Protein 1M5S (pdb70)

Sequence (1188 aa):
MEINGVEIEDTYAEAFPIKIARVLITAATKRWALVAATEATGFATSVIMCPAEAGIERLASPSETPDGRPGVYVQICTFKYEALEEQLLERIGQCVLTAPTTAVFNGLPEAEKQDNVGFKLKFFADGMESETQIAGRKVYKVPIMEGDFLAEENIGAIAGIAGGNFFIFGDSQMTALTAAEAAVDTIAELEGTITPFPGGIVASGSKSGANKYKFLKATANERFCPSIKDKIENTEIPADVNAVYEIVINGLDEESIKAAMKAGIKAAVTVPGVKKISAGNYGGKLGKYQFKLHELFMEINGVEIEDTYAEAFPIKIARVLITAATKRWALVAATEATGFATSVIMCPAEAGIERLASPSETPDGRPGVYVQICTFKYEALEEQLLERIGQCVLTAPTTAVFNGLPEAEKQDNVGFKLKFFADGMESETQIAGRKVYKVPIMEGDFLAEENIGAIAGIAGGNFFIFGDSQMTALTAAEAAVDTIAELEGTITPFPGGIVASGSKSGANKYKFLKATANERFCPSIKDKIENTEIPADVNAVYEIVINGLDEESIKAAMKAGIKAAVTVPGVKKISAGNYGGKLGKYQFKLHELFMEINGVEIEDTYAEAFPIKIARVLITAATKRWALVAATEATGFATSVIMCPAEAGIERLASPSETPDGRPGVYVQICTFKYEALEEQLLERIGQCVLTAPTTAVFNGLPEAEKQDNVGFKLKFFADGMESETQIAGRKVYKVPIMEGDFLAEENIGAIAGIAGGNFFIFGDSQMTALTAAEAAVDTIAELEGTITPFPGGIVASGSKSGANKYKFLKATANERFCPSIKDKIENTEIPADVNAVYEIVINGLDEESIKAAMKAGIKAAVTVPGVKKISAGNYGGKLGKYQFKLHELFMEINGVEIEDTYAEAFPIKIARVLITAATKRWALVAATEATGFATSVIMCPAEAGIERLASPSETPDGRPGVYVQICTFKYEALEEQLLERIGQCVLTAPTTAVFNGLPEAEKQDNVGFKLKFFADGMESETQIAGRKVYKVPIMEGDFLAEENIGAIAGIAGGNFFIFGDSQMTALTAAEAAVDTIAELEGTITPFPGGIVASGSKSGANKYKFLKATANERFCPSIKDKIENTEIPADVNAVYEIVINGLDEESIKAAMKAGIKAAVTVPGVKKISAGNYGGKLGKYQFKLHELF

CATH classification: 3.30.70.520 (+1 more: 3.30.70.520)

Foldseek 3Di:
DDDLNAAEDFFWWFKAKWKKWKKKKFFQAPVLQCQLQDQLQPQAQDQVPGLWFKFWQAKDALVPDLNSGTITIMMTIGHDPVSRLVSCQCSCLVRPVPGHGIEMDAPPVVAPDKRQNQVVNLCQLVPPKDWDAGNNFIWIWRQDDNGTHIYTRIYHMDTWMWGLKKKWFFLDAVLQVVLQLQLQVQSRNAHFKGQRHDSQKAQFDWDQADPPPRVDRIDGDVLDQQVCVVVPVNHPHDPSTRGMMMGIMIGHYPVSSLVSLLRSNNSSSVRPGTHHMGYDDHPCPPHDDIGGRVVSD/DDDLNAAEDFFKWFWAKWKKWKKKKFFQAPVQQVQLQCQLQPQAQDQVPGLWQKFWQAKDALVPDLNSGTITMMMTIDRDPVSRLVSCQCSCLVRPLPGHGIEMDAPCPPAPDWRQNQVVNQCVLVPPKDWDDGNNFTWIWRQDPRGTHIYTRTHHMDIWIWTGKKKWWFLDAVLQVVLQLQLQVQSRHAHFKGQRHDSQKAQFDWDAADDPHRVDRIDGDPLQAQVCPVVPVNHPHDPSTRGMMMGIMIGHYDVSSLVSLLRSNSSSSVRPGTHHMGYDDDPCPHGPDIGGRVVSD/DDDLNAAEDFFWWFKAKKKKWKKKKFFQALVLQCQLQDQLLPQAQDVVPGLWQKFWQAKDQLVPDLQSGTITMMMTIGRDPVSSLVSCLCSCLPRPLPGHGIEMDAPCPVAPDKRQSQVVSQCVLVPPKDWDDRNNFIWIWRDDPRGTHIYTGIYHMDTWMWFGKKKWFFLEAVLQVVLQLQLQVQSNNAPFKGQRHDSQKAQFDWDAADDPPRVDRIHGPPQQQQVCQVVDPNHPHDPSTRGMMMGIMIGHYPVSSLVSLLRSNSSSSVRPGTHHMGYDYDPPPPGPDIGTNVVSD/DDDLRAAEDFFWWFKAKWKKWKKKKFFQAQVLQCQLQDQLLPQAQDVVPGLWFKFWQAKDALVPDLNSGTITMMMTIGHDPVSVLVSCLCSCLPRVVPGHGIEMDARCVPAPDKRQNQVVSQCVLVPPKDWDDGNRFIWIWRQDDNGTHIYTGIHHMDTWMWTGKKKWFFLDAVLQVVLQLQLQVQSNHAHFKGQRHDSQKAQFDWDQADPPPRVDRIHGDPLQQLVCVVVDPNHPHDPSTRGMMMGIMIGHYDVRSLVSLLRSVNSSSVRPGTHHMGYDDHVNPPHPDIGGRVVSD

Nearest PDB structures (foldseek):
  1m5s-assembly1_D  TM=1.002E+00  e=1.390E-63  Methanosarcina barkeri
  1m5h-assembly1_D  TM=9.907E-01  e=1.157E-52  Archaeoglobus fulgidus
  1ftr-assembly1_B  TM=9.696E-01  e=1.553E-48  Methanopyrus kandleri
  6s6y-assembly1_D  TM=9.388E-01  e=1.549E-37  Methylorubrum extorquens PA1
  8fmw-assembly1_F  TM=4.310E-01  e=6.573E-01  Borreliella burgdorferi B31

Structure (mmCIF, N/CA/C/O backbone):
data_1M5S
#
_entry.id   1M5S
#
_cell.length_a   127.100
_cell.length_b   83.800
_cell.length_c   126.400
_cell.angle_alpha   90.00
_cell.angle_beta   108.40
_cell.angle_gamma   90.00
#
_symmetry.space_group_name_H-M   'C 1 2 1'
#
loop_
_entity.id
_entity.type
_entity.pdbx_description
1 polymer 'Formylmethanofuran--tetrahydromethanopterin formyltransferase'
2 water water
#
loop_
_atom_site.group_PDB
_atom_site.id
_atom_site.type_symbol
_atom_site.label_atom_id
_atom_site.label_alt_id
_atom_site.label_comp_id
_atom_site.label_asym_id
_atom_site.label_entity_id
_atom_site.label_seq_id
_atom_site.pdbx_PDB_ins_code
_atom_site.Cartn_x
_atom_site.Cartn_y
_atom_site.Cartn_z
_atom_site.occupancy
_atom_site.B_iso_or_equiv
_atom_site.auth_seq_id
_atom_site.auth_comp_id
_atom_site.auth_asym_id
_atom_site.auth_atom_id
_atom_site.pdbx_PDB_model_num
ATOM 1 N N . MET A 1 1 ? 39.506 5.623 61.988 1.00 22.51 1 MET A N 1
ATOM 2 C CA . MET A 1 1 ? 39.041 4.435 61.220 1.00 21.39 1 MET A CA 1
ATOM 3 C C . MET A 1 1 ? 39.564 4.474 59.787 1.00 20.41 1 MET A C 1
ATOM 4 O O . MET A 1 1 ? 39.587 5.528 59.149 1.00 21.71 1 MET A O 1
ATOM 9 N N . GLU A 1 2 ? 40.061 3.333 59.325 1.00 25.22 2 GLU A N 1
ATOM 10 C CA . GLU A 1 2 ? 40.434 3.154 57.928 1.00 21.41 2 GLU A CA 1
ATOM 11 C C . GLU A 1 2 ? 39.751 1.913 57.391 1.00 29.53 2 GLU A C 1
ATOM 12 O O . GLU A 1 2 ? 39.604 0.913 58.105 1.00 23.53 2 GLU A O 1
ATOM 18 N N . ILE A 1 3 ? 39.248 2.010 56.167 1.00 26.64 3 ILE A N 1
ATOM 19 C CA . ILE A 1 3 ? 38.833 0.822 55.431 1.00 24.78 3 ILE A CA 1
ATOM 20 C C . ILE A 1 3 ? 39.717 0.667 54.200 1.00 26.08 3 ILE A C 1
ATOM 21 O O . ILE A 1 3 ? 39.897 1.611 53.418 1.00 19.01 3 ILE A O 1
ATOM 26 N N . ASN A 1 4 ? 40.377 -0.484 54.123 1.00 23.80 4 ASN A N 1
ATOM 27 C CA . ASN A 1 4 ? 41.329 -0.774 53.060 1.00 27.90 4 ASN A CA 1
ATOM 28 C C . ASN A 1 4 ? 42.424 0.285 53.023 1.00 32.37 4 ASN A C 1
ATOM 29 O O . ASN A 1 4 ? 42.841 0.727 51.954 1.00 30.10 4 ASN A O 1
ATOM 34 N N . GLY A 1 5 ? 42.791 0.779 54.203 1.00 29.63 5 GLY A N 1
ATOM 35 C CA . GLY A 1 5 ? 43.847 1.768 54.311 1.00 28.37 5 GLY A CA 1
ATOM 36 C C . GLY A 1 5 ? 43.382 3.193 54.074 1.00 22.74 5 GLY A C 1
ATOM 37 O O . GLY A 1 5 ? 44.159 4.139 54.230 1.00 27.90 5 GLY A O 1
ATOM 38 N N . VAL A 1 6 ? 42.124 3.348 53.672 1.00 22.82 6 VAL A N 1
ATOM 39 C CA . VAL A 1 6 ? 41.567 4.668 53.396 1.00 21.88 6 VAL A CA 1
ATOM 40 C C . VAL A 1 6 ? 40.954 5.252 54.668 1.00 20.61 6 VAL A C 1
ATOM 41 O O . VAL A 1 6 ? 40.065 4.654 55.265 1.00 19.88 6 VAL A O 1
ATOM 45 N N . GLU A 1 7 ? 41.431 6.428 55.064 1.00 18.95 7 GLU A N 1
ATOM 46 C CA . GLU A 1 7 ? 40.876 7.140 56.210 1.00 19.94 7 GLU A CA 1
ATOM 47 C C . GLU A 1 7 ? 39.398 7.482 56.035 1.00 25.51 7 GLU A C 1
ATOM 48 O O . GLU A 1 7 ? 39.020 8.202 55.114 1.00 26.39 7 GLU A O 1
ATOM 54 N N . ILE A 1 8 ? 38.576 6.998 56.960 1.00 24.23 8 ILE A N 1
ATOM 55 C CA . ILE A 1 8 ? 37.173 7.397 57.036 1.00 20.41 8 ILE A CA 1
ATOM 56 C C . ILE A 1 8 ? 37.031 8.483 58.101 1.00 30.23 8 ILE A C 1
ATOM 57 O O . ILE A 1 8 ? 37.244 8.222 59.283 1.00 26.95 8 ILE A O 1
ATOM 62 N N . GLU A 1 9 ? 36.720 9.702 57.669 1.00 25.88 9 GLU A N 1
ATOM 63 C CA . GLU A 1 9 ? 36.519 10.823 58.580 1.00 30.46 9 GLU A CA 1
ATOM 64 C C . GLU A 1 9 ? 35.392 10.558 59.571 1.00 33.90 9 GLU A C 1
ATOM 65 O O . GLU A 1 9 ? 34.364 9.967 59.216 1.00 30.40 9 GLU A O 1
ATOM 71 N N . ASP A 1 10 ? 35.604 10.973 60.820 1.00 36.99 10 ASP A N 1
ATOM 72 C CA . ASP A 1 10 ? 34.569 10.893 61.845 1.00 36.34 10 ASP A CA 1
ATOM 73 C C . ASP A 1 10 ? 33.695 12.135 61.728 1.00 38.33 10 ASP A C 1
ATOM 74 O O . ASP A 1 10 ? 33.867 13.115 62.460 1.00 33.82 10 ASP A O 1
ATOM 79 N N . THR A 1 11 ? 32.892 12.144 60.669 1.00 35.57 11 THR A N 1
ATOM 80 C CA . THR A 1 11 ? 31.927 13.205 60.433 1.00 30.67 11 THR A CA 1
ATOM 81 C C . THR A 1 11 ? 30.581 12.567 60.062 1.00 29.92 11 THR A C 1
ATOM 82 O O . THR A 1 11 ? 30.356 11.375 60.310 1.00 30.85 11 THR A O 1
ATOM 86 N N . TYR A 1 12 ? 29.638 13.396 59.646 1.00 31.57 12 TYR A N 1
ATOM 87 C CA . TYR A 1 12 ? 28.305 12.905 59.289 1.00 37.10 12 TYR A CA 1
ATOM 88 C C . TYR A 1 12 ? 27.741 13.663 58.095 1.00 32.61 12 TYR A C 1
ATOM 89 O O . TYR A 1 12 ? 28.162 14.788 57.794 1.00 35.65 12 TYR A O 1
ATOM 98 N N . ALA A 1 13 ? 26.895 12.974 57.336 1.00 31.61 13 ALA A N 1
ATOM 99 C CA . ALA A 1 13 ? 26.107 13.610 56.289 1.00 31.21 13 ALA A CA 1
ATOM 100 C C . ALA A 1 13 ? 24.841 14.210 56.899 1.00 28.80 13 ALA A C 1
ATOM 101 O O . ALA A 1 13 ? 24.190 13.592 57.751 1.00 32.52 13 ALA A O 1
ATOM 103 N N . GLU A 1 14 ? 24.485 15.398 56.419 1.00 26.24 14 GLU A N 1
ATOM 104 C CA . GLU A 1 14 ? 23.294 16.105 56.858 1.00 37.77 14 GLU A CA 1
ATOM 105 C C . GLU A 1 14 ? 22.223 16.025 55.775 1.00 32.47 14 GLU A C 1
ATOM 106 O O . GLU A 1 14 ? 22.352 16.643 54.710 1.00 39.80 14 GLU A O 1
ATOM 112 N N . ALA A 1 15 ? 21.135 15.327 56.093 1.00 37.01 15 ALA A N 1
ATOM 113 C CA . ALA A 1 15 ? 20.064 15.083 55.136 1.00 29.38 15 ALA A CA 1
ATOM 114 C C . ALA A 1 15 ? 18.747 15.794 55.488 1.00 40.18 15 ALA A C 1
ATOM 115 O O . ALA A 1 15 ? 18.411 15.965 56.668 1.00 38.72 15 ALA A O 1
ATOM 117 N N . PHE A 1 16 ? 17.976 16.119 54.446 1.00 36.12 16 PHE A N 1
ATOM 118 C CA . PHE A 1 16 ? 16.711 16.850 54.561 1.00 36.01 16 PHE A CA 1
ATOM 119 C C . PHE A 1 16 ? 15.515 15.939 54.265 1.00 40.84 16 PHE A C 1
ATOM 120 O O . PHE A 1 16 ? 15.644 14.940 53.550 1.00 34.84 16 PHE A O 1
ATOM 128 N N . PRO A 1 17 ? 14.334 16.259 54.826 1.00 38.97 17 PRO A N 1
ATOM 129 C CA . PRO A 1 17 ? 13.134 15.526 54.407 1.00 36.12 17 PRO A CA 1
ATOM 130 C C . PRO A 1 17 ? 12.695 15.922 52.992 1.00 25.72 17 PRO A C 1
ATOM 131 O O . PRO A 1 17 ? 12.940 17.053 52.537 1.00 31.41 17 PRO A O 1
ATOM 135 N N . ILE A 1 18 ? 12.147 14.953 52.265 1.00 34.16 18 ILE A N 1
ATOM 136 C CA . ILE A 1 18 ? 11.629 15.206 50.924 1.00 31.03 18 ILE A CA 1
ATOM 137 C C . ILE A 1 18 ? 10.485 14.239 50.607 1.00 23.81 18 ILE A C 1
ATOM 138 O O . ILE A 1 18 ? 10.276 13.256 51.324 1.00 27.63 18 ILE A O 1
ATOM 143 N N . LYS A 1 19 ? 9.663 14.595 49.626 1.00 29.88 19 LYS A N 1
ATOM 144 C CA . LYS A 1 19 ? 8.596 13.706 49.193 1.00 27.48 19 LYS A CA 1
ATOM 145 C C . LYS A 1 19 ? 9.107 12.840 48.042 1.00 14.28 19 LYS A C 1
ATOM 146 O O . LYS A 1 19 ? 9.686 13.354 47.077 1.00 28.19 19 LYS A O 1
ATOM 152 N N . ILE A 1 20 ? 8.869 11.534 48.145 1.00 29.43 20 ILE A N 1
ATOM 153 C CA . ILE A 1 20 ? 9.370 10.576 47.160 1.00 29.22 20 ILE A CA 1
ATOM 154 C C . ILE A 1 20 ? 8.243 9.703 46.608 1.00 29.00 20 ILE A C 1
ATOM 155 O O . ILE A 1 20 ? 7.555 9.020 47.366 1.00 31.99 20 ILE A O 1
ATOM 160 N N . ALA A 1 21 ? 8.067 9.741 45.285 1.00 30.89 21 ALA A N 1
ATOM 161 C CA . ALA A 1 21 ? 7.202 8.792 44.580 1.00 25.47 21 ALA A CA 1
ATOM 162 C C . ALA A 1 21 ? 8.042 7.705 43.899 1.00 29.96 21 ALA A C 1
ATOM 163 O O . ALA A 1 21 ? 9.066 8.005 43.309 1.00 25.01 21 ALA A O 1
ATOM 165 N N . ARG A 1 22 ? 7.694 6.449 44.146 1.00 28.42 22 ARG A N 1
ATOM 166 C CA . ARG A 1 22 ? 8.301 5.268 43.518 1.00 24.38 22 ARG A CA 1
ATOM 167 C C . ARG A 1 22 ? 7.402 4.773 42.381 1.00 27.33 22 ARG A C 1
ATOM 168 O O . ARG A 1 22 ? 6.181 4.629 42.549 1.00 25.00 22 ARG A O 1
ATOM 176 N N . VAL A 1 23 ? 8.010 4.599 41.206 1.00 26.89 23 VAL A N 1
ATOM 177 C CA . VAL A 1 23 ? 7.328 4.119 39.996 1.00 20.01 23 VAL A CA 1
ATOM 178 C C . VAL A 1 23 ? 8.100 2.940 39.385 1.00 28.70 23 VAL A C 1
ATOM 179 O O . VAL A 1 23 ? 9.317 3.006 39.235 1.00 21.39 23 VAL A O 1
ATOM 183 N N . LEU A 1 24 ? 7.380 1.890 38.991 1.00 24.17 24 LEU A N 1
ATOM 184 C CA . LEU A 1 24 ? 7.957 0.789 38.225 1.00 29.23 24 LEU A CA 1
ATOM 185 C C . LEU A 1 24 ? 7.625 0.942 36.743 1.00 28.06 24 LEU A C 1
ATOM 186 O O . LEU A 1 24 ? 6.454 1.017 36.369 1.00 25.57 24 LEU A O 1
ATOM 191 N N . ILE A 1 25 ? 8.657 1.115 35.922 1.00 26.45 25 ILE A N 1
ATOM 192 C CA . ILE A 1 25 ? 8.481 1.107 34.473 1.00 20.32 25 ILE A CA 1
ATOM 193 C C . ILE A 1 25 ? 8.921 -0.251 33.928 1.00 24.96 25 ILE A C 1
ATOM 194 O O . ILE A 1 25 ? 10.063 -0.659 34.133 1.00 20.61 25 ILE A O 1
ATOM 199 N N . THR A 1 26 ? 7.978 -1.007 33.364 1.00 22.28 26 THR A N 1
ATOM 200 C CA . THR A 1 26 ? 8.330 -2.224 32.634 1.00 19.74 26 THR A CA 1
ATOM 201 C C . THR A 1 26 ? 8.341 -1.959 31.138 1.00 18.27 26 THR A C 1
ATOM 202 O O . THR A 1 26 ? 7.863 -0.914 30.678 1.00 15.67 26 THR A O 1
ATOM 206 N N . ALA A 1 27 ? 8.991 -2.853 30.398 1.00 15.85 27 ALA A N 1
ATOM 207 C CA . ALA A 1 27 ? 9.128 -2.710 28.956 1.00 15.25 27 ALA A CA 1
ATOM 208 C C . ALA A 1 27 ? 9.446 -4.067 28.356 1.00 17.21 27 ALA A C 1
ATOM 209 O O . ALA A 1 27 ? 9.597 -5.052 29.087 1.00 17.85 27 ALA A O 1
ATOM 211 N N . ALA A 1 28 ? 9.505 -4.123 27.026 1.00 14.12 28 ALA A N 1
ATOM 212 C CA . ALA A 1 28 ? 9.696 -5.387 26.320 1.00 14.16 28 ALA A CA 1
ATOM 213 C C . ALA A 1 28 ? 11.035 -6.019 26.694 1.00 16.22 28 ALA A C 1
ATOM 214 O O . ALA A 1 28 ? 11.123 -7.243 26.862 1.00 20.69 28 ALA A O 1
ATOM 216 N N . THR A 1 29 ? 12.059 -5.171 26.849 1.00 18.45 29 THR A N 1
ATOM 217 C CA . THR A 1 29 ? 13.410 -5.602 27.226 1.00 16.41 29 THR A CA 1
ATOM 218 C C . THR A 1 29 ? 14.012 -4.638 28.244 1.00 16.62 29 THR A C 1
ATOM 219 O O . THR A 1 29 ? 13.568 -3.493 28.347 1.00 17.19 29 THR A O 1
ATOM 223 N N . LYS A 1 30 ? 15.057 -5.101 28.944 1.00 16.10 30 LYS A N 1
ATOM 224 C CA . LYS A 1 30 ? 15.855 -4.274 29.853 1.00 15.48 30 LYS A CA 1
ATOM 225 C C A LYS A 1 30 ? 16.240 -2.944 29.217 0.50 16.64 30 LYS A C 1
ATOM 226 C C B LYS A 1 30 ? 16.241 -2.939 29.223 0.50 17.22 30 LYS A C 1
ATOM 227 O O A LYS A 1 30 ? 16.116 -1.888 29.836 0.50 16.48 30 LYS A O 1
ATOM 228 O O B LYS A 1 30 ? 16.082 -1.876 29.840 0.50 18.27 30 LYS A O 1
ATOM 238 N N . ARG A 1 31 ? 16.729 -3.018 27.990 1.00 17.49 31 ARG A N 1
ATOM 239 C CA . ARG A 1 31 ? 17.222 -1.853 27.280 1.00 19.21 31 ARG A CA 1
ATOM 240 C C . ARG A 1 31 ? 16.117 -0.788 27.075 1.00 19.14 31 ARG A C 1
ATOM 241 O O . ARG A 1 31 ? 16.368 0.423 27.144 1.00 21.13 31 ARG A O 1
ATOM 249 N N . TRP A 1 32 ? 14.889 -1.222 26.826 1.00 13.72 32 TRP A N 1
ATOM 250 C CA . TRP A 1 32 ? 13.775 -0.275 26.578 1.00 14.80 32 TRP A CA 1
ATOM 251 C C . TRP A 1 32 ? 13.219 0.271 27.895 1.00 16.06 32 TRP A C 1
ATOM 252 O O . TRP A 1 32 ? 12.630 1.361 27.943 1.00 15.75 32 TRP A O 1
ATOM 263 N N . ALA A 1 33 ? 13.340 -0.515 28.957 1.00 17.23 33 ALA A N 1
ATOM 264 C CA . ALA A 1 33 ? 12.938 -0.054 30.278 1.00 16.54 33 ALA A CA 1
ATOM 265 C C . ALA A 1 33 ? 13.931 1.011 30.771 1.00 17.30 33 ALA A C 1
ATOM 266 O O . ALA A 1 33 ? 13.523 2.022 31.340 1.00 18.60 33 ALA A O 1
ATOM 268 N N . LEU A 1 34 ? 15.213 0.843 30.440 1.00 15.04 34 LEU A N 1
ATOM 269 C CA . LEU A 1 34 ? 16.238 1.804 30.841 1.00 16.42 34 LEU A CA 1
ATOM 270 C C . LEU A 1 34 ? 16.172 3.104 30.053 1.00 22.70 34 LEU A C 1
ATOM 271 O O . LEU A 1 34 ? 16.394 4.174 30.609 1.00 21.48 34 LEU A O 1
ATOM 276 N N . VAL A 1 35 ? 15.868 3.015 28.762 1.00 15.02 35 VAL A N 1
ATOM 277 C CA . VAL A 1 35 ? 15.637 4.206 27.949 1.00 16.41 35 VAL A CA 1
ATOM 278 C C . VAL A 1 35 ? 14.540 5.107 28.537 1.00 18.14 35 VAL A C 1
ATOM 279 O O . VAL A 1 35 ? 14.759 6.305 28.733 1.00 19.32 35 VAL A O 1
ATOM 283 N N . ALA A 1 36 ? 13.405 4.504 28.897 1.00 15.28 36 ALA A N 1
ATOM 284 C CA . ALA A 1 36 ? 12.258 5.224 29.465 1.00 19.35 36 ALA A CA 1
ATOM 285 C C . ALA A 1 36 ? 12.562 5.807 30.845 1.00 20.46 36 ALA A C 1
ATOM 286 O O . ALA A 1 36 ? 12.294 6.977 31.103 1.00 19.18 36 ALA A O 1
ATOM 288 N N . ALA A 1 37 ? 13.137 4.982 31.713 1.00 18.16 37 ALA A N 1
ATOM 289 C CA . ALA A 1 37 ? 13.486 5.388 33.068 1.00 21.41 37 ALA A CA 1
ATOM 290 C C . ALA A 1 37 ? 14.483 6.528 33.075 1.00 19.83 37 ALA A C 1
ATOM 291 O O . ALA A 1 37 ? 14.432 7.395 33.934 1.00 22.84 37 ALA A O 1
ATOM 293 N N . THR A 1 38 ? 15.399 6.512 32.116 1.00 16.91 38 THR A N 1
ATOM 294 C CA . THR A 1 38 ? 16.432 7.531 32.023 1.00 19.45 38 THR A CA 1
ATOM 295 C C . THR A 1 38 ? 15.858 8.863 31.548 1.00 22.65 38 THR A C 1
ATOM 296 O O . THR A 1 38 ? 16.119 9.909 32.144 1.00 20.97 38 THR A O 1
ATOM 300 N N . GLU A 1 39 ? 15.086 8.815 30.464 1.00 20.41 39 GLU A N 1
ATOM 301 C CA . GLU A 1 39 ? 14.413 9.992 29.933 1.00 24.65 39 GLU A CA 1
ATOM 302 C C . GLU A 1 39 ? 13.527 10.635 31.005 1.00 20.07 39 GLU A C 1
ATOM 303 O O . GLU A 1 39 ? 13.578 11.845 31.219 1.00 25.79 39 GLU A O 1
ATOM 309 N N . ALA A 1 40 ? 12.850 9.794 31.778 1.00 17.52 40 ALA A N 1
ATOM 310 C CA . ALA A 1 40 ? 11.869 10.247 32.761 1.00 23.35 40 ALA A CA 1
ATOM 311 C C . ALA A 1 40 ? 12.490 10.840 34.026 1.00 27.32 40 ALA A C 1
ATOM 312 O O . ALA A 1 40 ? 11.802 11.526 34.785 1.00 28.18 40 ALA A O 1
ATOM 314 N N . THR A 1 41 ? 13.767 10.543 34.270 1.00 22.84 41 THR A N 1
ATOM 315 C CA . THR A 1 41 ? 14.451 11.003 35.478 1.00 20.05 41 THR A CA 1
ATOM 316 C C . THR A 1 41 ? 15.621 11.929 35.168 1.00 21.09 41 THR A C 1
ATOM 317 O O . THR A 1 41 ? 16.402 12.266 36.054 1.00 22.25 41 THR A O 1
ATOM 321 N N . GLY A 1 42 ? 15.724 12.351 33.909 1.00 16.81 42 GLY A N 1
ATOM 322 C CA . GLY A 1 42 ? 16.716 13.342 33.527 1.00 23.98 42 GLY A CA 1
ATOM 323 C C . GLY A 1 42 ? 16.275 14.741 33.908 1.00 24.92 42 GLY A C 1
ATOM 324 O O . GLY A 1 42 ? 15.133 14.944 34.319 1.00 23.21 42 GLY A O 1
ATOM 325 N N . PHE A 1 43 ? 17.175 15.712 33.746 1.00 31.28 43 PHE A N 1
ATOM 326 C CA . PHE A 1 43 ? 16.936 17.091 34.180 1.00 28.73 43 PHE A CA 1
ATOM 327 C C . PHE A 1 43 ? 16.338 17.139 35.594 1.00 31.60 43 PHE A C 1
ATOM 328 O O . PHE A 1 43 ? 15.334 17.805 35.842 1.00 32.03 43 PHE A O 1
ATOM 336 N N . ALA A 1 44 ? 16.950 16.395 36.511 1.00 24.72 44 ALA A N 1
ATOM 337 C CA . ALA A 1 44 ? 16.443 16.284 37.889 1.00 23.83 44 ALA A CA 1
ATOM 338 C C . ALA A 1 44 ? 17.549 15.834 38.850 1.00 18.78 44 ALA A C 1
ATOM 339 O O . ALA A 1 44 ? 17.474 14.754 39.453 1.00 26.60 44 ALA A O 1
ATOM 341 N N . THR A 1 45 ? 18.576 16.673 38.979 1.00 23.28 45 THR A N 1
ATOM 342 C CA . THR A 1 45 ? 19.694 16.412 39.887 1.00 22.88 45 THR A CA 1
ATOM 343 C C . THR A 1 45 ? 19.475 17.017 41.279 1.00 28.28 45 THR A C 1
ATOM 344 O O . THR A 1 45 ? 19.902 16.436 42.281 1.00 25.47 45 THR A O 1
ATOM 348 N N . SER A 1 46 ? 18.680 18.087 41.342 1.00 35.42 46 SER A N 1
ATOM 349 C CA . SER A 1 46 ? 18.506 18.876 42.567 1.00 41.73 46 SER A CA 1
ATOM 350 C C . SER A 1 46 ? 17.269 19.778 42.472 1.00 39.19 46 SER A C 1
ATOM 351 O O . SER A 1 46 ? 17.198 20.627 41.582 1.00 44.62 46 SER A O 1
ATOM 354 N N . VAL A 1 47 ? 16.332 19.623 43.416 1.00 48.49 47 VAL A N 1
ATOM 355 C CA . VAL A 1 47 ? 15.065 20.385 43.421 1.00 57.03 47 VAL A CA 1
ATOM 356 C C . VAL A 1 47 ? 15.293 21.873 43.689 1.00 61.01 47 VAL A C 1
ATOM 357 O O . VAL A 1 47 ? 14.361 22.679 43.667 1.00 62.21 47 VAL A O 1
ATOM 361 N N . ILE A 1 48 ? 16.550 22.232 43.905 1.00 59.09 48 ILE A N 1
ATOM 362 C CA . ILE A 1 48 ? 16.909 23.585 44.262 1.00 61.87 48 ILE A CA 1
ATOM 363 C C . ILE A 1 48 ? 17.148 24.430 42.984 1.00 62.24 48 ILE A C 1
ATOM 364 O O . ILE A 1 48 ? 17.420 25.635 43.065 1.00 65.02 48 ILE A O 1
ATOM 369 N N . MET A 1 49 ? 16.898 23.814 41.823 1.00 55.25 49 MET A N 1
ATOM 370 C CA . MET A 1 49 ? 16.949 24.488 40.517 1.00 53.40 49 MET A CA 1
ATOM 371 C C . MET A 1 49 ? 16.512 23.614 39.322 1.00 49.92 49 MET A C 1
ATOM 372 O O . MET A 1 49 ? 16.513 24.067 38.168 1.00 47.99 49 MET A O 1
ATOM 377 N N . CYS A 1 50 ? 16.244 22.337 39.595 1.00 47.63 50 CYS A N 1
ATOM 378 C CA . CYS A 1 50 ? 15.658 21.420 38.620 1.00 44.86 50 CYS A CA 1
ATOM 379 C C . CYS A 1 50 ? 14.189 21.203 38.977 1.00 41.76 50 CYS A C 1
ATOM 380 O O . CYS A 1 50 ? 13.807 21.362 40.144 1.00 40.82 50 CYS A O 1
ATOM 383 N N . PRO A 1 51 ? 13.358 20.839 37.982 1.00 39.51 51 PRO A N 1
ATOM 384 C CA . PRO A 1 51 ? 11.939 20.527 38.241 1.00 38.92 51 PRO A CA 1
ATOM 385 C C . PRO A 1 51 ? 11.726 19.479 39.342 1.00 39.25 51 PRO A C 1
ATOM 386 O O . PRO A 1 51 ? 10.717 19.509 40.054 1.00 41.56 51 PRO A O 1
ATOM 390 N N . ALA A 1 52 ? 12.661 18.542 39.475 1.00 34.28 52 ALA A N 1
ATOM 391 C CA . ALA A 1 52 ? 12.580 17.522 40.517 1.00 30.33 52 ALA A CA 1
ATOM 392 C C . ALA A 1 52 ? 13.951 16.942 40.833 1.00 21.84 52 ALA A C 1
ATOM 393 O O . ALA A 1 52 ? 14.969 17.378 40.287 1.00 27.31 52 ALA A O 1
ATOM 395 N N . GLU A 1 53 ? 13.972 16.041 41.809 1.00 25.37 53 GLU A N 1
ATOM 396 C CA . GLU A 1 53 ? 15.128 15.190 42.053 1.00 29.42 53 GLU A CA 1
ATOM 397 C C . GLU A 1 53 ? 14.712 13.763 41.746 1.00 24.17 53 GLU A C 1
ATOM 398 O O . GLU A 1 53 ? 13.800 13.230 42.375 1.00 26.60 53 GLU A O 1
ATOM 404 N N . ALA A 1 54 ? 15.379 13.140 40.782 1.00 27.98 54 ALA A N 1
ATOM 405 C CA . ALA A 1 54 ? 14.934 11.845 40.296 1.00 24.01 54 ALA A CA 1
ATOM 406 C C . ALA A 1 54 ? 16.101 10.952 39.892 1.00 18.71 54 ALA A C 1
ATOM 407 O O . ALA A 1 54 ? 17.211 11.420 39.631 1.00 22.31 54 ALA A O 1
ATOM 409 N N . GLY A 1 55 ? 15.839 9.655 39.839 1.00 22.41 55 GLY A N 1
ATOM 410 C CA . GLY A 1 55 ? 16.863 8.732 39.400 1.00 21.47 55 GLY A CA 1
ATOM 411 C C . GLY A 1 55 ? 16.408 7.293 39.450 1.00 21.40 55 GLY A C 1
ATOM 412 O O . GLY A 1 55 ? 15.328 6.965 39.961 1.00 17.39 55 GLY A O 1
ATOM 413 N N . ILE A 1 56 ? 17.260 6.422 38.929 1.00 13.57 56 ILE A N 1
ATOM 414 C CA . ILE A 1 56 ? 16.975 5.003 38.918 1.00 17.55 56 ILE A CA 1
ATOM 415 C C . ILE A 1 56 ? 17.389 4.402 40.257 1.00 12.03 56 ILE A C 1
ATOM 416 O O . ILE A 1 56 ? 18.476 4.663 40.760 1.00 18.64 56 ILE A O 1
ATOM 421 N N . GLU A 1 57 ? 16.465 3.668 40.865 1.00 21.31 57 GLU A N 1
ATOM 422 C CA . GLU A 1 57 ? 16.682 3.048 42.167 1.00 21.23 57 GLU A CA 1
ATOM 423 C C . GLU A 1 57 ? 17.389 1.712 41.968 1.00 20.05 57 GLU A C 1
ATOM 424 O O . GLU A 1 57 ? 18.408 1.425 42.598 1.00 21.57 57 GLU A O 1
ATOM 430 N N . ARG A 1 58 ? 16.826 0.900 41.088 1.00 18.64 58 ARG A N 1
ATOM 431 C CA . ARG A 1 58 ? 17.369 -0.422 40.755 1.00 21.59 58 ARG A CA 1
ATOM 432 C C . ARG A 1 58 ? 16.522 -1.087 39.670 1.00 22.56 58 ARG A C 1
ATOM 433 O O . ARG A 1 58 ? 15.359 -0.716 39.450 1.00 14.24 58 ARG A O 1
ATOM 441 N N . LEU A 1 59 ? 17.149 -1.993 38.932 1.00 20.09 59 LEU A N 1
ATOM 442 C CA . LEU A 1 59 ? 16.470 -2.774 37.910 1.00 25.48 59 LEU A CA 1
ATOM 443 C C . LEU A 1 59 ? 15.484 -3.744 38.542 1.00 28.31 59 LEU A C 1
ATOM 444 O O . LEU A 1 59 ? 15.741 -4.279 39.616 1.00 24.44 59 LEU A O 1
ATOM 449 N N . ALA A 1 60 ? 14.360 -3.962 37.864 1.00 20.63 60 ALA A N 1
ATOM 450 C CA . ALA A 1 60 ? 13.372 -4.942 38.291 1.00 17.97 60 ALA A CA 1
ATOM 451 C C . ALA A 1 60 ? 13.464 -6.207 37.452 1.00 25.86 60 ALA A C 1
ATOM 452 O O . ALA A 1 60 ? 13.444 -6.148 36.222 1.00 19.08 60 ALA A O 1
ATOM 454 N N . SER A 1 61 ? 13.561 -7.346 38.130 1.00 19.30 61 SER A N 1
ATOM 455 C CA . SER A 1 61 ? 13.584 -8.651 37.485 1.00 20.92 61 SER A CA 1
ATOM 456 C C . SER A 1 61 ? 12.218 -8.969 36.892 1.00 23.53 61 SER A C 1
ATOM 457 O O . SER A 1 61 ? 11.194 -8.612 37.467 1.00 25.15 61 SER A O 1
ATOM 460 N N . PRO A 1 62 ? 12.187 -9.718 35.772 1.00 17.19 62 PRO A N 1
ATOM 461 C CA . PRO A 1 62 ? 10.925 -10.236 35.235 1.00 18.52 62 PRO A CA 1
ATOM 462 C C . PRO A 1 62 ? 10.174 -11.117 36.245 1.00 25.48 62 PRO A C 1
ATOM 463 O O . PRO A 1 62 ? 8.956 -11.281 36.158 1.00 28.33 62 PRO A O 1
ATOM 467 N N . SER A 1 63 ? 10.906 -11.657 37.215 1.00 27.25 63 SER A N 1
ATOM 468 C CA . SER A 1 63 ? 10.335 -12.580 38.185 1.00 30.42 63 SER A CA 1
ATOM 469 C C . SER A 1 63 ? 9.647 -11.857 39.342 1.00 29.36 63 SER A C 1
ATOM 470 O O . SER A 1 63 ? 9.055 -12.499 40.205 1.00 32.50 63 SER A O 1
ATOM 473 N N . GLU A 1 64 ? 9.648 -10.527 39.315 1.00 26.89 64 GLU A N 1
ATOM 474 C CA . GLU A 1 64 ? 9.078 -9.757 40.415 1.00 28.92 64 GLU A CA 1
ATOM 475 C C . GLU A 1 64 ? 8.064 -8.694 39.993 1.00 31.01 64 GLU A C 1
ATOM 476 O O . GLU A 1 64 ? 7.423 -8.083 40.840 1.00 32.76 64 GLU A O 1
ATOM 482 N N . THR A 1 65 ? 7.944 -8.446 38.692 1.00 23.68 65 THR A N 1
ATOM 483 C CA . THR A 1 65 ? 7.055 -7.394 38.194 1.00 23.31 65 THR A CA 1
ATOM 484 C C . THR A 1 65 ? 5.644 -7.923 37.959 1.00 19.52 65 THR A C 1
ATOM 485 O O . THR A 1 65 ? 5.451 -9.126 37.753 1.00 26.22 65 THR A O 1
ATOM 489 N N . PRO A 1 66 ? 4.638 -7.028 37.997 1.00 21.36 66 PRO A N 1
ATOM 490 C CA . PRO A 1 66 ? 3.224 -7.401 37.875 1.00 25.26 66 PRO A CA 1
ATOM 491 C C . PRO A 1 66 ? 2.931 -8.116 36.558 1.00 30.78 66 PRO A C 1
ATOM 492 O O . PRO A 1 66 ? 2.137 -9.058 36.520 1.00 29.55 66 PRO A O 1
ATOM 496 N N . ASP A 1 67 ? 3.640 -7.721 35.502 1.00 24.24 67 ASP A N 1
ATOM 497 C CA . ASP A 1 67 ? 3.424 -8.272 34.167 1.00 15.82 67 ASP A CA 1
ATOM 498 C C . ASP A 1 67 ? 4.513 -9.242 33.714 1.00 24.04 67 ASP A C 1
ATOM 499 O O . ASP A 1 67 ? 4.533 -9.665 32.557 1.00 25.25 67 ASP A O 1
ATOM 504 N N . GLY A 1 68 ? 5.422 -9.580 34.625 1.00 22.04 68 GLY A N 1
ATOM 505 C CA . GLY A 1 68 ? 6.429 -10.582 34.324 1.00 23.28 68 GLY A CA 1
ATOM 506 C C . GLY A 1 68 ? 7.470 -10.107 33.323 1.00 23.98 68 GLY A C 1
ATOM 507 O O . GLY A 1 68 ? 8.193 -10.902 32.731 1.00 20.00 68 GLY A O 1
ATOM 508 N N . ARG A 1 69 ? 7.599 -8.795 33.204 1.00 22.67 69 ARG A N 1
ATOM 509 C CA . ARG A 1 69 ? 8.477 -8.196 32.184 1.00 20.93 69 ARG A CA 1
ATOM 510 C C . ARG A 1 69 ? 9.644 -7.476 32.857 1.00 22.97 69 ARG A C 1
ATOM 511 O O . ARG A 1 69 ? 9.568 -7.105 34.038 1.00 27.84 69 ARG A O 1
ATOM 519 N N . PRO A 1 70 ? 10.765 -7.319 32.153 1.00 16.73 70 PRO A N 1
ATOM 520 C CA . PRO A 1 70 ? 11.846 -6.536 32.776 1.00 17.80 70 PRO A CA 1
ATOM 521 C C . PRO A 1 70 ? 11.399 -5.108 33.096 1.00 14.62 70 PRO A C 1
ATOM 522 O O . PRO A 1 70 ? 10.615 -4.521 32.348 1.00 17.46 70 PRO A O 1
ATOM 526 N N . GLY A 1 71 ? 11.869 -4.553 34.212 1.00 19.15 71 GLY A N 1
ATOM 527 C CA . GLY A 1 71 ? 11.519 -3.177 34.538 1.00 18.73 71 GLY A CA 1
ATOM 528 C C . GLY A 1 71 ? 12.589 -2.399 35.287 1.00 17.64 71 GLY A C 1
ATOM 529 O O . GLY A 1 71 ? 13.698 -2.887 35.496 1.00 18.60 71 GLY A O 1
ATOM 530 N N . VAL A 1 72 ? 12.287 -1.136 35.580 1.00 17.70 72 VAL A N 1
ATOM 531 C CA . VAL A 1 72 ? 13.182 -0.254 36.332 1.00 15.53 72 VAL A CA 1
ATOM 532 C C . VAL A 1 72 ? 12.338 0.531 37.340 1.00 16.09 72 VAL A C 1
ATOM 533 O O . VAL A 1 72 ? 11.330 1.138 36.970 1.00 17.54 72 VAL A O 1
ATOM 537 N N . TYR A 1 73 ? 12.722 0.461 38.613 1.00 22.74 73 TYR A N 1
ATOM 538 C CA . TYR A 1 73 ? 12.150 1.325 39.645 1.00 21.98 73 TYR A CA 1
ATOM 539 C C . TYR A 1 73 ? 12.826 2.684 39.616 1.00 21.14 73 TYR A C 1
ATOM 540 O O . TYR A 1 73 ? 14.056 2.774 39.574 1.00 20.11 73 TYR A O 1
ATOM 549 N N . VAL A 1 74 ? 12.018 3.735 39.537 1.00 15.46 74 VAL A N 1
ATOM 550 C CA . VAL A 1 74 ? 12.529 5.093 39.658 1.00 16.24 74 VAL A CA 1
ATOM 551 C C . VAL A 1 74 ? 11.892 5.787 40.864 1.00 18.73 74 VAL A C 1
ATOM 552 O O . VAL A 1 74 ? 10.911 5.295 41.429 1.00 22.21 74 VAL A O 1
ATOM 556 N N . GLN A 1 75 ? 12.599 6.784 41.381 1.00 21.11 75 GLN A N 1
ATOM 557 C CA . GLN A 1 75 ? 12.071 7.639 42.427 1.00 21.16 75 GLN A CA 1
ATOM 558 C C . GLN A 1 75 ? 12.078 9.054 41.894 1.00 22.33 75 GLN A C 1
ATOM 559 O O . GLN A 1 75 ? 13.019 9.457 41.214 1.00 22.71 75 GLN A O 1
ATOM 565 N N . ILE A 1 76 ? 10.932 9.713 42.003 1.00 24.06 76 ILE A N 1
ATOM 566 C CA . ILE A 1 76 ? 10.838 11.121 41.670 1.00 24.08 76 ILE A CA 1
ATOM 567 C C . ILE A 1 76 ? 10.508 11.854 42.964 1.00 29.10 76 ILE A C 1
ATOM 568 O O . ILE A 1 76 ? 9.683 11.390 43.750 1.00 26.39 76 ILE A O 1
ATOM 573 N N . CYS A 1 77 ? 11.319 12.863 43.266 1.00 32.83 77 CYS A N 1
ATOM 574 C CA . CYS A 1 77 ? 11.344 13.491 44.584 1.00 32.41 77 CYS A CA 1
ATOM 575 C C . CYS A 1 77 ? 11.076 14.981 44.451 1.00 32.52 77 CYS A C 1
ATOM 576 O O . CYS A 1 77 ? 11.552 15.633 43.511 1.00 31.45 77 CYS A O 1
ATOM 579 N N . THR A 1 78 ? 10.432 15.543 45.467 1.00 32.26 78 THR A N 1
ATOM 580 C CA . THR A 1 78 ? 10.147 16.968 45.470 1.00 26.45 78 THR A CA 1
ATOM 581 C C . THR A 1 78 ? 9.723 17.406 46.884 1.00 27.46 78 THR A C 1
ATOM 582 O O . THR A 1 78 ? 9.369 16.566 47.724 1.00 22.89 78 THR A O 1
ATOM 586 N N . PHE A 1 79 ? 9.900 18.688 47.194 1.00 29.32 79 PHE A N 1
ATOM 587 C CA . PHE A 1 79 ? 9.630 19.168 48.550 1.00 38.32 79 PHE A CA 1
ATOM 588 C C . PHE A 1 79 ? 8.161 19.089 48.948 1.00 38.57 79 PHE A C 1
ATOM 589 O O . PHE A 1 79 ? 7.833 18.492 49.970 1.00 37.54 79 PHE A O 1
ATOM 597 N N . LYS A 1 80 ? 7.278 19.589 48.088 1.00 44.66 80 LYS A N 1
ATOM 598 C CA . LYS A 1 80 ? 5.842 19.564 48.359 1.00 44.45 80 LYS A CA 1
ATOM 599 C C . LYS A 1 80 ? 5.099 18.488 47.558 1.00 46.39 80 LYS A C 1
ATOM 600 O O . LYS A 1 80 ? 5.373 18.298 46.377 1.00 49.91 80 LYS A O 1
ATOM 606 N N . TYR A 1 81 ? 4.120 17.837 48.191 1.00 42.86 81 TYR A N 1
ATOM 607 C CA . TYR A 1 81 ? 3.289 16.808 47.551 1.00 41.59 81 TYR A CA 1
ATOM 608 C C . TYR A 1 81 ? 2.554 17.279 46.289 1.00 45.86 81 TYR A C 1
ATOM 609 O O . TYR A 1 81 ? 2.219 16.467 45.426 1.00 44.70 81 TYR A O 1
ATOM 618 N N . GLU A 1 82 ? 2.195 18.561 46.251 1.00 45.16 82 GLU A N 1
ATOM 619 C CA . GLU A 1 82 ? 1.530 19.159 45.094 1.00 44.58 82 GLU A CA 1
ATOM 620 C C . GLU A 1 82 ? 2.441 19.136 43.870 1.00 44.25 82 GLU A C 1
ATOM 621 O O . GLU A 1 82 ? 2.011 18.790 42.765 1.00 36.99 82 GLU A O 1
ATOM 627 N N . ALA A 1 83 ? 3.693 19.531 44.075 1.00 36.77 83 ALA A N 1
ATOM 628 C CA . ALA A 1 83 ? 4.692 19.537 43.015 1.00 40.08 83 ALA A CA 1
ATOM 629 C C . ALA A 1 83 ? 4.992 18.129 42.492 1.00 34.24 83 ALA A C 1
ATOM 630 O O . ALA A 1 83 ? 5.214 17.944 41.297 1.00 42.26 83 ALA A O 1
ATOM 632 N N . LEU A 1 84 ? 4.937 17.140 43.380 1.00 33.50 84 LEU A N 1
ATOM 633 C CA . LEU A 1 84 ? 5.226 15.750 43.036 1.00 32.76 84 LEU A CA 1
ATOM 634 C C . LEU A 1 84 ? 4.224 15.158 42.045 1.00 39.63 84 LEU A C 1
ATOM 635 O O . LEU A 1 84 ? 4.622 14.587 41.030 1.00 34.76 84 LEU A O 1
ATOM 640 N N . GLU A 1 85 ? 2.934 15.262 42.363 1.00 39.72 85 GLU A N 1
ATOM 641 C CA . GLU A 1 85 ? 1.865 14.831 41.464 1.00 40.10 85 GLU A CA 1
ATOM 642 C C . GLU A 1 85 ? 2.042 15.469 40.095 1.00 38.59 85 GLU A C 1
ATOM 643 O O . GLU A 1 85 ? 1.912 14.804 39.072 1.00 38.40 85 GLU A O 1
ATOM 649 N N . GLU A 1 86 ? 2.420 16.742 40.093 1.00 34.39 86 GLU A N 1
ATOM 650 C CA . GLU A 1 86 ? 2.677 17.478 38.861 1.00 35.24 86 GLU A CA 1
ATOM 651 C C . GLU A 1 86 ? 3.846 16.864 38.091 1.00 34.45 86 GLU A C 1
ATOM 652 O O . GLU A 1 86 ? 3.748 16.644 36.883 1.00 31.64 86 GLU A O 1
ATOM 658 N N . GLN A 1 87 ? 4.932 16.563 38.805 1.00 34.43 87 GLN A N 1
ATOM 659 C CA . GLN A 1 87 ? 6.133 16.002 38.192 1.00 33.03 87 GLN A CA 1
ATOM 660 C C . GLN A 1 87 ? 5.873 14.600 37.671 1.00 31.25 87 GLN A C 1
ATOM 661 O O . GLN A 1 87 ? 6.365 14.222 36.612 1.00 34.07 87 GLN A O 1
ATOM 667 N N . LEU A 1 88 ? 5.075 13.842 38.414 1.00 25.52 88 LEU A N 1
ATOM 668 C CA . LEU A 1 88 ? 4.668 12.513 37.988 1.00 31.34 88 LEU A CA 1
ATOM 669 C C . LEU A 1 88 ? 3.872 12.571 36.690 1.00 37.11 88 LEU A C 1
ATOM 670 O O . LEU A 1 88 ? 4.155 11.827 35.752 1.00 27.00 88 LEU A O 1
ATOM 675 N N . LEU A 1 89 ? 2.930 13.506 36.616 1.00 35.88 89 LEU A N 1
ATOM 676 C CA . LEU A 1 89 ? 2.093 13.662 35.432 1.00 36.83 89 LEU A CA 1
ATOM 677 C C . LEU A 1 89 ? 2.924 13.993 34.208 1.00 30.14 89 LEU A C 1
ATOM 678 O O . LEU A 1 89 ? 2.830 13.314 33.195 1.00 31.70 89 LEU A O 1
ATOM 683 N N . GLU A 1 90 ? 3.789 14.994 34.338 1.00 26.18 90 GLU A N 1
ATOM 684 C CA . GLU A 1 90 ? 4.566 15.494 33.214 1.00 21.98 90 GLU A CA 1
ATOM 685 C C . GLU A 1 90 ? 5.663 14.509 32.777 1.00 28.68 90 GLU A C 1
ATOM 686 O O . GLU A 1 90 ? 5.894 14.320 31.586 1.00 26.40 90 GLU A O 1
ATOM 692 N N . ARG A 1 91 ? 6.284 13.837 33.741 1.00 27.02 91 ARG A N 1
ATOM 693 C CA . ARG A 1 91 ? 7.432 12.947 33.470 1.00 32.89 91 ARG A CA 1
ATOM 694 C C . ARG A 1 91 ? 6.987 11.566 32.953 1.00 26.04 91 ARG A C 1
ATOM 695 O O . ARG A 1 91 ? 7.653 10.954 32.106 1.00 33.59 91 ARG A O 1
ATOM 703 N N . ILE A 1 92 ? 5.903 11.041 33.516 1.00 22.69 92 ILE A N 1
ATOM 704 C CA . ILE A 1 92 ? 5.355 9.779 33.045 1.00 27.17 92 ILE A CA 1
ATOM 705 C C . ILE A 1 92 ? 4.564 9.972 31.751 1.00 31.87 92 ILE A C 1
ATOM 706 O O . ILE A 1 92 ? 4.751 9.236 30.782 1.00 23.23 92 ILE A O 1
ATOM 711 N N . GLY A 1 93 ? 3.770 11.035 31.695 1.00 28.85 93 GLY A N 1
ATOM 712 C CA . GLY A 1 93 ? 3.006 11.328 30.493 1.00 26.91 93 GLY A CA 1
ATOM 713 C C . GLY A 1 93 ? 3.860 11.642 29.279 1.00 26.44 93 GLY A C 1
ATOM 714 O O . GLY A 1 93 ? 3.632 11.097 28.206 1.00 30.75 93 GLY A O 1
ATOM 715 N N . GLN A 1 94 ? 4.916 12.425 29.477 1.00 23.91 94 GLN A N 1
ATOM 716 C CA . GLN A 1 94 ? 5.735 12.897 28.367 1.00 26.35 94 GLN A CA 1
ATOM 717 C C . GLN A 1 94 ? 6.929 12.002 28.058 1.00 20.81 94 GLN A C 1
ATOM 718 O O . GLN A 1 94 ? 7.526 12.130 26.987 1.00 23.48 94 GLN A O 1
ATOM 724 N N . CYS A 1 95 ? 7.334 11.173 29.020 1.00 25.30 95 CYS A N 1
ATOM 725 C CA . CYS A 1 95 ? 8.593 10.438 28.900 1.00 21.39 95 CYS A CA 1
ATOM 726 C C . CYS A 1 95 ? 8.454 8.918 28.996 1.00 25.16 95 CYS A C 1
ATOM 727 O O . CYS A 1 95 ? 9.400 8.186 28.705 1.00 20.18 95 CYS A O 1
ATOM 730 N N . VAL A 1 96 ? 7.285 8.443 29.410 1.00 20.55 96 VAL A N 1
ATOM 731 C CA . VAL A 1 96 ? 7.060 7.011 29.550 1.00 21.10 96 VAL A CA 1
ATOM 732 C C . VAL A 1 96 ? 5.879 6.530 28.697 1.00 27.36 96 VAL A C 1
ATOM 733 O O . VAL A 1 96 ? 6.008 5.587 27.913 1.00 22.91 96 VAL A O 1
ATOM 737 N N . LEU A 1 97 ? 4.771 7.258 28.761 1.00 22.89 97 LEU A N 1
ATOM 738 C CA . LEU A 1 97 ? 3.642 7.024 27.870 1.00 20.77 97 LEU A CA 1
ATOM 739 C C . LEU A 1 97 ? 4.087 7.093 26.411 1.00 21.07 97 LEU A C 1
ATOM 740 O O . LEU A 1 97 ? 3.637 6.311 25.579 1.00 28.34 97 LEU A O 1
ATOM 745 N N . THR A 1 98 ? 5.045 7.969 26.141 1.00 22.42 98 THR A N 1
ATOM 746 C CA . THR A 1 98 ? 5.554 8.204 24.792 1.00 18.57 98 THR A CA 1
ATOM 747 C C . THR A 1 98 ? 6.708 7.273 24.403 1.00 16.45 98 THR A C 1
ATOM 748 O O . THR A 1 98 ? 7.153 7.277 23.251 1.00 16.49 98 THR A O 1
ATOM 752 N N . ALA A 1 99 ? 7.226 6.528 25.377 1.00 16.84 99 ALA A N 1
ATOM 753 C CA . ALA A 1 99 ? 8.374 5.651 25.161 1.00 14.43 99 ALA A CA 1
ATOM 754 C C . ALA A 1 99 ? 7.933 4.250 24.735 1.00 16.30 99 ALA A C 1
ATOM 755 O O . ALA A 1 99 ? 6.913 3.742 25.200 1.00 19.20 99 ALA A O 1
ATOM 757 N N . PRO A 1 100 ? 8.706 3.605 23.841 1.00 19.08 100 PRO A N 1
ATOM 758 C CA . PRO A 1 100 ? 8.389 2.270 23.323 1.00 15.67 100 PRO A CA 1
ATOM 759 C C . PRO A 1 100 ? 8.194 1.189 24.391 1.00 14.56 100 PRO A C 1
ATOM 760 O O . PRO A 1 100 ? 9.055 0.978 25.241 1.00 17.46 100 PRO A O 1
ATOM 764 N N . THR A 1 101 ? 7.083 0.469 24.266 1.00 13.81 101 THR A N 1
ATOM 765 C CA . THR A 1 101 ? 6.774 -0.767 24.990 1.00 12.28 101 THR A CA 1
ATOM 766 C C . THR A 1 101 ? 6.568 -0.662 26.498 1.00 17.47 101 THR A C 1
ATOM 767 O O . THR A 1 101 ? 6.395 -1.682 27.169 1.00 19.39 101 THR A O 1
ATOM 771 N N . THR A 1 102 ? 6.518 0.557 27.023 1.00 19.73 102 THR A N 1
ATOM 772 C CA . THR A 1 102 ? 6.459 0.743 28.466 1.00 19.06 102 THR A CA 1
ATOM 773 C C . THR A 1 102 ? 5.093 0.455 29.078 1.00 23.53 102 THR A C 1
ATOM 774 O O . THR A 1 102 ? 4.060 0.586 28.421 1.00 21.91 102 THR A O 1
ATOM 778 N N . ALA A 1 103 ? 5.112 -0.029 30.316 1.00 25.81 103 ALA A N 1
ATOM 779 C CA . ALA A 1 103 ? 3.934 -0.028 31.185 1.00 21.35 103 ALA A CA 1
ATOM 780 C C . ALA A 1 103 ? 4.364 0.578 32.516 1.00 23.44 103 ALA A C 1
ATOM 781 O O . ALA A 1 103 ? 5.545 0.546 32.860 1.00 19.01 103 ALA A O 1
ATOM 783 N N . VAL A 1 104 ? 3.433 1.248 33.189 1.00 26.06 104 VAL A N 1
ATOM 784 C CA . VAL A 1 104 ? 3.711 1.915 34.458 1.00 24.68 104 VAL A CA 1
ATOM 785 C C . VAL A 1 104 ? 2.901 1.268 35.573 1.00 24.42 104 VAL A C 1
ATOM 786 O O . VAL A 1 104 ? 1.689 1.099 35.449 1.00 24.23 104 VAL A O 1
ATOM 790 N N . PHE A 1 105 ? 3.587 0.871 36.639 1.00 28.37 105 PHE A N 1
ATOM 791 C CA . PHE A 1 105 ? 2.941 0.321 37.824 1.00 24.42 105 PHE A CA 1
ATOM 792 C C . PHE A 1 105 ? 3.331 1.111 39.065 1.00 31.89 105 PHE A C 1
ATOM 793 O O . PHE A 1 105 ? 4.278 1.902 39.044 1.00 23.39 105 PHE A O 1
ATOM 801 N N . ASN A 1 106 ? 2.601 0.878 40.149 1.00 25.37 106 ASN A N 1
ATOM 802 C CA . ASN A 1 106 ? 2.789 1.620 41.391 1.00 26.33 106 ASN A CA 1
ATOM 803 C C . ASN A 1 106 ? 3.948 1.032 42.196 1.00 18.27 106 ASN A C 1
ATOM 804 O O . ASN A 1 106 ? 3.904 -0.134 42.596 1.00 27.65 106 ASN A O 1
ATOM 809 N N . GLY A 1 107 ? 4.962 1.855 42.463 1.00 29.07 107 GLY A N 1
ATOM 810 C CA . GLY A 1 107 ? 6.104 1.398 43.234 1.00 25.48 107 GLY A CA 1
ATOM 811 C C . GLY A 1 107 ? 5.854 1.354 44.730 1.00 34.81 107 GLY A C 1
ATOM 812 O O . GLY A 1 107 ? 6.489 0.570 45.439 1.00 31.00 107 GLY A O 1
ATOM 813 N N . LEU A 1 108 ? 4.931 2.188 45.212 1.00 29.64 108 LEU A N 1
ATOM 814 C CA . LEU A 1 108 ? 4.610 2.269 46.641 1.00 31.09 108 LEU A CA 1
ATOM 815 C C . LEU A 1 108 ? 3.124 1.999 46.903 1.00 32.94 108 LEU A C 1
ATOM 816 O O . LEU A 1 108 ? 2.385 2.897 47.302 1.00 36.43 108 LEU A O 1
ATOM 821 N N . PRO A 1 109 ? 2.669 0.754 46.677 1.00 30.63 109 PRO A N 1
ATOM 822 C CA . PRO A 1 109 ? 1.235 0.445 46.653 1.00 39.45 109 PRO A CA 1
ATOM 823 C C . PRO A 1 109 ? 0.559 0.496 48.027 1.00 43.09 109 PRO A C 1
ATOM 824 O O . PRO A 1 109 ? -0.594 0.914 48.142 1.00 43.72 109 PRO A O 1
ATOM 828 N N . GLU A 1 110 ? 1.284 0.076 49.063 1.00 45.85 110 GLU A N 1
ATOM 829 C CA . GLU A 1 110 ? 0.766 0.065 50.428 1.00 40.51 110 GLU A CA 1
ATOM 830 C C . GLU A 1 110 ? 0.887 1.432 51.121 1.00 43.61 110 GLU A C 1
ATOM 831 O O . GLU A 1 110 ? 0.452 1.590 52.262 1.00 46.23 110 GLU A O 1
ATOM 837 N N . ALA A 1 111 ? 1.418 2.428 50.408 1.00 37.14 111 ALA A N 1
ATOM 838 C CA . ALA A 1 111 ? 1.654 3.761 50.970 1.00 38.34 111 ALA A CA 1
ATOM 839 C C . ALA A 1 111 ? 0.353 4.500 51.238 1.00 43.52 111 ALA A C 1
ATOM 840 O O . ALA A 1 111 ? -0.625 4.322 50.518 1.00 36.67 111 ALA A O 1
ATOM 842 N N . GLU A 1 112 ? 0.372 5.400 52.217 1.00 38.94 112 GLU A N 1
ATOM 843 C CA . GLU A 1 112 ? -0.837 6.125 52.589 1.00 44.30 112 GLU A CA 1
ATOM 844 C C . GLU A 1 112 ? -1.229 7.176 51.555 1.00 38.10 112 GLU A C 1
ATOM 845 O O . GLU A 1 112 ? -2.409 7.328 51.235 1.00 44.07 112 GLU A O 1
ATOM 851 N N . LYS A 1 113 ? -0.244 7.916 51.054 1.00 37.42 113 LYS A N 1
ATOM 852 C CA . LYS A 1 113 ? -0.480 8.887 49.986 1.00 38.28 113 LYS A CA 1
ATOM 853 C C . LYS A 1 113 ? -0.478 8.192 48.614 1.00 40.60 113 LYS A C 1
ATOM 854 O O . LYS A 1 113 ? 0.278 7.248 48.401 1.00 34.94 113 LYS A O 1
ATOM 860 N N . GLN A 1 114 ? -1.419 8.575 47.750 1.00 38.67 114 GLN A N 1
ATOM 861 C CA . GLN A 1 114 ? -1.556 8.006 46.405 1.00 39.60 114 GLN A CA 1
ATOM 862 C C . GLN A 1 114 ? -2.001 9.074 45.409 1.00 43.24 114 GLN A C 1
ATOM 863 O O . GLN A 1 114 ? -3.031 9.725 45.600 1.00 43.04 114 GLN A O 1
ATOM 869 N N . ASP A 1 115 ? -1.222 9.256 44.349 1.00 37.65 115 ASP A N 1
ATOM 870 C CA . ASP A 1 115 ? -1.605 10.156 43.270 1.00 38.93 115 ASP A CA 1
ATOM 871 C C . ASP A 1 115 ? -2.213 9.316 42.144 1.00 45.16 115 ASP A C 1
ATOM 872 O O . ASP A 1 115 ? -1.699 8.244 41.822 1.00 41.52 115 ASP A O 1
ATOM 877 N N . ASN A 1 116 ? -3.360 9.742 41.620 1.00 38.87 116 ASN A N 1
ATOM 878 C CA . ASN A 1 116 ? -4.094 8.930 40.645 1.00 36.88 116 ASN A CA 1
ATOM 879 C C . ASN A 1 116 ? -3.628 9.170 39.207 1.00 37.01 116 ASN A C 1
ATOM 880 O O . ASN A 1 116 ? -4.438 9.300 38.287 1.00 34.38 116 ASN A O 1
ATOM 885 N N . VAL A 1 117 ? -2.314 9.074 39.015 1.00 32.86 117 VAL A N 1
ATOM 886 C CA . VAL A 1 117 ? -1.658 9.355 37.740 1.00 27.19 117 VAL A CA 1
ATOM 887 C C . VAL A 1 117 ? -2.246 8.557 36.565 1.00 24.68 117 VAL A C 1
ATOM 888 O O . VAL A 1 117 ? -2.528 9.121 35.511 1.00 28.22 117 VAL A O 1
ATOM 892 N N . GLY A 1 118 ? -2.483 7.266 36.777 1.00 24.73 118 GLY A N 1
ATOM 893 C CA . GLY A 1 118 ? -3.031 6.427 35.726 1.00 29.24 118 GLY A CA 1
ATOM 894 C C . GLY A 1 118 ? -4.423 6.851 35.286 1.00 36.89 118 GLY A C 1
ATOM 895 O O . GLY A 1 118 ? -4.759 6.784 34.102 1.00 31.05 118 GLY A O 1
ATOM 896 N N . PHE A 1 119 ? -5.253 7.244 36.248 1.00 36.56 119 PHE A N 1
ATOM 897 C CA . PHE A 1 119 ? -6.583 7.765 35.950 1.00 27.79 119 PHE A CA 1
ATOM 898 C C . PHE A 1 119 ? -6.448 9.029 35.111 1.00 27.29 119 PHE A C 1
ATOM 899 O O . PHE A 1 119 ? -7.154 9.204 34.123 1.00 31.29 119 PHE A O 1
ATOM 907 N N . LYS A 1 120 ? -5.487 9.874 35.467 1.00 28.23 120 LYS A N 1
ATOM 908 C CA . LYS A 1 120 ? -5.319 11.157 34.804 1.00 23.86 120 LYS A CA 1
ATOM 909 C C . LYS A 1 120 ? -4.745 11.002 33.403 1.00 33.21 120 LYS A C 1
ATOM 910 O O . LYS A 1 120 ? -5.045 11.795 32.515 1.00 28.28 120 LYS A O 1
ATOM 916 N N . LEU A 1 121 ? -3.943 9.962 33.201 1.00 29.66 121 LEU A N 1
ATOM 917 C CA . LEU A 1 121 ? -3.297 9.730 31.908 1.00 30.97 121 LEU A CA 1
ATOM 918 C C . LEU A 1 121 ? -4.237 9.092 30.886 1.00 30.65 121 LEU A C 1
ATOM 919 O O . LEU A 1 121 ? -4.106 9.343 29.686 1.00 31.19 121 LEU A O 1
ATOM 924 N N . LYS A 1 122 ? -5.226 8.339 31.377 1.00 30.20 122 LYS A N 1
ATOM 925 C CA . LYS A 1 122 ? -6.159 7.606 30.520 1.00 31.65 122 LYS A CA 1
ATOM 926 C C . LYS A 1 122 ? -6.930 8.532 29.583 1.00 37.72 122 LYS A C 1
ATOM 927 O O . LYS A 1 122 ? -7.236 8.152 28.455 1.00 35.49 122 LYS A O 1
ATOM 933 N N . PHE A 1 123 ? -7.040 9.798 29.975 1.00 30.93 123 PHE A N 1
ATOM 934 C CA . PHE A 1 123 ? -7.806 10.799 29.206 1.00 31.35 123 PHE A CA 1
ATOM 935 C C . PHE A 1 123 ? -7.177 11.053 27.833 1.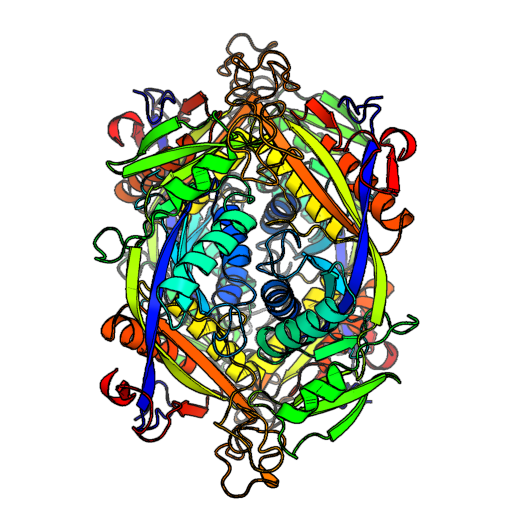00 28.60 123 PHE A C 1
ATOM 936 O O . PHE A 1 123 ? -7.817 11.607 26.928 1.00 24.08 123 PHE A O 1
ATOM 944 N N . PHE A 1 124 ? -5.909 10.665 27.697 1.00 28.18 124 PHE A N 1
ATOM 945 C CA . PHE A 1 124 ? -5.200 10.806 26.436 1.00 29.12 124 PHE A CA 1
ATOM 946 C C . PHE A 1 124 ? -5.858 9.981 25.319 1.00 20.66 124 PHE A C 1
ATOM 947 O O . PHE A 1 124 ? -5.802 10.359 24.155 1.00 28.27 124 PHE A O 1
ATOM 955 N N . ALA A 1 125 ? -6.537 8.901 25.695 1.00 21.41 125 ALA A N 1
ATOM 956 C CA . ALA A 1 125 ? -7.146 7.996 24.725 1.00 30.70 125 ALA A CA 1
ATOM 957 C C . ALA A 1 125 ? -8.443 8.550 24.135 1.00 32.89 125 ALA A C 1
ATOM 958 O O . ALA A 1 125 ? -8.984 7.983 23.178 1.00 27.55 125 ALA A O 1
ATOM 960 N N . ASP A 1 126 ? -8.994 9.581 24.777 1.00 29.04 126 ASP A N 1
ATOM 961 C CA . ASP A 1 126 ? -10.067 10.386 24.189 1.00 30.09 126 ASP A CA 1
ATOM 962 C C . ASP A 1 126 ? -11.362 9.591 23.952 1.00 30.23 126 ASP A C 1
ATOM 963 O O . ASP A 1 126 ? -12.026 9.745 22.928 1.00 36.11 126 ASP A O 1
ATOM 968 N N . GLY A 1 127 ? -11.731 8.766 24.926 1.00 27.11 127 GLY A N 1
ATOM 969 C CA . GLY A 1 127 ? -12.907 7.932 24.787 1.00 32.31 127 GLY A CA 1
ATOM 970 C C . GLY A 1 127 ? -12.583 6.464 24.578 1.00 30.55 127 GLY A C 1
ATOM 971 O O . GLY A 1 127 ? -13.432 5.604 24.823 1.00 32.02 127 GLY A O 1
ATOM 972 N N . MET A 1 128 ? -11.354 6.168 24.163 1.00 30.10 128 MET A N 1
ATOM 973 C CA . MET A 1 128 ? -10.983 4.800 23.802 1.00 27.41 128 MET A CA 1
ATOM 974 C C . MET A 1 128 ? -10.328 4.010 24.940 1.00 31.41 128 MET A C 1
ATOM 975 O O . MET A 1 128 ? -10.035 2.817 24.781 1.00 27.68 128 MET A O 1
ATOM 980 N N . GLU A 1 129 ? -10.166 4.651 26.102 1.00 25.68 129 GLU A N 1
ATOM 981 C CA . GLU A 1 129 ? -9.594 3.990 27.275 1.00 28.03 129 GLU A CA 1
ATOM 982 C C . GLU A 1 129 ? -10.423 2.805 27.731 1.00 36.35 129 GLU A C 1
ATOM 983 O O . GLU A 1 129 ? -11.649 2.808 27.630 1.00 38.60 129 GLU A O 1
ATOM 989 N N . SER A 1 130 ? -9.740 1.841 28.332 1.00 31.10 130 SER A N 1
ATOM 990 C CA . SER A 1 130 ? -10.381 0.683 28.934 1.00 37.27 130 SER A CA 1
ATOM 991 C C . SER A 1 130 ? -9.807 0.532 30.332 1.00 39.20 130 SER A C 1
ATOM 992 O O . SER A 1 130 ? -8.848 1.210 30.703 1.00 35.56 130 SER A O 1
ATOM 995 N N . GLU A 1 131 ? -10.372 -0.395 31.091 1.00 43.26 131 GLU A N 1
ATOM 996 C CA . GLU A 1 131 ? -9.880 -0.684 32.420 1.00 43.75 131 GLU A CA 1
ATOM 997 C C . GLU A 1 131 ? -9.705 -2.187 32.544 1.00 42.40 131 GLU A C 1
ATOM 998 O O . GLU A 1 131 ? -10.580 -2.958 32.153 1.00 44.94 131 GLU A O 1
ATOM 1004 N N . THR A 1 132 ? -8.521 -2.598 32.979 1.00 32.57 132 THR A N 1
ATOM 1005 C CA . THR A 1 132 ? -8.211 -4.011 33.120 1.00 34.12 132 THR A CA 1
ATOM 1006 C C . THR A 1 132 ? -7.566 -4.267 34.483 1.00 35.42 132 THR A C 1
ATOM 1007 O O . THR A 1 132 ? -7.459 -3.356 35.314 1.00 36.83 132 THR A O 1
ATOM 1011 N N . GLN A 1 133 ? -7.196 -5.521 34.721 1.00 32.23 133 GLN A N 1
ATOM 1012 C CA . GLN A 1 133 ? -6.591 -5.928 35.978 1.00 37.72 133 GLN A CA 1
ATOM 1013 C C . GLN A 1 133 ? -5.351 -6.783 35.731 1.00 40.26 133 GLN A C 1
ATOM 1014 O O . GLN A 1 133 ? -5.450 -7.900 35.213 1.00 40.55 133 GLN A O 1
ATOM 1020 N N . ILE A 1 134 ? -4.189 -6.258 36.118 1.00 38.92 134 ILE A N 1
ATOM 1021 C CA . ILE A 1 134 ? -2.938 -7.013 36.040 1.00 36.06 134 ILE A CA 1
ATOM 1022 C C . ILE A 1 134 ? -2.407 -7.381 37.436 1.00 36.57 134 ILE A C 1
ATOM 1023 O O . ILE A 1 134 ? -2.092 -6.508 38.256 1.00 33.42 134 ILE A O 1
ATOM 1028 N N . ALA A 1 135 ? -2.364 -8.684 37.709 1.00 30.35 135 ALA A N 1
ATOM 1029 C CA . ALA A 1 135 ? -1.898 -9.203 38.988 1.00 43.05 135 ALA A CA 1
ATOM 1030 C C . ALA A 1 135 ? -2.597 -8.488 40.146 1.00 43.27 135 ALA A C 1
ATOM 1031 O O . ALA A 1 135 ? -1.952 -7.868 40.987 1.00 39.58 135 ALA A O 1
ATOM 1033 N N . GLY A 1 136 ? -3.930 -8.471 40.103 1.00 46.60 136 GLY A N 1
ATOM 1034 C CA . GLY A 1 136 ? -4.709 -7.866 41.173 1.00 40.89 136 GLY A CA 1
ATOM 1035 C C . GLY A 1 136 ? -4.731 -6.345 41.151 1.00 40.29 136 GLY A C 1
ATOM 1036 O O . GLY A 1 136 ? -5.565 -5.722 41.806 1.00 49.93 136 GLY A O 1
ATOM 1037 N N . ARG A 1 137 ? -3.826 -5.758 40.375 1.00 34.89 137 ARG A N 1
ATOM 1038 C CA . ARG A 1 137 ? -3.681 -4.294 40.277 1.00 29.87 137 ARG A CA 1
ATOM 1039 C C . ARG A 1 137 ? -4.650 -3.718 39.238 1.00 35.35 137 ARG A C 1
ATOM 1040 O O . ARG A 1 137 ? -4.864 -4.307 38.168 1.00 36.72 137 ARG A O 1
ATOM 1048 N N . LYS A 1 138 ? -5.248 -2.584 39.590 1.00 37.65 138 LYS A N 1
ATOM 1049 C CA . LYS A 1 138 ? -6.165 -1.861 38.718 1.00 34.05 138 LYS A CA 1
ATOM 1050 C C . LYS A 1 138 ? -5.393 -1.008 37.714 1.00 30.68 138 LYS A C 1
ATOM 1051 O O . LYS A 1 138 ? -4.730 -0.030 38.085 1.00 30.56 138 LYS A O 1
ATOM 1057 N N . VAL A 1 139 ? -5.588 -1.318 36.432 1.00 31.97 139 VAL A N 1
ATOM 1058 C CA . VAL A 1 139 ? -4.798 -0.735 35.350 1.00 29.09 139 VAL A CA 1
ATOM 1059 C C . VAL A 1 139 ? -5.680 -0.141 34.247 1.00 26.69 139 VAL A C 1
ATOM 1060 O O . VAL A 1 139 ? -6.703 -0.711 33.867 1.00 35.43 139 VAL A O 1
ATOM 1064 N N . TYR A 1 140 ? -5.236 0.974 33.690 1.00 24.43 140 TYR A N 1
ATOM 1065 C CA . TYR A 1 140 ? -5.935 1.642 32.586 1.00 25.24 140 TYR A CA 1
ATOM 1066 C C . TYR A 1 140 ? -5.200 1.374 31.280 1.00 34.27 140 TYR A C 1
ATOM 1067 O O . TYR A 1 140 ? -3.963 1.438 31.221 1.00 29.59 140 TYR A O 1
ATOM 1076 N N . LYS A 1 141 ? -5.966 0.969 30.269 1.00 28.43 141 LYS A N 1
ATOM 1077 C CA . LYS A 1 141 ? -5.455 0.773 28.914 1.00 31.23 141 LYS A CA 1
ATOM 1078 C C . LYS A 1 141 ? -5.669 2.047 28.106 1.00 26.10 141 LYS A C 1
ATOM 1079 O O . LYS A 1 141 ? -6.800 2.505 27.950 1.00 28.55 141 LYS A O 1
ATOM 1085 N N . VAL A 1 142 ? -4.589 2.569 27.535 1.00 24.62 142 VAL A N 1
ATOM 1086 C CA . VAL A 1 142 ? -4.645 3.750 26.686 1.00 26.03 142 VAL A CA 1
ATOM 1087 C C . VAL A 1 142 ? -4.125 3.376 25.289 1.00 28.18 142 VAL A C 1
ATOM 1088 O O . VAL A 1 142 ? -2.915 3.248 25.079 1.00 24.43 142 VAL A O 1
ATOM 1092 N N . PRO A 1 143 ? -5.043 3.124 24.333 1.00 28.52 143 PRO A N 1
ATOM 1093 C CA . PRO A 1 143 ? -4.641 2.832 22.954 1.00 25.75 143 PRO A CA 1
ATOM 1094 C C . PRO A 1 143 ? -3.772 3.921 22.327 1.00 27.53 143 PRO A C 1
ATOM 1095 O O . PRO A 1 143 ? -4.130 5.098 22.320 1.00 27.27 143 PRO A O 1
ATOM 1099 N N . ILE A 1 144 ? -2.582 3.523 21.892 1.00 24.74 144 ILE A N 1
ATOM 1100 C CA . ILE A 1 144 ? -1.667 4.414 21.185 1.00 18.18 144 ILE A CA 1
ATOM 1101 C C . ILE A 1 144 ? -1.076 3.688 19.966 1.00 21.64 144 ILE A C 1
ATOM 1102 O O . ILE A 1 144 ? -1.408 2.528 19.713 1.00 21.28 144 ILE A O 1
ATOM 1107 N N . MET A 1 145 ? -0.261 4.390 19.179 1.00 19.80 145 MET A N 1
ATOM 1108 C CA . MET A 1 145 ? 0.229 3.868 17.901 1.00 22.92 145 MET A CA 1
ATOM 1109 C C . MET A 1 145 ? 0.906 2.507 17.983 1.00 20.86 145 MET A C 1
ATOM 1110 O O . MET A 1 145 ? 0.809 1.713 17.054 1.00 22.21 145 MET A O 1
ATOM 1115 N N . GLU A 1 146 ? 1.692 2.296 19.035 1.00 21.59 146 GLU A N 1
ATOM 1116 C CA . GLU A 1 146 ? 2.473 1.071 19.185 1.00 20.56 146 GLU A CA 1
ATOM 1117 C C . GLU A 1 146 ? 1.592 -0.093 19.609 1.00 20.96 146 GLU A C 1
ATOM 1118 O O . GLU A 1 146 ? 1.986 -1.250 19.484 1.00 23.26 146 GLU A O 1
ATOM 1124 N N . GLY A 1 147 ? 0.447 0.228 20.206 1.00 22.31 147 GLY A N 1
ATOM 1125 C CA . GLY A 1 147 ? -0.340 -0.769 20.912 1.00 21.64 147 GLY A CA 1
ATOM 1126 C C . GLY A 1 147 ? -1.116 -0.145 22.058 1.00 24.07 147 GLY A C 1
ATOM 1127 O O . GLY A 1 147 ? -1.637 0.957 21.918 1.00 22.06 147 GLY A O 1
ATOM 1128 N N . ASP A 1 148 ? -1.242 -0.872 23.165 1.00 24.76 148 ASP A N 1
ATOM 1129 C CA . ASP A 1 148 ? -1.913 -0.366 24.365 1.00 25.40 148 ASP A CA 1
ATOM 1130 C C . ASP A 1 148 ? -0.878 -0.005 25.436 1.00 27.96 148 ASP A C 1
ATOM 1131 O O . ASP A 1 148 ? -0.007 -0.817 25.768 1.00 25.94 148 ASP A O 1
ATOM 1136 N N . PHE A 1 149 ? -0.930 1.232 25.924 1.00 24.35 149 PHE A N 1
ATOM 1137 C CA . PHE A 1 149 ? -0.121 1.632 27.071 1.00 23.51 149 PHE A CA 1
ATOM 1138 C C . PHE A 1 149 ? -0.875 1.303 28.365 1.00 27.65 149 PHE A C 1
ATOM 1139 O O . PHE A 1 149 ? -2.044 1.647 28.515 1.00 28.13 149 PHE A O 1
ATOM 1147 N N . LEU A 1 150 ? -0.227 0.557 29.253 1.00 22.73 150 LEU A N 1
ATOM 1148 C CA . LEU A 1 150 ? -0.830 0.174 30.523 1.00 26.23 150 LEU A CA 1
ATOM 1149 C C . LEU A 1 150 ? -0.282 1.034 31.662 1.00 27.97 150 LEU A C 1
ATOM 1150 O O . LEU A 1 150 ? 0.924 1.249 31.760 1.00 19.61 150 LEU A O 1
ATOM 1155 N N . ALA A 1 151 ? -1.185 1.597 32.463 1.00 24.27 151 ALA A N 1
ATOM 1156 C CA . ALA A 1 151 ? -0.799 2.430 33.602 1.00 22.67 151 ALA A CA 1
ATOM 1157 C C . ALA A 1 151 ? -1.688 2.139 34.811 1.00 32.13 151 ALA A C 1
ATOM 1158 O O . ALA A 1 151 ? -2.897 2.366 34.770 1.00 30.53 151 ALA A O 1
ATOM 1160 N N . GLU A 1 152 ? -1.086 1.650 35.891 1.00 29.77 152 GLU A N 1
ATOM 1161 C CA . GLU A 1 152 ? -1.812 1.447 37.145 1.00 29.53 152 GLU A CA 1
ATOM 1162 C C . GLU A 1 152 ? -2.479 2.749 37.597 1.00 22.86 152 GLU A C 1
ATOM 1163 O O . GLU A 1 152 ? -1.997 3.846 37.290 1.00 26.30 152 GLU A O 1
ATOM 1169 N N . GLU A 1 153 ? -3.604 2.628 38.297 1.00 30.60 153 GLU A N 1
ATOM 1170 C CA . GLU A 1 153 ? -4.392 3.799 38.660 1.00 29.75 153 GLU A CA 1
ATOM 1171 C C . GLU A 1 153 ? -3.578 4.831 39.440 1.00 27.99 153 GLU A C 1
ATOM 1172 O O . GLU A 1 153 ? -3.571 6.020 39.105 1.00 25.96 153 GLU A O 1
ATOM 1178 N N . ASN A 1 154 ? -2.843 4.347 40.435 1.00 30.30 154 ASN A N 1
ATOM 1179 C CA . ASN A 1 154 ? -2.173 5.212 41.398 1.00 29.62 154 ASN A CA 1
ATOM 1180 C C . ASN A 1 154 ? -0.661 5.027 41.399 1.00 30.42 154 ASN A C 1
ATOM 1181 O O . ASN A 1 154 ? -0.153 3.945 41.107 1.00 35.10 154 ASN A O 1
ATOM 1186 N N . ILE A 1 155 ? 0.043 6.082 41.790 1.00 28.56 155 ILE A N 1
ATOM 1187 C CA . ILE A 1 155 ? 1.438 5.974 42.199 1.00 34.48 155 ILE A CA 1
ATOM 1188 C C . ILE A 1 155 ? 1.613 6.509 43.629 1.00 33.16 155 ILE A C 1
ATOM 1189 O O . ILE A 1 155 ? 1.299 7.669 43.917 1.00 36.09 155 ILE A O 1
ATOM 1194 N N . GLY A 1 156 ? 2.110 5.647 44.512 1.00 32.27 156 GLY A N 1
ATOM 1195 C CA . GLY A 1 156 ? 2.309 6.017 45.902 1.00 32.83 156 GLY A CA 1
ATOM 1196 C C . GLY A 1 156 ? 3.496 6.928 46.138 1.00 38.50 156 GLY A C 1
ATOM 1197 O O . GLY A 1 156 ? 4.463 6.948 45.362 1.00 27.72 156 GLY A O 1
ATOM 1198 N N . ALA A 1 157 ? 3.430 7.662 47.244 1.00 31.98 157 ALA A N 1
ATOM 1199 C CA . ALA A 1 157 ? 4.489 8.578 47.651 1.00 26.75 157 ALA A CA 1
ATOM 1200 C C . ALA A 1 157 ? 4.580 8.590 49.175 1.00 34.96 157 ALA A C 1
ATOM 1201 O O . ALA A 1 157 ? 3.630 8.207 49.862 1.00 33.36 157 ALA A O 1
ATOM 1203 N N . ILE A 1 158 ? 5.771 8.883 49.691 1.00 33.45 158 ILE A N 1
ATOM 1204 C CA . ILE A 1 158 ? 5.986 8.976 51.133 1.00 32.00 158 ILE A CA 1
ATOM 1205 C C . ILE A 1 158 ? 6.879 10.160 51.480 1.00 32.57 158 ILE A C 1
ATOM 1206 O O . ILE A 1 158 ? 7.286 10.930 50.602 1.00 33.67 158 ILE A O 1
ATOM 1211 N N . ALA A 1 159 ? 7.027 10.390 52.783 1.00 38.51 159 ALA A N 1
ATOM 1212 C CA . ALA A 1 159 ? 7.994 11.348 53.313 1.00 35.79 159 ALA A CA 1
ATOM 1213 C C . ALA A 1 159 ? 9.339 10.637 53.427 1.00 27.68 159 ALA A C 1
ATOM 1214 O O . ALA A 1 159 ? 9.490 9.682 54.204 1.00 36.39 159 ALA A O 1
ATOM 1216 N N . GLY A 1 160 ? 10.253 11.000 52.534 1.00 36.39 160 GLY A N 1
ATOM 1217 C CA . GLY A 1 160 ? 11.543 10.345 52.488 1.00 32.52 160 GLY A CA 1
ATOM 1218 C C . GLY A 1 160 ? 12.665 11.277 52.876 1.00 40.04 160 GLY A C 1
ATOM 1219 O O . GLY A 1 160 ? 12.448 12.296 53.533 1.00 37.40 160 GLY A O 1
ATOM 1220 N N . ILE A 1 161 ? 13.861 10.962 52.394 1.00 33.93 161 ILE A N 1
ATOM 1221 C CA . ILE A 1 161 ? 15.077 11.629 52.832 1.00 32.02 161 ILE A CA 1
ATOM 1222 C C . ILE A 1 161 ? 15.945 11.942 51.621 1.00 34.15 161 ILE A C 1
ATOM 1223 O O . ILE A 1 161 ? 16.235 11.066 50.822 1.00 25.12 161 ILE A O 1
ATOM 1228 N N . ALA A 1 162 ? 16.312 13.206 51.467 1.00 24.96 162 ALA A N 1
ATOM 1229 C CA . ALA A 1 162 ? 17.216 13.620 50.404 1.00 31.60 162 ALA A CA 1
ATOM 1230 C C . ALA A 1 162 ? 18.512 14.171 50.999 1.00 38.66 162 ALA A C 1
ATOM 1231 O O . ALA A 1 162 ? 18.494 14.781 52.066 1.00 35.59 162 ALA A O 1
ATOM 1233 N N . GLY A 1 163 ? 19.641 13.890 50.352 1.00 31.42 163 GLY A N 1
ATOM 1234 C CA . GLY A 1 163 ? 20.880 14.546 50.730 1.00 28.01 163 GLY A CA 1
ATOM 1235 C C . GLY A 1 163 ? 21.848 13.736 51.574 1.00 28.50 163 GLY A C 1
ATOM 1236 O O . GLY A 1 163 ? 22.854 14.282 52.027 1.00 34.37 163 GLY A O 1
ATOM 1237 N N . GLY A 1 164 ? 21.551 12.459 51.817 1.00 23.53 164 GLY A N 1
ATOM 1238 C CA . GLY A 1 164 ? 22.583 11.550 52.311 1.00 26.66 164 GLY A CA 1
ATOM 1239 C C . GLY A 1 164 ? 23.766 11.517 51.345 1.00 25.02 164 GLY A C 1
ATOM 1240 O O . GLY A 1 164 ? 23.581 11.697 50.140 1.00 23.40 164 GLY A O 1
ATOM 1241 N N . ASN A 1 165 ? 24.989 11.422 51.853 1.00 20.89 165 ASN A N 1
ATOM 1242 C CA . ASN A 1 165 ? 26.148 11.561 50.979 1.00 27.01 165 ASN A CA 1
ATOM 1243 C C . ASN A 1 165 ? 27.452 11.114 51.621 1.00 27.35 165 ASN A C 1
ATOM 1244 O O . ASN A 1 165 ? 27.512 10.880 52.829 1.00 24.07 165 ASN A O 1
ATOM 1249 N N . PHE A 1 166 ? 28.467 10.911 50.784 1.00 24.30 166 PHE A N 1
ATOM 1250 C CA . PHE A 1 166 ? 29.851 10.861 51.241 1.00 18.14 166 PHE A CA 1
ATOM 1251 C C . PHE A 1 166 ? 30.785 11.417 50.166 1.00 16.87 166 PHE A C 1
ATOM 1252 O O . PHE A 1 166 ? 30.393 11.558 49.003 1.00 19.79 166 PHE A O 1
ATOM 1260 N N . PHE A 1 167 ? 31.941 11.905 50.606 1.00 17.82 167 PHE A N 1
ATOM 1261 C CA . PHE A 1 167 ? 32.948 12.486 49.719 1.00 21.87 167 PHE A CA 1
ATOM 1262 C C . PHE A 1 167 ? 34.061 11.466 49.472 1.00 24.00 167 PHE A C 1
ATOM 1263 O O . PHE A 1 167 ? 34.377 10.659 50.347 1.00 24.26 167 PHE A O 1
ATOM 1271 N N . ILE A 1 168 ? 34.636 11.497 48.274 1.00 19.27 168 ILE A N 1
ATOM 1272 C CA . ILE A 1 168 ? 35.755 10.626 47.916 1.00 22.43 168 ILE A CA 1
ATOM 1273 C C . ILE A 1 168 ? 36.914 11.499 47.474 1.00 16.39 168 ILE A C 1
ATOM 1274 O O . ILE A 1 168 ? 36.819 12.207 46.464 1.00 20.31 168 ILE A O 1
ATOM 1279 N N . PHE A 1 169 ? 37.989 11.473 48.259 1.00 19.71 169 PHE A N 1
ATOM 1280 C CA . PHE A 1 169 ? 39.222 12.197 47.944 1.00 18.06 169 PHE A CA 1
ATOM 1281 C C . PHE A 1 169 ? 40.169 11.248 47.202 1.00 18.14 169 PHE A C 1
ATOM 1282 O O . PHE A 1 169 ? 40.450 10.150 47.682 1.00 17.02 169 PHE A O 1
ATOM 1290 N N . GLY A 1 170 ? 40.669 11.668 46.047 1.00 20.28 170 GLY A N 1
ATOM 1291 C CA . GLY A 1 170 ? 41.580 10.812 45.310 1.00 18.74 170 GLY A CA 1
ATOM 1292 C C . GLY A 1 170 ? 42.873 11.513 44.944 1.00 20.13 170 GLY A C 1
ATOM 1293 O O . GLY A 1 170 ? 42.908 12.743 44.842 1.00 17.72 170 GLY A O 1
ATOM 1294 N N . ASP A 1 171 ? 43.920 10.734 44.678 1.00 20.76 171 ASP A N 1
ATOM 1295 C CA . ASP A 1 171 ? 45.190 11.313 44.243 1.00 19.18 171 ASP A CA 1
ATOM 1296 C C . ASP A 1 171 ? 45.105 11.956 42.858 1.00 22.50 171 ASP A C 1
ATOM 1297 O O . ASP A 1 171 ? 45.826 12.907 42.558 1.00 26.25 171 ASP A O 1
ATOM 1302 N N . SER A 1 172 ? 44.150 11.486 42.062 1.00 21.24 172 SER A N 1
ATOM 1303 C CA . SER A 1 172 ? 43.934 11.989 40.712 1.00 20.03 172 SER A CA 1
ATOM 1304 C C . SER A 1 172 ? 42.432 12.066 40.456 1.00 16.70 172 SER A C 1
ATOM 1305 O O . SER A 1 172 ? 41.645 11.429 41.159 1.00 16.54 172 SER A O 1
ATOM 1308 N N . GLN A 1 173 ? 42.049 12.830 39.435 1.00 14.90 173 GLN A N 1
ATOM 1309 C CA . GLN A 1 173 ? 40.655 12.933 39.036 1.00 15.36 173 GLN A CA 1
ATOM 1310 C C . GLN A 1 173 ? 40.054 11.575 38.727 1.00 15.29 173 GLN A C 1
ATOM 1311 O O . GLN A 1 173 ? 38.955 11.262 39.186 1.00 14.67 173 GLN A O 1
ATOM 1317 N N . MET A 1 174 ? 40.765 10.771 37.942 1.00 15.50 174 MET A N 1
ATOM 1318 C CA . MET A 1 174 ? 40.210 9.494 37.491 1.00 17.59 174 MET A CA 1
ATOM 1319 C C . MET A 1 174 ? 40.171 8.434 38.585 1.00 14.68 174 MET A C 1
ATOM 1320 O O . MET A 1 174 ? 39.307 7.567 38.567 1.00 17.68 174 MET A O 1
ATOM 1325 N N . THR A 1 175 ? 41.039 8.566 39.586 1.00 16.72 175 THR A N 1
ATOM 1326 C CA . THR A 1 175 ? 40.970 7.716 40.774 1.00 16.82 175 THR A CA 1
ATOM 1327 C C . THR A 1 175 ? 39.683 7.964 41.551 1.00 16.68 175 THR A C 1
ATOM 1328 O O . THR A 1 175 ? 38.956 7.023 41.893 1.00 15.52 175 THR A O 1
ATOM 1332 N N . ALA A 1 176 ? 39.411 9.239 41.827 1.00 14.85 176 ALA A N 1
ATOM 1333 C CA . ALA A 1 176 ? 38.224 9.616 42.583 1.00 19.10 176 ALA A CA 1
ATOM 1334 C C . ALA A 1 176 ? 36.954 9.301 41.787 1.00 13.18 176 ALA A C 1
ATOM 1335 O O . ALA A 1 176 ? 35.982 8.789 42.344 1.00 16.14 176 ALA A O 1
ATOM 1337 N N . LEU A 1 177 ? 36.988 9.542 40.477 1.00 14.38 177 LEU A N 1
ATOM 1338 C CA . LEU A 1 177 ? 35.826 9.277 39.634 1.00 14.02 177 LEU A CA 1
ATOM 1339 C C . LEU A 1 177 ? 35.512 7.785 39.536 1.00 16.06 177 LEU A C 1
ATOM 1340 O O . LEU A 1 177 ? 34.350 7.390 39.565 1.00 14.24 177 LEU A O 1
ATOM 1345 N N . THR A 1 178 ? 36.549 6.963 39.389 1.00 19.14 178 THR A N 1
ATOM 1346 C CA . THR A 1 178 ? 36.367 5.516 39.272 1.00 14.61 178 THR A CA 1
ATOM 1347 C C . THR A 1 178 ? 35.792 4.957 40.569 1.00 13.41 178 THR A C 1
ATOM 1348 O O . THR A 1 178 ? 34.907 4.098 40.548 1.00 14.90 178 THR A O 1
ATOM 1352 N N . ALA A 1 179 ? 36.235 5.530 41.686 1.00 17.42 179 ALA A N 1
ATOM 1353 C CA . ALA A 1 179 ? 35.717 5.177 43.000 1.00 15.39 179 ALA A CA 1
ATOM 1354 C C . ALA A 1 179 ? 34.234 5.544 43.117 1.00 17.12 179 ALA A C 1
ATOM 1355 O O . ALA A 1 179 ? 33.422 4.722 43.543 1.00 16.87 179 ALA A O 1
ATOM 1357 N N . ALA A 1 180 ? 33.876 6.713 42.590 1.00 15.97 180 ALA A N 1
ATOM 1358 C CA . ALA A 1 180 ? 32.490 7.169 42.559 1.00 22.12 180 ALA A CA 1
ATOM 1359 C C . ALA A 1 180 ? 31.650 6.272 41.659 1.00 18.05 180 ALA A C 1
ATOM 1360 O O . ALA A 1 180 ? 30.553 5.848 42.029 1.00 16.48 180 ALA A O 1
ATOM 1362 N N . GLU A 1 181 ? 32.211 5.917 40.509 1.00 18.13 181 GLU A N 1
ATOM 1363 C CA . GLU A 1 181 ? 31.525 5.047 39.554 1.00 13.97 181 GLU A CA 1
ATOM 1364 C C . GLU A 1 181 ? 31.206 3.691 40.180 1.00 10.49 181 GLU A C 1
ATOM 1365 O O . GLU A 1 181 ? 30.075 3.209 40.072 1.00 14.06 181 GLU A O 1
ATOM 1371 N N . ALA A 1 182 ? 32.191 3.105 40.862 1.00 17.77 182 ALA A N 1
ATOM 1372 C CA . ALA A 1 182 ? 32.010 1.823 41.545 1.00 15.52 182 ALA A CA 1
ATOM 1373 C C . ALA A 1 182 ? 30.954 1.936 42.641 1.00 20.38 182 ALA A C 1
ATOM 1374 O O . ALA A 1 182 ? 30.095 1.062 42.768 1.00 17.39 182 ALA A O 1
ATOM 1376 N N . ALA A 1 183 ? 30.991 3.035 43.397 1.00 17.71 183 ALA A N 1
ATOM 1377 C CA . ALA A 1 183 ? 29.991 3.289 44.440 1.00 15.74 183 ALA A CA 1
ATOM 1378 C C . ALA A 1 183 ? 28.570 3.428 43.876 1.00 14.59 183 ALA A C 1
ATOM 1379 O O . ALA A 1 183 ? 27.626 2.825 44.395 1.00 16.81 183 ALA A O 1
ATOM 1381 N N . VAL A 1 184 ? 28.435 4.166 42.775 1.00 11.00 184 VAL A N 1
ATOM 1382 C CA . VAL A 1 184 ? 27.138 4.351 42.129 1.00 16.47 184 VAL A CA 1
ATOM 1383 C C . VAL A 1 184 ? 26.563 3.048 41.554 1.00 17.24 184 VAL A C 1
ATOM 1384 O O . VAL A 1 184 ? 25.363 2.787 41.683 1.00 14.10 184 VAL A O 1
ATOM 1388 N N . ASP A 1 185 ? 27.420 2.214 40.963 1.00 16.13 185 ASP A N 1
ATOM 1389 C CA . ASP A 1 185 ? 26.993 0.915 40.446 1.00 20.51 185 ASP A CA 1
ATOM 1390 C C . ASP A 1 185 ? 26.507 0.031 41.587 1.00 18.89 185 ASP A C 1
ATOM 1391 O O . ASP A 1 185 ? 25.581 -0.758 41.419 1.00 19.12 185 ASP A O 1
ATOM 1396 N N . THR A 1 186 ? 27.174 0.134 42.733 1.00 15.04 186 THR A N 1
ATOM 1397 C CA . THR A 1 186 ? 26.817 -0.654 43.911 1.00 18.60 186 THR A CA 1
ATOM 1398 C C . THR A 1 186 ? 25.475 -0.201 44.480 1.00 17.79 186 THR A C 1
ATOM 1399 O O . THR A 1 186 ? 24.607 -1.018 44.774 1.00 20.10 186 THR A O 1
ATOM 1403 N N . ILE A 1 187 ? 25.305 1.111 44.591 1.00 18.93 187 ILE A N 1
ATOM 1404 C CA . ILE A 1 187 ? 24.073 1.683 45.109 1.00 16.54 187 ILE A CA 1
ATOM 1405 C C . ILE A 1 187 ? 22.880 1.385 44.194 1.00 23.83 187 ILE A C 1
ATOM 1406 O O . ILE A 1 187 ? 21.780 1.141 44.682 1.00 21.25 187 ILE A O 1
ATOM 1411 N N . ALA A 1 188 ? 23.132 1.237 42.893 1.00 25.82 188 ALA A N 1
ATOM 1412 C CA . ALA A 1 188 ? 22.054 0.937 41.951 1.00 19.48 188 ALA A CA 1
ATOM 1413 C C . ALA A 1 188 ? 21.590 -0.525 42.034 1.00 13.87 188 ALA A C 1
ATOM 1414 O O . ALA A 1 188 ? 20.594 -0.900 41.414 1.00 21.22 188 ALA A O 1
ATOM 1416 N N . GLU A 1 189 ? 22.291 -1.336 42.824 1.00 14.08 189 GLU A N 1
ATOM 1417 C CA . GLU A 1 189 ? 21.825 -2.693 43.125 1.00 15.12 189 GLU A CA 1
ATOM 1418 C C . GLU A 1 189 ? 20.868 -2.689 44.316 1.00 22.66 189 GLU A C 1
ATOM 1419 O O . GLU A 1 189 ? 20.203 -3.687 44.585 1.00 21.27 189 GLU A O 1
ATOM 1425 N N . LEU A 1 190 ? 20.880 -1.599 45.079 1.00 19.69 190 LEU A N 1
ATOM 1426 C CA . LEU A 1 190 ? 20.188 -1.543 46.366 1.00 23.70 190 LEU A CA 1
ATOM 1427 C C . LEU A 1 190 ? 18.783 -0.936 46.293 1.00 21.91 190 LEU A C 1
ATOM 1428 O O . LEU A 1 190 ? 18.576 0.136 45.717 1.00 22.54 190 LEU A O 1
ATOM 1433 N N . GLU A 1 191 ? 17.834 -1.597 46.948 1.00 21.36 191 GLU A N 1
ATOM 1434 C CA . GLU A 1 191 ? 16.456 -1.117 46.994 1.00 25.53 191 GLU A CA 1
ATOM 1435 C C . GLU A 1 191 ? 16.343 0.107 47.894 1.00 27.27 191 GLU A C 1
ATOM 1436 O O . GLU A 1 191 ? 17.087 0.237 48.865 1.00 29.34 191 GLU A O 1
ATOM 1442 N N . GLY A 1 192 ? 15.495 1.052 47.499 1.00 29.44 192 GLY A N 1
ATOM 1443 C CA . GLY A 1 192 ? 15.106 2.116 48.403 1.00 26.03 192 GLY A CA 1
ATOM 1444 C C . GLY A 1 192 ? 15.869 3.411 48.240 1.00 32.64 192 GLY A C 1
ATOM 1445 O O . GLY A 1 192 ? 15.492 4.429 48.825 1.00 28.73 192 GLY A O 1
ATOM 1446 N N . THR A 1 193 ? 16.928 3.392 47.435 1.00 26.04 193 THR A N 1
ATOM 1447 C CA . THR A 1 193 ? 17.766 4.576 47.260 1.00 17.61 193 THR A CA 1
ATOM 1448 C C . THR A 1 193 ? 18.010 4.923 45.800 1.00 24.19 193 THR A C 1
ATOM 1449 O O . THR A 1 193 ? 17.975 4.055 44.928 1.00 20.50 193 THR A O 1
ATOM 1453 N N . ILE A 1 194 ? 18.254 6.205 45.554 1.00 20.54 194 ILE A N 1
ATOM 1454 C CA . ILE A 1 194 ? 18.698 6.698 44.260 1.00 21.31 194 ILE A CA 1
ATOM 1455 C C . ILE A 1 194 ? 19.871 7.666 44.425 1.00 26.71 194 ILE A C 1
ATOM 1456 O O . ILE A 1 194 ? 20.163 8.139 45.525 1.00 21.61 194 ILE A O 1
ATOM 1461 N N . THR A 1 195 ? 20.548 7.949 43.321 1.00 21.81 195 THR A N 1
ATOM 1462 C CA . THR A 1 195 ? 21.643 8.897 43.324 1.00 17.87 195 THR A CA 1
ATOM 1463 C C . THR A 1 195 ? 21.432 9.887 42.175 1.00 26.56 195 THR A C 1
ATOM 1464 O O . THR A 1 195 ? 21.735 9.584 41.022 1.00 25.78 195 THR A O 1
ATOM 1468 N N . PRO A 1 196 ? 20.798 11.040 42.461 1.00 25.94 196 PRO A N 1
ATOM 1469 C CA . PRO A 1 196 ? 20.139 11.826 41.411 1.00 25.64 196 PRO A CA 1
ATOM 1470 C C . PRO A 1 196 ? 21.061 12.633 40.491 1.00 22.07 196 PRO A C 1
ATOM 1471 O O . PRO A 1 196 ? 20.617 13.157 39.465 1.00 19.48 196 PRO A O 1
ATOM 1475 N N . PHE A 1 197 ? 22.326 12.790 40.866 1.00 17.61 197 PHE A N 1
ATOM 1476 C CA . PHE A 1 197 ? 23.226 13.629 40.078 1.00 17.27 197 PHE A CA 1
ATOM 1477 C C . PHE A 1 197 ? 23.681 12.929 38.794 1.00 24.12 197 PHE A C 1
ATOM 1478 O O . PHE A 1 197 ? 23.319 11.778 38.568 1.00 20.41 197 PHE A O 1
ATOM 1486 N N . PRO A 1 198 ? 24.326 13.663 37.864 1.00 21.33 198 PRO A N 1
ATOM 1487 C CA . PRO A 1 198 ? 24.670 13.060 36.566 1.00 24.75 198 PRO A CA 1
ATOM 1488 C C . PRO A 1 198 ? 25.579 11.842 36.697 1.00 24.20 198 PRO A C 1
ATOM 1489 O O . PRO A 1 198 ? 26.721 11.951 37.144 1.00 24.71 198 PRO A O 1
ATOM 1493 N N . GLY A 1 199 ? 25.058 10.683 36.300 1.00 28.25 199 GLY A N 1
ATOM 1494 C CA . GLY A 1 199 ? 25.766 9.430 36.511 1.00 19.49 199 GLY A CA 1
ATOM 1495 C C . GLY A 1 199 ? 25.799 9.034 37.975 1.00 21.44 199 GLY A C 1
ATOM 1496 O O . GLY A 1 199 ? 26.558 8.147 38.366 1.00 21.94 199 GLY A O 1
ATOM 1497 N N . GLY A 1 200 ? 24.969 9.694 38.780 1.00 18.03 200 GLY A N 1
ATOM 1498 C CA . GLY A 1 200 ? 24.945 9.458 40.211 1.00 18.71 200 GLY A CA 1
ATOM 1499 C C . GLY A 1 200 ? 25.985 10.260 40.972 1.00 21.93 200 GLY A C 1
ATOM 1500 O O . GLY A 1 200 ? 26.129 10.102 42.187 1.00 21.86 200 GLY A O 1
ATOM 1501 N N . ILE A 1 201 ? 26.700 11.133 40.267 1.00 18.53 201 ILE A N 1
ATOM 1502 C CA . ILE A 1 201 ? 27.940 11.708 40.790 1.00 22.08 201 ILE A CA 1
ATOM 1503 C C . ILE A 1 201 ? 27.973 13.242 40.764 1.00 21.09 201 ILE A C 1
ATOM 1504 O O . ILE A 1 201 ? 27.744 13.867 39.726 1.00 20.47 201 ILE A O 1
ATOM 1509 N N . VAL A 1 202 ? 28.283 13.832 41.916 1.00 23.72 202 VAL A N 1
ATOM 1510 C CA . VAL A 1 202 ? 28.415 15.281 42.049 1.00 24.28 202 VAL A CA 1
ATOM 1511 C C . VAL A 1 202 ? 29.851 15.695 41.758 1.00 21.97 202 VAL A C 1
ATOM 1512 O O . VAL A 1 202 ? 30.758 15.364 42.510 1.00 22.85 202 VAL A O 1
ATOM 1516 N N . ALA A 1 203 ? 30.059 16.424 40.670 1.00 22.55 203 ALA A N 1
ATOM 1517 C CA . ALA A 1 203 ? 31.383 16.936 40.349 1.00 23.19 203 ALA A CA 1
ATOM 1518 C C . ALA A 1 203 ? 31.629 18.305 40.989 1.00 29.16 203 ALA A C 1
ATOM 1519 O O . ALA A 1 203 ? 32.773 18.716 41.175 1.00 25.04 203 ALA A O 1
ATOM 1521 N N . SER A 1 204 ? 30.551 18.989 41.353 1.00 24.32 204 SER A N 1
ATOM 1522 C CA . SER A 1 204 ? 30.629 20.388 41.757 1.00 33.75 204 SER A CA 1
ATOM 1523 C C . SER A 1 204 ? 30.762 20.591 43.267 1.00 29.27 204 SER A C 1
ATOM 1524 O O . SER A 1 204 ? 31.759 21.146 43.736 1.00 31.93 204 SER A O 1
ATOM 1527 N N . GLY A 1 205 ? 29.770 20.121 44.023 1.00 27.84 205 GLY A N 1
ATOM 1528 C CA . GLY A 1 205 ? 29.677 20.456 45.440 1.00 28.46 205 GLY A CA 1
ATOM 1529 C C . GLY A 1 205 ? 29.268 21.905 45.667 1.00 33.87 205 GLY A C 1
ATOM 1530 O O . GLY A 1 205 ? 29.306 22.718 44.744 1.00 29.66 205 GLY A O 1
ATOM 1531 N N . SER A 1 206 ? 28.901 22.251 46.893 1.00 34.78 206 SER A N 1
ATOM 1532 C CA . SER A 1 206 ? 28.522 23.630 47.181 1.00 37.93 206 SER A CA 1
ATOM 1533 C C . SER A 1 206 ? 28.495 23.953 48.671 1.00 37.91 206 SER A C 1
ATOM 1534 O O . SER A 1 206 ? 28.271 23.074 49.509 1.00 36.22 206 SER A O 1
ATOM 1537 N N . LYS A 1 207 ? 28.727 25.224 48.990 1.00 42.55 207 LYS A N 1
ATOM 1538 C CA . LYS A 1 207 ? 28.466 25.741 50.332 1.00 42.30 207 LYS A CA 1
ATOM 1539 C C . LYS A 1 207 ? 27.138 26.502 50.370 1.00 46.73 207 LYS A C 1
ATOM 1540 O O . LYS A 1 207 ? 26.622 26.924 49.329 1.00 38.95 207 LYS A O 1
ATOM 1546 N N . SER A 1 208 ? 26.655 26.758 51.585 1.00 48.21 208 SER A N 1
ATOM 1547 C CA . SER A 1 208 ? 25.332 27.336 51.823 1.00 53.82 208 SER A CA 1
ATOM 1548 C C . SER A 1 208 ? 25.153 28.792 51.387 1.00 55.23 208 SER A C 1
ATOM 154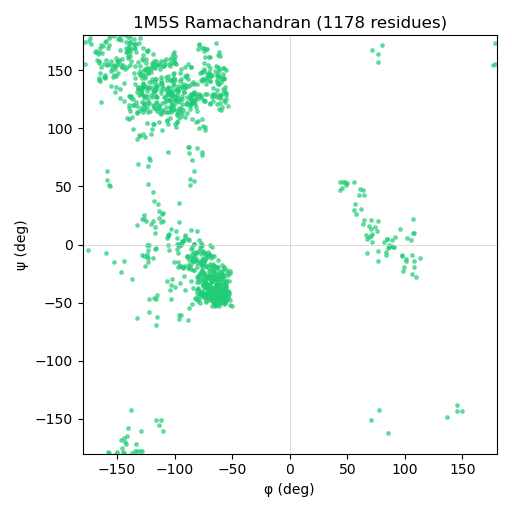9 O O . SER A 1 208 ? 24.023 29.255 51.241 1.00 62.06 208 SER A O 1
ATOM 1552 N N . GLY A 1 209 ? 26.249 29.519 51.197 1.00 55.59 209 GLY A N 1
ATOM 1553 C CA . GLY A 1 209 ? 26.122 30.930 50.879 1.00 55.42 209 GLY A CA 1
ATOM 1554 C C . GLY A 1 209 ? 27.057 31.423 49.798 1.00 55.74 209 GLY A C 1
ATOM 1555 O O . GLY A 1 209 ? 27.280 30.735 48.805 1.00 56.48 209 GLY A O 1
ATOM 1556 N N . ALA A 1 210 ? 27.557 32.644 49.972 1.00 49.30 210 ALA A N 1
ATOM 1557 C CA . ALA A 1 210 ? 28.519 33.237 49.051 1.00 48.46 210 ALA A CA 1
ATOM 1558 C C . ALA A 1 210 ? 29.429 34.229 49.775 1.00 53.99 210 ALA A C 1
ATOM 1559 O O . ALA A 1 210 ? 28.969 35.032 50.583 1.00 56.12 210 ALA A O 1
ATOM 1561 N N . ASN A 1 211 ? 30.725 34.161 49.488 1.00 56.25 211 ASN A N 1
ATOM 1562 C CA . ASN A 1 211 ? 31.686 35.096 50.055 1.00 57.51 211 ASN A CA 1
ATOM 1563 C C . ASN A 1 211 ? 31.681 36.417 49.294 1.00 58.52 211 ASN A C 1
ATOM 1564 O O . ASN A 1 211 ? 32.102 37.447 49.823 1.00 58.72 211 ASN A O 1
ATOM 1569 N N . LYS A 1 212 ? 31.161 36.393 48.071 1.00 55.67 212 LYS A N 1
ATOM 1570 C CA . LYS A 1 212 ? 31.263 37.540 47.176 1.00 54.86 212 LYS A CA 1
ATOM 1571 C C . LYS A 1 212 ? 29.919 37.862 46.532 1.00 60.03 212 LYS A C 1
ATOM 1572 O O . LYS A 1 212 ? 29.349 38.933 46.753 1.00 59.09 212 LYS A O 1
ATOM 1578 N N . TYR A 1 213 ? 29.418 36.923 45.736 1.00 59.36 213 TYR A N 1
ATOM 1579 C CA . TYR A 1 213 ? 28.202 37.134 44.964 1.00 54.27 213 TYR A CA 1
ATOM 1580 C C . TYR A 1 213 ? 26.997 36.755 45.803 1.00 56.70 213 TYR A C 1
ATOM 1581 O O . TYR A 1 213 ? 26.485 35.638 45.709 1.00 52.61 213 TYR A O 1
ATOM 1590 N N . LYS A 1 214 ? 26.555 37.700 46.627 1.00 57.07 214 LYS A N 1
ATOM 1591 C CA . LYS A 1 214 ? 25.563 37.428 47.663 1.00 57.71 214 LYS A CA 1
ATOM 1592 C C . LYS A 1 214 ? 24.158 37.233 47.094 1.00 58.73 214 LYS A C 1
ATOM 1593 O O . LYS A 1 214 ? 23.243 36.818 47.813 1.00 56.80 214 LYS A O 1
ATOM 1599 N N . PHE A 1 215 ? 24.004 37.496 45.796 1.00 56.00 215 PHE A N 1
ATOM 1600 C CA . PHE A 1 215 ? 22.753 37.233 45.083 1.00 61.65 215 PHE A CA 1
ATOM 1601 C C . PHE A 1 215 ? 22.617 35.760 44.688 1.00 61.29 215 PHE A C 1
ATOM 1602 O O . PHE A 1 215 ? 21.771 35.406 43.862 1.00 64.38 215 PHE A O 1
ATOM 1610 N N . LEU A 1 216 ? 23.494 34.923 45.241 1.00 60.21 216 LEU A N 1
ATOM 1611 C CA . LEU A 1 216 ? 23.497 33.484 44.989 1.00 55.74 216 LEU A CA 1
ATOM 1612 C C . LEU A 1 216 ? 23.201 32.747 46.288 1.00 51.84 216 LEU A C 1
ATOM 1613 O O . LEU A 1 216 ? 23.885 32.956 47.288 1.00 51.09 216 LEU A O 1
ATOM 1618 N N . LYS A 1 217 ? 22.219 31.852 46.262 1.00 52.25 217 LYS A N 1
ATOM 1619 C CA . LYS A 1 217 ? 21.865 31.092 47.458 1.00 53.10 217 LYS A CA 1
ATOM 1620 C C . LYS A 1 217 ? 22.836 29.938 47.738 1.00 54.99 217 LYS A C 1
ATOM 1621 O O . LYS A 1 217 ? 22.877 29.414 48.851 1.00 56.38 217 LYS A O 1
ATOM 1627 N N . ALA A 1 218 ? 23.632 29.571 46.737 1.00 50.71 218 ALA A N 1
ATOM 1628 C CA . ALA A 1 218 ? 24.622 28.506 46.882 1.00 50.63 218 ALA A CA 1
ATOM 1629 C C . ALA A 1 218 ? 25.760 28.693 45.882 1.00 43.74 218 ALA A C 1
ATOM 1630 O O . ALA A 1 218 ? 25.534 29.082 44.736 1.00 43.29 218 ALA A O 1
ATOM 1632 N N . THR A 1 219 ? 26.991 28.502 46.348 1.00 39.38 219 THR A N 1
ATOM 1633 C CA . THR A 1 219 ? 28.159 28.577 45.475 1.00 34.44 219 THR A CA 1
ATOM 1634 C C . THR A 1 219 ? 29.101 27.400 45.724 1.00 32.29 219 THR A C 1
ATOM 1635 O O . THR A 1 219 ? 28.929 26.639 46.680 1.00 30.39 219 THR A O 1
ATOM 1639 N N . ALA A 1 220 ? 30.120 27.278 44.881 1.00 35.09 220 ALA A N 1
ATOM 1640 C CA . ALA A 1 220 ? 31.158 26.275 45.090 1.00 36.91 220 ALA A CA 1
ATOM 1641 C C . ALA A 1 220 ? 31.845 26.527 46.429 1.00 40.70 220 ALA A C 1
ATOM 1642 O O . ALA A 1 220 ? 32.181 27.669 46.758 1.00 39.70 220 ALA A O 1
ATOM 1644 N N . ASN A 1 221 ? 31.933 25.481 47.243 1.00 34.40 221 ASN A N 1
ATOM 1645 C CA . ASN A 1 221 ? 32.720 25.514 48.470 1.00 32.84 221 ASN A CA 1
ATOM 1646 C C . ASN A 1 221 ? 34.222 25.452 48.151 1.00 36.96 221 ASN A C 1
ATOM 1647 O O . ASN A 1 221 ? 34.780 24.378 47.917 1.00 35.23 221 ASN A O 1
ATOM 1652 N N . GLU A 1 222 ? 34.880 26.608 48.198 1.00 35.37 222 GLU A N 1
ATOM 1653 C CA . GLU A 1 222 ? 36.285 26.726 47.806 1.00 38.19 222 GLU A CA 1
ATOM 1654 C C . GLU A 1 222 ? 37.229 25.889 48.676 1.00 33.49 222 GLU A C 1
ATOM 1655 O O . GLU A 1 222 ? 38.385 25.674 48.311 1.00 42.10 222 GLU A O 1
ATOM 1661 N N . ARG A 1 223 ? 36.723 25.399 49.807 1.00 31.68 223 ARG A N 1
ATOM 1662 C CA . ARG A 1 223 ? 37.523 24.602 50.735 1.00 36.78 223 ARG A CA 1
ATOM 1663 C C . ARG A 1 223 ? 37.731 23.178 50.242 1.00 36.13 223 ARG A C 1
ATOM 1664 O O . ARG A 1 223 ? 38.544 22.444 50.802 1.00 30.68 223 ARG A O 1
ATOM 1672 N N . PHE A 1 224 ? 36.927 22.761 49.264 1.00 37.35 224 PHE A N 1
ATOM 1673 C CA . PHE A 1 224 ? 37.049 21.426 48.677 1.00 32.14 224 PHE A CA 1
ATOM 1674 C C . PHE A 1 224 ? 37.375 21.482 47.191 1.00 31.85 224 PHE A C 1
ATOM 1675 O O . PHE A 1 224 ? 37.145 20.517 46.468 1.00 35.28 224 PHE A O 1
ATOM 1683 N N . CYS A 1 225 ? 37.906 22.617 46.747 1.00 30.59 225 CYS A N 1
ATOM 1684 C CA . CYS A 1 225 ? 38.342 22.786 45.364 1.00 33.34 225 CYS A CA 1
ATOM 1685 C C . CYS A 1 225 ? 39.858 22.611 45.235 1.00 33.95 225 CYS A C 1
ATOM 1686 O O . CYS A 1 225 ? 40.624 23.516 45.572 1.00 29.19 225 CYS A O 1
ATOM 1689 N N . PRO A 1 226 ? 40.307 21.453 44.712 1.00 25.46 226 PRO A N 1
ATOM 1690 C CA . PRO A 1 226 ? 41.731 21.103 44.678 1.00 26.46 226 PRO A CA 1
ATOM 1691 C C . PRO A 1 226 ? 42.584 22.025 43.807 1.00 28.59 226 PRO A C 1
ATOM 1692 O O . PRO A 1 226 ? 43.727 22.322 44.152 1.00 29.37 226 PRO A O 1
ATOM 1696 N N . SER A 1 227 ? 42.014 22.505 42.705 1.00 27.21 227 SER A N 1
ATOM 1697 C CA . SER A 1 227 ? 42.752 23.343 41.763 1.00 28.43 227 SER A CA 1
ATOM 1698 C C . SER A 1 227 ? 43.133 24.719 42.336 1.00 34.85 227 SER A C 1
ATOM 1699 O O . SER A 1 227 ? 43.909 25.452 41.724 1.00 37.52 227 SER A O 1
ATOM 1702 N N . ILE A 1 228 ? 42.590 25.061 43.505 1.00 36.18 228 ILE A N 1
ATOM 1703 C CA . ILE A 1 228 ? 42.886 26.339 44.162 1.00 33.94 228 ILE A CA 1
ATOM 1704 C C . ILE A 1 228 ? 43.223 26.168 45.648 1.00 39.52 228 ILE A C 1
ATOM 1705 O O . ILE A 1 228 ? 43.184 27.136 46.406 1.00 41.15 228 ILE A O 1
ATOM 1710 N N . LYS A 1 229 ? 43.549 24.944 46.062 1.00 28.55 229 LYS A N 1
ATOM 1711 C CA . LYS A 1 229 ? 43.814 24.650 47.471 1.00 34.32 229 LYS A CA 1
ATOM 1712 C C . LYS A 1 229 ? 45.004 25.442 48.018 1.00 38.56 229 LYS A C 1
ATOM 1713 O O . LYS A 1 229 ? 45.088 25.683 49.224 1.00 41.44 229 LYS A O 1
ATOM 1719 N N . ASP A 1 230 ? 45.891 25.884 47.126 1.00 38.61 230 ASP A N 1
ATOM 1720 C CA . ASP A 1 230 ? 47.069 26.656 47.522 1.00 46.49 230 ASP A CA 1
ATOM 1721 C C . ASP A 1 230 ? 46.768 28.124 47.837 1.00 46.71 230 ASP A C 1
ATOM 1722 O O . ASP A 1 230 ? 47.471 28.742 48.633 1.00 46.63 230 ASP A O 1
ATOM 1727 N N . LYS A 1 231 ? 45.733 28.676 47.210 1.00 43.20 231 LYS A N 1
ATOM 1728 C CA . LYS A 1 231 ? 45.286 30.027 47.518 1.00 48.74 231 LYS A CA 1
ATOM 1729 C C . LYS A 1 231 ? 44.089 30.079 48.466 1.00 50.37 231 LYS A C 1
ATOM 1730 O O . LYS A 1 231 ? 43.488 31.133 48.650 1.00 55.14 231 LYS A O 1
ATOM 1736 N N . ILE A 1 232 ? 43.755 28.948 49.079 1.00 48.12 232 ILE A N 1
ATOM 1737 C CA . ILE A 1 232 ? 42.692 28.899 50.079 1.00 53.81 232 ILE A CA 1
ATOM 1738 C C . ILE A 1 232 ? 43.257 28.321 51.385 1.00 58.50 232 ILE A C 1
ATOM 1739 O O . ILE A 1 232 ? 43.563 27.132 51.459 1.00 58.84 232 ILE A O 1
ATOM 1744 N N . GLU A 1 233 ? 43.485 29.182 52.376 1.00 57.34 233 GLU A N 1
ATOM 1745 C CA . GLU A 1 233 ? 44.241 28.768 53.549 1.00 62.32 233 GLU A CA 1
ATOM 1746 C C . GLU A 1 233 ? 43.437 27.951 54.548 1.00 60.53 233 GLU A C 1
ATOM 1747 O O . GLU A 1 233 ? 44.020 27.337 55.448 1.00 64.04 233 GLU A O 1
ATOM 1753 N N . ASN A 1 234 ? 42.136 27.813 54.306 1.00 52.80 234 ASN A N 1
ATOM 1754 C CA . ASN A 1 234 ? 41.322 26.954 55.176 1.00 51.21 234 ASN A CA 1
ATOM 1755 C C . ASN A 1 234 ? 40.819 25.773 54.351 1.00 44.14 234 ASN A C 1
ATOM 1756 O O . ASN A 1 234 ? 39.718 25.255 54.583 1.00 45.17 234 ASN A O 1
ATOM 1761 N N . THR A 1 235 ? 41.674 25.341 53.427 1.00 40.23 235 THR A N 1
ATOM 1762 C CA . THR A 1 235 ? 41.373 24.261 52.502 1.00 35.91 235 THR A CA 1
ATOM 1763 C C . THR A 1 235 ? 41.286 22.924 53.228 1.00 38.27 235 THR A C 1
ATOM 1764 O O . THR A 1 235 ? 41.985 22.689 54.214 1.00 40.47 235 THR A O 1
ATOM 1768 N N . GLU A 1 236 ? 40.323 22.111 52.807 1.00 32.82 236 GLU A N 1
ATOM 1769 C CA . GLU A 1 236 ? 40.145 20.764 53.330 1.00 34.84 236 GLU A CA 1
ATOM 1770 C C . GLU A 1 236 ? 40.870 19.728 52.477 1.00 32.87 236 GLU A C 1
ATOM 1771 O O . GLU A 1 236 ? 40.773 18.530 52.742 1.00 34.82 236 GLU A O 1
ATOM 1777 N N . ILE A 1 237 ? 41.569 20.201 51.446 1.00 29.38 237 ILE A N 1
ATOM 1778 C CA . ILE A 1 237 ? 42.218 19.348 50.446 1.00 33.30 237 ILE A CA 1
ATOM 1779 C C . ILE A 1 237 ? 43.699 19.186 50.788 1.00 30.72 237 ILE A C 1
ATOM 1780 O O . ILE A 1 237 ? 44.453 20.160 50.748 1.00 31.38 237 ILE A O 1
ATOM 1785 N N . PRO A 1 238 ? 44.132 17.952 51.121 1.00 35.01 238 PRO A N 1
ATOM 1786 C CA . PRO A 1 238 ? 45.547 17.625 51.346 1.00 34.05 238 PRO A CA 1
ATOM 1787 C C . PRO A 1 238 ? 46.380 17.846 50.099 1.00 34.66 238 PRO A C 1
ATOM 1788 O O . PRO A 1 238 ? 45.844 17.915 48.989 1.00 31.74 238 PRO A O 1
ATOM 1792 N N . ALA A 1 239 ? 47.695 17.922 50.273 1.00 33.43 239 ALA A N 1
ATOM 1793 C CA . ALA A 1 239 ? 48.592 18.161 49.148 1.00 32.49 239 ALA A CA 1
ATOM 1794 C C . ALA A 1 239 ? 48.579 16.992 48.160 1.00 37.11 239 ALA A C 1
ATOM 1795 O O . ALA A 1 239 ? 48.749 17.188 46.952 1.00 33.19 239 ALA A O 1
ATOM 1797 N N . ASP A 1 240 ? 48.332 15.786 48.667 1.00 32.08 240 ASP A N 1
ATOM 1798 C CA . ASP A 1 240 ? 48.358 14.592 47.825 1.00 37.48 240 ASP A CA 1
ATOM 1799 C C . ASP A 1 240 ? 47.002 14.226 47.217 1.00 29.36 240 ASP A C 1
ATOM 1800 O O . ASP A 1 240 ? 46.886 13.206 46.536 1.00 30.55 240 ASP A O 1
ATOM 1805 N N . VAL A 1 241 ? 46.006 15.089 47.417 1.00 26.87 241 VAL A N 1
ATOM 1806 C CA . VAL A 1 241 ? 44.699 14.945 46.773 1.00 22.12 241 VAL A CA 1
ATOM 1807 C C . VAL A 1 241 ? 44.531 15.958 45.640 1.00 26.26 241 VAL A C 1
ATOM 1808 O O . VAL A 1 241 ? 44.750 17.155 45.837 1.00 28.22 241 VAL A O 1
ATOM 1812 N N . ASN A 1 242 ? 44.103 15.483 44.469 1.00 20.76 242 ASN A N 1
ATOM 1813 C CA . ASN A 1 242 ? 43.876 16.371 43.330 1.00 24.44 242 ASN A CA 1
ATOM 1814 C C . ASN A 1 242 ? 42.434 16.447 42.855 1.00 19.21 242 ASN A C 1
ATOM 1815 O O . ASN A 1 242 ? 42.120 17.243 41.972 1.00 25.74 242 ASN A O 1
ATOM 1820 N N . ALA A 1 243 ? 41.550 15.665 43.469 1.00 24.64 243 ALA A N 1
ATOM 1821 C CA . ALA A 1 243 ? 40.150 15.656 43.064 1.00 19.67 243 ALA A CA 1
ATOM 1822 C C . ALA A 1 243 ? 39.243 15.080 44.139 1.00 21.24 243 ALA A C 1
ATOM 1823 O O . ALA A 1 243 ? 39.625 14.162 44.871 1.00 19.17 243 ALA A O 1
ATOM 1825 N N . VAL A 1 244 ? 38.046 15.649 44.246 1.00 17.86 244 VAL A N 1
ATOM 1826 C CA . VAL A 1 244 ? 37.024 15.136 45.141 1.00 19.19 244 VAL A CA 1
ATOM 1827 C C . VAL A 1 244 ? 35.731 14.970 44.355 1.00 14.59 244 VAL A C 1
ATOM 1828 O O . VAL A 1 244 ? 35.381 15.817 43.529 1.00 24.27 244 VAL A O 1
ATOM 1832 N N . TYR A 1 245 ? 35.065 13.839 44.563 1.00 19.75 245 TYR A N 1
ATOM 1833 C CA . TYR A 1 245 ? 33.709 13.645 44.060 1.00 18.64 245 TYR A CA 1
ATOM 1834 C C . TYR A 1 245 ? 32.797 13.318 45.230 1.00 16.22 245 TYR A C 1
ATOM 1835 O O . TYR A 1 245 ? 33.228 12.716 46.219 1.00 21.17 245 TYR A O 1
ATOM 1844 N N . GLU A 1 246 ? 31.543 13.745 45.122 1.00 18.06 246 GLU A N 1
ATOM 1845 C CA . GLU A 1 246 ? 30.537 13.451 46.127 1.00 21.22 246 GLU A CA 1
ATOM 1846 C C . GLU A 1 246 ? 29.427 12.605 45.510 1.00 20.90 246 GLU A C 1
ATOM 1847 O O . GLU A 1 246 ? 29.123 12.734 44.324 1.00 24.42 246 GLU A O 1
ATOM 1853 N N . ILE A 1 247 ? 28.907 11.663 46.290 1.00 17.57 247 ILE A N 1
ATOM 1854 C CA . ILE A 1 247 ? 27.729 10.910 45.893 1.00 21.95 247 ILE A CA 1
ATOM 1855 C C . ILE A 1 247 ? 26.574 11.287 46.817 1.00 30.56 247 ILE A C 1
ATOM 1856 O O . ILE A 1 247 ? 26.695 11.173 48.035 1.00 27.93 247 ILE A O 1
ATOM 1861 N N . VAL A 1 248 ? 25.562 11.941 46.243 1.00 23.96 248 VAL A N 1
ATOM 1862 C CA . VAL A 1 248 ? 24.327 12.264 46.957 1.00 26.04 248 VAL A CA 1
ATOM 1863 C C . VAL A 1 248 ? 23.309 11.141 46.807 1.00 28.72 248 VAL A C 1
ATOM 1864 O O . VAL A 1 248 ? 23.112 10.614 45.717 1.00 22.19 248 VAL A O 1
ATOM 1868 N N . ILE A 1 249 ? 22.650 10.809 47.911 1.00 20.41 249 ILE A N 1
ATOM 1869 C CA . ILE A 1 249 ? 21.758 9.654 48.009 1.00 15.87 249 ILE A CA 1
ATOM 1870 C C . ILE A 1 249 ? 20.407 10.106 48.593 1.00 31.38 249 ILE A C 1
ATOM 1871 O O . ILE A 1 249 ? 20.364 10.715 49.662 1.00 25.61 249 ILE A O 1
ATOM 1876 N N . ASN A 1 250 ? 19.339 9.953 47.813 1.00 27.31 250 ASN A N 1
ATOM 1877 C CA . ASN A 1 250 ? 17.977 10.081 48.327 1.00 24.97 250 ASN A CA 1
ATOM 1878 C C . ASN A 1 250 ? 17.440 8.688 48.572 1.00 27.09 250 ASN A C 1
ATOM 1879 O O . ASN A 1 250 ? 17.907 7.728 47.968 1.00 25.63 250 ASN A O 1
ATOM 1884 N N . GLY A 1 251 ? 16.459 8.571 49.457 1.00 23.95 251 GLY A N 1
ATOM 1885 C CA . GLY A 1 251 ? 15.963 7.252 49.810 1.00 18.90 251 GLY A CA 1
ATOM 1886 C C . GLY A 1 251 ? 14.688 7.269 50.627 1.00 28.54 251 GLY A C 1
ATOM 1887 O O . GLY A 1 251 ? 14.327 8.291 51.217 1.00 26.12 251 GLY A O 1
ATOM 1888 N N . LEU A 1 252 ? 14.053 6.107 50.720 1.00 22.97 252 LEU A N 1
ATOM 1889 C CA . LEU A 1 252 ? 12.745 5.971 51.349 1.00 29.92 252 LEU A CA 1
ATOM 1890 C C . LEU A 1 252 ? 12.804 6.082 52.873 1.00 41.38 252 LEU A C 1
ATOM 1891 O O . LEU A 1 252 ? 11.956 6.733 53.489 1.00 39.76 252 LEU A O 1
ATOM 1896 N N . ASP A 1 253 ? 13.799 5.439 53.477 1.00 41.73 253 ASP A N 1
ATOM 1897 C CA . ASP A 1 253 ? 13.990 5.505 54.922 1.00 41.58 253 ASP A CA 1
ATOM 1898 C C . ASP A 1 253 ? 15.457 5.754 55.286 1.00 43.37 253 ASP A C 1
ATOM 1899 O O . ASP A 1 253 ? 16.299 5.938 54.407 1.00 37.91 253 ASP A O 1
ATOM 1904 N N . GLU A 1 254 ? 15.754 5.777 56.583 1.00 31.28 254 GLU A N 1
ATOM 1905 C CA . GLU A 1 254 ? 17.117 5.994 57.059 1.00 32.42 254 GLU A CA 1
ATOM 1906 C C . GLU A 1 254 ? 17.990 4.768 56.856 1.00 32.31 254 GLU A C 1
ATOM 1907 O O . GLU A 1 254 ? 19.168 4.890 56.522 1.00 36.14 254 GLU A O 1
ATOM 1913 N N . GLU A 1 255 ? 17.394 3.591 57.028 1.00 21.14 255 GLU A N 1
ATOM 1914 C CA . GLU A 1 255 ? 18.110 2.321 56.905 1.00 31.52 255 GLU A CA 1
ATOM 1915 C C . GLU A 1 255 ? 18.657 2.109 55.493 1.00 31.96 255 GLU A C 1
ATOM 1916 O O . GLU A 1 255 ? 19.748 1.562 55.317 1.00 27.34 255 GLU A O 1
ATOM 1922 N N . SER A 1 256 ? 17.903 2.575 54.499 1.00 31.03 256 SER A N 1
ATOM 1923 C CA . SER A 1 256 ? 18.256 2.396 53.098 1.00 35.13 256 SER A CA 1
ATOM 1924 C C . SER A 1 256 ? 19.367 3.353 52.708 1.00 32.35 256 SER A C 1
ATOM 1925 O O . SER A 1 256 ? 20.283 2.976 51.978 1.00 32.24 256 SER A O 1
ATOM 1928 N N . ILE A 1 257 ? 19.288 4.585 53.204 1.00 28.53 257 ILE A N 1
ATOM 1929 C CA . ILE A 1 257 ? 20.351 5.553 52.997 1.00 33.88 257 ILE A CA 1
ATOM 1930 C C . ILE A 1 257 ? 21.654 5.035 53.595 1.00 32.97 257 ILE A C 1
ATOM 1931 O O . ILE A 1 257 ? 22.705 5.109 52.962 1.00 21.19 257 ILE A O 1
ATOM 1936 N N . LYS A 1 258 ? 21.569 4.445 54.784 1.00 32.21 258 LYS A N 1
ATOM 1937 C CA . LYS A 1 258 ? 22.753 3.919 55.456 1.00 32.07 258 LYS A CA 1
ATOM 1938 C C . LYS A 1 258 ? 23.343 2.739 54.705 1.00 29.13 258 LYS A C 1
ATOM 1939 O O . LYS A 1 258 ? 24.557 2.653 54.530 1.00 28.35 258 LYS A O 1
ATOM 1945 N N . ALA A 1 259 ? 22.479 1.838 54.252 1.00 25.28 259 ALA A N 1
ATOM 1946 C CA . ALA A 1 259 ? 22.913 0.698 53.456 1.00 30.92 259 ALA A CA 1
ATOM 1947 C C . ALA A 1 259 ? 23.663 1.170 52.210 1.00 22.26 259 ALA A C 1
ATOM 1948 O O . ALA A 1 259 ? 24.681 0.583 51.836 1.00 27.61 259 ALA A O 1
ATOM 1950 N N . ALA A 1 260 ? 23.193 2.271 51.626 1.00 23.32 260 ALA A N 1
ATOM 1951 C CA . ALA A 1 260 ? 23.771 2.818 50.401 1.00 27.04 260 ALA A CA 1
ATOM 1952 C C . ALA A 1 260 ? 25.102 3.516 50.668 1.00 28.92 260 ALA A C 1
ATOM 1953 O O . ALA A 1 260 ? 26.057 3.337 49.920 1.00 23.79 260 ALA A O 1
ATOM 1955 N N . MET A 1 261 ? 25.158 4.319 51.727 1.00 25.01 261 MET A N 1
ATOM 1956 C CA . MET A 1 261 ? 26.395 4.990 52.125 1.00 20.12 261 MET A CA 1
ATOM 1957 C C . MET A 1 261 ? 27.485 3.980 52.472 1.00 24.20 261 MET A C 1
ATOM 1958 O O . MET A 1 261 ? 28.620 4.095 52.009 1.00 23.35 261 MET A O 1
ATOM 1963 N N . LYS A 1 262 ? 27.107 2.940 53.208 1.00 19.04 262 LYS A N 1
ATOM 1964 C CA . LYS A 1 262 ? 28.051 1.913 53.615 1.00 24.74 262 LYS A CA 1
ATOM 1965 C C . LYS A 1 262 ? 28.584 1.124 52.407 1.00 18.88 262 LYS A C 1
ATOM 1966 O O . LYS A 1 262 ? 29.798 0.985 52.242 1.00 21.89 262 LYS A O 1
ATOM 1972 N N . ALA A 1 263 ? 27.676 0.628 51.565 1.00 21.96 263 ALA A N 1
ATOM 1973 C CA . ALA A 1 263 ? 28.054 -0.148 50.381 1.00 24.37 263 ALA A CA 1
ATOM 1974 C C . ALA A 1 263 ? 28.864 0.701 49.408 1.00 22.80 263 ALA A C 1
ATOM 1975 O O . ALA A 1 263 ? 29.882 0.251 48.862 1.00 20.19 263 ALA A O 1
ATOM 1977 N N . GLY A 1 264 ? 28.455 1.959 49.268 1.00 18.75 264 GLY A N 1
ATOM 1978 C CA . GLY A 1 264 ? 29.140 2.875 48.372 1.00 24.87 264 GLY A CA 1
ATOM 1979 C C . GLY A 1 264 ? 30.551 3.188 48.828 1.00 27.83 264 GLY A C 1
ATOM 1980 O O . GLY A 1 264 ? 31.470 3.246 48.007 1.00 18.32 264 GLY A O 1
ATOM 1981 N N . ILE A 1 265 ? 30.726 3.383 50.137 1.00 20.83 265 ILE A N 1
ATOM 1982 C CA . ILE A 1 265 ? 32.037 3.669 50.705 1.00 21.07 265 ILE A CA 1
ATOM 1983 C C . ILE A 1 265 ? 32.939 2.446 50.584 1.00 19.50 265 ILE A C 1
ATOM 1984 O O . ILE A 1 265 ? 34.091 2.563 50.178 1.00 18.72 265 ILE A O 1
ATOM 1989 N N . LYS A 1 266 ? 32.380 1.264 50.840 1.00 19.51 266 LYS A N 1
ATOM 1990 C CA . LYS A 1 266 ? 33.161 0.027 50.803 1.00 21.66 266 LYS A CA 1
ATOM 1991 C C . LYS A 1 266 ? 33.617 -0.328 49.386 1.00 25.19 26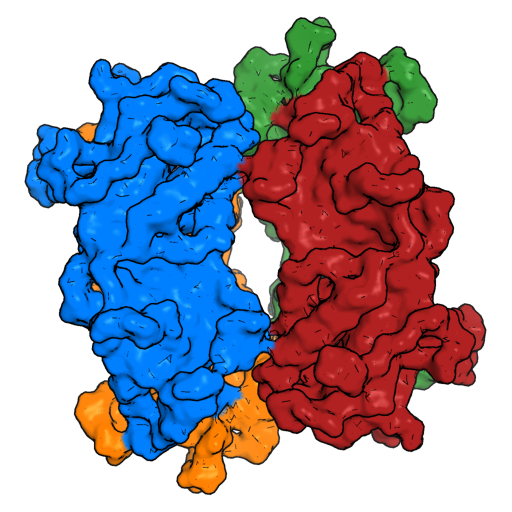6 LYS A C 1
ATOM 1992 O O . LYS A 1 266 ? 34.657 -0.962 49.203 1.00 21.78 266 LYS A O 1
ATOM 1998 N N . ALA A 1 267 ? 32.841 0.097 48.391 1.00 22.12 267 ALA A N 1
ATOM 1999 C CA . ALA A 1 267 ? 33.222 -0.087 46.991 1.00 18.40 267 ALA A CA 1
ATOM 2000 C C . ALA A 1 267 ? 34.230 0.972 46.549 1.00 17.29 267 ALA A C 1
ATOM 2001 O O . ALA A 1 267 ? 35.194 0.662 45.853 1.00 20.08 267 ALA A O 1
ATOM 2003 N N . ALA A 1 268 ? 34.047 2.204 47.022 1.00 15.12 268 ALA A N 1
ATOM 2004 C CA . ALA A 1 268 ? 34.966 3.298 46.712 1.00 20.99 268 ALA A CA 1
ATOM 2005 C C . ALA A 1 268 ? 36.397 3.057 47.186 1.00 23.06 268 ALA A C 1
ATOM 2006 O O . ALA A 1 268 ? 37.348 3.407 46.485 1.00 17.16 268 ALA A O 1
ATOM 2008 N N . VAL A 1 269 ? 36.566 2.508 48.386 1.00 18.38 269 VAL A N 1
ATOM 2009 C CA . VAL A 1 269 ? 37.919 2.324 48.921 1.00 18.56 269 VAL A CA 1
ATOM 2010 C C . VAL A 1 269 ? 38.676 1.138 48.318 1.00 20.14 269 VAL A C 1
ATOM 2011 O O . VAL A 1 269 ? 39.813 0.872 48.704 1.00 20.29 269 VAL A O 1
ATOM 2015 N N . THR A 1 270 ? 38.055 0.426 47.381 1.00 19.49 270 THR A N 1
ATOM 2016 C CA . THR A 1 270 ? 38.752 -0.652 46.680 1.00 19.35 270 THR A CA 1
ATOM 2017 C C . THR A 1 270 ? 39.601 -0.131 45.523 1.00 22.50 270 THR A C 1
ATOM 2018 O O . THR A 1 270 ? 40.436 -0.859 44.993 1.00 18.70 270 THR A O 1
ATOM 2022 N N . VAL A 1 271 ? 39.397 1.137 45.160 1.00 16.32 271 VAL A N 1
ATOM 2023 C CA . VAL A 1 271 ? 40.135 1.781 44.070 1.00 20.55 271 VAL A CA 1
ATOM 2024 C C . VAL A 1 271 ? 41.449 2.372 44.586 1.00 20.38 271 VAL A C 1
ATOM 2025 O O . VAL A 1 271 ? 41.445 3.250 45.446 1.00 19.30 271 VAL A O 1
ATOM 2029 N N . PRO A 1 272 ? 42.593 1.906 44.050 1.00 19.90 272 PRO A N 1
ATOM 2030 C CA . PRO A 1 272 ? 43.896 2.381 44.535 1.00 23.25 272 PRO A CA 1
ATOM 2031 C C . PRO A 1 272 ? 44.093 3.876 44.302 1.00 21.53 272 PRO A C 1
ATOM 2032 O O . PRO A 1 272 ? 43.746 4.399 43.240 1.00 20.66 272 PRO A O 1
ATOM 2036 N N . GLY A 1 273 ? 44.559 4.569 45.335 1.00 19.21 273 GLY A N 1
ATOM 2037 C CA . GLY A 1 273 ? 44.840 5.988 45.215 1.00 20.18 273 GLY A CA 1
ATOM 2038 C C . GLY A 1 273 ? 43.834 6.839 45.963 1.00 18.55 273 GLY A C 1
ATOM 2039 O O . GLY A 1 273 ? 44.025 8.047 46.107 1.00 22.39 273 GLY A O 1
ATOM 2040 N N . VAL A 1 274 ? 42.714 6.231 46.347 1.00 21.86 274 VAL A N 1
ATOM 2041 C CA . VAL A 1 274 ? 41.726 6.916 47.172 1.00 21.32 274 VAL A CA 1
ATOM 2042 C C . VAL A 1 274 ? 42.375 7.211 48.519 1.00 21.88 274 VAL A C 1
ATOM 2043 O O . VAL A 1 274 ? 43.066 6.360 49.073 1.00 21.19 274 VAL A O 1
ATOM 2047 N N . LYS A 1 275 ? 42.272 8.463 48.958 1.00 23.95 275 LYS A N 1
ATOM 2048 C CA . LYS A 1 275 ? 43.002 8.948 50.131 1.00 23.18 275 LYS A CA 1
ATOM 2049 C C . LYS A 1 275 ? 42.131 9.067 51.377 1.00 26.87 275 LYS A C 1
ATOM 2050 O O . LYS A 1 275 ? 42.592 8.815 52.488 1.00 25.06 275 LYS A O 1
ATOM 2056 N N . LYS A 1 276 ? 40.871 9.439 51.187 1.00 20.64 276 LYS A N 1
ATOM 2057 C CA . LYS A 1 276 ? 39.977 9.699 52.307 1.00 25.37 276 LYS A CA 1
ATOM 2058 C C . LYS A 1 276 ? 38.515 9.642 51.882 1.00 23.05 276 LYS A C 1
ATOM 2059 O O . LYS A 1 276 ? 38.171 9.993 50.750 1.00 21.47 276 LYS A O 1
ATOM 2065 N N . ILE A 1 277 ? 37.673 9.142 52.781 1.00 19.53 277 ILE A N 1
ATOM 2066 C CA . ILE A 1 277 ? 36.226 9.277 52.661 1.00 18.41 277 ILE A CA 1
ATOM 2067 C C . ILE A 1 277 ? 35.758 10.314 53.675 1.00 25.06 277 ILE A C 1
ATOM 2068 O O . ILE A 1 277 ? 36.084 10.227 54.861 1.00 20.99 277 ILE A O 1
ATOM 2073 N N . SER A 1 278 ? 34.976 11.278 53.210 1.00 26.01 278 SER A N 1
ATOM 2074 C CA . SER A 1 278 ? 34.315 12.213 54.106 1.00 29.53 278 SER A CA 1
ATOM 2075 C C . SER A 1 278 ? 32.820 12.286 53.791 1.00 33.09 278 SER A C 1
ATOM 2076 O O . SER A 1 278 ? 32.258 11.340 53.237 1.00 28.14 278 SER A O 1
ATOM 2079 N N . ALA A 1 279 ? 32.174 13.362 54.242 1.00 31.50 279 ALA A N 1
ATOM 2080 C CA . ALA A 1 279 ? 30.741 13.589 54.038 1.00 31.87 279 ALA A CA 1
ATOM 2081 C C . ALA A 1 279 ? 30.419 15.058 54.242 1.00 38.34 279 ALA A C 1
ATOM 2082 O O . ALA A 1 279 ? 31.136 15.766 54.945 1.00 36.71 279 ALA A O 1
ATOM 2084 N N . GLY A 1 280 ? 29.335 15.511 53.623 1.00 40.04 280 GLY A N 1
ATOM 2085 C CA . GLY A 1 280 ? 28.972 16.913 53.696 1.00 41.60 280 GLY A CA 1
ATOM 2086 C C . GLY A 1 280 ? 27.839 17.166 54.666 1.00 41.44 280 GLY A C 1
ATOM 2087 O O . GLY A 1 280 ? 26.831 16.469 54.655 1.00 36.30 280 GLY A O 1
ATOM 2088 N N . ASN A 1 281 ? 28.043 18.111 55.577 1.00 43.81 281 ASN A N 1
ATOM 2089 C CA . ASN A 1 281 ? 26.961 18.540 56.450 1.00 48.14 281 ASN A CA 1
ATOM 2090 C C . ASN A 1 281 ? 26.896 20.052 56.570 1.00 48.90 281 ASN A C 1
ATOM 2091 O O . ASN A 1 281 ? 27.688 20.781 55.959 1.00 45.15 281 ASN A O 1
ATOM 2096 N N . TYR A 1 282 ? 25.844 20.515 57.224 1.00 53.94 282 TYR A N 1
ATOM 2097 C CA . TYR A 1 282 ? 25.607 21.958 57.346 1.00 55.19 282 TYR A CA 1
ATOM 2098 C C . TYR A 1 282 ? 25.613 22.405 58.816 1.00 59.61 282 TYR A C 1
ATOM 2099 O O . TYR A 1 282 ? 24.745 23.178 59.250 1.00 58.85 282 TYR A O 1
ATOM 2108 N N . GLY A 1 283 ? 26.601 21.917 59.567 1.00 60.80 283 GLY A N 1
ATOM 2109 C CA . GLY A 1 283 ? 26.762 22.292 60.961 1.00 61.08 283 GLY A CA 1
ATOM 2110 C C . GLY A 1 283 ? 25.797 21.614 61.911 1.00 61.83 283 GLY A C 1
ATOM 2111 O O . GLY A 1 283 ? 25.950 21.700 63.133 1.00 65.57 283 GLY A O 1
ATOM 2112 N N . GLY A 1 284 ? 24.855 20.862 61.349 1.00 62.34 284 GLY A N 1
ATOM 2113 C CA . GLY A 1 284 ? 23.764 20.321 62.136 1.00 60.74 284 GLY A CA 1
ATOM 2114 C C . GLY A 1 284 ? 22.583 21.276 62.200 1.00 64.01 284 GLY A C 1
ATOM 2115 O O . GLY A 1 284 ? 21.574 20.978 62.845 1.00 63.90 284 GLY A O 1
ATOM 2116 N N . LYS A 1 285 ? 22.681 22.401 61.491 1.00 61.58 285 LYS A N 1
ATOM 2117 C CA . LYS A 1 285 ? 21.717 23.491 61.633 1.00 69.39 285 LYS A CA 1
ATOM 2118 C C . LYS A 1 285 ? 20.799 23.678 60.423 1.00 68.87 285 LYS A C 1
ATOM 2119 O O . LYS A 1 285 ? 20.173 24.728 60.279 1.00 70.49 285 LYS A O 1
ATOM 2125 N N . LEU A 1 286 ? 20.670 22.649 59.589 1.00 64.87 286 LEU A N 1
ATOM 2126 C CA . LEU A 1 286 ? 19.873 22.766 58.368 1.00 64.01 286 LEU A CA 1
ATOM 2127 C C . LEU A 1 286 ? 18.965 21.569 58.076 1.00 64.12 286 LEU A C 1
ATOM 2128 O O . LEU A 1 286 ? 17.921 21.722 57.443 1.00 62.11 286 LEU A O 1
ATOM 2133 N N . GLY A 1 287 ? 19.368 20.381 58.516 1.00 59.51 287 GLY A N 1
ATOM 2134 C CA . GLY A 1 287 ? 18.607 19.186 58.199 1.00 52.16 287 GLY A CA 1
ATOM 2135 C C . GLY A 1 287 ? 18.415 18.269 59.387 1.00 51.54 287 GLY A C 1
ATOM 2136 O O . GLY A 1 287 ? 19.317 18.114 60.209 1.00 56.57 287 GLY A O 1
ATOM 2137 N N . LYS A 1 288 ? 17.275 17.585 59.418 1.00 49.97 288 LYS A N 1
ATOM 2138 C CA . LYS A 1 288 ? 16.886 16.751 60.555 1.00 53.22 288 LYS A CA 1
ATOM 2139 C C . LYS A 1 288 ? 17.739 15.487 60.724 1.00 51.41 288 LYS A C 1
ATOM 2140 O O . LYS A 1 288 ? 17.984 15.037 61.847 1.00 50.19 288 LYS A O 1
ATOM 2146 N N . TYR A 1 289 ? 18.192 14.927 59.604 1.00 46.83 289 TYR A N 1
ATOM 2147 C CA . TYR A 1 289 ? 18.791 13.594 59.594 1.00 49.41 289 TYR A CA 1
ATOM 2148 C C . TYR A 1 289 ? 20.323 13.636 59.635 1.00 46.30 289 TYR A C 1
ATOM 2149 O O . TYR A 1 289 ? 20.958 14.394 58.897 1.00 44.55 289 TYR A O 1
ATOM 2158 N N . GLN A 1 290 ? 20.899 12.890 60.575 1.00 48.64 290 GLN A N 1
ATOM 2159 C CA . GLN A 1 290 ? 22.348 12.797 60.699 1.00 47.40 290 GLN A CA 1
ATOM 2160 C C . GLN A 1 290 ? 22.811 11.361 60.489 1.00 45.25 290 GLN A C 1
ATOM 2161 O O . GLN A 1 290 ? 22.367 10.435 61.185 1.00 44.72 290 GLN A O 1
ATOM 2167 N N . PHE A 1 291 ? 23.612 11.175 59.442 1.00 40.37 291 PHE A N 1
ATOM 2168 C CA . PHE A 1 291 ? 24.165 9.870 59.111 1.00 33.25 291 PHE A CA 1
ATOM 2169 C C . PHE A 1 291 ? 25.660 9.894 59.377 1.00 35.45 291 PHE A C 1
ATOM 2170 O O . PHE A 1 291 ? 26.421 10.535 58.648 1.00 35.27 291 PHE A O 1
ATOM 2178 N N . LYS A 1 292 ? 26.034 9.370 60.541 1.00 37.27 292 LYS A N 1
ATOM 2179 C CA . LYS A 1 292 ? 27.422 9.370 60.969 1.00 32.61 292 LYS A CA 1
ATOM 2180 C C . LYS A 1 292 ? 28.174 8.231 60.298 1.00 24.50 292 LYS A C 1
ATOM 2181 O O . LYS A 1 292 ? 27.797 7.058 60.417 1.00 28.20 292 LYS A O 1
ATOM 2187 N N . LEU A 1 293 ? 29.267 8.592 59.632 1.00 30.35 293 LEU A N 1
ATOM 2188 C CA . LEU A 1 293 ? 30.048 7.659 58.830 1.00 28.99 293 LEU A CA 1
ATOM 2189 C C . LEU A 1 293 ? 30.557 6.472 59.644 1.00 32.20 293 LEU A C 1
ATOM 2190 O O . LEU A 1 293 ? 30.396 5.322 59.235 1.00 27.93 293 LEU A O 1
ATOM 2195 N N . HIS A 1 294 ? 31.060 6.739 60.846 1.00 32.54 294 HIS A N 1
ATOM 2196 C CA . HIS A 1 294 ? 31.650 5.684 61.668 1.00 32.05 294 HIS A CA 1
ATOM 2197 C C . HIS A 1 294 ? 30.619 4.689 62.190 1.00 32.94 294 HIS A C 1
ATOM 2198 O O . HIS A 1 294 ? 30.949 3.542 62.507 1.00 37.42 294 HIS A O 1
ATOM 2205 N N . GLU A 1 295 ? 29.364 5.121 62.245 1.00 37.32 295 GLU A N 1
ATOM 2206 C CA . GLU A 1 295 ? 28.286 4.266 62.720 1.00 37.57 295 GLU A CA 1
ATOM 2207 C C . GLU A 1 295 ? 27.753 3.335 61.634 1.00 42.71 295 GLU A C 1
ATOM 2208 O O . GLU A 1 295 ? 26.948 2.443 61.911 1.00 37.32 295 GLU A O 1
ATOM 2214 N N . LEU A 1 296 ? 28.240 3.513 60.407 1.00 35.26 296 LEU A N 1
ATOM 2215 C CA . LEU A 1 296 ? 27.852 2.648 59.301 1.00 33.70 296 LEU A CA 1
ATOM 2216 C C . LEU A 1 296 ? 28.474 1.266 59.445 1.00 33.28 296 LEU A C 1
ATOM 2217 O O . LEU A 1 296 ? 27.867 0.266 59.069 1.00 41.78 296 LEU A O 1
ATOM 2222 N N . PHE A 1 297 ? 29.635 1.200 60.085 1.00 37.85 297 PHE A N 1
ATOM 2223 C CA . PHE A 1 297 ? 30.448 -0.010 60.050 1.00 44.50 297 PHE A CA 1
ATOM 2224 C C . PHE A 1 297 ? 30.481 -0.760 61.372 1.00 52.44 297 PHE A C 1
ATOM 2225 O O . PHE A 1 297 ? 30.506 -0.103 62.434 1.00 59.62 297 PHE A O 1
ATOM 2234 N N . MET B 1 1 ? 5.586 4.567 -4.725 1.00 27.34 1001 MET B N 1
ATOM 2235 C CA . MET B 1 1 ? 7.069 4.400 -4.623 1.00 26.34 1001 MET B CA 1
ATOM 2236 C C . MET B 1 1 ? 7.431 3.349 -3.571 1.00 27.59 1001 MET B C 1
ATOM 2237 O O . MET B 1 1 ? 6.819 3.293 -2.509 1.00 27.09 1001 MET B O 1
ATOM 2242 N N . GLU B 1 2 ? 8.417 2.511 -3.879 1.00 28.90 1002 GLU B N 1
ATOM 2243 C CA . GLU B 1 2 ? 8.849 1.467 -2.955 1.00 29.07 1002 GLU B CA 1
ATOM 2244 C C . GLU B 1 2 ? 10.363 1.444 -2.795 1.00 30.09 1002 GLU B C 1
ATOM 2245 O O . GLU B 1 2 ? 11.100 1.559 -3.774 1.00 28.33 1002 GLU B O 1
ATOM 2251 N N . ILE B 1 3 ? 10.817 1.364 -1.546 1.00 30.49 1003 ILE B N 1
ATOM 2252 C CA . ILE B 1 3 ? 12.223 1.106 -1.246 1.00 26.67 1003 ILE B CA 1
ATOM 2253 C C . ILE B 1 3 ? 12.328 -0.206 -0.479 1.00 31.78 1003 ILE B C 1
ATOM 2254 O O . ILE B 1 3 ? 11.683 -0.381 0.557 1.00 24.60 1003 ILE B O 1
ATOM 2259 N N . ASN B 1 4 ? 13.039 -1.165 -1.066 1.00 24.56 1004 ASN B N 1
ATOM 2260 C CA . ASN B 1 4 ? 13.188 -2.496 -0.489 1.00 28.85 1004 ASN B CA 1
ATOM 2261 C C . ASN B 1 4 ? 11.837 -3.194 -0.360 1.00 29.06 1004 ASN B C 1
ATOM 2262 O O . ASN B 1 4 ? 11.620 -3.993 0.547 1.00 28.84 1004 ASN B O 1
ATOM 2267 N N . GLY B 1 5 ? 10.926 -2.871 -1.274 1.00 27.97 1005 GLY B N 1
ATOM 2268 C CA . GLY B 1 5 ? 9.629 -3.522 -1.303 1.00 27.84 1005 GLY B CA 1
ATOM 2269 C C . GLY B 1 5 ? 8.628 -2.847 -0.395 1.00 28.97 1005 GLY B C 1
ATOM 2270 O O . GLY B 1 5 ? 7.467 -3.251 -0.325 1.00 29.39 1005 GLY B O 1
ATOM 2271 N N . VAL B 1 6 ? 9.077 -1.795 0.285 1.00 23.58 1006 VAL B N 1
ATOM 2272 C CA . VAL B 1 6 ? 8.242 -1.088 1.249 1.00 18.44 1006 VAL B CA 1
ATOM 2273 C C . VAL B 1 6 ? 7.673 0.174 0.619 1.00 19.47 1006 VAL B C 1
ATOM 2274 O O . VAL B 1 6 ? 8.418 1.046 0.168 1.00 22.79 1006 VAL B O 1
ATOM 2278 N N . GLU B 1 7 ? 6.350 0.289 0.655 1.00 16.48 1007 GLU B N 1
ATOM 2279 C CA . GLU B 1 7 ? 5.666 1.463 0.139 1.00 23.18 1007 GLU B CA 1
ATOM 2280 C C . GLU B 1 7 ? 6.088 2.726 0.883 1.00 25.66 1007 GLU B C 1
ATOM 2281 O O . GLU B 1 7 ? 6.039 2.781 2.113 1.00 26.10 1007 GLU B O 1
ATOM 2287 N N . ILE B 1 8 ? 6.532 3.729 0.135 1.00 23.16 1008 ILE B N 1
ATOM 2288 C CA . ILE B 1 8 ? 6.682 5.071 0.684 1.00 27.38 1008 ILE B CA 1
ATOM 2289 C C . ILE B 1 8 ? 5.527 5.912 0.173 1.00 32.33 1008 ILE B C 1
ATOM 2290 O O . ILE B 1 8 ? 5.415 6.158 -1.028 1.00 29.87 1008 ILE B O 1
ATOM 2295 N N . GLU B 1 9 ? 4.602 6.231 1.071 1.00 29.76 1009 GLU B N 1
ATOM 2296 C CA . GLU B 1 9 ? 3.395 6.968 0.715 1.00 35.59 1009 GLU B CA 1
ATOM 2297 C C . GLU B 1 9 ? 3.733 8.371 0.203 1.00 37.78 1009 GLU B C 1
ATOM 2298 O O . GLU B 1 9 ? 4.673 9.002 0.699 1.00 34.72 1009 GLU B O 1
ATOM 2304 N N . ASP B 1 10 ? 3.026 8.811 -0.841 1.00 32.23 1010 ASP B N 1
ATOM 2305 C CA . ASP B 1 10 ? 3.209 10.153 -1.392 1.00 38.25 1010 ASP B CA 1
ATOM 2306 C C . ASP B 1 10 ? 2.554 11.188 -0.494 1.00 39.07 1010 ASP B C 1
ATOM 2307 O O . ASP B 1 10 ? 1.428 11.634 -0.739 1.00 44.48 1010 ASP B O 1
ATOM 2312 N N . THR B 1 11 ? 3.259 11.531 0.575 1.00 31.80 1011 THR B N 1
ATOM 2313 C CA . THR B 1 11 ? 2.785 12.529 1.510 1.00 34.47 1011 THR B CA 1
ATOM 2314 C C . THR B 1 11 ? 3.973 13.308 2.059 1.00 29.07 1011 THR B C 1
ATOM 2315 O O . THR B 1 11 ? 5.086 13.206 1.540 1.00 37.16 1011 THR B O 1
ATOM 2319 N N . TYR B 1 12 ? 3.695 14.196 3.003 1.00 34.35 1012 TYR B N 1
ATOM 2320 C CA . TYR B 1 12 ? 4.732 15.070 3.564 1.00 36.34 1012 TYR B CA 1
ATOM 2321 C C . TYR B 1 12 ? 4.590 15.223 5.076 1.00 29.77 1012 TYR B C 1
ATOM 2322 O O . TYR B 1 12 ? 3.516 14.985 5.647 1.00 30.77 1012 TYR B O 1
ATOM 2331 N N . ALA B 1 13 ? 5.722 15.523 5.711 1.00 33.22 1013 ALA B N 1
ATOM 2332 C CA . ALA B 1 13 ? 5.777 15.915 7.114 1.00 32.82 1013 ALA B CA 1
ATOM 2333 C C . ALA B 1 13 ? 5.664 17.431 7.224 1.00 29.50 1013 ALA B C 1
ATOM 2334 O O . ALA B 1 13 ? 6.294 18.167 6.468 1.00 40.05 1013 ALA B O 1
ATOM 2336 N N . GLU B 1 14 ? 4.843 17.887 8.160 1.00 35.36 1014 GLU B N 1
ATOM 2337 C CA . GLU B 1 14 ? 4.648 19.310 8.393 1.00 38.34 1014 GLU B CA 1
ATOM 2338 C C . GLU B 1 14 ? 5.410 19.719 9.646 1.00 30.97 1014 GLU B C 1
ATOM 2339 O O . GLU B 1 14 ? 5.109 19.248 10.747 1.00 38.43 1014 GLU B O 1
ATOM 2345 N N . ALA B 1 15 ? 6.374 20.618 9.472 1.00 35.46 1015 ALA B N 1
ATOM 2346 C CA . ALA B 1 15 ? 7.248 21.020 10.564 1.00 39.18 1015 ALA B CA 1
ATOM 2347 C C . ALA B 1 15 ? 7.171 22.517 10.857 1.00 45.54 1015 ALA B C 1
ATOM 2348 O O . ALA B 1 15 ? 6.973 23.330 9.953 1.00 43.78 1015 ALA B O 1
ATOM 2350 N N . PHE B 1 16 ? 7.372 22.862 12.128 1.00 49.61 1016 PHE B N 1
ATOM 2351 C CA . PHE B 1 16 ? 7.227 24.229 12.626 1.00 50.54 1016 PHE B CA 1
ATOM 2352 C C . PHE B 1 16 ? 8.588 24.857 12.930 1.00 53.07 1016 PHE B C 1
ATOM 2353 O O . PHE B 1 16 ? 9.572 24.152 13.164 1.00 51.25 1016 PHE B O 1
ATOM 2361 N N . PRO B 1 17 ? 8.649 26.199 12.984 1.00 51.91 1017 PRO B N 1
ATOM 2362 C CA . PRO B 1 17 ? 9.854 26.873 13.478 1.00 45.13 1017 PRO B CA 1
ATOM 2363 C C . PRO B 1 17 ? 10.053 26.679 14.982 1.00 40.85 1017 PRO B C 1
ATOM 2364 O O . PRO B 1 17 ? 9.087 26.521 15.739 1.00 38.87 1017 PRO B O 1
ATOM 2368 N N . ILE B 1 18 ? 11.312 26.606 15.398 1.00 38.92 1018 ILE B N 1
ATOM 2369 C CA . ILE B 1 18 ? 11.631 26.564 16.819 1.00 33.22 1018 ILE B CA 1
ATOM 2370 C C . ILE B 1 18 ? 13.019 27.168 17.084 1.00 31.90 1018 ILE B C 1
ATOM 2371 O O . ILE B 1 18 ? 13.849 27.278 16.165 1.00 32.25 1018 ILE B O 1
ATOM 2376 N N . LYS B 1 19 ? 13.210 27.691 18.296 1.00 31.70 1019 LYS B N 1
ATOM 2377 C CA . LYS B 1 19 ? 14.517 28.210 18.696 1.00 30.00 1019 LYS B CA 1
ATOM 2378 C C . LYS B 1 19 ? 15.382 27.052 19.180 1.00 26.91 1019 LYS B C 1
ATOM 2379 O O . LYS B 1 19 ? 14.981 26.316 20.087 1.00 29.47 1019 LYS B O 1
ATOM 2385 N N . ILE B 1 20 ? 16.554 26.897 18.562 1.00 29.55 1020 ILE B N 1
ATOM 2386 C CA . ILE B 1 20 ? 17.472 25.795 18.858 1.00 32.07 1020 ILE B CA 1
ATOM 2387 C C . ILE B 1 20 ? 18.852 26.325 19.277 1.00 30.30 1020 ILE B C 1
ATOM 2388 O O . ILE B 1 20 ? 19.526 27.019 18.516 1.00 28.91 1020 ILE B O 1
ATOM 2393 N N . ALA B 1 21 ? 19.281 25.956 20.478 1.00 33.49 1021 ALA B N 1
ATOM 2394 C CA . ALA B 1 21 ? 20.677 26.146 20.869 1.00 35.08 1021 ALA B CA 1
ATOM 2395 C C . ALA B 1 21 ? 21.481 24.845 20.743 1.00 32.86 1021 ALA B C 1
ATOM 2396 O O . ALA B 1 21 ? 20.975 23.750 20.988 1.00 28.39 1021 ALA B O 1
ATOM 2398 N N . ARG B 1 22 ? 22.685 24.982 20.217 1.00 32.68 1022 ARG B N 1
ATOM 2399 C CA . ARG B 1 22 ? 23.657 23.892 20.070 1.00 32.55 1022 ARG B CA 1
ATOM 2400 C C . ARG B 1 22 ? 24.772 24.046 21.102 1.00 36.88 1022 ARG B C 1
ATOM 2401 O O . ARG B 1 22 ? 25.344 25.132 21.267 1.00 29.36 1022 ARG B O 1
ATOM 2409 N N . VAL B 1 23 ? 25.039 22.960 21.826 1.00 31.89 1023 VAL B N 1
ATOM 2410 C CA . VAL B 1 23 ? 26.072 22.936 22.865 1.00 28.70 1023 VAL B CA 1
ATOM 2411 C C . VAL B 1 23 ? 26.986 21.724 22.631 1.00 29.98 1023 VAL B C 1
ATOM 2412 O O . VAL B 1 23 ? 26.498 20.622 22.402 1.00 27.32 1023 VAL B O 1
ATOM 2416 N N . LEU B 1 24 ? 28.300 21.939 22.622 1.00 26.72 1024 LEU B N 1
ATOM 2417 C CA . LEU B 1 24 ? 29.250 20.831 22.623 1.00 27.38 1024 LEU B CA 1
ATOM 2418 C C . LEU B 1 24 ? 29.665 20.517 24.049 1.00 28.88 1024 LEU B C 1
ATOM 2419 O O . LEU B 1 24 ? 30.068 21.411 24.790 1.00 28.92 1024 LEU B O 1
ATOM 2424 N N . ILE B 1 25 ? 29.422 19.283 24.474 1.00 27.13 1025 ILE B N 1
ATOM 2425 C CA . ILE B 1 25 ? 29.877 18.821 25.786 1.00 19.44 1025 ILE B CA 1
ATOM 2426 C C . ILE B 1 25 ? 31.042 17.857 25.601 1.00 25.50 1025 ILE B C 1
ATOM 2427 O O . ILE B 1 25 ? 30.903 16.823 24.958 1.00 25.99 1025 ILE B O 1
ATOM 2432 N N . THR B 1 26 ? 32.203 18.210 26.132 1.00 22.52 1026 THR B N 1
ATOM 2433 C CA . THR B 1 26 ? 33.321 17.275 26.155 1.00 24.76 1026 THR B CA 1
ATOM 2434 C C . THR B 1 26 ? 33.515 16.696 27.559 1.00 22.91 1026 THR B C 1
ATOM 2435 O O . THR B 1 26 ? 32.962 17.207 28.534 1.00 21.01 1026 THR B O 1
ATOM 2439 N N . ALA B 1 27 ? 34.191 15.557 27.636 1.00 22.75 1027 ALA B N 1
ATOM 2440 C CA . ALA B 1 27 ? 34.465 14.910 28.915 1.00 23.59 1027 ALA B CA 1
ATOM 2441 C C . ALA B 1 27 ? 35.688 14.015 28.782 1.00 21.51 1027 ALA B C 1
ATOM 2442 O O . ALA B 1 27 ? 36.314 13.970 27.719 1.00 18.53 1027 ALA B O 1
ATOM 2444 N N . ALA B 1 28 ? 36.075 13.365 29.879 1.00 18.27 1028 ALA B N 1
ATOM 2445 C CA . ALA B 1 28 ? 37.292 12.549 29.900 1.00 16.62 1028 ALA B CA 1
ATOM 2446 C C . ALA B 1 28 ? 37.205 11.375 28.926 1.00 14.83 1028 ALA B C 1
ATOM 2447 O O . ALA B 1 28 ? 38.201 10.998 28.313 1.00 21.32 1028 ALA B O 1
ATOM 2449 N N . THR B 1 29 ? 36.016 10.785 28.812 1.00 18.18 1029 THR B N 1
ATOM 2450 C CA . THR B 1 29 ? 35.774 9.691 27.869 1.00 19.95 1029 THR B CA 1
ATOM 2451 C C . THR B 1 29 ? 34.407 9.869 27.225 1.00 22.26 1029 THR B C 1
ATOM 2452 O O . THR B 1 29 ? 33.604 10.687 27.682 1.00 19.04 1029 THR B O 1
ATOM 2456 N N . LYS B 1 30 ? 34.125 9.038 26.223 1.00 22.76 1030 LYS B N 1
ATOM 2457 C CA . LYS B 1 30 ? 32.808 8.972 25.588 1.00 15.62 1030 LYS B CA 1
ATOM 2458 C C . LYS B 1 30 ? 31.670 8.747 26.590 1.00 12.57 1030 LYS B C 1
ATOM 2459 O O . LYS B 1 30 ? 30.624 9.391 26.506 1.00 14.81 1030 LYS B O 1
ATOM 2465 N N . ARG B 1 31 ? 31.858 7.801 27.502 1.00 16.65 1031 ARG B N 1
ATOM 2466 C CA . ARG B 1 31 ? 30.813 7.409 28.467 1.00 14.41 1031 ARG B CA 1
ATOM 2467 C C . ARG B 1 31 ? 30.354 8.598 29.317 1.00 10.87 1031 ARG B C 1
ATOM 2468 O O . ARG B 1 31 ? 29.150 8.812 29.520 1.00 20.28 1031 ARG B O 1
ATOM 2476 N N . TRP B 1 32 ? 31.329 9.380 29.774 1.00 16.98 1032 TRP B N 1
ATOM 2477 C CA . TRP B 1 32 ? 31.055 10.523 30.633 1.00 18.17 1032 TRP B CA 1
ATOM 2478 C C . TRP B 1 32 ? 30.472 11.703 29.868 1.00 17.24 1032 TRP B C 1
ATOM 2479 O O . TRP B 1 32 ? 29.625 12.424 30.391 1.00 17.00 1032 TRP B O 1
ATOM 2490 N N . ALA B 1 33 ? 30.906 11.886 28.624 1.00 16.31 1033 ALA B N 1
ATOM 2491 C CA . ALA B 1 33 ? 30.282 12.872 27.755 1.00 20.52 1033 ALA B CA 1
ATOM 2492 C C . ALA B 1 33 ? 28.826 12.500 27.540 1.00 19.32 1033 ALA B C 1
ATOM 2493 O O . ALA B 1 33 ? 27.946 13.351 27.652 1.00 16.01 1033 ALA B O 1
ATOM 2495 N N . LEU B 1 34 ? 28.565 11.210 27.344 1.00 18.02 1034 LEU B N 1
ATOM 2496 C CA . LEU B 1 34 ? 27.213 10.747 27.043 1.00 15.45 1034 LEU B CA 1
ATOM 2497 C C . LEU B 1 34 ? 26.314 10.805 28.279 1.00 18.78 1034 LEU B C 1
ATOM 2498 O O . LEU B 1 34 ? 25.112 11.046 28.166 1.00 17.32 1034 LEU B O 1
ATOM 2503 N N . VAL B 1 35 ? 26.897 10.553 29.451 1.00 20.58 1035 VAL B N 1
ATOM 2504 C CA . VAL B 1 35 ? 26.177 10.614 30.718 1.00 21.74 1035 VAL B CA 1
ATOM 2505 C C . VAL B 1 35 ? 25.649 12.034 30.954 1.00 21.13 1035 VAL B C 1
ATOM 2506 O O . VAL B 1 35 ? 24.457 12.231 31.203 1.00 17.55 1035 VAL B O 1
ATOM 2510 N N . ALA B 1 36 ? 26.521 13.022 30.761 1.00 21.39 1036 ALA B N 1
ATOM 2511 C CA . ALA B 1 36 ? 26.155 14.423 30.951 1.00 21.55 1036 ALA B CA 1
ATOM 2512 C C . ALA B 1 36 ? 25.143 14.879 29.904 1.00 23.76 1036 ALA B C 1
ATOM 2513 O O . ALA B 1 36 ? 24.125 15.470 30.247 1.00 20.87 1036 ALA B O 1
ATOM 2515 N N . ALA B 1 37 ? 25.395 14.534 28.641 1.00 24.35 1037 ALA B N 1
ATOM 2516 C CA . ALA B 1 37 ? 24.512 14.903 27.526 1.00 24.61 1037 ALA B CA 1
ATOM 2517 C C . ALA B 1 37 ? 23.106 14.318 27.655 1.00 25.61 1037 ALA B C 1
ATOM 2518 O O . ALA B 1 37 ? 22.117 14.975 27.316 1.00 26.30 1037 ALA B O 1
ATOM 2520 N N . THR B 1 38 ? 23.028 13.081 28.142 1.00 19.09 1038 THR B N 1
ATOM 2521 C CA . THR B 1 38 ? 21.754 12.411 28.373 1.00 23.28 1038 THR B CA 1
ATOM 2522 C C . THR B 1 38 ? 20.970 13.102 29.478 1.00 24.97 1038 THR B C 1
ATOM 2523 O O . THR B 1 38 ? 19.788 13.412 29.304 1.00 26.36 1038 THR B O 1
ATOM 2527 N N . GLU B 1 39 ? 21.638 13.340 30.608 1.00 20.46 1039 GLU B N 1
ATOM 2528 C CA . GLU B 1 39 ? 21.032 14.019 31.750 1.00 17.89 1039 GLU B CA 1
ATOM 2529 C C . GLU B 1 39 ? 20.542 15.432 31.387 1.00 16.21 1039 GLU B C 1
ATOM 2530 O O . GLU B 1 39 ? 19.414 15.822 31.722 1.00 23.39 1039 GLU B O 1
ATOM 2536 N N . ALA B 1 40 ? 21.383 16.169 30.667 1.00 26.26 1040 ALA B N 1
ATOM 2537 C CA . ALA B 1 40 ? 21.079 17.529 30.237 1.00 28.76 1040 ALA B CA 1
ATOM 2538 C C . ALA B 1 40 ? 19.870 17.594 29.312 1.00 32.18 1040 ALA B C 1
ATOM 2539 O O . ALA B 1 40 ? 19.151 18.592 29.306 1.00 29.87 1040 ALA B O 1
ATOM 2541 N N . THR B 1 41 ? 19.672 16.545 28.514 1.00 22.98 1041 THR B N 1
ATOM 2542 C CA . THR B 1 41 ? 18.612 16.532 27.507 1.00 24.63 1041 THR B CA 1
ATOM 2543 C C . THR B 1 41 ? 17.416 15.652 27.889 1.00 25.87 1041 THR B C 1
ATOM 2544 O O . THR B 1 41 ? 16.522 15.435 27.074 1.00 27.37 1041 THR B O 1
ATOM 2548 N N . GLY B 1 42 ? 17.404 15.149 29.121 1.00 23.83 1042 GLY B N 1
ATOM 2549 C CA . GLY B 1 42 ? 16.270 14.373 29.603 1.00 27.30 1042 GLY B CA 1
ATOM 2550 C C . GLY B 1 42 ? 15.071 15.255 29.911 1.00 33.19 1042 GLY B C 1
ATOM 2551 O O . GLY B 1 42 ? 15.189 16.486 29.901 1.00 28.34 1042 GLY B O 1
ATOM 2552 N N . PHE B 1 43 ? 13.914 14.634 30.145 1.00 30.03 1043 PHE B N 1
ATOM 2553 C CA . PHE B 1 43 ? 12.659 15.355 30.379 1.00 33.17 1043 PHE B CA 1
ATOM 2554 C C . PHE B 1 43 ? 12.481 16.469 29.339 1.00 36.09 1043 PHE B C 1
ATOM 2555 O O . PHE B 1 43 ? 12.360 17.651 29.684 1.00 32.32 1043 PHE B O 1
ATOM 2563 N N . ALA B 1 44 ? 12.575 16.090 28.066 1.00 28.72 1044 ALA B N 1
ATOM 2564 C CA . ALA B 1 44 ? 12.554 17.050 26.973 1.00 24.77 1044 ALA B CA 1
ATOM 2565 C C . ALA B 1 44 ? 12.126 16.404 25.664 1.00 20.49 1044 ALA B C 1
ATOM 2566 O O . ALA B 1 44 ? 12.786 16.582 24.636 1.00 22.59 1044 ALA B O 1
ATOM 2568 N N . THR B 1 45 ? 10.997 15.699 25.693 1.00 25.20 1045 THR B N 1
ATOM 2569 C CA . THR B 1 45 ? 10.460 15.055 24.496 1.00 29.62 1045 THR B CA 1
ATOM 2570 C C . THR B 1 45 ? 9.713 16.043 23.605 1.00 26.33 1045 THR B C 1
ATOM 2571 O O . THR B 1 45 ? 9.922 16.069 22.397 1.00 26.87 1045 THR B O 1
ATOM 2575 N N . SER B 1 46 ? 8.887 16.896 24.218 1.00 31.18 1046 SER B N 1
ATOM 2576 C CA . SER B 1 46 ? 8.101 17.903 23.488 1.00 31.54 1046 SER B CA 1
ATOM 2577 C C . SER B 1 46 ? 7.924 19.159 24.336 1.00 33.46 1046 SER B C 1
ATOM 2578 O O . SER B 1 46 ? 7.482 19.078 25.478 1.00 33.55 1046 SER B O 1
ATOM 2581 N N . VAL B 1 47 ? 8.152 20.321 23.728 1.00 36.92 1047 VAL B N 1
ATOM 2582 C CA . VAL B 1 47 ? 8.055 21.595 24.437 1.00 46.17 1047 VAL B CA 1
ATOM 2583 C C . VAL B 1 47 ? 6.606 22.014 24.746 1.00 50.33 1047 VAL B C 1
ATOM 2584 O O . VAL B 1 47 ? 6.366 22.876 25.603 1.00 49.66 1047 VAL B O 1
ATOM 2588 N N . ILE B 1 48 ? 5.641 21.346 24.110 1.00 49.89 1048 ILE B N 1
ATOM 2589 C CA . ILE B 1 48 ? 4.225 21.582 24.385 1.00 52.67 1048 ILE B CA 1
ATOM 2590 C C . ILE B 1 48 ? 3.820 21.169 25.801 1.00 48.58 1048 ILE B C 1
ATOM 2591 O O . ILE B 1 48 ? 2.766 21.582 26.292 1.00 53.95 1048 ILE B O 1
ATOM 2596 N N . MET B 1 49 ? 4.637 20.330 26.438 1.00 38.49 1049 MET B N 1
ATOM 2597 C CA . MET B 1 49 ? 4.347 19.853 27.794 1.00 40.99 1049 MET B CA 1
ATOM 2598 C C . MET B 1 49 ? 5.596 19.679 28.658 1.00 39.19 1049 MET B C 1
ATOM 2599 O O . MET B 1 49 ? 5.489 19.398 29.850 1.00 35.30 1049 MET B O 1
ATOM 2604 N N . CYS B 1 50 ? 6.764 19.684 28.023 1.00 38.25 1050 CYS B N 1
ATOM 2605 C CA . CYS B 1 50 ? 8.037 19.600 28.739 1.00 39.66 1050 CYS B CA 1
ATOM 2606 C C . CYS B 1 50 ? 8.647 20.998 28.831 1.00 37.40 1050 CYS B C 1
ATOM 2607 O O . CYS B 1 50 ? 8.316 21.881 28.034 1.00 39.66 1050 CYS B O 1
ATOM 2610 N N . PRO B 1 51 ? 9.628 21.183 29.730 1.00 39.13 1051 PRO B N 1
ATOM 2611 C CA . PRO B 1 51 ? 10.378 22.444 29.790 1.00 36.20 1051 PRO B CA 1
ATOM 2612 C C . PRO B 1 51 ? 11.075 22.772 28.472 1.00 36.78 1051 PRO B C 1
ATOM 2613 O O . PRO B 1 51 ? 11.303 23.937 28.160 1.00 32.29 1051 PRO B O 1
ATOM 2617 N N . ALA B 1 52 ? 11.422 21.738 27.709 1.00 31.61 1052 ALA B N 1
ATOM 2618 C CA . ALA B 1 52 ? 12.081 21.923 26.423 1.00 24.96 1052 ALA B CA 1
ATOM 2619 C C . ALA B 1 52 ? 11.955 20.697 25.517 1.00 17.21 1052 ALA B C 1
ATOM 2620 O O . ALA B 1 52 ? 11.347 19.691 25.887 1.00 30.06 1052 ALA B O 1
ATOM 2622 N N . GLU B 1 53 ? 12.441 20.859 24.289 1.00 26.70 1053 GLU B N 1
ATOM 2623 C CA . GLU B 1 53 ? 12.658 19.770 23.344 1.00 33.22 1053 GLU B CA 1
ATOM 2624 C C . GLU B 1 53 ? 14.172 19.622 23.170 1.00 26.39 1053 GLU B C 1
ATOM 2625 O O . GLU B 1 53 ? 14.820 20.500 22.603 1.00 30.24 1053 GLU B O 1
ATOM 2631 N N . ALA B 1 54 ? 14.742 18.515 23.636 1.00 31.55 1054 ALA B N 1
ATOM 2632 C CA . ALA B 1 54 ? 16.197 18.356 23.590 1.00 26.25 1054 ALA B CA 1
ATOM 2633 C C . ALA B 1 54 ? 16.625 16.937 23.229 1.00 21.33 1054 ALA B C 1
ATOM 2634 O O . ALA B 1 54 ? 15.854 15.983 23.378 1.00 22.26 1054 ALA B O 1
ATOM 2636 N N . GLY B 1 55 ? 17.865 16.800 22.777 1.00 25.48 1055 GLY B N 1
ATOM 2637 C CA . GLY B 1 55 ? 18.398 15.479 22.501 1.00 28.86 1055 GLY B CA 1
ATOM 2638 C C . GLY B 1 55 ? 19.836 15.502 22.036 1.00 28.57 1055 GLY B C 1
ATOM 2639 O O . GLY B 1 55 ? 20.417 16.570 21.824 1.00 23.81 1055 GLY B O 1
ATOM 2640 N N . ILE B 1 56 ? 20.410 14.314 21.874 1.00 20.41 1056 ILE B N 1
ATOM 2641 C CA . ILE B 1 56 ? 21.762 14.177 21.353 1.00 19.43 1056 ILE B CA 1
ATOM 2642 C C . ILE B 1 56 ? 21.740 14.258 19.833 1.00 22.33 1056 ILE B C 1
ATOM 2643 O O . ILE B 1 56 ? 20.900 13.644 19.180 1.00 25.33 1056 ILE B O 1
ATOM 2648 N N . GLU B 1 57 ? 22.608 15.097 19.284 1.00 22.47 1057 GLU B N 1
ATOM 2649 C CA . GLU B 1 57 ? 22.686 15.298 17.846 1.00 24.58 1057 GLU B CA 1
ATOM 2650 C C . GLU B 1 57 ? 23.630 14.289 17.213 1.00 23.12 1057 GLU B C 1
ATOM 2651 O O . GLU B 1 57 ? 23.268 13.581 16.274 1.00 22.55 1057 GLU B O 1
ATOM 2657 N N . ARG B 1 58 ? 24.851 14.248 17.728 1.00 20.16 1058 ARG B N 1
ATOM 2658 C CA . ARG B 1 58 ? 25.868 13.325 17.247 1.00 24.04 1058 ARG B CA 1
ATOM 2659 C C . ARG B 1 58 ? 27.006 13.265 18.251 1.00 25.44 1058 ARG B C 1
ATOM 2660 O O . ARG B 1 58 ? 27.168 14.160 19.081 1.00 23.24 1058 ARG B O 1
ATOM 2668 N N . LEU B 1 59 ? 27.759 12.176 18.204 1.00 22.22 1059 LEU B N 1
ATOM 2669 C CA . LEU B 1 59 ? 29.011 12.093 18.934 1.00 26.58 1059 LEU B CA 1
ATOM 2670 C C . LEU B 1 59 ? 30.057 12.972 18.251 1.00 30.32 1059 LEU B C 1
ATOM 2671 O O . LEU B 1 59 ? 30.088 13.081 17.022 1.00 30.04 1059 LEU B O 1
ATOM 2676 N N . ALA B 1 60 ? 30.827 13.687 19.066 1.00 26.80 1060 ALA B N 1
ATOM 2677 C CA . ALA B 1 60 ? 31.949 14.483 18.583 1.00 25.32 1060 ALA B CA 1
ATOM 2678 C C . ALA B 1 60 ? 33.256 13.711 18.745 1.00 25.46 1060 ALA B C 1
ATOM 2679 O O . ALA B 1 60 ? 33.505 13.096 19.782 1.00 26.50 1060 ALA B O 1
ATOM 2681 N N . SER B 1 61 ? 34.062 13.698 17.692 1.00 22.67 1061 SER B N 1
ATOM 2682 C CA . SER B 1 61 ? 35.366 13.052 17.726 1.00 21.79 1061 SER B CA 1
ATOM 2683 C C . SER B 1 61 ? 36.395 13.901 18.501 1.00 26.98 1061 SER B C 1
ATOM 2684 O O . SER B 1 61 ? 36.317 15.136 18.520 1.00 30.08 1061 SER B O 1
ATOM 2687 N N . PRO B 1 62 ? 37.359 13.242 19.171 1.00 26.21 1062 PRO B N 1
ATOM 2688 C CA . PRO B 1 62 ? 38.505 13.945 19.757 1.00 27.31 1062 PRO B CA 1
ATOM 2689 C C . PRO B 1 62 ? 39.237 14.860 18.771 1.00 29.31 1062 PRO B C 1
ATOM 2690 O O . PRO B 1 62 ? 39.847 15.845 19.175 1.00 28.10 1062 PRO B O 1
ATOM 2694 N N . SER B 1 63 ? 39.098 14.577 17.478 1.00 28.95 1063 SER B N 1
ATOM 2695 C CA . SER B 1 63 ? 39.817 15.315 16.442 1.00 33.47 1063 SER B CA 1
ATOM 2696 C C . SER B 1 63 ? 39.164 16.643 16.037 1.00 34.64 1063 SER B C 1
ATOM 2697 O O . SER B 1 63 ? 39.768 17.435 15.312 1.00 35.37 1063 SER B O 1
ATOM 2700 N N . GLU B 1 64 ? 37.954 16.903 16.523 1.00 22.63 1064 GLU B N 1
ATOM 2701 C CA . GLU B 1 64 ? 37.202 18.078 16.094 1.00 28.80 1064 GLU B CA 1
ATOM 2702 C C . GLU B 1 64 ? 36.782 18.991 17.248 1.00 30.85 1064 GLU B C 1
ATOM 2703 O O . GLU B 1 64 ? 36.128 20.014 17.038 1.00 30.63 1064 GLU B O 1
ATOM 2709 N N . THR B 1 65 ? 37.143 18.608 18.467 1.00 29.43 1065 THR B N 1
ATOM 2710 C CA . THR B 1 65 ? 36.734 19.343 19.661 1.00 27.58 1065 THR B CA 1
ATOM 2711 C C . THR B 1 65 ? 37.833 20.331 20.075 1.00 18.84 1065 THR B C 1
ATOM 2712 O O . THR B 1 65 ? 39.018 20.069 19.868 1.00 27.97 1065 THR B O 1
ATOM 2716 N N . PRO B 1 66 ? 37.451 21.486 20.644 1.00 29.51 1066 PRO B N 1
ATOM 2717 C CA . PRO B 1 66 ? 38.416 22.534 21.001 1.00 27.44 1066 PRO B CA 1
ATOM 2718 C C . PRO B 1 66 ? 39.530 22.032 21.918 1.00 29.64 1066 PRO B C 1
ATOM 2719 O O . PRO B 1 66 ? 40.655 22.520 21.850 1.00 31.45 1066 PRO B O 1
ATOM 2723 N N . ASP B 1 67 ? 39.213 21.040 22.755 1.00 30.61 1067 ASP B N 1
ATOM 2724 C CA . ASP B 1 67 ? 40.155 20.511 23.744 1.00 24.84 1067 ASP B CA 1
ATOM 2725 C C . ASP B 1 67 ? 40.721 19.135 23.379 1.00 28.97 1067 ASP B C 1
ATOM 2726 O O . ASP B 1 67 ? 41.524 18.565 24.123 1.00 30.99 1067 ASP B O 1
ATOM 2731 N N . GLY B 1 68 ? 40.291 18.605 22.238 1.00 24.94 1068 GLY B N 1
ATOM 2732 C CA . GLY B 1 68 ? 40.830 17.344 21.761 1.00 24.79 1068 GLY B CA 1
ATOM 2733 C C . GLY B 1 68 ? 40.316 16.152 22.544 1.00 26.23 1068 GLY B C 1
ATOM 2734 O O . GLY B 1 68 ? 40.901 15.065 22.501 1.00 24.57 1068 GLY B O 1
ATOM 2735 N N . ARG B 1 69 ? 39.246 16.378 23.303 1.00 22.87 1069 ARG B N 1
ATOM 2736 C CA . ARG B 1 69 ? 38.611 15.323 24.087 1.00 29.31 1069 ARG B CA 1
ATOM 2737 C C . ARG B 1 69 ? 37.338 14.859 23.381 1.00 26.05 1069 ARG B C 1
ATOM 2738 O O . ARG B 1 69 ? 36.757 15.608 22.583 1.00 21.61 1069 ARG B O 1
ATOM 2746 N N . PRO B 1 70 ? 36.889 13.616 23.664 1.00 24.16 1070 PRO B N 1
ATOM 2747 C CA . PRO B 1 70 ? 35.609 13.118 23.143 1.00 21.33 1070 PRO B CA 1
ATOM 2748 C C . PRO B 1 70 ? 34.442 13.938 23.670 1.00 23.37 1070 PRO B C 1
ATOM 2749 O O . PRO B 1 70 ? 34.478 14.420 24.800 1.00 20.84 1070 PRO B O 1
ATOM 2753 N N . GLY B 1 71 ? 33.425 14.119 22.833 1.00 16.49 1071 GLY B N 1
ATOM 2754 C CA . GLY B 1 71 ? 32.301 14.946 23.218 1.00 27.10 1071 GLY B CA 1
ATOM 2755 C C . GLY B 1 71 ? 31.006 14.557 22.541 1.00 19.18 1071 GLY B C 1
ATOM 2756 O O . GLY B 1 71 ? 30.957 13.619 21.749 1.00 25.80 1071 GLY B O 1
ATOM 2757 N N . VAL B 1 72 ? 29.949 15.285 22.883 1.00 23.63 1072 VAL B N 1
ATOM 2758 C CA . VAL B 1 72 ? 28.600 15.023 22.399 1.00 17.87 1072 VAL B CA 1
ATOM 2759 C C . VAL B 1 72 ? 27.928 16.367 22.094 1.00 23.26 1072 VAL B C 1
ATOM 2760 O O . VAL B 1 72 ? 27.821 17.222 22.976 1.00 23.98 1072 VAL B O 1
ATOM 2764 N N . TYR B 1 73 ? 27.519 16.567 20.843 1.00 21.13 1073 TYR B N 1
ATOM 2765 C CA . TYR B 1 73 ? 26.686 17.719 20.482 1.00 21.85 1073 TYR B CA 1
ATOM 2766 C C . TYR B 1 73 ? 25.241 17.463 20.867 1.00 25.61 1073 TYR B C 1
ATOM 2767 O O . TYR B 1 73 ? 24.700 16.399 20.589 1.00 22.74 1073 TYR B O 1
ATOM 2776 N N . VAL B 1 74 ? 24.644 18.418 21.569 1.00 20.26 1074 VAL B N 1
ATOM 2777 C CA . VAL B 1 74 ? 23.224 18.357 21.897 1.00 18.19 1074 VAL B CA 1
ATOM 2778 C C . VAL B 1 74 ? 22.521 19.616 21.406 1.00 27.23 1074 VAL B C 1
ATOM 2779 O O . VAL B 1 74 ? 23.147 20.662 21.244 1.00 28.85 1074 VAL B O 1
ATOM 2783 N N . GLN B 1 75 ? 21.236 19.483 21.096 1.00 27.95 1075 GLN B N 1
ATOM 2784 C CA . GLN B 1 75 ? 20.393 20.632 20.795 1.00 28.00 1075 GLN B CA 1
ATOM 2785 C C . GLN B 1 75 ? 19.315 20.730 21.865 1.00 25.36 1075 GLN B C 1
ATOM 2786 O O . GLN B 1 75 ? 18.803 19.711 22.328 1.00 25.45 1075 GLN B O 1
ATOM 2792 N N . ILE B 1 76 ? 19.085 21.947 22.352 1.00 26.86 1076 ILE B N 1
ATOM 2793 C CA . ILE B 1 76 ? 17.966 22.239 23.242 1.00 29.18 1076 ILE B CA 1
ATOM 2794 C C . ILE B 1 76 ? 17.049 23.257 22.557 1.00 28.43 1076 ILE B C 1
ATOM 2795 O O . ILE B 1 76 ? 17.529 24.209 21.940 1.00 36.70 1076 ILE B O 1
ATOM 2800 N N . CYS B 1 77 ? 15.737 23.023 22.630 1.00 31.42 1077 CYS B N 1
ATOM 2801 C CA . CYS B 1 77 ? 14.759 23.759 21.820 1.00 32.41 1077 CYS B CA 1
ATOM 2802 C C . CYS B 1 77 ? 13.571 24.288 22.636 1.00 30.63 1077 CYS B C 1
ATOM 2803 O O . CYS B 1 77 ? 13.038 23.590 23.507 1.00 31.43 1077 CYS B O 1
ATOM 2806 N N . THR B 1 78 ? 13.216 25.552 22.398 1.00 33.97 1078 THR B N 1
ATOM 2807 C CA . THR B 1 78 ? 11.979 26.144 22.925 1.00 32.05 1078 THR B CA 1
ATOM 2808 C C . THR B 1 78 ? 11.376 27.086 21.875 1.00 21.14 1078 THR B C 1
ATOM 2809 O O . THR B 1 78 ? 12.031 27.437 20.882 1.00 31.37 1078 THR B O 1
ATOM 2813 N N . PHE B 1 79 ? 10.141 27.519 22.112 1.00 28.70 1079 PHE B N 1
ATOM 2814 C CA . PHE B 1 79 ? 9.492 28.458 21.200 1.00 40.47 1079 PHE B CA 1
ATOM 2815 C C . PHE B 1 79 ? 10.094 29.863 21.288 1.00 43.17 1079 PHE B C 1
ATOM 2816 O O . PHE B 1 79 ? 10.322 30.503 20.260 1.00 46.50 1079 PHE B O 1
ATOM 2824 N N . LYS B 1 80 ? 10.489 30.266 22.499 1.00 47.03 1080 LYS B N 1
ATOM 2825 C CA . LYS B 1 80 ? 11.044 31.599 22.751 1.00 49.13 1080 LYS B CA 1
ATOM 2826 C C . LYS B 1 80 ? 12.541 31.589 23.102 1.00 47.11 1080 LYS B C 1
ATOM 2827 O O . LYS B 1 80 ? 12.980 30.800 23.939 1.00 42.80 1080 LYS B O 1
ATOM 2833 N N . TYR B 1 81 ? 13.290 32.525 22.514 1.00 46.08 1081 TYR B N 1
ATOM 2834 C CA . TYR B 1 81 ? 14.712 32.749 22.815 1.00 46.49 1081 TYR B CA 1
ATOM 2835 C C . TYR B 1 81 ? 15.001 32.958 24.301 1.00 50.74 1081 TYR B C 1
ATOM 2836 O O . TYR B 1 81 ? 16.141 32.804 24.745 1.00 52.28 1081 TYR B O 1
ATOM 2845 N N . GLU B 1 82 ? 14.000 33.449 25.025 1.00 54.53 1082 GLU B N 1
ATOM 2846 C CA . GLU B 1 82 ? 14.129 33.752 26.444 1.00 56.99 1082 GLU B CA 1
ATOM 2847 C C . GLU B 1 82 ? 14.060 32.483 27.284 1.00 55.06 1082 GLU B C 1
ATOM 2848 O O . GLU B 1 82 ? 14.881 32.276 28.184 1.00 49.30 1082 GLU B O 1
ATOM 2854 N N . ALA B 1 83 ? 13.034 31.672 27.034 1.00 50.89 1083 ALA B N 1
ATOM 2855 C CA . ALA B 1 83 ? 12.886 30.388 27.713 1.00 48.38 1083 ALA B CA 1
ATOM 2856 C C . ALA B 1 83 ? 14.019 29.442 27.320 1.00 38.48 1083 ALA B C 1
ATOM 2857 O O . ALA B 1 83 ? 14.364 28.542 28.077 1.00 46.63 1083 ALA B O 1
ATOM 2859 N N . LEU B 1 84 ? 14.646 29.705 26.174 1.00 40.27 1084 LEU B N 1
ATOM 2860 C CA . LEU B 1 84 ? 15.806 28.934 25.731 1.00 39.50 1084 LEU B CA 1
ATOM 2861 C C . LEU B 1 84 ? 17.030 29.197 26.605 1.00 47.12 1084 LEU B C 1
ATOM 2862 O O . LEU B 1 84 ? 17.724 28.262 27.005 1.00 47.31 1084 LEU B O 1
ATOM 2867 N N . GLU B 1 85 ? 17.299 30.473 26.876 1.00 48.67 1085 GLU B N 1
ATOM 2868 C CA . GLU B 1 85 ? 18.372 30.862 27.786 1.00 44.75 1085 GLU B CA 1
ATOM 2869 C C . GLU B 1 85 ? 18.121 30.291 29.184 1.00 39.59 1085 GLU B C 1
ATOM 2870 O O . GLU B 1 85 ? 19.010 29.689 29.782 1.00 42.69 1085 GLU B O 1
ATOM 2876 N N . GLU B 1 86 ? 16.882 30.392 29.655 1.00 34.55 1086 GLU B N 1
ATOM 2877 C CA . GLU B 1 86 ? 16.497 29.787 30.923 1.00 28.91 1086 GLU B CA 1
ATOM 2878 C C . GLU B 1 86 ? 16.759 28.275 30.950 1.00 37.26 1086 GLU B C 1
ATOM 2879 O O . GLU B 1 86 ? 17.214 27.737 31.959 1.00 27.91 1086 GLU B O 1
ATOM 2885 N N . GLN B 1 87 ? 16.488 27.597 29.837 1.00 33.68 1087 GLN B N 1
ATOM 2886 C CA . GLN B 1 87 ? 16.738 26.161 29.745 1.00 39.85 1087 GLN B CA 1
ATOM 2887 C C . GLN B 1 87 ? 18.232 25.838 29.678 1.00 30.97 1087 GLN B C 1
ATOM 2888 O O . GLN B 1 87 ? 18.713 24.956 30.398 1.00 37.04 1087 GLN B O 1
ATOM 2894 N N . LEU B 1 88 ? 18.967 26.599 28.868 1.00 31.91 1088 LEU B N 1
ATOM 2895 C CA . LEU B 1 88 ? 20.418 26.469 28.789 1.00 35.48 1088 LEU B CA 1
ATOM 2896 C C . LEU B 1 88 ? 21.067 26.636 30.159 1.00 36.93 1088 LEU B C 1
ATOM 2897 O O . LEU B 1 88 ? 21.966 25.882 30.513 1.00 32.73 1088 LEU B O 1
ATOM 2902 N N . LEU B 1 89 ? 20.532 27.554 30.959 1.00 35.50 1089 LEU B N 1
ATOM 2903 C CA . LEU B 1 89 ? 21.062 27.839 32.290 1.00 37.12 1089 LEU B CA 1
ATOM 2904 C C . LEU B 1 89 ? 20.733 26.743 33.304 1.00 33.27 1089 LEU B C 1
ATOM 2905 O O . LEU B 1 89 ? 21.591 26.332 34.077 1.00 38.28 1089 LEU B O 1
ATOM 2910 N N . GLU B 1 90 ? 19.480 26.294 33.315 1.00 27.55 1090 GLU B N 1
ATOM 2911 C CA . GLU B 1 90 ? 19.032 25.267 34.259 1.00 32.68 1090 GLU B CA 1
ATOM 2912 C C . GLU B 1 90 ? 19.625 23.892 33.903 1.00 34.25 1090 GLU B C 1
ATOM 2913 O O . GLU B 1 90 ? 19.993 23.107 34.774 1.00 29.05 1090 GLU B O 1
ATOM 2919 N N . ARG B 1 91 ? 19.725 23.615 32.615 1.00 32.28 1091 ARG B N 1
ATOM 2920 C CA . ARG B 1 91 ? 20.180 22.298 32.133 1.00 29.90 1091 ARG B CA 1
ATOM 2921 C C . ARG B 1 91 ? 21.712 22.157 32.191 1.00 29.42 1091 ARG B C 1
ATOM 2922 O O . ARG B 1 91 ? 22.244 21.148 32.676 1.00 26.82 1091 ARG B O 1
ATOM 2930 N N . ILE B 1 92 ? 22.416 23.158 31.674 1.00 25.36 1092 ILE B N 1
ATOM 2931 C CA . ILE B 1 92 ? 23.878 23.162 31.686 1.00 31.68 1092 ILE B CA 1
ATOM 2932 C C . ILE B 1 92 ? 24.445 23.373 33.084 1.00 31.48 1092 ILE B C 1
ATOM 2933 O O . ILE B 1 92 ? 25.429 22.742 33.476 1.00 27.23 1092 ILE B O 1
ATOM 2938 N N . GLY B 1 93 ? 23.800 24.244 33.849 1.00 31.40 1093 GLY B N 1
ATOM 2939 C CA . GLY B 1 93 ? 24.246 24.505 35.201 1.00 28.00 1093 GLY B CA 1
ATOM 2940 C C . GLY B 1 93 ? 24.021 23.331 36.126 1.00 27.95 1093 GLY B C 1
ATOM 2941 O O . GLY B 1 93 ? 24.901 22.999 36.908 1.00 32.32 1093 GLY B O 1
ATOM 2942 N N . GLN B 1 94 ? 22.878 22.659 35.988 1.00 26.66 1094 GLN B N 1
ATOM 2943 C CA . GLN B 1 94 ? 22.462 21.639 36.953 1.00 26.85 1094 GLN B CA 1
ATOM 2944 C C . GLN B 1 94 ? 22.798 20.211 36.518 1.00 23.62 1094 GLN B C 1
ATOM 2945 O O . GLN B 1 94 ? 22.755 19.285 37.327 1.00 26.95 1094 GLN B O 1
ATOM 2951 N N . CYS B 1 95 ? 23.129 20.034 35.245 1.00 29.65 1095 CYS B N 1
ATOM 2952 C CA . CYS B 1 95 ? 23.273 18.696 34.692 1.00 28.96 1095 CYS B CA 1
ATOM 2953 C C . CYS B 1 95 ? 24.623 18.479 34.036 1.00 29.15 1095 CYS B C 1
ATOM 2954 O O . CYS B 1 95 ? 25.020 17.336 33.792 1.00 27.69 1095 CYS B O 1
ATOM 2957 N N . VAL B 1 96 ? 25.311 19.570 33.708 1.00 22.46 1096 VAL B N 1
ATOM 2958 C CA . VAL B 1 96 ? 26.606 19.472 33.043 1.00 19.08 1096 VAL B CA 1
ATOM 2959 C C . VAL B 1 96 ? 27.761 20.030 33.880 1.00 27.75 1096 VAL B C 1
ATOM 2960 O O . VAL B 1 96 ? 28.795 19.377 34.015 1.00 24.15 1096 VAL B O 1
ATOM 2964 N N . LEU B 1 97 ? 27.582 21.217 34.458 1.00 25.57 1097 LEU B N 1
ATOM 2965 C CA . LEU B 1 97 ? 28.539 21.744 35.438 1.00 25.74 1097 LEU B CA 1
ATOM 2966 C C . LEU B 1 97 ? 28.715 20.740 36.583 1.00 14.93 1097 LEU B C 1
ATOM 2967 O O . LEU B 1 97 ? 29.827 20.497 37.055 1.00 25.38 1097 LEU B O 1
ATOM 2972 N N . THR B 1 98 ? 27.620 20.078 36.937 1.00 19.03 1098 THR B N 1
ATOM 2973 C CA . THR B 1 98 ? 27.604 19.128 38.038 1.00 21.21 1098 THR B CA 1
ATOM 2974 C C . THR B 1 98 ? 28.054 17.715 37.639 1.00 22.76 1098 THR B C 1
ATOM 2975 O O . THR B 1 98 ? 28.224 16.858 38.504 1.00 20.17 1098 THR B O 1
ATOM 2979 N N . ALA B 1 99 ? 28.229 17.479 36.340 1.00 20.51 1099 ALA B N 1
ATOM 2980 C CA . ALA B 1 99 ? 28.587 16.155 35.836 1.00 21.04 1099 ALA B CA 1
ATOM 2981 C C . ALA B 1 99 ? 30.102 15.957 35.783 1.00 21.59 1099 ALA B C 1
ATOM 2982 O O . ALA B 1 99 ? 30.847 16.883 35.467 1.00 20.06 1099 ALA B O 1
ATOM 2984 N N . PRO B 1 100 ? 30.574 14.722 36.036 1.00 16.14 1100 PRO B N 1
ATOM 2985 C CA . PRO B 1 100 ? 32.006 14.398 36.024 1.00 16.76 1100 PRO B CA 1
ATOM 2986 C C . PRO B 1 100 ? 32.745 14.700 34.711 1.00 23.09 1100 PRO B C 1
ATOM 2987 O O . PRO B 1 100 ? 32.341 14.244 33.631 1.00 21.21 1100 PRO B O 1
ATOM 2991 N N . THR B 1 101 ? 33.809 15.502 34.836 1.00 18.96 1101 THR B N 1
ATOM 2992 C CA . THR B 1 101 ? 34.825 15.766 33.804 1.00 14.44 1101 THR B CA 1
ATOM 2993 C C . THR B 1 101 ? 34.409 16.620 32.597 1.00 19.86 1101 THR B C 1
ATOM 2994 O O . THR B 1 101 ? 35.197 16.798 31.664 1.00 20.95 1101 THR B O 1
ATOM 2998 N N . THR B 1 102 ? 33.221 17.214 32.648 1.00 23.43 1102 THR B N 1
ATOM 2999 C CA . THR B 1 102 ? 32.681 17.914 31.489 1.00 20.44 1102 THR B CA 1
ATOM 3000 C C . THR B 1 102 ? 33.283 19.296 31.259 1.00 25.64 1102 THR B C 1
ATOM 3001 O O . THR B 1 102 ? 33.729 19.959 32.196 1.00 23.73 1102 THR B O 1
ATOM 3005 N N . ALA B 1 103 ? 33.366 19.676 29.986 1.00 20.90 1103 ALA B N 1
ATOM 3006 C CA . ALA B 1 103 ? 33.522 21.069 29.579 1.00 23.04 1103 ALA B CA 1
ATOM 3007 C C . ALA B 1 103 ? 32.406 21.374 28.599 1.00 31.12 1103 ALA B C 1
ATOM 3008 O O . ALA B 1 103 ? 31.905 20.470 27.937 1.00 25.29 1103 ALA B O 1
ATOM 3010 N N . VAL B 1 104 ? 31.971 22.629 28.551 1.00 28.39 1104 VAL B N 1
ATOM 3011 C CA . VAL B 1 104 ? 30.975 23.033 27.562 1.00 29.42 1104 VAL B CA 1
ATOM 3012 C C . VAL B 1 104 ? 31.530 24.062 26.594 1.00 31.77 1104 VAL B C 1
ATOM 3013 O O . VAL B 1 104 ? 32.255 24.972 26.991 1.00 30.34 1104 VAL B O 1
ATOM 3017 N N . PHE B 1 105 ? 31.284 23.825 25.309 1.00 25.25 1105 PHE B N 1
ATOM 3018 C CA . PHE B 1 105 ? 31.687 24.733 24.240 1.00 26.91 1105 PHE B CA 1
ATOM 3019 C C . PHE B 1 105 ? 30.487 25.142 23.374 1.00 30.84 1105 PHE B C 1
ATOM 3020 O O . PHE B 1 105 ? 29.463 24.457 23.335 1.00 31.70 1105 PHE B O 1
ATOM 3028 N N . ASN B 1 106 ? 30.611 26.293 22.724 1.00 29.22 1106 ASN B N 1
ATOM 3029 C CA . ASN B 1 106 ? 29.567 26.841 21.870 1.00 33.04 1106 ASN B CA 1
ATOM 3030 C C . ASN B 1 106 ? 29.426 25.987 20.611 1.00 29.02 1106 ASN B C 1
ATOM 3031 O O . ASN B 1 106 ? 30.377 25.843 19.841 1.00 33.73 1106 ASN B O 1
ATOM 3036 N N . GLY B 1 107 ? 28.234 25.435 20.401 1.00 32.01 1107 GLY B N 1
ATOM 3037 C CA . GLY B 1 107 ? 27.992 24.623 19.221 1.00 31.02 1107 GLY B CA 1
ATOM 3038 C C . GLY B 1 107 ? 27.639 25.430 17.984 1.00 33.24 1107 GLY B C 1
ATOM 3039 O O . GLY B 1 107 ? 27.769 24.945 16.859 1.00 35.18 1107 GLY B O 1
ATOM 3040 N N . LEU B 1 108 ? 27.150 26.650 18.193 1.00 34.92 1108 LEU B N 1
ATOM 3041 C CA . LEU B 1 108 ? 26.833 27.559 17.093 1.00 38.45 1108 LEU B CA 1
ATOM 3042 C C . LEU B 1 108 ? 27.620 28.873 17.219 1.00 38.02 1108 LEU B C 1
ATOM 3043 O O . LEU B 1 108 ? 27.071 29.900 17.630 1.00 32.27 1108 LEU B O 1
ATOM 3048 N N . PRO B 1 109 ? 28.935 28.838 16.924 1.00 36.33 1109 PRO B N 1
ATOM 3049 C CA . PRO B 1 109 ? 29.800 29.999 17.156 1.00 46.15 1109 PRO B CA 1
ATOM 3050 C C . PRO B 1 109 ? 29.463 31.235 16.310 1.00 43.32 1109 PRO B C 1
ATOM 3051 O O . PRO B 1 109 ? 29.684 32.363 16.748 1.00 48.81 1109 PRO B O 1
ATOM 3055 N N . GLU B 1 110 ? 28.823 31.022 15.161 1.00 52.17 1110 GLU B N 1
ATOM 3056 C CA . GLU B 1 110 ? 28.552 32.102 14.210 1.00 50.50 1110 GLU B CA 1
ATOM 3057 C C . GLU B 1 110 ? 27.134 32.678 14.319 1.00 50.39 1110 GLU B C 1
ATOM 3058 O O . GLU B 1 110 ? 26.800 33.644 13.631 1.00 50.50 1110 GLU B O 1
ATOM 3064 N N . ALA B 1 111 ? 26.313 32.094 15.191 1.00 44.43 1111 ALA B N 1
ATOM 3065 C CA . ALA B 1 111 ? 24.922 32.515 15.354 1.00 47.78 1111 ALA B CA 1
ATOM 3066 C C . ALA B 1 111 ? 24.822 33.965 15.824 1.00 49.13 1111 ALA B C 1
ATOM 3067 O O . ALA B 1 111 ? 25.699 34.461 16.534 1.00 47.43 1111 ALA B O 1
ATOM 3069 N N . GLU B 1 112 ? 23.751 34.641 15.422 1.00 49.25 1112 GLU B N 1
ATOM 3070 C CA . GLU B 1 112 ? 23.554 36.041 15.777 1.00 46.99 1112 GLU B CA 1
ATOM 3071 C C . GLU B 1 112 ? 23.163 36.205 17.238 1.00 46.72 1112 GLU B C 1
ATOM 3072 O O . GLU B 1 112 ? 23.667 37.101 17.927 1.00 40.80 1112 GLU B O 1
ATOM 3078 N N . LYS B 1 113 ? 22.252 35.353 17.704 1.00 41.76 1113 LYS B N 1
ATOM 3079 C CA . LYS B 1 113 ? 21.945 35.289 19.127 1.00 47.04 1113 LYS B CA 1
ATOM 3080 C C . LYS B 1 113 ? 23.042 34.501 19.820 1.00 44.35 1113 LYS B C 1
ATOM 3081 O O . LYS B 1 113 ? 23.508 33.481 19.298 1.00 41.47 1113 LYS B O 1
ATOM 3087 N N . GLN B 1 114 ? 23.580 35.099 20.881 1.00 45.69 1114 GLN B N 1
ATOM 3088 C CA . GLN B 1 114 ? 24.615 34.479 21.697 1.00 46.29 1114 GLN B CA 1
ATOM 3089 C C . GLN B 1 114 ? 24.308 34.699 23.173 1.00 49.86 1114 GLN B C 1
ATOM 3090 O O . GLN B 1 114 ? 24.534 35.786 23.704 1.00 56.45 1114 GLN B O 1
ATOM 3096 N N . ASP B 1 115 ? 23.739 33.682 23.815 1.00 48.14 1115 ASP B N 1
ATOM 3097 C CA . ASP B 1 115 ? 23.470 33.727 25.248 1.00 47.73 1115 ASP B CA 1
ATOM 3098 C C . ASP B 1 115 ? 24.776 33.483 26.020 1.00 47.82 1115 ASP B C 1
ATOM 3099 O O . ASP B 1 115 ? 25.523 32.552 25.713 1.00 41.17 1115 ASP B O 1
ATOM 3104 N N . ASN B 1 116 ? 25.091 34.379 26.954 1.00 43.15 1116 ASN B N 1
ATOM 3105 C CA . ASN B 1 116 ? 26.387 34.373 27.641 1.00 44.06 1116 ASN B CA 1
ATOM 3106 C C . ASN B 1 116 ? 26.403 33.387 28.813 1.00 42.05 1116 ASN B C 1
ATOM 3107 O O . ASN B 1 116 ? 26.759 33.743 29.940 1.00 39.13 1116 ASN B O 1
ATOM 3112 N N . VAL B 1 117 ? 26.072 32.130 28.523 1.00 40.50 1117 VAL B N 1
ATOM 3113 C CA . VAL B 1 117 ? 25.866 31.126 29.563 1.00 33.34 1117 VAL B CA 1
ATOM 3114 C C . VAL B 1 117 ? 27.146 30.828 30.347 1.00 28.39 1117 VAL B C 1
ATOM 3115 O O . VAL B 1 117 ? 27.104 30.662 31.569 1.00 33.07 1117 VAL B O 1
ATOM 3119 N N . GLY B 1 118 ? 28.283 30.830 29.652 1.00 27.58 1118 GLY B N 1
ATOM 3120 C CA . GLY B 1 118 ? 29.563 30.627 30.316 1.00 34.38 1118 GLY B CA 1
ATOM 3121 C C . GLY B 1 118 ? 29.855 31.711 31.339 1.00 39.30 1118 GLY B C 1
ATOM 3122 O O . GLY B 1 118 ? 30.266 31.420 32.470 1.00 34.38 1118 GLY B O 1
ATOM 3123 N N . PHE B 1 119 ? 29.599 32.957 30.940 1.00 38.73 1119 PHE B N 1
ATOM 3124 C CA . PHE B 1 119 ? 29.726 34.121 31.816 1.00 40.12 1119 PHE B CA 1
ATOM 3125 C C . PHE B 1 119 ? 28.864 33.960 33.064 1.00 34.67 1119 PHE B C 1
ATOM 3126 O O . PHE B 1 119 ? 29.356 34.095 34.179 1.00 45.01 1119 PHE B O 1
ATOM 3134 N N . LYS B 1 120 ? 27.592 33.620 32.874 1.00 31.19 1120 LYS B N 1
ATOM 3135 C CA . LYS B 1 120 ? 26.656 33.526 33.990 1.00 33.23 1120 LYS B CA 1
ATOM 3136 C C . LYS B 1 120 ? 26.979 32.361 34.934 1.00 37.17 1120 LYS B C 1
ATOM 3137 O O . LYS B 1 120 ? 26.662 32.410 36.127 1.00 36.39 1120 LYS B O 1
ATOM 3143 N N . LEU B 1 121 ? 27.609 31.318 34.393 1.00 34.26 1121 LEU B N 1
ATOM 3144 C CA . LEU B 1 121 ? 27.942 30.122 35.170 1.00 38.50 1121 LEU B CA 1
ATOM 3145 C C . LEU B 1 121 ? 29.158 30.328 36.068 1.00 33.49 1121 LEU B C 1
ATOM 3146 O O . LEU B 1 121 ? 29.260 29.715 37.132 1.00 32.97 1121 LEU B O 1
ATOM 3151 N N . LYS B 1 122 ? 30.078 31.181 35.619 1.00 31.67 1122 LYS B N 1
ATOM 3152 C CA . LYS B 1 122 ? 31.339 31.424 36.318 1.00 35.32 1122 LYS B CA 1
ATOM 3153 C C . LYS B 1 122 ? 31.136 31.881 37.758 1.00 34.88 1122 LYS B C 1
ATOM 3154 O O . LYS B 1 122 ? 31.882 31.481 38.651 1.00 39.21 1122 LYS B O 1
ATOM 3160 N N . PHE B 1 123 ? 30.048 32.601 38.000 1.00 31.94 1123 PHE B N 1
ATOM 3161 C CA . PHE B 1 123 ? 29.806 33.192 39.308 1.00 36.06 1123 PHE B CA 1
ATOM 3162 C C . PHE B 1 123 ? 29.642 32.148 40.406 1.00 39.15 1123 PHE B C 1
ATOM 3163 O O . PHE B 1 123 ? 29.886 32.447 41.575 1.00 38.20 1123 PHE B O 1
ATOM 3171 N N . PHE B 1 124 ? 29.340 30.905 40.021 1.00 32.01 1124 PHE B N 1
ATOM 3172 C CA . PHE B 1 124 ? 29.254 29.796 40.977 1.00 32.00 1124 PHE B CA 1
ATOM 3173 C C . PHE B 1 124 ? 30.588 29.620 41.718 1.00 27.60 1124 PHE B C 1
ATOM 3174 O O . PHE B 1 124 ? 30.621 29.148 42.862 1.00 35.77 1124 PHE B O 1
ATOM 3182 N N . ALA B 1 125 ? 31.672 30.050 41.070 1.00 30.57 1125 ALA B N 1
ATOM 3183 C CA . ALA B 1 125 ? 33.021 29.973 41.635 1.00 36.62 1125 ALA B CA 1
ATOM 3184 C C . ALA B 1 125 ? 33.283 31.041 42.703 1.00 40.84 1125 ALA B C 1
ATOM 3185 O O . ALA B 1 125 ? 34.328 31.020 43.356 1.00 38.59 1125 ALA B O 1
ATOM 3187 N N . ASP B 1 126 ? 32.388 32.026 42.793 1.00 38.36 1126 ASP B N 1
ATOM 3188 C CA . ASP B 1 126 ? 32.311 32.926 43.948 1.00 38.93 1126 ASP B CA 1
ATOM 3189 C C . ASP B 1 126 ? 33.600 33.727 44.194 1.00 32.67 1126 ASP B C 1
ATOM 3190 O O . ASP B 1 126 ? 34.047 33.863 45.337 1.00 40.32 1126 ASP B O 1
ATOM 3195 N N . GLY B 1 127 ? 34.195 34.233 43.115 1.00 34.40 1127 GLY B N 1
ATOM 3196 C CA . GLY B 1 127 ? 35.442 34.973 43.213 1.00 40.08 1127 GLY B CA 1
ATOM 3197 C C . GLY B 1 127 ? 36.642 34.231 42.648 1.00 41.26 1127 GLY B C 1
ATOM 3198 O O . GLY B 1 127 ? 37.595 34.851 42.169 1.00 39.05 1127 GLY B O 1
ATOM 3199 N N . MET B 1 128 ? 36.592 32.901 42.680 1.00 40.67 1128 MET B N 1
ATOM 3200 C CA . MET B 1 128 ? 37.718 32.082 42.238 1.00 41.43 1128 MET B CA 1
ATOM 3201 C C . MET B 1 128 ? 37.721 31.817 40.732 1.00 41.15 1128 MET B C 1
ATOM 3202 O O . MET B 1 128 ? 38.496 30.987 40.256 1.00 42.55 1128 MET B O 1
ATOM 3207 N N . GLU B 1 129 ? 36.894 32.550 39.985 1.00 43.08 1129 GLU B N 1
ATOM 3208 C CA . GLU B 1 129 ? 36.848 32.425 38.525 1.00 44.51 1129 GLU B CA 1
ATOM 3209 C C . GLU B 1 129 ? 38.154 32.830 37.874 1.00 45.86 1129 GLU B C 1
ATOM 3210 O O . GLU B 1 129 ? 38.841 33.743 38.335 1.00 50.16 1129 GLU B O 1
ATOM 3216 N N . SER B 1 130 ? 38.386 32.261 36.700 1.00 38.58 1130 SER B N 1
ATOM 3217 C CA . SER B 1 130 ? 39.537 32.598 35.881 1.00 43.49 1130 SER B CA 1
ATOM 3218 C C . SER B 1 130 ? 39.054 32.700 34.447 1.00 46.21 1130 SER B C 1
ATOM 3219 O O . SER B 1 130 ? 38.005 32.162 34.098 1.00 46.16 1130 SER B O 1
ATOM 3222 N N . GLU B 1 131 ? 39.810 33.412 33.623 1.00 48.87 1131 GLU B N 1
ATOM 3223 C CA . GLU B 1 131 ? 39.541 33.465 32.195 1.00 50.78 1131 GLU B CA 1
ATOM 3224 C C . GLU B 1 131 ? 40.739 32.873 31.465 1.00 46.42 1131 GLU B C 1
ATOM 3225 O O . GLU B 1 131 ? 41.888 33.153 31.815 1.00 48.17 1131 GLU B O 1
ATOM 3231 N N . THR B 1 132 ? 40.470 31.970 30.529 1.00 40.07 1132 THR B N 1
ATOM 3232 C CA . THR B 1 132 ? 41.527 31.399 29.706 1.00 38.10 1132 THR B CA 1
ATOM 3233 C C . THR B 1 132 ? 41.057 31.236 28.263 1.00 38.01 1132 THR B C 1
ATOM 3234 O O . THR B 1 132 ? 39.916 31.559 27.932 1.00 39.02 1132 THR B O 1
ATOM 3238 N N . GLN B 1 133 ? 41.951 30.751 27.407 1.00 40.31 1133 GLN B N 1
ATOM 3239 C CA . GLN B 1 133 ? 41.667 30.639 25.986 1.00 45.79 1133 GLN B CA 1
ATOM 3240 C C . GLN B 1 133 ? 41.945 29.238 25.477 1.00 43.91 1133 GLN B C 1
ATOM 3241 O O . GLN B 1 133 ? 43.089 28.786 25.476 1.00 50.79 1133 GLN B O 1
ATOM 3247 N N . ILE B 1 134 ? 40.891 28.568 25.017 1.00 43.78 1134 ILE B N 1
ATOM 3248 C CA . ILE B 1 134 ? 41.019 27.253 24.392 1.00 38.59 1134 ILE B CA 1
ATOM 3249 C C . ILE B 1 134 ? 40.682 27.343 22.905 1.00 35.87 1134 ILE B C 1
ATOM 3250 O O . ILE B 1 134 ? 39.548 27.660 22.536 1.00 37.90 1134 ILE B O 1
ATOM 3255 N N . ALA B 1 135 ? 41.677 27.078 22.061 1.00 34.92 1135 ALA B N 1
ATOM 3256 C CA . ALA B 1 135 ? 41.510 27.122 20.611 1.00 42.10 1135 ALA B CA 1
ATOM 3257 C C . ALA B 1 135 ? 40.801 28.412 20.153 1.00 46.26 1135 ALA B C 1
ATOM 3258 O O . ALA B 1 135 ? 39.745 28.382 19.509 1.00 44.97 1135 ALA B O 1
ATOM 3260 N N . GLY B 1 136 ? 41.361 29.548 20.567 1.00 44.24 1136 GLY B N 1
ATOM 3261 C CA . GLY B 1 136 ? 40.814 30.841 20.186 1.00 39.82 1136 GLY B CA 1
ATOM 3262 C C . GLY B 1 136 ? 39.482 31.197 20.836 1.00 43.83 1136 GLY B C 1
ATOM 3263 O O . GLY B 1 136 ? 38.898 32.240 20.537 1.00 40.90 1136 GLY B O 1
ATOM 3264 N N . ARG B 1 137 ? 39.042 30.368 21.777 1.00 39.57 1137 ARG B N 1
ATOM 3265 C CA . ARG B 1 137 ? 37.723 30.537 22.412 1.00 38.80 1137 ARG B CA 1
ATOM 3266 C C . ARG B 1 137 ? 37.868 31.078 23.839 1.00 38.60 1137 ARG B C 1
ATOM 3267 O O . ARG B 1 137 ? 38.731 30.629 24.607 1.00 39.84 1137 ARG B O 1
ATOM 3275 N N . LYS B 1 138 ? 37.019 32.053 24.157 1.00 35.62 1138 LYS B N 1
ATOM 3276 C CA . LYS B 1 138 ? 36.969 32.674 25.474 1.00 40.86 1138 LYS B CA 1
ATOM 3277 C C . LYS B 1 138 ? 36.266 31.736 26.448 1.00 41.98 1138 LYS B C 1
ATOM 3278 O O . LYS B 1 138 ? 35.052 31.544 26.371 1.00 37.13 1138 LYS B O 1
ATOM 3284 N N . VAL B 1 139 ? 37.046 31.155 27.357 1.00 41.46 1139 VAL B N 1
ATOM 3285 C CA . VAL B 1 139 ? 36.541 30.143 28.280 1.00 39.68 1139 VAL B CA 1
ATOM 3286 C C . VAL B 1 139 ? 36.757 30.569 29.736 1.00 33.86 1139 VAL B C 1
ATOM 3287 O O . VAL B 1 139 ? 37.817 31.086 30.093 1.00 39.72 1139 VAL B O 1
ATOM 3291 N N . TYR B 1 140 ? 35.723 30.406 30.554 1.00 30.28 1140 TYR B N 1
ATOM 3292 C CA . TYR B 1 140 ? 35.836 30.640 31.983 1.00 36.21 1140 TYR B CA 1
ATOM 3293 C C . TYR B 1 140 ? 36.171 29.347 32.717 1.00 40.08 1140 TYR B C 1
ATOM 3294 O O . TYR B 1 140 ? 35.669 28.278 32.368 1.00 34.43 1140 TYR B O 1
ATOM 3303 N N . LYS B 1 141 ? 37.072 29.441 33.691 1.00 32.61 1141 LYS B N 1
ATOM 3304 C CA . LYS B 1 141 ? 37.376 28.323 34.579 1.00 32.00 1141 LYS B CA 1
ATOM 3305 C C . LYS B 1 141 ? 36.597 28.468 35.874 1.00 35.45 1141 LYS B C 1
ATOM 3306 O O . LYS B 1 141 ? 36.557 29.545 36.464 1.00 37.91 1141 LYS B O 1
ATOM 3312 N N . VAL B 1 142 ? 35.935 27.393 36.286 1.00 29.82 1142 VAL B N 1
ATOM 3313 C CA . VAL B 1 142 ? 35.130 27.401 37.500 1.00 23.20 1142 VAL B CA 1
ATOM 3314 C C . VAL B 1 142 ? 35.551 26.279 38.451 1.00 37.04 1142 VAL B C 1
ATOM 3315 O O . VAL B 1 142 ? 35.042 25.154 38.368 1.00 33.95 1142 VAL B O 1
ATOM 3319 N N . PRO B 1 143 ? 36.475 26.581 39.385 1.00 36.06 1143 PRO B N 1
ATOM 3320 C CA . PRO B 1 143 ? 36.971 25.601 40.356 1.00 37.86 1143 PRO B CA 1
ATOM 3321 C C . PRO B 1 143 ? 35.830 24.946 41.123 1.00 37.82 1143 PRO B C 1
ATOM 3322 O O . PRO B 1 143 ? 34.980 25.633 41.689 1.00 32.46 1143 PRO B O 1
ATOM 3326 N N . ILE B 1 144 ? 35.733 23.627 40.990 1.00 27.66 1144 ILE B N 1
ATOM 3327 C CA . ILE B 1 144 ? 34.777 22.823 41.745 1.00 27.01 1144 ILE B CA 1
ATOM 3328 C C . ILE B 1 144 ? 35.528 21.648 42.367 1.00 22.98 1144 ILE B C 1
ATOM 3329 O O . ILE B 1 144 ? 36.749 21.542 42.225 1.00 28.13 1144 ILE B O 1
ATOM 3334 N N . MET B 1 145 ? 34.808 20.768 43.053 1.00 18.48 1145 MET B N 1
ATOM 3335 C CA . MET B 1 145 ? 35.443 19.668 43.778 1.00 26.50 1145 MET B CA 1
ATOM 3336 C C . MET B 1 145 ? 36.330 18.786 42.898 1.00 27.33 1145 MET B C 1
ATOM 3337 O O . MET B 1 145 ? 37.373 18.306 43.345 1.00 21.61 1145 MET B O 1
ATOM 3342 N N . GLU B 1 146 ? 35.927 18.592 41.647 1.00 23.59 1146 GLU B N 1
ATOM 3343 C CA . GLU B 1 146 ? 36.632 17.684 40.747 1.00 21.21 1146 GLU B CA 1
ATOM 3344 C C . GLU B 1 146 ? 37.888 18.286 40.115 1.00 25.70 1146 GLU B C 1
ATOM 3345 O O . GLU B 1 146 ? 38.718 17.559 39.565 1.00 26.09 1146 GLU B O 1
ATOM 3351 N N . GLY B 1 147 ? 38.010 19.610 40.182 1.00 21.60 1147 GLY B N 1
ATOM 3352 C CA . GLY B 1 147 ? 38.978 20.323 39.362 1.00 23.95 1147 GLY B CA 1
ATOM 3353 C C . GLY B 1 147 ? 38.334 21.570 38.784 1.00 25.83 1147 GLY B C 1
ATOM 3354 O O . GLY B 1 147 ? 37.428 22.131 39.392 1.00 31.93 1147 GLY B O 1
ATOM 3355 N N . ASP B 1 148 ? 38.750 21.978 37.590 1.00 29.44 1148 ASP B N 1
ATOM 3356 C CA . ASP B 1 148 ? 38.160 23.148 36.946 1.00 31.15 1148 ASP B CA 1
ATOM 3357 C C . ASP B 1 148 ? 37.054 22.766 35.968 1.00 34.23 1148 ASP B C 1
ATOM 3358 O O . ASP B 1 148 ? 37.254 21.913 35.104 1.00 28.27 1148 ASP B O 1
ATOM 3363 N N . PHE B 1 149 ? 35.870 23.346 36.152 1.00 30.27 1149 PHE B N 1
ATOM 3364 C CA . PHE B 1 149 ? 34.843 23.299 35.121 1.00 31.75 1149 PHE B CA 1
ATOM 3365 C C . PHE B 1 149 ? 35.075 24.402 34.102 1.00 33.51 1149 PHE B C 1
ATOM 3366 O O . PHE B 1 149 ? 35.066 25.586 34.435 1.00 32.79 1149 PHE B O 1
ATOM 3374 N N . LEU B 1 150 ? 35.204 23.999 32.847 1.00 26.29 1150 LEU B N 1
ATOM 3375 C CA . LEU B 1 150 ? 35.476 24.922 31.755 1.00 28.61 1150 LEU B CA 1
ATOM 3376 C C . LEU B 1 150 ? 34.216 25.175 30.930 1.00 35.55 1150 LEU B C 1
ATOM 3377 O O . LEU B 1 150 ? 33.574 24.240 30.450 1.00 28.63 1150 LEU B O 1
ATOM 3382 N N . ALA B 1 151 ? 33.845 26.446 30.804 1.00 27.81 1151 ALA B N 1
ATOM 3383 C CA . ALA B 1 151 ? 32.663 26.828 30.042 1.00 30.56 1151 ALA B CA 1
ATOM 3384 C C . ALA B 1 151 ? 32.987 27.995 29.121 1.00 32.49 1151 ALA B C 1
ATOM 3385 O O . ALA B 1 151 ? 33.450 29.040 29.570 1.00 29.41 1151 ALA B O 1
ATOM 3387 N N . GLU B 1 152 ? 32.770 27.805 27.827 1.00 31.10 1152 GLU B N 1
ATOM 3388 C CA . GLU B 1 152 ? 32.951 28.886 26.873 1.00 35.35 1152 GLU B CA 1
ATOM 3389 C C . GLU B 1 152 ? 31.928 29.984 27.137 1.00 36.70 1152 GLU B C 1
ATOM 3390 O O . GLU B 1 152 ? 30.836 29.715 27.639 1.00 32.32 1152 GLU B O 1
ATOM 3396 N N . GLU B 1 153 ? 32.305 31.223 26.832 1.00 37.07 1153 GLU B N 1
ATOM 3397 C CA . GLU B 1 153 ? 31.521 32.393 27.216 1.00 35.50 1153 GLU B CA 1
ATOM 3398 C C . GLU B 1 153 ? 30.081 32.321 26.726 1.00 32.63 1153 GLU B C 1
ATOM 3399 O O . GLU B 1 153 ? 29.150 32.507 27.510 1.00 31.32 1153 GLU B O 1
ATOM 3405 N N . ASN B 1 154 ? 29.906 31.989 25.446 1.00 30.95 1154 ASN B N 1
ATOM 3406 C CA . ASN B 1 154 ? 28.587 32.018 24.806 1.00 33.04 1154 ASN B CA 1
ATOM 3407 C C . ASN B 1 154 ? 28.101 30.656 24.326 1.00 34.77 1154 ASN B C 1
ATOM 3408 O O . ASN B 1 154 ? 28.898 29.797 23.945 1.00 30.78 1154 ASN B O 1
ATOM 3413 N N . ILE B 1 155 ? 26.780 30.501 24.290 1.00 34.50 1155 ILE B N 1
ATOM 3414 C CA . ILE B 1 155 ? 26.140 29.423 23.544 1.00 34.74 1155 ILE B CA 1
ATOM 3415 C C . ILE B 1 155 ? 25.223 29.997 22.448 1.00 35.81 1155 ILE B C 1
ATOM 3416 O O . ILE B 1 155 ? 24.290 30.766 22.730 1.00 35.06 1155 ILE B O 1
ATOM 3421 N N . GLY B 1 156 ? 25.535 29.646 21.200 1.00 35.49 1156 GLY B N 1
ATOM 3422 C CA . GLY B 1 156 ? 24.793 30.136 20.053 1.00 39.02 1156 GLY B CA 1
ATOM 3423 C C . GLY B 1 156 ? 23.433 29.489 19.875 1.00 45.89 1156 GLY B C 1
ATOM 3424 O O . GLY B 1 156 ? 23.229 28.326 20.230 1.00 41.40 1156 GLY B O 1
ATOM 3425 N N . ALA B 1 157 ? 22.500 30.256 19.317 1.00 41.22 1157 ALA B N 1
ATOM 3426 C CA . ALA B 1 157 ? 21.136 29.795 19.088 1.00 38.60 1157 ALA B CA 1
ATOM 3427 C C . ALA B 1 157 ? 20.619 30.375 17.777 1.00 45.34 1157 ALA B C 1
ATOM 3428 O O . ALA B 1 157 ? 20.948 31.505 17.422 1.00 43.14 1157 ALA B O 1
ATOM 3430 N N . ILE B 1 158 ? 19.904 29.560 17.008 1.00 38.69 1158 ILE B N 1
ATOM 3431 C CA . ILE B 1 158 ? 19.300 30.020 15.765 1.00 36.20 1158 ILE B CA 1
ATOM 3432 C C . ILE B 1 158 ? 17.825 29.643 15.702 1.00 39.47 1158 ILE B C 1
ATOM 3433 O O . ILE B 1 158 ? 17.278 29.061 16.642 1.00 44.09 1158 ILE B O 1
ATOM 3438 N N . ALA B 1 159 ? 17.169 30.060 14.622 1.00 42.63 1159 ALA B N 1
ATOM 3439 C CA . ALA B 1 159 ? 15.836 29.567 14.294 1.00 34.93 1159 ALA B CA 1
ATOM 3440 C C . ALA B 1 159 ? 15.961 28.342 13.386 1.00 31.87 1159 ALA B C 1
ATOM 3441 O O . ALA B 1 159 ? 16.494 28.429 12.270 1.00 35.14 1159 ALA B O 1
ATOM 3443 N N . GLY B 1 160 ? 15.622 27.183 13.948 1.00 42.44 1160 GLY B N 1
ATOM 3444 C CA . GLY B 1 160 ? 15.638 25.946 13.190 1.00 42.26 1160 GLY B CA 1
ATOM 3445 C C . GLY B 1 160 ? 14.243 25.365 13.082 1.00 45.11 1160 GLY B C 1
ATOM 3446 O O . GLY B 1 160 ? 13.249 26.097 13.158 1.00 46.46 1160 GLY B O 1
ATOM 3447 N N . ILE B 1 161 ? 14.162 24.041 12.981 1.00 40.90 1161 ILE B N 1
ATOM 3448 C CA . ILE B 1 161 ? 12.904 23.366 12.673 1.00 37.12 1161 ILE B CA 1
ATOM 3449 C C . ILE B 1 161 ? 12.603 22.227 13.644 1.00 38.34 1161 ILE B C 1
ATOM 3450 O O . ILE B 1 161 ? 13.458 21.385 13.910 1.00 35.30 1161 ILE B O 1
ATOM 3455 N N . ALA B 1 162 ? 11.363 22.181 14.120 1.00 32.75 1162 ALA B N 1
ATOM 3456 C CA . ALA B 1 162 ? 10.882 21.077 14.935 1.00 34.47 1162 ALA B CA 1
ATOM 3457 C C . ALA B 1 162 ? 9.728 20.369 14.249 1.00 39.40 1162 ALA B C 1
ATOM 3458 O O . ALA B 1 162 ? 8.770 21.006 13.821 1.00 36.20 1162 ALA B O 1
ATOM 3460 N N . GLY B 1 163 ? 9.785 19.044 14.202 1.00 38.77 1163 GLY B N 1
ATOM 3461 C CA . GLY B 1 163 ? 8.610 18.288 13.804 1.00 32.25 1163 GLY B CA 1
ATOM 3462 C C . GLY B 1 163 ? 8.669 17.646 12.431 1.00 36.30 1163 GLY B C 1
ATOM 3463 O O . GLY B 1 163 ? 7.653 17.155 11.935 1.00 37.51 1163 GLY B O 1
ATOM 3464 N N . GLY B 1 164 ? 9.844 17.659 11.806 1.00 30.10 1164 GLY B N 1
ATOM 3465 C CA . GLY B 1 164 ? 10.094 16.727 10.720 1.00 26.58 1164 GLY B CA 1
ATOM 3466 C C . GLY B 1 164 ? 9.891 15.314 11.249 1.00 29.56 1164 GLY B C 1
ATOM 3467 O O . GLY B 1 164 ? 10.141 15.059 12.426 1.00 26.13 1164 GLY B O 1
ATOM 3468 N N . ASN B 1 165 ? 9.329 14.424 10.438 1.00 29.63 1165 ASN B N 1
ATOM 3469 C CA . ASN B 1 165 ? 8.965 13.110 10.951 1.00 25.16 1165 ASN B CA 1
ATOM 3470 C C . ASN B 1 165 ? 8.746 12.078 9.865 1.00 33.23 1165 ASN B C 1
ATOM 3471 O O . ASN B 1 165 ? 8.724 12.404 8.679 1.00 27.95 1165 ASN B O 1
ATOM 3476 N N . PHE B 1 166 ? 8.606 10.826 10.286 1.00 26.33 1166 PHE B N 1
ATOM 3477 C CA . PHE B 1 166 ? 8.005 9.798 9.455 1.00 25.32 1166 PHE B CA 1
ATOM 3478 C C . PHE B 1 166 ? 7.470 8.659 10.311 1.00 24.97 1166 PHE B C 1
ATOM 3479 O O . PHE B 1 166 ? 7.831 8.534 11.480 1.00 22.66 1166 PHE B O 1
ATOM 3487 N N . PHE B 1 167 ? 6.493 7.940 9.767 1.00 23.75 1167 PHE B N 1
ATOM 3488 C CA . PHE B 1 167 ? 5.812 6.872 10.484 1.00 22.56 1167 PHE B CA 1
ATOM 3489 C C . PHE B 1 167 ? 6.278 5.536 9.914 1.00 22.23 1167 PHE B C 1
ATOM 3490 O O . PHE B 1 167 ? 6.473 5.407 8.702 1.00 23.69 1167 PHE B O 1
ATOM 3498 N N . ILE B 1 168 ? 6.447 4.548 10.793 1.00 23.24 1168 ILE B N 1
ATOM 3499 C CA . ILE B 1 168 ? 6.866 3.205 10.400 1.00 19.46 1168 ILE B CA 1
ATOM 3500 C C . ILE B 1 168 ? 5.749 2.233 10.735 1.00 19.89 1168 ILE B C 1
ATOM 3501 O O . ILE B 1 168 ? 5.412 2.058 11.907 1.00 19.97 1168 ILE B O 1
ATOM 3506 N N . PHE B 1 169 ? 5.181 1.610 9.703 1.00 18.74 1169 PHE B N 1
ATOM 3507 C CA . PHE B 1 169 ? 4.124 0.608 9.870 1.00 21.87 1169 PHE B CA 1
ATOM 3508 C C . PHE B 1 169 ? 4.732 -0.784 9.763 1.00 16.02 1169 PHE B C 1
ATOM 3509 O O . PHE B 1 169 ? 5.391 -1.103 8.769 1.00 20.66 1169 PHE B O 1
ATOM 3517 N N . GLY B 1 170 ? 4.514 -1.607 10.786 1.00 20.30 1170 GLY B N 1
ATOM 3518 C CA . GLY B 1 170 ? 5.091 -2.939 10.795 1.00 19.48 1170 GLY B CA 1
ATOM 3519 C C . GLY B 1 170 ? 4.073 -4.023 11.074 1.00 22.75 1170 GLY B C 1
ATOM 3520 O O . GLY B 1 170 ? 3.029 -3.759 11.667 1.00 18.78 1170 GLY B O 1
ATOM 3521 N N . ASP B 1 171 ? 4.405 -5.259 10.704 1.00 19.50 1171 ASP B N 1
ATOM 3522 C CA . ASP B 1 171 ? 3.515 -6.394 10.940 1.00 16.88 1171 ASP B CA 1
ATOM 3523 C C . ASP B 1 171 ? 3.399 -6.772 12.414 1.00 16.75 1171 ASP B C 1
ATOM 3524 O O . ASP B 1 171 ? 2.415 -7.383 12.824 1.00 23.67 1171 ASP B O 1
ATOM 3529 N N . SER B 1 172 ? 4.400 -6.400 13.203 1.00 15.80 1172 SER B N 1
ATOM 3530 C CA . SER B 1 172 ? 4.378 -6.647 14.640 1.00 18.99 1172 SER B CA 1
ATOM 3531 C C . SER B 1 172 ? 4.993 -5.456 15.350 1.00 21.00 1172 SER B C 1
ATOM 3532 O O . SER B 1 172 ? 5.671 -4.647 14.725 1.00 14.57 1172 SER B O 1
ATOM 3535 N N . GLN B 1 173 ? 4.789 -5.365 16.659 1.00 16.18 1173 GLN B N 1
ATOM 3536 C CA . GLN B 1 173 ? 5.360 -4.266 17.433 1.00 15.27 1173 GLN B CA 1
ATOM 3537 C C . GLN B 1 173 ? 6.875 -4.244 17.337 1.00 15.08 1173 GLN B C 1
ATOM 3538 O O . GLN B 1 173 ? 7.479 -3.190 17.146 1.00 17.36 1173 GLN B O 1
ATOM 3544 N N . MET B 1 174 ? 7.487 -5.417 17.422 1.00 19.35 1174 MET B N 1
ATOM 3545 C CA . MET B 1 174 ? 8.940 -5.484 17.461 1.00 17.51 1174 MET B CA 1
ATOM 3546 C C . MET B 1 174 ? 9.574 -5.286 16.087 1.00 16.94 1174 MET B C 1
ATOM 3547 O O . MET B 1 174 ? 10.692 -4.788 15.982 1.00 15.44 1174 MET B O 1
ATOM 3552 N N . THR B 1 175 ? 8.818 -5.573 15.036 1.00 14.39 1175 THR B N 1
ATOM 3553 C CA . THR B 1 175 ? 9.264 -5.241 13.692 1.00 15.44 1175 THR B CA 1
ATOM 3554 C C . THR B 1 175 ? 9.368 -3.719 13.565 1.00 14.62 1175 THR B C 1
ATOM 3555 O O . THR B 1 175 ? 10.443 -3.187 13.271 1.00 14.00 1175 THR B O 1
ATOM 3559 N N . ALA B 1 176 ? 8.295 -3.018 13.930 1.00 14.11 1176 ALA B N 1
ATOM 3560 C CA . ALA B 1 176 ? 8.258 -1.565 13.776 1.00 17.62 1176 ALA B CA 1
ATOM 3561 C C . ALA B 1 176 ? 9.271 -0.872 14.689 1.00 19.04 1176 ALA B C 1
ATOM 3562 O O . ALA B 1 176 ? 9.927 0.080 14.286 1.00 16.95 1176 ALA B O 1
ATOM 3564 N N . LEU B 1 177 ? 9.413 -1.370 15.914 1.00 16.16 1177 LEU B N 1
ATOM 3565 C CA . LEU B 1 177 ? 10.337 -0.779 16.873 1.00 14.38 1177 LEU B CA 1
ATOM 3566 C C . LEU B 1 177 ? 11.787 -0.957 16.435 1.00 18.84 1177 LEU B C 1
ATOM 3567 O O . LEU B 1 177 ? 12.595 -0.045 16.566 1.00 13.82 1177 LEU B O 1
ATOM 3572 N N . THR B 1 178 ? 12.103 -2.125 15.881 1.00 15.77 1178 THR B N 1
ATOM 3573 C CA . THR B 1 178 ? 13.457 -2.403 15.409 1.00 16.15 1178 THR B CA 1
ATOM 3574 C C . THR B 1 178 ? 13.805 -1.506 14.226 1.00 13.80 1178 THR B C 1
ATOM 3575 O O . THR B 1 178 ? 14.935 -1.015 14.114 1.00 17.08 1178 THR B O 1
ATOM 3579 N N . ALA B 1 179 ? 12.817 -1.262 13.370 1.00 14.32 1179 ALA B N 1
ATOM 3580 C CA . ALA B 1 179 ? 12.981 -0.329 12.260 1.00 13.58 1179 ALA B CA 1
ATOM 3581 C C . ALA B 1 179 ? 13.258 1.068 12.813 1.00 12.92 1179 ALA B C 1
ATOM 3582 O O . ALA B 1 179 ? 14.173 1.756 12.363 1.00 17.01 1179 ALA B O 1
ATOM 3584 N N . ALA B 1 180 ? 12.466 1.467 13.807 1.00 16.87 1180 ALA B N 1
ATOM 3585 C CA . ALA B 1 180 ? 12.630 2.754 14.474 1.00 17.69 1180 ALA B CA 1
ATOM 3586 C C . ALA B 1 180 ? 13.993 2.862 15.160 1.00 18.80 1180 ALA B C 1
ATOM 3587 O O . ALA B 1 180 ? 14.687 3.870 15.023 1.00 19.20 1180 ALA B O 1
ATOM 3589 N N . GLU B 1 181 ? 14.387 1.797 15.859 1.00 10.93 1181 GLU B N 1
ATOM 3590 C CA . GLU B 1 181 ? 15.705 1.718 16.483 1.00 10.07 1181 GLU B CA 1
ATOM 3591 C C . GLU B 1 181 ? 16.833 1.918 15.469 1.00 16.94 1181 GLU B C 1
ATOM 3592 O O . GLU B 1 181 ? 17.728 2.730 15.691 1.00 13.42 1181 GLU B O 1
ATOM 3598 N N . ALA B 1 182 ? 16.764 1.206 14.346 1.00 16.20 1182 ALA B N 1
ATOM 3599 C CA . ALA B 1 182 ? 17.763 1.333 13.283 1.00 17.58 1182 ALA B CA 1
ATOM 3600 C C . ALA B 1 182 ? 17.770 2.733 12.652 1.00 12.73 1182 ALA B C 1
ATOM 3601 O O . ALA B 1 182 ? 18.838 3.283 12.355 1.00 21.08 1182 ALA B O 1
ATOM 3603 N N . ALA B 1 183 ? 16.592 3.343 12.557 1.00 17.90 1183 ALA B N 1
ATOM 3604 C CA . ALA B 1 183 ? 16.457 4.712 12.062 1.00 19.37 1183 ALA B CA 1
ATOM 3605 C C . ALA B 1 183 ? 17.086 5.755 12.998 1.00 21.36 1183 ALA B C 1
ATOM 3606 O O . ALA B 1 183 ? 17.821 6.635 12.552 1.00 19.87 1183 ALA B O 1
ATOM 3608 N N . VAL B 1 184 ? 16.798 5.656 14.293 1.00 17.47 1184 VAL B N 1
ATOM 3609 C CA . VAL B 1 184 ? 17.362 6.594 15.264 1.00 18.99 1184 VAL B CA 1
ATOM 3610 C C . VAL B 1 184 ? 18.887 6.497 15.333 1.00 19.29 1184 VAL B C 1
ATOM 3611 O O . VAL B 1 184 ? 19.563 7.525 15.369 1.00 16.86 1184 VAL B O 1
ATOM 3615 N N . ASP B 1 185 ? 19.429 5.278 15.271 1.00 15.80 1185 ASP B N 1
ATOM 3616 C CA . ASP B 1 185 ? 20.883 5.079 15.317 1.00 17.76 1185 ASP B CA 1
ATOM 3617 C C . ASP B 1 185 ? 21.560 5.773 14.141 1.00 19.15 1185 ASP B C 1
ATOM 3618 O O . ASP B 1 185 ? 22.669 6.298 14.272 1.00 19.65 1185 ASP B O 1
ATOM 3623 N N . THR B 1 186 ? 20.934 5.676 12.969 1.00 18.91 1186 THR B N 1
ATOM 3624 C CA . THR B 1 186 ? 21.466 6.286 11.753 1.00 21.95 1186 THR B CA 1
ATOM 3625 C C . THR B 1 186 ? 21.398 7.804 11.816 1.00 21.92 1186 THR B C 1
ATOM 3626 O O . THR B 1 186 ? 22.322 8.484 11.378 1.00 22.68 1186 THR B O 1
ATOM 3630 N N . ILE B 1 187 ? 20.297 8.325 12.350 1.00 16.59 1187 ILE B N 1
ATOM 3631 C CA . ILE B 1 187 ? 20.127 9.767 12.496 1.00 22.77 1187 ILE B CA 1
ATOM 3632 C C . ILE B 1 187 ? 21.100 10.328 13.540 1.00 21.19 1187 ILE B C 1
ATOM 3633 O O . ILE B 1 187 ? 21.631 11.421 13.363 1.00 21.30 1187 ILE B O 1
ATOM 3638 N N . ALA B 1 188 ? 21.456 9.511 14.531 1.00 19.22 1188 ALA B N 1
ATOM 3639 C CA . ALA B 1 188 ? 22.400 9.929 15.562 1.00 20.91 1188 ALA B CA 1
ATOM 3640 C C . ALA B 1 188 ? 23.834 9.999 15.050 1.00 21.03 1188 ALA B C 1
ATOM 3641 O O . ALA B 1 188 ? 24.717 10.481 15.760 1.00 23.63 1188 ALA B O 1
ATOM 3643 N N . GLU B 1 189 ? 24.053 9.544 13.817 1.00 17.72 1189 GLU B N 1
ATOM 3644 C CA . GLU B 1 189 ? 25.352 9.669 13.148 1.00 18.65 1189 GLU B CA 1
ATOM 3645 C C . GLU B 1 189 ? 25.463 10.993 12.397 1.00 27.92 1189 GLU B C 1
ATOM 3646 O O . GLU B 1 189 ? 26.546 11.353 11.934 1.00 28.88 1189 GLU B O 1
ATOM 3652 N N . LEU B 1 190 ? 24.321 11.628 12.147 1.00 23.87 1190 LEU B N 1
ATOM 3653 C CA . LEU B 1 190 ? 24.267 12.762 11.232 1.00 29.48 1190 LEU B CA 1
ATOM 3654 C C . LEU B 1 190 ? 24.258 14.099 11.955 1.00 29.54 1190 LEU B C 1
ATOM 3655 O O . LEU B 1 190 ? 23.523 14.286 12.929 1.00 29.31 1190 LEU B O 1
ATOM 3660 N N . GLU B 1 191 ? 24.967 15.063 11.376 1.00 31.88 1191 GLU B N 1
ATOM 3661 C CA . GLU B 1 191 ? 25.010 16.420 11.903 1.00 31.75 1191 GLU B CA 1
ATOM 3662 C C . GLU B 1 191 ? 23.740 17.223 11.628 1.00 34.27 1191 GLU B C 1
ATOM 3663 O O . GLU B 1 191 ? 23.129 17.104 10.567 1.00 30.48 1191 GLU B O 1
ATOM 3669 N N . GLY B 1 192 ? 23.356 18.041 12.603 1.00 34.14 1192 GLY B N 1
ATOM 3670 C CA . GLY B 1 192 ? 22.311 19.021 12.391 1.00 30.01 1192 GLY B CA 1
ATOM 3671 C C . GLY B 1 192 ? 20.960 18.631 12.943 1.00 30.77 1192 GLY B C 1
ATOM 3672 O O . GLY B 1 192 ? 20.078 19.478 13.033 1.00 28.06 1192 GLY B O 1
ATOM 3673 N N . THR B 1 193 ? 20.794 17.366 13.327 1.00 27.63 1193 THR B N 1
ATOM 3674 C CA . THR B 1 193 ? 19.485 16.851 13.738 1.00 23.87 1193 THR B CA 1
ATOM 3675 C C . THR B 1 193 ? 19.490 16.180 15.102 1.00 22.38 1193 THR B C 1
ATOM 3676 O O . THR B 1 193 ? 20.493 15.613 15.514 1.00 23.62 1193 THR B O 1
ATOM 3680 N N . ILE B 1 194 ? 18.354 16.247 15.791 1.00 26.00 1194 ILE B N 1
ATOM 3681 C CA . ILE B 1 194 ? 18.112 15.436 16.979 1.00 25.25 1194 ILE B CA 1
ATOM 3682 C C . ILE B 1 194 ? 16.791 14.676 16.841 1.00 22.91 1194 ILE B C 1
ATOM 3683 O O . ILE B 1 194 ? 15.996 14.947 15.936 1.00 24.37 1194 ILE B O 1
ATOM 3688 N N . THR B 1 195 ? 16.567 13.729 17.750 1.00 17.66 1195 THR B N 1
ATOM 3689 C CA . THR B 1 195 ? 15.311 12.991 17.810 1.00 15.16 1195 THR B CA 1
ATOM 3690 C C . THR B 1 195 ? 14.813 12.941 19.255 1.00 20.07 1195 THR B C 1
ATOM 3691 O O . THR B 1 195 ? 15.219 12.076 20.031 1.00 19.86 1195 THR B O 1
ATOM 3695 N N . PRO B 1 196 ? 13.988 13.930 19.658 1.00 24.46 1196 PRO B N 1
ATOM 3696 C CA . PRO B 1 196 ? 13.853 14.287 21.077 1.00 20.43 1196 PRO B CA 1
ATOM 3697 C C . PRO B 1 196 ? 13.043 13.314 21.932 1.00 20.55 1196 PRO B C 1
ATOM 3698 O O . PRO B 1 196 ? 13.093 13.377 23.161 1.00 24.85 1196 PRO B O 1
ATOM 3702 N N . PHE B 1 197 ? 12.282 12.429 21.297 1.00 20.05 1197 PHE B N 1
ATOM 3703 C CA . PHE B 1 197 ? 11.449 11.488 22.047 1.00 18.57 1197 PHE B CA 1
ATOM 3704 C C . PHE B 1 197 ? 12.281 10.390 22.727 1.00 16.81 1197 PHE B C 1
ATOM 3705 O O . PHE B 1 197 ? 13.502 10.381 22.585 1.00 19.82 1197 PHE B O 1
ATOM 3713 N N . PRO B 1 198 ? 11.670 9.611 23.646 1.00 21.44 1198 PRO B N 1
ATOM 3714 C CA . PRO B 1 198 ? 12.440 8.623 24.421 1.00 17.20 1198 PRO B CA 1
ATOM 3715 C C . PRO B 1 198 ? 13.137 7.590 23.540 1.00 19.69 1198 PRO B C 1
ATOM 3716 O O . PRO B 1 198 ? 12.487 6.880 22.779 1.00 21.45 1198 PRO B O 1
ATOM 3720 N N . GLY B 1 199 ? 14.464 7.559 23.601 1.00 21.90 1199 GLY B N 1
ATOM 3721 C CA . GLY B 1 199 ? 15.231 6.738 22.676 1.00 21.23 1199 GLY B CA 1
ATOM 3722 C C . GLY B 1 199 ? 15.069 7.166 21.225 1.00 24.16 1199 GLY B C 1
ATOM 3723 O O . GLY B 1 199 ? 15.361 6.393 20.313 1.00 24.01 1199 GLY B O 1
ATOM 3724 N N . GLY B 1 200 ? 14.589 8.395 21.022 1.00 17.35 1200 GLY B N 1
ATOM 3725 C CA . GLY B 1 200 ? 14.368 8.937 19.690 1.00 15.61 1200 GLY B CA 1
ATOM 3726 C C . GLY B 1 200 ? 13.035 8.572 19.053 1.00 22.99 1200 GLY B C 1
ATOM 3727 O O . GLY B 1 200 ? 12.774 8.948 17.914 1.00 19.47 1200 GLY B O 1
ATOM 3728 N N . ILE B 1 201 ? 12.173 7.880 19.794 1.00 19.81 1201 ILE B N 1
ATOM 3729 C CA . ILE B 1 201 ? 11.026 7.196 19.197 1.00 22.52 1201 ILE B CA 1
ATOM 3730 C C . ILE B 1 201 ? 9.698 7.552 19.875 1.00 19.85 1201 ILE B C 1
ATOM 3731 O O . ILE B 1 201 ? 9.555 7.430 21.091 1.00 20.22 1201 ILE B O 1
ATOM 3736 N N . VAL B 1 202 ? 8.717 7.932 19.056 1.00 22.51 1202 VAL B N 1
ATOM 3737 C CA . VAL B 1 202 ? 7.346 8.190 19.497 1.00 16.15 1202 VAL B CA 1
ATOM 3738 C C . VAL B 1 202 ? 6.553 6.889 19.503 1.00 19.05 1202 VAL B C 1
ATOM 3739 O O . VAL B 1 202 ? 6.287 6.318 18.443 1.00 19.04 1202 VAL B O 1
ATOM 3743 N N . ALA B 1 203 ? 6.109 6.467 20.684 1.00 21.77 1203 ALA B N 1
ATOM 3744 C CA . ALA B 1 203 ? 5.274 5.274 20.821 1.00 25.09 1203 ALA B CA 1
ATOM 3745 C C . ALA B 1 203 ? 3.795 5.630 20.852 1.00 26.18 1203 ALA B C 1
ATOM 3746 O O . ALA B 1 203 ? 2.934 4.773 20.639 1.00 22.42 1203 ALA B O 1
ATOM 3748 N N . SER B 1 204 ? 3.507 6.898 21.129 1.00 26.58 1204 SER B N 1
ATOM 3749 C CA . SER B 1 204 ? 2.152 7.344 21.436 1.00 26.65 1204 SER B CA 1
ATOM 3750 C C . SER B 1 204 ? 1.437 7.909 20.208 1.00 24.80 1204 SER B C 1
ATOM 3751 O O . SER B 1 204 ? 0.410 7.382 19.779 1.00 21.47 1204 SER B O 1
ATOM 3754 N N . GLY B 1 205 ? 2.003 8.970 19.641 1.00 20.75 1205 GLY B N 1
ATOM 3755 C CA . GLY B 1 205 ? 1.336 9.704 18.578 1.00 19.70 1205 GLY B CA 1
ATOM 3756 C C . GLY B 1 205 ? 0.297 10.648 19.148 1.00 23.63 1205 GLY B C 1
ATOM 3757 O O . GLY B 1 205 ? -0.066 10.539 20.319 1.00 27.66 1205 GLY B O 1
ATOM 3758 N N . SER B 1 206 ? -0.260 11.505 18.300 1.00 28.64 1206 SER B N 1
ATOM 3759 C CA . SER B 1 206 ? -1.093 12.605 18.775 1.00 29.76 1206 SER B CA 1
ATOM 3760 C C . SER B 1 206 ? -1.906 13.216 17.641 1.00 30.63 1206 SER B C 1
ATOM 3761 O O . SER B 1 206 ? -1.408 13.366 16.517 1.00 29.14 1206 SER B O 1
ATOM 3764 N N . LYS B 1 207 ? -3.154 13.572 17.948 1.00 34.54 1207 LYS B N 1
ATOM 3765 C CA . LYS B 1 207 ? -3.931 14.490 17.109 1.00 33.18 1207 LYS B CA 1
ATOM 3766 C C . LYS B 1 207 ? -4.214 15.773 17.885 1.00 38.66 1207 LYS B C 1
ATOM 3767 O O . LYS B 1 207 ? -4.164 15.774 19.120 1.00 30.33 1207 LYS B O 1
ATOM 3773 N N . SER B 1 208 ? -4.427 16.875 17.162 1.00 35.97 1208 SER B N 1
ATOM 3774 C CA . SER B 1 208 ? -4.760 18.162 17.786 1.00 40.40 1208 SER B CA 1
ATOM 3775 C C . SER B 1 208 ? -6.175 18.125 18.338 1.00 40.48 1208 SER B C 1
ATOM 3776 O O . SER B 1 208 ? -7.105 17.700 17.652 1.00 39.41 1208 SER B O 1
ATOM 3779 N N . GLY B 1 209 ? -6.321 18.524 19.596 1.00 43.88 1209 GLY B N 1
ATOM 3780 C CA . GLY B 1 209 ? -7.623 18.497 20.234 1.00 41.90 1209 GLY B CA 1
ATOM 3781 C C . GLY B 1 209 ? -8.120 17.093 20.523 1.00 47.77 1209 GLY B C 1
ATOM 3782 O O . GLY B 1 209 ? -7.326 16.161 20.684 1.00 42.57 1209 GLY B O 1
ATOM 3783 N N . ALA B 1 210 ? -9.441 16.935 20.519 1.00 37.95 1210 ALA B N 1
ATOM 3784 C CA . ALA B 1 210 ? -10.073 15.697 20.933 1.00 36.34 1210 ALA B CA 1
ATOM 3785 C C . ALA B 1 210 ? -11.473 15.565 20.342 1.00 41.67 1210 ALA B C 1
ATOM 3786 O O . ALA B 1 210 ? -11.992 16.505 19.744 1.00 49.09 1210 ALA B O 1
ATOM 3788 N N . ASN B 1 211 ? -12.051 14.374 20.480 1.00 36.29 1211 ASN B N 1
ATOM 3789 C CA . ASN B 1 211 ? -13.416 14.088 20.044 1.00 43.83 1211 ASN B CA 1
ATOM 3790 C C . ASN B 1 211 ? -14.333 14.039 21.264 1.00 47.04 1211 ASN B C 1
ATOM 3791 O O . ASN B 1 211 ? -15.510 14.397 21.182 1.00 46.26 1211 ASN B O 1
ATOM 3796 N N . LYS B 1 212 ? -13.821 13.468 22.351 1.00 42.63 1212 LYS B N 1
ATOM 3797 C CA . LYS B 1 212 ? -14.603 13.275 23.567 1.00 44.88 1212 LYS B CA 1
ATOM 3798 C C . LYS B 1 212 ? -14.219 14.305 24.627 1.00 49.15 1212 LYS B C 1
ATOM 3799 O O . LYS B 1 212 ? -15.088 14.978 25.179 1.00 46.96 1212 LYS B O 1
ATOM 3805 N N . TYR B 1 213 ? -12.916 14.493 24.836 1.00 45.79 1213 TYR B N 1
ATOM 3806 C CA . TYR B 1 213 ? -12.416 15.400 25.873 1.00 42.52 1213 TYR B CA 1
ATOM 3807 C C . TYR B 1 213 ? -11.869 16.686 25.274 1.00 40.08 1213 TYR B C 1
ATOM 3808 O O . TYR B 1 213 ? -10.655 16.860 25.175 1.00 35.80 1213 TYR B O 1
ATOM 3817 N N . LYS B 1 214 ? -12.765 17.608 24.933 1.00 42.05 1214 LYS B N 1
ATOM 3818 C CA . LYS B 1 214 ? -12.396 18.805 24.177 1.00 38.02 1214 LYS B CA 1
ATOM 3819 C C . LYS B 1 214 ? -11.541 19.797 24.951 1.00 42.12 1214 LYS B C 1
ATOM 3820 O O . LYS B 1 214 ? -11.026 20.759 24.370 1.00 44.28 1214 LYS B O 1
ATOM 3826 N N . PHE B 1 215 ? -11.391 19.563 26.254 1.00 43.89 1215 PHE B N 1
ATOM 3827 C CA . PHE B 1 215 ? -10.549 20.411 27.093 1.00 50.14 1215 PHE B CA 1
ATOM 3828 C C . PHE B 1 215 ? -9.052 20.159 26.859 1.00 47.67 1215 PHE B C 1
ATOM 3829 O O . PHE B 1 215 ? -8.235 21.074 26.981 1.00 43.21 1215 PHE B O 1
ATOM 3837 N N . LEU B 1 216 ? -8.727 18.958 26.385 1.00 41.53 1216 LEU B N 1
ATOM 3838 C CA . LEU B 1 216 ? -7.341 18.553 26.155 1.00 39.65 1216 LEU B CA 1
ATOM 3839 C C . LEU B 1 216 ? -6.723 19.144 24.889 1.00 34.03 1216 LEU B C 1
ATOM 3840 O O . LEU B 1 216 ? -7.343 19.183 23.825 1.00 39.31 1216 LEU B O 1
ATOM 3845 N N . LYS B 1 217 ? -5.454 19.508 25.000 1.00 30.36 1217 LYS B N 1
ATOM 3846 C CA . LYS B 1 217 ? -4.721 20.133 23.909 1.00 38.31 1217 LYS B CA 1
ATOM 3847 C C . LYS B 1 217 ? -4.332 19.119 22.832 1.00 35.76 1217 LYS B C 1
ATOM 3848 O O . LYS B 1 217 ? -4.178 19.468 21.655 1.00 42.13 1217 LYS B O 1
ATOM 3854 N N . ALA B 1 218 ? -4.112 17.879 23.259 1.00 34.52 1218 ALA B N 1
ATOM 3855 C CA . ALA B 1 218 ? -3.685 16.808 22.367 1.00 28.81 1218 ALA B CA 1
ATOM 3856 C C . ALA B 1 218 ? -4.135 15.472 22.923 1.00 28.45 1218 ALA B C 1
ATOM 3857 O O . ALA B 1 218 ? -4.210 15.290 24.139 1.00 23.18 1218 ALA B O 1
ATOM 3859 N N . THR B 1 219 ? -4.511 14.568 22.025 1.00 28.57 1219 THR B N 1
ATOM 3860 C CA . THR B 1 219 ? -4.942 13.225 22.402 1.00 24.52 1219 THR B CA 1
ATOM 3861 C C . THR B 1 219 ? -4.378 12.190 21.424 1.00 19.60 1219 THR B C 1
ATOM 3862 O O . THR B 1 219 ? -3.860 12.545 20.356 1.00 21.74 1219 THR B O 1
ATOM 3866 N N . ALA B 1 220 ? -4.471 10.916 21.804 1.00 25.42 1220 ALA B N 1
ATOM 3867 C CA . ALA B 1 220 ? -4.164 9.810 20.895 1.00 23.29 1220 ALA B CA 1
ATOM 3868 C C . ALA B 1 220 ? -4.994 9.899 19.608 1.00 31.12 1220 ALA B C 1
ATOM 3869 O O . ALA B 1 220 ? -6.203 10.136 19.649 1.00 28.40 1220 ALA B O 1
ATOM 3871 N N . ASN B 1 221 ? -4.307 9.829 18.472 1.00 31.71 1221 ASN B N 1
ATOM 3872 C CA . ASN B 1 221 ? -4.954 9.692 17.171 1.00 27.69 1221 ASN B CA 1
ATOM 3873 C C . ASN B 1 221 ? -5.485 8.265 17.000 1.00 31.68 1221 ASN B C 1
ATOM 3874 O O . ASN B 1 221 ? -4.747 7.349 16.612 1.00 25.67 1221 ASN B O 1
ATOM 3879 N N . GLU B 1 222 ? -6.783 8.102 17.248 1.00 27.19 1222 GLU B N 1
ATOM 3880 C CA . GLU B 1 222 ? -7.457 6.810 17.158 1.00 30.25 1222 GLU B CA 1
ATOM 3881 C C . GLU B 1 222 ? -7.282 6.108 15.803 1.00 31.92 1222 GLU B C 1
ATOM 3882 O O . GLU B 1 222 ? -7.407 4.882 15.723 1.00 25.79 1222 GLU B O 1
ATOM 3888 N N . ARG B 1 223 ? -6.968 6.875 14.756 1.00 24.16 1223 ARG B N 1
ATOM 3889 C CA . ARG B 1 223 ? -6.811 6.315 13.411 1.00 27.81 1223 ARG B CA 1
ATOM 3890 C C . ARG B 1 223 ? -5.454 5.634 13.230 1.00 32.03 1223 ARG B C 1
ATOM 3891 O O . ARG B 1 223 ? -5.265 4.873 12.281 1.00 26.27 1223 ARG B O 1
ATOM 3899 N N . PHE B 1 224 ? -4.526 5.876 14.155 1.00 27.30 1224 PHE B N 1
ATOM 3900 C CA . PHE B 1 224 ? -3.220 5.217 14.115 1.00 29.19 1224 PHE B CA 1
ATOM 3901 C C . PHE B 1 224 ? -2.988 4.259 15.287 1.00 22.49 1224 PHE B C 1
ATOM 3902 O O . PHE B 1 224 ? -1.850 3.901 15.585 1.00 25.54 1224 PHE B O 1
ATOM 3910 N N . CYS B 1 225 ? -4.077 3.787 15.890 1.00 21.78 1225 CYS B N 1
ATOM 3911 C CA . CYS B 1 225 ? -4.015 2.863 17.014 1.00 18.71 1225 CYS B CA 1
ATOM 3912 C C . CYS B 1 225 ? -4.433 1.466 16.558 1.00 22.02 1225 CYS B C 1
ATOM 3913 O O . CYS B 1 225 ? -5.613 1.214 16.327 1.00 20.25 1225 CYS B O 1
ATOM 3916 N N . PRO B 1 226 ? -3.470 0.535 16.439 1.00 24.25 1226 PRO B N 1
ATOM 3917 C CA . PRO B 1 226 ? -3.703 -0.842 15.980 1.00 21.81 1226 PRO B CA 1
ATOM 3918 C C . PRO B 1 226 ? -4.732 -1.629 16.791 1.00 23.49 1226 PRO B C 1
ATOM 3919 O O . PRO B 1 226 ? -5.531 -2.380 16.226 1.00 20.47 1226 PRO B O 1
ATOM 3923 N N . SER B 1 227 ? -4.704 -1.461 18.112 1.00 20.29 1227 SER B N 1
ATOM 3924 C CA . SER B 1 227 ? -5.514 -2.278 19.020 1.00 29.34 1227 SER B CA 1
ATOM 3925 C C . SER B 1 227 ? -7.019 -2.013 18.942 1.00 28.16 1227 SER B C 1
ATOM 3926 O O . SER B 1 227 ? -7.816 -2.791 19.468 1.00 26.96 1227 SER B O 1
ATOM 3929 N N . ILE B 1 228 ? -7.395 -0.882 18.348 1.00 29.95 1228 ILE B N 1
ATOM 3930 C CA . ILE B 1 228 ? -8.799 -0.500 18.227 1.00 25.84 1228 ILE B CA 1
ATOM 3931 C C . ILE B 1 228 ? -9.186 -0.230 16.770 1.00 34.44 1228 ILE B C 1
ATOM 3932 O O . ILE B 1 228 ? -10.228 0.370 16.501 1.00 32.59 1228 ILE B O 1
ATOM 3937 N N . LYS B 1 229 ? -8.402 -0.764 15.835 1.00 26.57 1229 LYS B N 1
ATOM 3938 C CA . LYS B 1 229 ? -8.552 -0.426 14.423 1.00 25.63 1229 LYS B CA 1
ATOM 3939 C C . LYS B 1 229 ? -9.862 -0.909 13.804 1.00 26.79 1229 LYS B C 1
ATOM 3940 O O . LYS B 1 229 ? -10.330 -0.336 12.822 1.00 30.69 1229 LYS B O 1
ATOM 3946 N N . ASP B 1 230 ? -10.476 -1.926 14.407 1.00 28.94 1230 ASP B N 1
ATOM 3947 C CA . ASP B 1 230 ? -11.743 -2.458 13.915 1.00 33.59 1230 ASP B CA 1
ATOM 3948 C C . ASP B 1 230 ? -12.946 -1.658 14.426 1.00 41.13 1230 ASP B C 1
ATOM 3949 O O . ASP B 1 230 ? -14.033 -1.723 13.841 1.00 40.32 1230 ASP B O 1
ATOM 3954 N N . LYS B 1 231 ? -12.714 -0.823 15.439 1.00 35.04 1231 LYS B N 1
ATOM 3955 C CA . LYS B 1 231 ? -13.725 0.115 15.936 1.00 40.20 1231 LYS B CA 1
ATOM 3956 C C . LYS B 1 231 ? -13.678 1.465 15.205 1.00 39.04 1231 LYS B C 1
ATOM 3957 O O . LYS B 1 231 ? -14.539 2.322 15.417 1.00 40.66 1231 LYS B O 1
ATOM 3963 N N . ILE B 1 232 ? -12.636 1.675 14.403 1.00 31.87 1232 ILE B N 1
ATOM 3964 C CA . ILE B 1 232 ? -12.338 2.986 13.826 1.00 38.54 1232 ILE B CA 1
ATOM 3965 C C . ILE B 1 232 ? -12.357 2.878 12.297 1.00 41.64 1232 ILE B C 1
ATOM 3966 O O . ILE B 1 232 ? -11.359 2.503 11.680 1.00 41.30 1232 ILE B O 1
ATOM 3971 N N . GLU B 1 233 ? -13.494 3.196 11.684 1.00 53.83 1233 GLU B N 1
ATOM 3972 C CA . GLU B 1 233 ? -13.732 2.779 10.302 1.00 60.83 1233 GLU B CA 1
ATOM 3973 C C . GLU B 1 233 ? -13.006 3.623 9.251 1.00 59.61 1233 GLU B C 1
ATOM 3974 O O . GLU B 1 233 ? -12.989 3.278 8.066 1.00 62.12 1233 GLU B O 1
ATOM 3980 N N . ASN B 1 234 ? -12.304 4.652 9.714 1.00 52.98 1234 ASN B N 1
ATOM 3981 C CA . ASN B 1 234 ? -11.408 5.438 8.866 1.00 51.96 1234 ASN B CA 1
ATOM 3982 C C . ASN B 1 234 ? -9.940 5.174 9.248 1.00 47.88 1234 ASN B C 1
ATOM 3983 O O . ASN B 1 234 ? -9.058 6.011 9.011 1.00 44.83 1234 ASN B O 1
ATOM 3988 N N . THR B 1 235 ? -9.685 3.981 9.786 1.00 38.67 1235 THR B N 1
ATOM 3989 C CA . THR B 1 235 ? -8.374 3.620 10.317 1.00 31.76 1235 THR B CA 1
ATOM 3990 C C . THR B 1 235 ? -7.263 3.632 9.267 1.00 34.00 1235 THR B C 1
ATOM 3991 O O . THR B 1 235 ? -7.499 3.374 8.086 1.00 31.45 1235 THR B O 1
ATOM 3995 N N . GLU B 1 236 ? -6.069 4.028 9.699 1.00 30.15 1236 GLU B N 1
ATOM 3996 C CA . GLU B 1 236 ? -4.884 4.007 8.852 1.00 27.37 1236 GLU B CA 1
ATOM 3997 C C . GLU B 1 236 ? -4.078 2.735 9.091 1.00 24.00 1236 GLU B C 1
ATOM 3998 O O . GLU B 1 236 ? -3.015 2.547 8.501 1.00 29.73 1236 GLU B O 1
ATOM 4004 N N . ILE B 1 237 ? -4.571 1.880 9.981 1.00 27.10 1237 ILE B N 1
ATOM 4005 C CA . ILE B 1 237 ? -3.927 0.600 10.246 1.00 26.63 1237 ILE B CA 1
ATOM 4006 C C . ILE B 1 237 ? -4.603 -0.495 9.416 1.00 28.47 1237 ILE B C 1
ATOM 4007 O O . ILE B 1 237 ? -5.738 -0.884 9.701 1.00 33.31 1237 ILE B O 1
ATOM 4012 N N . PRO B 1 238 ? -3.910 -1.008 8.380 1.00 33.37 1238 PRO B N 1
ATOM 4013 C CA . PRO B 1 238 ? -4.366 -2.192 7.633 1.00 31.77 1238 PRO B CA 1
ATOM 4014 C C . PRO B 1 238 ? -4.427 -3.473 8.478 1.00 32.10 1238 PRO B C 1
ATOM 4015 O O . PRO B 1 238 ? -3.981 -3.495 9.628 1.00 22.54 1238 PRO B O 1
ATOM 4019 N N . ALA B 1 239 ? -4.966 -4.544 7.899 1.00 31.79 1239 ALA B N 1
ATOM 4020 C CA . ALA B 1 239 ? -5.061 -5.826 8.598 1.00 30.85 1239 ALA B CA 1
ATOM 4021 C C . ALA B 1 239 ? -3.688 -6.456 8.839 1.00 23.54 1239 ALA B C 1
ATOM 4022 O O . ALA B 1 239 ? -3.475 -7.129 9.855 1.00 29.52 1239 ALA B O 1
ATOM 4024 N N . ASP B 1 240 ? -2.744 -6.198 7.932 1.00 29.50 1240 ASP B N 1
ATOM 4025 C CA . ASP B 1 240 ? -1.393 -6.757 8.051 1.00 23.51 1240 ASP B CA 1
ATOM 4026 C C . ASP B 1 240 ? -0.418 -5.901 8.887 1.00 28.46 1240 ASP B C 1
ATOM 4027 O O . ASP B 1 240 ? 0.764 -6.228 9.017 1.00 24.17 1240 ASP B O 1
ATOM 4032 N N . VAL B 1 241 ? -0.927 -4.816 9.460 1.00 24.06 1241 VAL B N 1
ATOM 4033 C CA . VAL B 1 241 ? -0.127 -3.943 10.312 1.00 19.37 1241 VAL B CA 1
ATOM 4034 C C . VAL B 1 241 ? -0.618 -4.060 11.755 1.00 22.47 1241 VAL B C 1
ATOM 4035 O O . VAL B 1 241 ? -1.827 -4.076 12.005 1.00 25.15 1241 VAL B O 1
ATOM 4039 N N . ASN B 1 242 ? 0.312 -4.217 12.694 1.00 20.10 1242 ASN B N 1
ATOM 4040 C CA . ASN B 1 242 ? -0.050 -4.347 14.105 1.00 22.24 1242 ASN B CA 1
ATOM 4041 C C . ASN B 1 242 ? 0.589 -3.300 15.015 1.00 21.41 1242 ASN B C 1
ATOM 4042 O O . ASN B 1 242 ? 0.329 -3.279 16.212 1.00 20.27 1242 ASN B O 1
ATOM 4047 N N . ALA B 1 243 ? 1.393 -2.414 14.443 1.00 18.89 1243 ALA B N 1
ATOM 4048 C CA . ALA B 1 243 ? 2.077 -1.397 15.228 1.00 19.24 1243 ALA B CA 1
ATOM 4049 C C . ALA B 1 243 ? 2.656 -0.296 14.352 1.00 21.77 1243 ALA B C 1
ATOM 4050 O O . ALA B 1 243 ? 3.074 -0.531 13.216 1.00 18.00 1243 ALA B O 1
ATOM 4052 N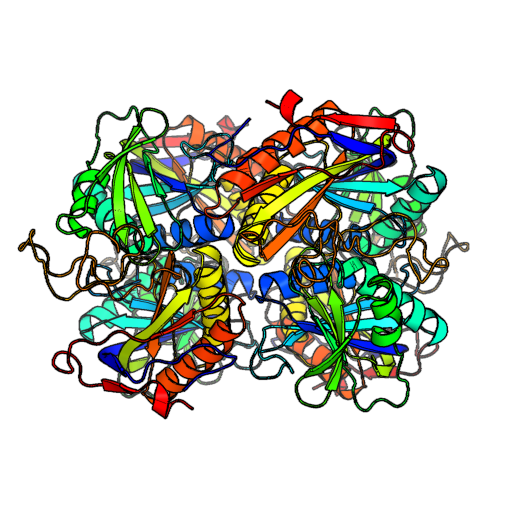 N . VAL B 1 244 ? 2.597 0.926 14.869 1.00 16.64 1244 VAL B N 1
ATOM 4053 C CA . VAL B 1 244 ? 3.221 2.075 14.221 1.00 19.27 1244 VAL B CA 1
ATOM 4054 C C . VAL B 1 244 ? 4.117 2.781 15.245 1.00 15.40 1244 VAL B C 1
ATOM 4055 O O . VAL B 1 244 ? 3.797 2.836 16.435 1.00 22.32 1244 VAL B O 1
ATOM 4059 N N . TYR B 1 245 ? 5.314 3.151 14.802 1.00 19.29 1245 TYR B N 1
ATOM 4060 C CA . TYR B 1 245 ? 6.152 4.074 15.546 1.00 14.22 1245 TYR B CA 1
ATOM 4061 C C . TYR B 1 245 ? 6.461 5.262 14.669 1.00 19.94 1245 TYR B C 1
ATOM 4062 O O . TYR B 1 245 ? 6.465 5.159 13.438 1.00 18.44 1245 TYR B O 1
ATOM 4071 N N . GLU B 1 246 ? 6.681 6.401 15.310 1.00 16.42 1246 GLU B N 1
ATOM 4072 C CA . GLU B 1 246 ? 7.032 7.613 14.599 1.00 16.27 1246 GLU B CA 1
ATOM 4073 C C . GLU B 1 246 ? 8.391 8.092 15.070 1.00 18.26 1246 GLU B C 1
ATOM 4074 O O . GLU B 1 246 ? 8.749 7.918 16.238 1.00 22.79 1246 GLU B O 1
ATOM 4080 N N . ILE B 1 247 ? 9.178 8.616 14.138 1.00 22.38 1247 ILE B N 1
ATOM 4081 C CA . ILE B 1 247 ? 10.424 9.280 14.482 1.00 23.60 1247 ILE B CA 1
ATOM 4082 C C . ILE B 1 247 ? 10.220 10.776 14.292 1.00 28.20 1247 ILE B C 1
ATOM 4083 O O . ILE B 1 247 ? 9.897 11.213 13.191 1.00 22.83 1247 ILE B O 1
ATOM 4088 N N . VAL B 1 248 ? 10.260 11.531 15.391 1.00 25.08 1248 VAL B N 1
ATOM 4089 C CA . VAL B 1 248 ? 10.214 12.998 15.325 1.00 24.47 1248 VAL B CA 1
ATOM 4090 C C . VAL B 1 248 ? 11.628 13.559 15.260 1.00 29.41 1248 VAL B C 1
ATOM 4091 O O . VAL B 1 248 ? 12.498 13.157 16.034 1.00 27.08 1248 VAL B O 1
ATOM 4095 N N . ILE B 1 249 ? 11.852 14.465 14.312 1.00 26.56 1249 ILE B N 1
ATOM 4096 C CA . ILE B 1 249 ? 13.175 15.033 14.056 1.00 27.59 1249 ILE B CA 1
ATOM 4097 C C . ILE B 1 249 ? 13.145 16.567 14.100 1.00 31.24 1249 ILE B C 1
ATOM 4098 O O . ILE B 1 249 ? 12.305 17.203 13.451 1.00 23.77 1249 ILE B O 1
ATOM 4103 N N . ASN B 1 250 ? 14.041 17.139 14.906 1.00 32.97 1250 ASN B N 1
ATOM 4104 C CA . ASN B 1 250 ? 14.324 18.576 14.908 1.00 35.41 1250 ASN B CA 1
ATOM 4105 C C . ASN B 1 250 ? 15.708 18.816 14.323 1.00 34.24 1250 ASN B C 1
ATOM 4106 O O . ASN B 1 250 ? 16.569 17.942 14.383 1.00 25.92 1250 ASN B O 1
ATOM 4111 N N . GLY B 1 251 ? 15.952 20.030 13.840 1.00 27.01 1251 GLY B N 1
ATOM 4112 C CA . GLY B 1 251 ? 17.232 20.312 13.215 1.00 26.68 1251 GLY B CA 1
ATOM 4113 C C . GLY B 1 251 ? 17.461 21.769 12.856 1.00 29.61 1251 GLY B C 1
ATOM 4114 O O . GLY B 1 251 ? 16.533 22.584 12.884 1.00 33.34 1251 GLY B O 1
ATOM 4115 N N . LEU B 1 252 ? 18.684 22.074 12.435 1.00 29.84 1252 LEU B N 1
ATOM 4116 C CA . LEU B 1 252 ? 19.119 23.456 12.260 1.00 35.51 1252 LEU B CA 1
ATOM 4117 C C . LEU B 1 252 ? 18.567 24.075 10.979 1.00 40.60 1252 LEU B C 1
ATOM 4118 O O . LEU B 1 252 ? 18.188 25.250 10.962 1.00 45.40 1252 LEU B O 1
ATOM 4123 N N . ASP B 1 253 ? 18.560 23.290 9.904 1.00 41.69 1253 ASP B N 1
ATOM 4124 C CA . ASP B 1 253 ? 18.004 23.730 8.632 1.00 42.06 1253 ASP B CA 1
ATOM 4125 C C . ASP B 1 253 ? 17.195 22.644 7.923 1.00 46.07 1253 ASP B C 1
ATOM 4126 O O . ASP B 1 253 ? 17.160 21.493 8.363 1.00 40.21 1253 ASP B O 1
ATOM 4131 N N . GLU B 1 254 ? 16.554 23.018 6.818 1.00 41.34 1254 GLU B N 1
ATOM 4132 C CA . GLU B 1 254 ? 15.718 22.099 6.048 1.00 39.35 1254 GLU B CA 1
ATOM 4133 C C . GLU B 1 254 ? 16.485 20.899 5.512 1.00 34.85 1254 GLU B C 1
ATOM 4134 O O . GLU B 1 254 ? 15.964 19.785 5.513 1.00 39.18 1254 GLU B O 1
ATOM 4140 N N . GLU B 1 255 ? 17.701 21.135 5.023 1.00 39.16 1255 GLU B N 1
ATOM 4141 C CA . GLU B 1 255 ? 18.494 20.090 4.378 1.00 37.53 1255 GLU B CA 1
ATOM 4142 C C . GLU B 1 255 ? 19.009 19.038 5.355 1.00 45.54 1255 GLU B C 1
ATOM 4143 O O . GLU B 1 255 ? 19.179 17.876 4.984 1.00 39.68 1255 GLU B O 1
ATOM 4149 N N . SER B 1 256 ? 19.232 19.428 6.607 1.00 39.56 1256 SER B N 1
ATOM 4150 C CA . SER B 1 256 ? 19.672 18.459 7.599 1.00 41.06 1256 SER B CA 1
ATOM 4151 C C . SER B 1 256 ? 18.505 17.610 8.109 1.00 30.02 1256 SER B C 1
ATOM 4152 O O . SER B 1 256 ? 18.665 16.404 8.303 1.00 35.99 1256 SER B O 1
ATOM 4155 N N . ILE B 1 257 ? 17.307 18.190 8.176 1.00 31.85 1257 ILE B N 1
ATOM 4156 C CA . ILE B 1 257 ? 16.124 17.400 8.515 1.00 30.82 1257 ILE B CA 1
ATOM 4157 C C . ILE B 1 257 ? 15.808 16.388 7.413 1.00 34.61 1257 ILE B C 1
ATOM 4158 O O . ILE B 1 257 ? 15.552 15.220 7.693 1.00 30.08 1257 ILE B O 1
ATOM 4163 N N . LYS B 1 258 ? 15.981 16.800 6.162 1.00 34.18 1258 LYS B N 1
ATOM 4164 C CA . LYS B 1 258 ? 15.725 15.926 5.024 1.00 35.47 1258 LYS B CA 1
ATOM 4165 C C . LYS B 1 258 ? 16.708 14.759 4.973 1.00 33.41 1258 LYS B C 1
ATOM 4166 O O . LYS B 1 258 ? 16.307 13.613 4.784 1.00 33.61 1258 LYS B O 1
ATOM 4172 N N . ALA B 1 259 ? 17.986 15.046 5.202 1.00 32.66 1259 ALA B N 1
ATOM 4173 C CA . ALA B 1 259 ? 19.010 14.007 5.249 1.00 27.18 1259 ALA B CA 1
ATOM 4174 C C . ALA B 1 259 ? 18.715 12.982 6.346 1.00 27.73 1259 ALA B C 1
ATOM 4175 O O . ALA B 1 259 ? 18.870 11.779 6.135 1.00 27.64 1259 ALA B O 1
ATOM 4177 N N . ALA B 1 260 ? 18.211 13.454 7.483 1.00 26.59 1260 ALA B N 1
ATOM 4178 C CA . ALA B 1 260 ? 17.853 12.562 8.579 1.00 28.80 1260 ALA B CA 1
ATOM 4179 C C . ALA B 1 260 ? 16.648 11.694 8.217 1.00 26.63 1260 ALA B C 1
ATOM 4180 O O . ALA B 1 260 ? 16.610 10.508 8.547 1.00 29.14 1260 ALA B O 1
ATOM 4182 N N . MET B 1 261 ? 15.659 12.296 7.559 1.00 25.29 1261 MET B N 1
ATOM 4183 C CA . MET B 1 261 ? 14.455 11.582 7.130 1.00 29.56 1261 MET B CA 1
ATOM 4184 C C . MET B 1 261 ? 14.782 10.530 6.072 1.00 26.22 1261 MET B C 1
ATOM 4185 O O . MET B 1 261 ? 14.310 9.403 6.148 1.00 26.80 1261 MET B O 1
ATOM 4190 N N . LYS B 1 262 ? 15.642 10.886 5.124 1.00 22.37 1262 LYS B N 1
ATOM 4191 C CA . LYS B 1 262 ? 16.045 9.960 4.075 1.00 25.85 1262 LYS B CA 1
ATOM 4192 C C . LYS B 1 262 ? 16.824 8.762 4.629 1.00 25.40 1262 LYS B C 1
ATOM 4193 O O . LYS B 1 262 ? 16.500 7.611 4.340 1.00 25.18 1262 LYS B O 1
ATOM 4199 N N . ALA B 1 263 ? 17.860 9.046 5.415 1.00 25.94 1263 ALA B N 1
ATOM 4200 C CA . ALA B 1 263 ? 18.695 8.008 6.012 1.00 23.81 1263 ALA B CA 1
ATOM 4201 C C . ALA B 1 263 ? 17.881 7.114 6.944 1.00 25.27 1263 ALA B C 1
ATOM 4202 O O . ALA B 1 263 ? 18.024 5.887 6.920 1.00 23.11 1263 ALA B O 1
ATOM 4204 N N . GLY B 1 264 ? 17.019 7.737 7.747 1.00 20.09 1264 GLY B N 1
ATOM 4205 C CA . GLY B 1 264 ? 16.197 7.001 8.690 1.00 23.66 1264 GLY B CA 1
ATOM 4206 C C . GLY B 1 264 ? 15.244 6.057 7.987 1.00 23.52 1264 GLY B C 1
ATOM 4207 O O . GLY B 1 264 ? 15.184 4.872 8.310 1.00 19.63 1264 GLY B O 1
ATOM 4208 N N . ILE B 1 265 ? 14.580 6.558 6.951 1.00 18.89 1265 ILE B N 1
ATOM 4209 C CA . ILE B 1 265 ? 13.646 5.756 6.178 1.00 20.68 1265 ILE B CA 1
ATOM 4210 C C . ILE B 1 265 ? 14.353 4.581 5.507 1.00 20.76 1265 ILE B C 1
ATOM 4211 O O . ILE B 1 265 ? 13.937 3.439 5.671 1.00 21.75 1265 ILE B O 1
ATOM 4216 N N . LYS B 1 266 ? 15.504 4.834 4.896 1.00 20.10 1266 LYS B N 1
ATOM 4217 C CA . LYS B 1 266 ? 16.243 3.771 4.225 1.00 19.72 1266 LYS B CA 1
ATOM 4218 C C . LYS B 1 266 ? 16.758 2.699 5.188 1.00 22.62 1266 LYS B C 1
ATOM 4219 O O . LYS B 1 266 ? 16.916 1.544 4.806 1.00 25.65 1266 LYS B O 1
ATOM 4225 N N . ALA B 1 267 ? 16.993 3.081 6.442 1.00 18.36 1267 ALA B N 1
ATOM 4226 C CA . ALA B 1 267 ? 17.401 2.130 7.478 1.00 20.75 1267 ALA B CA 1
ATOM 4227 C C . ALA B 1 267 ? 16.202 1.318 7.942 1.00 13.75 1267 ALA B C 1
ATOM 4228 O O . ALA B 1 267 ? 16.280 0.101 8.067 1.00 19.99 1267 ALA B O 1
ATOM 4230 N N . ALA B 1 268 ? 15.078 2.006 8.136 1.00 19.89 1268 ALA B N 1
ATOM 4231 C CA . ALA B 1 268 ? 13.845 1.394 8.624 1.00 20.63 1268 ALA B CA 1
ATOM 4232 C C . ALA B 1 268 ? 13.366 0.281 7.702 1.00 27.31 1268 ALA B C 1
ATOM 4233 O O . ALA B 1 268 ? 13.013 -0.800 8.162 1.00 20.18 1268 ALA B O 1
ATOM 4235 N N . VAL B 1 269 ? 13.432 0.520 6.397 1.00 18.97 1269 VAL B N 1
ATOM 4236 C CA . VAL B 1 269 ? 12.881 -0.419 5.425 1.00 20.66 1269 VAL B CA 1
ATOM 4237 C C . VAL B 1 269 ? 13.755 -1.657 5.218 1.00 20.05 1269 VAL B C 1
ATOM 4238 O O . VAL B 1 269 ? 13.375 -2.559 4.478 1.00 22.07 1269 VAL B O 1
ATOM 4242 N N . THR B 1 270 ? 14.891 -1.729 5.911 1.00 15.37 1270 THR B N 1
ATOM 4243 C CA . THR B 1 270 ? 15.716 -2.934 5.868 1.00 13.88 1270 THR B CA 1
ATOM 4244 C C . THR B 1 270 ? 15.221 -4.036 6.796 1.00 16.73 1270 THR B C 1
ATOM 4245 O O . THR B 1 270 ? 15.694 -5.164 6.710 1.00 15.26 1270 THR B O 1
ATOM 4249 N N . VAL B 1 271 ? 14.302 -3.704 7.703 1.00 14.84 1271 VAL B N 1
ATOM 4250 C CA . VAL B 1 271 ? 13.790 -4.684 8.666 1.00 16.77 1271 VAL B CA 1
ATOM 4251 C C . VAL B 1 271 ? 12.654 -5.475 8.030 1.00 12.95 1271 VAL B C 1
ATOM 4252 O O . VAL B 1 271 ? 11.627 -4.910 7.661 1.00 17.68 1271 VAL B O 1
ATOM 4256 N N . PRO B 1 272 ? 12.786 -6.809 7.989 1.00 21.14 1272 PRO B N 1
ATOM 4257 C CA . PRO B 1 272 ? 11.711 -7.661 7.464 1.00 19.33 1272 PRO B CA 1
ATOM 4258 C C . PRO B 1 272 ? 10.387 -7.481 8.221 1.00 16.37 1272 PRO B C 1
ATOM 4259 O O . PRO B 1 272 ? 10.357 -7.473 9.455 1.00 19.41 1272 PRO B O 1
ATOM 4263 N N . GLY B 1 273 ? 9.309 -7.272 7.470 1.00 18.47 1273 GLY B N 1
ATOM 4264 C CA . GLY B 1 273 ? 8.004 -7.110 8.083 1.00 18.27 1273 GLY B CA 1
ATOM 4265 C C . GLY B 1 273 ? 7.500 -5.680 8.079 1.00 19.74 1273 GLY B C 1
ATOM 4266 O O . GLY B 1 273 ? 6.361 -5.431 8.465 1.00 15.62 1273 GLY B O 1
ATOM 4267 N N . VAL B 1 274 ? 8.353 -4.727 7.709 1.00 19.72 1274 VAL B N 1
ATOM 4268 C CA . VAL B 1 274 ? 7.904 -3.343 7.562 1.00 17.78 1274 VAL B CA 1
ATOM 4269 C C . VAL B 1 274 ? 6.940 -3.255 6.374 1.00 27.00 1274 VAL B C 1
ATOM 4270 O O . VAL B 1 274 ? 7.225 -3.795 5.298 1.00 24.23 1274 VAL B O 1
ATOM 4274 N N . LYS B 1 275 ? 5.767 -2.660 6.609 1.00 15.66 1275 LYS B N 1
ATOM 4275 C CA . LYS B 1 275 ? 4.686 -2.638 5.619 1.00 22.43 1275 LYS B CA 1
ATOM 4276 C C . LYS B 1 275 ? 4.530 -1.314 4.867 1.00 28.43 1275 LYS B C 1
ATOM 4277 O O . LYS B 1 275 ? 4.025 -1.290 3.744 1.00 24.30 1275 LYS B O 1
ATOM 4283 N N . LYS B 1 276 ? 4.880 -0.208 5.516 1.00 21.58 1276 LYS B N 1
ATOM 4284 C CA . LYS B 1 276 ? 4.654 1.117 4.937 1.00 24.05 1276 LYS B CA 1
ATOM 4285 C C . LYS B 1 276 ? 5.440 2.191 5.688 1.00 22.77 1276 LYS B C 1
ATOM 4286 O O . LYS B 1 276 ? 5.652 2.082 6.894 1.00 21.99 1276 LYS B O 1
ATOM 4292 N N . ILE B 1 277 ? 5.972 3.151 4.935 1.00 21.02 1277 ILE B N 1
ATOM 4293 C CA . ILE B 1 277 ? 6.524 4.390 5.488 1.00 23.76 1277 ILE B CA 1
ATOM 4294 C C . ILE B 1 277 ? 5.565 5.531 5.148 1.00 31.27 1277 ILE B C 1
ATOM 4295 O O . ILE B 1 277 ? 5.120 5.663 4.005 1.00 28.30 1277 ILE B O 1
ATOM 4300 N N . SER B 1 278 ? 5.254 6.355 6.140 1.00 23.65 1278 SER B N 1
ATOM 4301 C CA . SER B 1 278 ? 4.423 7.528 5.915 1.00 28.20 1278 SER B CA 1
ATOM 4302 C C . SER B 1 278 ? 4.932 8.714 6.740 1.00 31.28 1278 SER B C 1
ATOM 4303 O O . SER B 1 278 ? 6.079 8.711 7.194 1.00 24.06 1278 SER B O 1
ATOM 4306 N N . ALA B 1 279 ? 4.096 9.745 6.881 1.00 30.41 1279 ALA B N 1
ATOM 4307 C CA . ALA B 1 279 ? 4.460 10.958 7.613 1.00 24.21 1279 ALA B CA 1
ATOM 4308 C C . ALA B 1 279 ? 3.221 11.679 8.154 1.00 36.00 1279 ALA B C 1
ATOM 4309 O O . ALA B 1 279 ? 2.117 11.519 7.629 1.00 33.20 1279 ALA B O 1
ATOM 4311 N N . GLY B 1 280 ? 3.410 12.441 9.229 1.00 32.04 1280 GLY B N 1
ATOM 4312 C CA . GLY B 1 280 ? 2.315 13.190 9.822 1.00 36.89 1280 GLY B CA 1
ATOM 4313 C C . GLY B 1 280 ? 2.312 14.666 9.453 1.00 39.37 1280 GLY B C 1
ATOM 4314 O O . GLY B 1 280 ? 3.368 15.292 9.312 1.00 40.95 1280 GLY B O 1
ATOM 4315 N N . ASN B 1 281 ? 1.117 15.216 9.262 1.00 41.41 1281 ASN B N 1
ATOM 4316 C CA . ASN B 1 281 ? 0.967 16.635 8.974 1.00 39.80 1281 ASN B CA 1
ATOM 4317 C C . ASN B 1 281 ? -0.352 17.191 9.488 1.00 43.86 1281 ASN B C 1
ATOM 4318 O O . ASN B 1 281 ? -1.151 16.473 10.098 1.00 45.26 1281 ASN B O 1
ATOM 4323 N N . TYR B 1 282 ? -0.570 18.478 9.242 1.00 51.58 1282 TYR B N 1
ATOM 4324 C CA . TYR B 1 282 ? -1.766 19.163 9.713 1.00 56.16 1282 TYR B CA 1
ATOM 4325 C C . TYR B 1 282 ? -2.510 19.888 8.585 1.00 58.84 1282 TYR B C 1
ATOM 4326 O O . TYR B 1 282 ? -3.301 20.798 8.831 1.00 62.75 1282 TYR B O 1
ATOM 4335 N N . GLY B 1 283 ? -2.275 19.453 7.351 1.00 61.70 1283 GLY B N 1
ATOM 4336 C CA . GLY B 1 283 ? -3.011 19.981 6.217 1.00 62.00 1283 GLY B CA 1
ATOM 4337 C C . GLY B 1 283 ? -2.268 21.040 5.428 1.00 63.27 1283 GLY B C 1
ATOM 4338 O O . GLY B 1 283 ? -2.541 21.236 4.246 1.00 66.03 1283 GLY B O 1
ATOM 4339 N N . GLY B 1 284 ? -1.259 21.643 6.045 1.00 62.10 1284 GLY B N 1
ATOM 4340 C CA . GLY B 1 284 ? -0.635 22.832 5.487 1.00 65.44 1284 GLY B CA 1
ATOM 4341 C C . GLY B 1 284 ? -1.072 24.061 6.262 1.00 68.40 1284 GLY B C 1
ATOM 4342 O O . GLY B 1 284 ? -0.633 25.179 5.985 1.00 71.68 1284 GLY B O 1
ATOM 4343 N N . LYS B 1 285 ? -1.840 23.816 7.322 1.00 71.12 1285 LYS B N 1
ATOM 4344 C CA . LYS B 1 285 ? -2.536 24.859 8.073 1.00 75.36 1285 LYS B CA 1
ATOM 4345 C C . LYS B 1 285 ? -1.741 25.398 9.264 1.00 76.21 1285 LYS B C 1
ATOM 4346 O O . LYS B 1 285 ? -2.050 26.467 9.790 1.00 78.54 1285 LYS B O 1
ATOM 4352 N N . LEU B 1 286 ? -0.752 24.634 9.715 1.00 74.83 1286 LEU B N 1
ATOM 4353 C CA . LEU B 1 286 ? 0.026 25.007 10.892 1.00 73.49 1286 LEU B CA 1
ATOM 4354 C C . LEU B 1 286 ? 1.494 25.253 10.530 1.00 73.18 1286 LEU B C 1
ATOM 4355 O O . LEU B 1 286 ? 1.961 26.396 10.520 1.00 72.04 1286 LEU B O 1
ATOM 4360 N N . GLY B 1 287 ? 2.192 24.178 10.173 1.00 70.10 1287 GLY B N 1
ATOM 4361 C CA . GLY B 1 287 ? 3.625 24.243 9.959 1.00 64.74 1287 GLY B CA 1
ATOM 4362 C C . GLY B 1 287 ? 4.040 24.880 8.652 1.00 61.16 1287 GLY B C 1
ATOM 4363 O O . GLY B 1 287 ? 3.430 24.646 7.610 1.00 60.09 1287 GLY B O 1
ATOM 4364 N N . LYS B 1 288 ? 5.108 25.665 8.716 1.00 58.28 1288 LYS B N 1
ATOM 4365 C CA . LYS B 1 288 ? 5.673 26.317 7.547 1.00 60.37 1288 LYS B CA 1
ATOM 4366 C C . LYS B 1 288 ? 6.456 25.333 6.689 1.00 61.90 1288 LYS B C 1
ATOM 4367 O O . LYS B 1 288 ? 6.390 25.374 5.460 1.00 68.84 1288 LYS B O 1
ATOM 4373 N N . TYR B 1 289 ? 7.266 24.508 7.344 1.00 64.33 1289 TYR B N 1
ATOM 4374 C CA . TYR B 1 289 ? 8.154 23.586 6.647 1.00 61.71 1289 TYR B CA 1
ATOM 4375 C C . TYR B 1 289 ? 7.429 22.290 6.315 1.00 61.51 1289 TYR B C 1
ATOM 4376 O O . TYR B 1 289 ? 6.721 21.726 7.152 1.00 59.90 1289 TYR B O 1
ATOM 4385 N N . GLN B 1 290 ? 7.522 21.892 5.050 1.00 61.42 1290 GLN B N 1
ATOM 4386 C CA . GLN B 1 290 ? 6.841 20.703 4.561 1.00 57.01 1290 GLN B CA 1
ATOM 4387 C C . GLN B 1 290 ? 7.810 19.823 3.789 1.00 52.80 1290 GLN B C 1
ATOM 4388 O O . GLN B 1 290 ? 8.380 20.235 2.778 1.00 54.90 1290 GLN B O 1
ATOM 4394 N N . PHE B 1 291 ? 8.053 18.634 4.326 1.00 47.54 1291 PHE B N 1
ATOM 4395 C CA . PHE B 1 291 ? 9.032 17.722 3.760 1.00 39.61 1291 PHE B CA 1
ATOM 4396 C C . PHE B 1 291 ? 8.302 16.603 3.049 1.00 35.41 1291 PHE B C 1
ATOM 4397 O O . PHE B 1 291 ? 7.677 15.765 3.691 1.00 30.95 1291 PHE B O 1
ATOM 4405 N N . LYS B 1 292 ? 8.280 16.669 1.723 1.00 37.16 1292 LYS B N 1
ATOM 4406 C CA . LYS B 1 292 ? 7.625 15.649 0.922 1.00 36.30 1292 LYS B CA 1
ATOM 4407 C C . LYS B 1 292 ? 8.507 14.420 0.854 1.00 31.13 1292 LYS B C 1
ATOM 4408 O O . LYS B 1 292 ? 9.664 14.498 0.435 1.00 32.23 1292 LYS B O 1
ATOM 4414 N N . LEU B 1 293 ? 7.928 13.282 1.229 1.00 32.09 1293 LEU B N 1
ATOM 4415 C CA . LEU B 1 293 ? 8.644 12.011 1.296 1.00 33.53 1293 LEU B CA 1
ATOM 4416 C C . LEU B 1 293 ? 9.301 11.605 -0.022 1.00 32.76 1293 LEU B C 1
ATOM 4417 O O . LEU B 1 293 ? 10.468 11.215 -0.038 1.00 27.94 1293 LEU B O 1
ATOM 4422 N N . HIS B 1 294 ? 8.579 11.773 -1.131 1.00 35.43 1294 HIS B N 1
ATOM 4423 C CA . HIS B 1 294 ? 9.064 11.358 -2.455 1.00 33.87 1294 HIS B CA 1
ATOM 4424 C C . HIS B 1 294 ? 10.261 12.152 -2.986 1.00 28.72 1294 HIS B C 1
ATOM 4425 O O . HIS B 1 294 ? 11.057 11.629 -3.776 1.00 33.82 1294 HIS B O 1
ATOM 4432 N N . GLU B 1 295 ? 10.374 13.412 -2.558 1.00 38.25 1295 GLU B N 1
ATOM 4433 C CA . GLU B 1 295 ? 11.469 14.298 -2.967 1.00 42.03 1295 GLU B CA 1
ATOM 4434 C C . GLU B 1 295 ? 12.803 13.988 -2.275 1.00 35.83 1295 GLU B C 1
ATOM 4435 O O . GLU B 1 295 ? 13.824 14.607 -2.585 1.00 39.21 1295 GLU B O 1
ATOM 4441 N N . LEU B 1 296 ? 12.782 13.057 -1.322 1.00 36.60 1296 LEU B N 1
ATOM 4442 C CA . LEU B 1 296 ? 13.990 12.650 -0.608 1.00 29.35 1296 LEU B CA 1
ATOM 4443 C C . LEU B 1 296 ? 14.861 11.760 -1.484 1.00 33.39 1296 LEU B C 1
ATOM 4444 O O . LEU B 1 296 ? 16.088 11.874 -1.465 1.00 41.14 1296 LEU B O 1
ATOM 4449 N N . PHE B 1 297 ? 14.217 10.950 -2.323 1.00 41.14 1297 PHE B N 1
ATOM 4450 C CA . PHE B 1 297 ? 14.896 9.879 -3.047 1.00 37.48 1297 PHE B CA 1
ATOM 4451 C C . PHE B 1 297 ? 14.948 10.135 -4.550 1.00 47.56 1297 PHE B C 1
ATOM 4452 O O . PHE B 1 297 ? 15.859 9.581 -5.203 1.00 50.00 1297 PHE B O 1
ATOM 4461 N N . MET C 1 1 ? 60.098 16.666 22.855 1.00 47.54 2001 MET C N 1
ATOM 4462 C CA . MET C 1 1 ? 58.697 16.974 22.432 1.00 42.06 2001 MET C CA 1
ATOM 4463 C C . MET C 1 1 ? 57.686 16.734 23.545 1.00 37.44 2001 MET C C 1
ATOM 4464 O O . MET C 1 1 ? 57.668 15.673 24.172 1.00 33.24 2001 MET C O 1
ATOM 4469 N N . GLU C 1 2 ? 56.822 17.721 23.746 1.00 35.83 2002 GLU C N 1
ATOM 4470 C CA . GLU C 1 2 ? 55.682 17.602 24.644 1.00 39.95 2002 GLU C CA 1
ATOM 4471 C C . GLU C 1 2 ? 54.394 17.898 23.886 1.00 42.05 2002 GLU C C 1
ATOM 4472 O O . GLU C 1 2 ? 54.342 18.812 23.055 1.00 41.77 2002 GLU C O 1
ATOM 4478 N N . ILE C 1 3 ? 53.391 17.053 24.100 1.00 41.69 2003 ILE C N 1
ATOM 4479 C CA . ILE C 1 3 ? 52.031 17.331 23.652 1.00 35.15 2003 ILE C CA 1
ATOM 4480 C C . ILE C 1 3 ? 51.162 17.456 24.892 1.00 36.70 2003 ILE C C 1
ATOM 4481 O O . ILE C 1 3 ? 51.128 16.549 25.723 1.00 36.15 2003 ILE C O 1
ATOM 4486 N N . ASN C 1 4 ? 50.503 18.602 25.034 1.00 32.55 2004 ASN C N 1
ATOM 4487 C CA . ASN C 1 4 ? 49.662 18.888 26.189 1.00 37.02 2004 ASN C CA 1
ATOM 4488 C C . ASN C 1 4 ? 50.451 18.792 27.499 1.00 39.96 2004 ASN C C 1
ATOM 4489 O O . ASN C 1 4 ? 49.886 18.514 28.561 1.00 38.97 2004 ASN C O 1
ATOM 4494 N N . GLY C 1 5 ? 51.760 19.023 27.414 1.00 38.63 2005 GLY C N 1
ATOM 4495 C CA . GLY C 1 5 ? 52.599 19.029 28.601 1.00 36.96 2005 GLY C CA 1
ATOM 4496 C C . GLY C 1 5 ? 53.176 17.675 28.979 1.00 38.89 2005 GLY C C 1
ATOM 4497 O O . GLY C 1 5 ? 53.916 17.560 29.959 1.00 38.51 2005 GLY C O 1
ATOM 4498 N N . VAL C 1 6 ? 52.831 16.646 28.208 1.00 32.01 2006 VAL C N 1
ATOM 4499 C CA . VAL C 1 6 ? 53.260 15.278 28.490 1.00 26.61 2006 VAL C CA 1
ATOM 4500 C C . VAL C 1 6 ? 54.442 14.948 27.591 1.00 25.64 2006 VAL C C 1
ATOM 4501 O O . VAL C 1 6 ? 54.390 15.186 26.386 1.00 23.42 2006 VAL C O 1
ATOM 4505 N N . GLU C 1 7 ? 55.495 14.382 28.173 1.00 27.11 2007 GLU C N 1
ATOM 4506 C CA . GLU C 1 7 ? 56.675 14.008 27.402 1.00 32.13 2007 GLU C CA 1
ATOM 4507 C C . GLU C 1 7 ? 56.365 12.883 26.424 1.00 36.40 2007 GLU C C 1
ATOM 4508 O O . GLU C 1 7 ? 55.849 11.834 26.813 1.00 26.89 2007 GLU C O 1
ATOM 4514 N N . ILE C 1 8 ? 56.630 13.130 25.144 1.00 30.28 2008 ILE C N 1
ATOM 4515 C CA . ILE C 1 8 ? 56.648 12.060 24.154 1.00 31.30 2008 ILE C CA 1
ATOM 4516 C C . ILE C 1 8 ? 58.085 11.588 24.014 1.00 33.84 2008 ILE C C 1
ATOM 4517 O O . ILE C 1 8 ? 58.962 12.353 23.609 1.00 35.52 2008 ILE C O 1
ATOM 4522 N N . GLU C 1 9 ? 58.346 10.377 24.487 1.00 32.79 2009 GLU C N 1
ATOM 4523 C CA . GLU C 1 9 ? 59.675 9.802 24.401 1.00 35.99 2009 GLU C CA 1
ATOM 4524 C C . GLU C 1 9 ? 60.085 9.650 22.939 1.00 47.38 2009 GLU C C 1
ATOM 4525 O O . GLU C 1 9 ? 59.253 9.334 22.083 1.00 39.47 2009 GLU C O 1
ATOM 4531 N N . ASP C 1 10 ? 61.340 9.986 22.644 1.00 44.23 2010 ASP C N 1
ATOM 4532 C CA . ASP C 1 10 ? 61.888 9.810 21.302 1.00 45.12 2010 ASP C CA 1
ATOM 4533 C C . ASP C 1 10 ? 62.313 8.359 21.073 1.00 43.75 2010 ASP C C 1
ATOM 4534 O O . ASP C 1 10 ? 63.485 8.003 21.232 1.00 44.07 2010 ASP C O 1
ATOM 4539 N N . THR C 1 11 ? 61.333 7.533 20.716 1.00 39.88 2011 THR C N 1
ATOM 4540 C CA . THR C 1 11 ? 61.565 6.133 20.396 1.00 30.86 2011 THR C CA 1
ATOM 4541 C C . THR C 1 11 ? 60.582 5.683 19.311 1.00 26.77 2011 THR C C 1
ATOM 4542 O O . THR C 1 11 ? 59.996 6.516 18.613 1.00 31.10 2011 THR C O 1
ATOM 4546 N N . TYR C 1 12 ? 60.506 4.375 19.094 1.00 33.55 2012 TYR C N 1
ATOM 4547 C CA . TYR C 1 12 ? 59.638 3.811 18.054 1.00 37.33 2012 TYR C CA 1
ATOM 4548 C C . TYR C 1 12 ? 59.055 2.472 18.488 1.00 32.64 2012 TYR C C 1
ATOM 4549 O O . TYR C 1 12 ? 59.579 1.809 19.394 1.00 41.05 2012 TYR C O 1
ATOM 4558 N N . ALA C 1 13 ? 57.906 2.147 17.906 1.00 32.73 2013 ALA C N 1
ATOM 4559 C CA . ALA C 1 13 ? 57.313 0.826 18.042 1.00 28.24 2013 ALA C CA 1
ATOM 4560 C C . ALA C 1 13 ? 57.797 -0.065 16.912 1.00 27.38 2013 ALA C C 1
ATOM 4561 O O . ALA C 1 13 ? 57.855 0.353 15.752 1.00 32.79 2013 ALA C O 1
ATOM 4563 N N . GLU C 1 14 ? 58.167 -1.289 17.269 1.00 31.44 2014 GLU C N 1
ATOM 4564 C CA . GLU C 1 14 ? 58.584 -2.285 16.294 1.00 38.25 2014 GLU C CA 1
ATOM 4565 C C . GLU C 1 14 ? 57.429 -3.217 15.967 1.00 38.37 2014 GLU C C 1
ATOM 4566 O O . GLU C 1 14 ? 57.028 -4.047 16.791 1.00 42.30 2014 GLU C O 1
ATOM 4572 N N . ALA C 1 15 ? 56.945 -3.116 14.735 1.00 32.63 2015 ALA C N 1
ATOM 4573 C CA . ALA C 1 15 ? 55.793 -3.888 14.296 1.00 40.61 2015 ALA C CA 1
ATOM 4574 C C . ALA C 1 15 ? 56.193 -4.993 13.330 1.00 44.77 2015 ALA C C 1
ATOM 4575 O O . ALA C 1 15 ? 57.178 -4.869 12.602 1.00 45.83 2015 ALA C O 1
ATOM 4577 N N . PHE C 1 16 ? 55.368 -6.035 13.275 1.00 44.05 2016 PHE C N 1
ATOM 4578 C CA . PHE C 1 16 ? 55.650 -7.222 12.474 1.00 42.06 2016 PHE C CA 1
ATOM 4579 C C . PHE C 1 16 ? 54.691 -7.378 11.290 1.00 43.96 2016 PHE C C 1
ATOM 4580 O O . PHE C 1 16 ? 53.625 -6.762 11.246 1.00 39.74 2016 PHE C O 1
ATOM 4588 N N . PRO C 1 17 ? 55.112 -8.127 10.262 1.00 44.69 2017 PRO C N 1
ATOM 4589 C CA . PRO C 1 17 ? 54.172 -8.601 9.240 1.00 39.71 2017 PRO C CA 1
ATOM 4590 C C . PRO C 1 17 ? 53.205 -9.661 9.763 1.00 33.00 2017 PRO C C 1
ATOM 4591 O O . PRO C 1 17 ? 53.577 -10.509 10.582 1.00 36.78 2017 PRO C O 1
ATOM 4595 N N . ILE C 1 18 ? 51.949 -9.559 9.324 1.00 33.90 2018 ILE C N 1
ATOM 4596 C CA . ILE C 1 18 ? 50.896 -10.516 9.675 1.00 29.50 2018 ILE C CA 1
ATOM 4597 C C . ILE C 1 18 ? 49.797 -10.508 8.595 1.00 22.65 2018 ILE C C 1
ATOM 4598 O O . ILE C 1 18 ? 49.624 -9.515 7.871 1.00 28.76 2018 ILE C O 1
ATOM 4603 N N . LYS C 1 19 ? 49.149 -11.654 8.407 1.00 30.76 2019 LYS C N 1
ATOM 4604 C CA . LYS C 1 19 ? 48.042 -11.753 7.457 1.00 27.25 2019 LYS C CA 1
ATOM 4605 C C . LYS C 1 19 ? 46.749 -11.290 8.129 1.00 25.94 2019 LYS C C 1
ATOM 4606 O O . LYS C 1 19 ? 46.407 -11.762 9.214 1.00 21.97 2019 LYS C O 1
ATOM 4612 N N . ILE C 1 20 ? 46.025 -10.398 7.452 1.00 29.98 2020 ILE C N 1
ATOM 4613 C CA . ILE C 1 20 ? 44.805 -9.801 7.990 1.00 28.71 2020 ILE C CA 1
ATOM 4614 C C . ILE C 1 20 ? 43.631 -10.002 7.028 1.00 31.68 2020 ILE C C 1
ATOM 4615 O O . ILE C 1 20 ? 43.644 -9.472 5.912 1.00 31.49 2020 ILE C O 1
ATOM 4620 N N . ALA C 1 21 ? 42.613 -10.746 7.473 1.00 28.82 2021 ALA C N 1
ATOM 4621 C CA . ALA C 1 21 ? 41.319 -10.776 6.780 1.00 25.06 2021 ALA C CA 1
ATOM 4622 C C . ALA C 1 21 ? 40.360 -9.732 7.357 1.00 33.57 2021 ALA C C 1
ATOM 4623 O O . ALA C 1 21 ? 40.334 -9.489 8.565 1.00 25.77 2021 ALA C O 1
ATOM 4625 N N . ARG C 1 22 ? 39.702 -9.015 6.460 1.00 27.82 2022 ARG C N 1
ATOM 4626 C CA . ARG C 1 22 ? 38.698 -8.000 6.807 1.00 29.58 2022 ARG C CA 1
ATOM 4627 C C . ARG C 1 22 ? 37.297 -8.497 6.433 1.00 24.98 2022 ARG C C 1
ATOM 4628 O O . ARG C 1 22 ? 37.043 -8.875 5.281 1.00 24.15 2022 ARG C O 1
ATOM 4636 N N . VAL C 1 23 ? 36.398 -8.447 7.417 1.00 22.99 2023 VAL C N 1
ATOM 4637 C CA . VAL C 1 23 ? 35.031 -8.962 7.286 1.00 21.64 2023 VAL C CA 1
ATOM 4638 C C . VAL C 1 23 ? 34.052 -7.865 7.710 1.00 26.92 2023 VAL C C 1
ATOM 4639 O O . VAL C 1 23 ? 34.248 -7.231 8.744 1.00 23.52 2023 VAL C O 1
ATOM 4643 N N . LEU C 1 24 ? 33.002 -7.641 6.925 1.00 18.34 2024 LEU C N 1
ATOM 4644 C CA . LEU C 1 24 ? 31.911 -6.771 7.361 1.00 23.84 2024 LEU C CA 1
ATOM 4645 C C . LEU C 1 24 ? 30.734 -7.595 7.851 1.00 23.99 2024 LEU C C 1
ATOM 4646 O O . LEU C 1 24 ? 30.224 -8.458 7.132 1.00 21.74 2024 LEU C O 1
ATOM 4651 N N . ILE C 1 25 ? 30.376 -7.400 9.113 1.00 18.81 2025 ILE C N 1
ATOM 4652 C CA . ILE C 1 25 ? 29.178 -8.022 9.672 1.00 17.69 2025 ILE C CA 1
ATOM 4653 C C . ILE C 1 25 ? 28.047 -6.995 9.766 1.00 19.97 2025 ILE C C 1
ATOM 4654 O O . ILE C 1 25 ? 28.168 -5.997 10.474 1.00 18.60 2025 ILE C O 1
ATOM 4659 N N . THR C 1 26 ? 26.968 -7.209 9.016 1.00 17.42 2026 THR C N 1
ATOM 4660 C CA . THR C 1 26 ? 25.774 -6.386 9.192 1.00 16.90 2026 THR C CA 1
ATOM 4661 C C . THR C 1 26 ? 24.743 -7.147 10.015 1.00 15.26 2026 THR C C 1
ATOM 4662 O O . THR C 1 26 ? 24.867 -8.356 10.212 1.00 14.94 2026 THR C O 1
ATOM 4666 N N . ALA C 1 27 ? 23.807 -6.411 10.603 1.00 16.54 2027 ALA C N 1
ATOM 4667 C CA . ALA C 1 27 ? 22.725 -7.019 11.367 1.00 15.44 2027 ALA C CA 1
ATOM 4668 C C . ALA C 1 27 ? 21.554 -6.058 11.425 1.00 19.82 2027 ALA C C 1
ATOM 4669 O O . ALA C 1 27 ? 21.590 -5.001 10.789 1.00 13.66 2027 ALA C O 1
ATOM 4671 N N . ALA C 1 28 ? 20.488 -6.468 12.110 1.00 15.78 2028 ALA C N 1
ATOM 4672 C CA . ALA C 1 28 ? 19.251 -5.704 12.130 1.00 16.05 2028 ALA C CA 1
ATOM 4673 C C . ALA C 1 28 ? 19.458 -4.344 12.793 1.00 13.36 2028 ALA C C 1
ATOM 4674 O O . ALA C 1 28 ? 18.850 -3.359 12.392 1.00 19.51 2028 ALA C O 1
ATOM 4676 N N . THR C 1 29 ? 20.324 -4.303 13.805 1.00 14.89 2029 THR C N 1
ATOM 4677 C CA . THR C 1 29 ? 20.633 -3.072 14.537 1.00 17.60 2029 THR C CA 1
ATOM 4678 C C . THR C 1 29 ? 22.119 -3.048 14.840 1.00 16.51 2029 THR C C 1
ATOM 4679 O O . THR C 1 29 ? 22.778 -4.083 14.761 1.00 15.47 2029 THR C O 1
ATOM 4683 N N . LYS C 1 30 ? 22.623 -1.882 15.247 1.00 18.34 2030 LYS C N 1
ATOM 4684 C CA . LYS C 1 30 ? 24.010 -1.724 15.707 1.00 14.06 2030 LYS C CA 1
ATOM 4685 C C . LYS C 1 30 ? 24.333 -2.729 16.814 1.00 11.93 2030 LYS C C 1
ATOM 4686 O O . LYS C 1 30 ? 25.428 -3.285 16.891 1.00 15.72 2030 LYS C O 1
ATOM 4692 N N . ARG C 1 31 ? 23.382 -2.873 17.716 1.00 11.84 2031 ARG C N 1
ATOM 4693 C CA . ARG C 1 31 ? 23.516 -3.717 18.912 1.00 12.11 2031 ARG C CA 1
ATOM 4694 C C . ARG C 1 31 ? 23.840 -5.172 18.549 1.00 12.93 2031 ARG C C 1
ATOM 4695 O O . ARG C 1 31 ? 24.763 -5.780 19.110 1.00 18.14 2031 ARG C O 1
ATOM 4703 N N . TRP C 1 32 ? 23.067 -5.706 17.595 1.00 13.47 2032 TRP C N 1
ATOM 4704 C CA . TRP C 1 32 ? 23.205 -7.095 17.162 1.00 13.44 2032 TRP C CA 1
ATOM 4705 C C . TRP C 1 32 ? 24.451 -7.296 16.308 1.00 14.67 2032 TRP C C 1
ATOM 4706 O O . TRP C 1 32 ? 25.115 -8.326 16.402 1.00 12.34 2032 TRP C O 1
ATOM 4717 N N . ALA C 1 33 ? 24.801 -6.285 15.517 1.00 11.78 2033 ALA C N 1
ATOM 4718 C CA . ALA C 1 33 ? 26.051 -6.309 14.768 1.00 16.74 2033 ALA C CA 1
ATOM 4719 C C . ALA C 1 33 ? 27.237 -6.342 15.729 1.00 18.32 2033 ALA C C 1
ATOM 4720 O O . ALA C 1 33 ? 28.161 -7.142 15.557 1.00 15.37 2033 ALA C O 1
ATOM 4722 N N . LEU C 1 34 ? 27.142 -5.572 16.810 1.00 15.92 2034 LEU C N 1
ATOM 4723 C CA . LEU C 1 34 ? 28.216 -5.529 17.799 1.00 13.66 2034 LEU C CA 1
ATOM 4724 C C . LEU C 1 34 ? 28.327 -6.829 18.599 1.00 11.05 2034 LEU C C 1
ATOM 4725 O O . LEU C 1 34 ? 29.425 -7.239 18.968 1.00 12.76 2034 LEU C O 1
ATOM 4730 N N . VAL C 1 35 ? 27.187 -7.440 18.910 1.00 15.60 2035 VAL C N 1
ATOM 4731 C CA . VAL C 1 35 ? 27.151 -8.726 19.606 1.00 15.13 2035 VAL C CA 1
ATOM 4732 C C . VAL C 1 35 ? 27.947 -9.771 18.821 1.00 17.48 2035 VAL C C 1
ATOM 4733 O O . VAL C 1 35 ? 28.815 -10.458 19.374 1.00 18.58 2035 VAL C O 1
ATOM 4737 N N . ALA C 1 36 ? 27.665 -9.853 17.523 1.00 13.00 2036 ALA C N 1
ATOM 4738 C CA . ALA C 1 36 ? 28.262 -10.871 16.659 1.00 17.12 2036 ALA C CA 1
ATOM 4739 C C . ALA C 1 36 ? 29.734 -10.583 16.430 1.00 17.99 2036 ALA C C 1
ATOM 4740 O O . ALA C 1 36 ? 30.566 -11.475 16.570 1.00 17.89 2036 ALA C O 1
ATOM 4742 N N . ALA C 1 37 ? 30.056 -9.325 16.136 1.00 20.32 2037 ALA C N 1
ATOM 4743 C CA . ALA C 1 37 ? 31.442 -8.909 15.953 1.00 20.18 2037 ALA C CA 1
ATOM 4744 C C . ALA C 1 37 ? 32.297 -9.164 17.200 1.00 20.10 2037 ALA C C 1
ATOM 4745 O O . ALA C 1 37 ? 33.448 -9.591 17.100 1.00 16.78 2037 ALA C O 1
ATOM 4747 N N . THR C 1 38 ? 31.704 -8.967 18.374 1.00 22.49 2038 THR C N 1
ATOM 4748 C CA . THR C 1 38 ? 32.408 -9.140 19.636 1.00 15.47 2038 THR C CA 1
ATOM 4749 C C . THR C 1 38 ? 32.623 -10.624 19.945 1.00 19.52 2038 THR C C 1
ATOM 4750 O O . THR C 1 38 ? 33.718 -11.024 20.340 1.00 20.59 2038 THR C O 1
ATOM 4754 N N . GLU C 1 39 ? 31.607 -11.446 19.702 1.00 19.14 2039 GLU C N 1
ATOM 4755 C CA . GLU C 1 39 ? 31.749 -12.888 19.898 1.00 18.48 2039 GLU C CA 1
ATOM 4756 C C . GLU C 1 39 ? 32.789 -13.491 18.937 1.00 17.75 2039 GLU C C 1
ATOM 4757 O O . GLU C 1 39 ? 33.651 -14.266 19.347 1.00 17.49 2039 GLU C O 1
ATOM 4763 N N . ALA C 1 40 ? 32.767 -13.045 17.687 1.00 19.40 2040 ALA C N 1
ATOM 4764 C CA . ALA C 1 40 ? 33.630 -13.605 16.651 1.00 24.23 2040 ALA C CA 1
ATOM 4765 C C . ALA C 1 40 ? 35.091 -13.199 16.818 1.00 24.62 2040 ALA C C 1
ATOM 4766 O O . ALA C 1 40 ? 35.991 -13.936 16.407 1.00 27.15 2040 ALA C O 1
ATOM 4768 N N . THR C 1 41 ? 35.325 -12.036 17.424 1.00 19.27 2041 THR C N 1
ATOM 4769 C CA . THR C 1 41 ? 36.685 -11.544 17.639 1.00 18.62 2041 THR C CA 1
ATOM 4770 C C . THR C 1 41 ? 37.181 -11.713 19.077 1.00 17.79 2041 THR C C 1
ATOM 4771 O O . THR C 1 41 ? 38.236 -11.189 19.436 1.00 18.64 2041 THR C O 1
ATOM 4775 N N . GLY C 1 42 ? 36.462 -12.512 19.863 1.00 19.89 2042 GLY C N 1
ATOM 4776 C CA . GLY C 1 42 ? 36.903 -12.847 21.208 1.00 20.62 2042 GLY C CA 1
ATOM 4777 C C . GLY C 1 42 ? 37.977 -13.923 21.230 1.00 22.47 2042 GLY C C 1
ATOM 4778 O O . GLY C 1 42 ? 38.246 -14.551 20.210 1.00 24.33 2042 GLY C O 1
ATOM 4779 N N . PHE C 1 43 ? 38.554 -14.168 22.404 1.00 24.53 2043 PHE C N 1
ATOM 4780 C CA . PHE C 1 43 ? 39.666 -15.109 22.556 1.00 28.93 2043 PHE C CA 1
ATOM 4781 C C . PHE C 1 43 ? 40.678 -14.904 21.438 1.00 22.95 2043 PHE C C 1
ATOM 4782 O O . PHE C 1 43 ? 40.964 -15.823 20.668 1.00 27.42 2043 PHE C O 1
ATOM 4790 N N . ALA C 1 44 ? 41.141 -13.668 21.287 1.00 20.18 2044 ALA C N 1
ATOM 4791 C CA . ALA C 1 44 ? 42.013 -13.331 20.170 1.00 17.01 2044 ALA C CA 1
ATOM 4792 C C . ALA C 1 44 ? 42.840 -12.074 20.419 1.00 20.97 2044 ALA C C 1
ATOM 4793 O O . ALA C 1 44 ? 42.777 -11.116 19.639 1.00 20.57 2044 ALA C O 1
ATOM 4795 N N . THR C 1 45 ? 43.585 -12.069 21.516 1.00 26.21 2045 THR C N 1
ATOM 4796 C CA . THR C 1 45 ? 44.353 -10.893 21.904 1.00 22.92 2045 THR C CA 1
ATOM 4797 C C . THR C 1 45 ? 45.759 -10.944 21.323 1.00 26.65 2045 THR C C 1
ATOM 4798 O O . THR C 1 45 ? 46.278 -9.931 20.854 1.00 18.85 2045 THR C O 1
ATOM 4802 N N . SER C 1 46 ? 46.346 -12.137 21.309 1.00 29.81 2046 SER C N 1
ATOM 4803 C CA . SER C 1 46 ? 47.699 -12.331 20.802 1.00 34.04 2046 SER C CA 1
ATOM 4804 C C . SER C 1 46 ? 47.805 -13.705 20.165 1.00 34.51 2046 SER C C 1
ATOM 4805 O O . SER C 1 46 ? 47.527 -14.713 20.814 1.00 31.98 2046 SER C O 1
ATOM 4808 N N . VAL C 1 47 ? 48.257 -13.750 18.915 1.00 34.79 2047 VAL C N 1
ATOM 4809 C CA . VAL C 1 47 ? 48.332 -15.018 18.192 1.00 47.99 2047 VAL C CA 1
ATOM 4810 C C . VAL C 1 47 ? 49.427 -15.926 18.770 1.00 52.32 2047 VAL C C 1
ATOM 4811 O O . VAL C 1 47 ? 49.422 -17.138 18.552 1.00 56.39 2047 VAL C O 1
ATOM 4815 N N . ILE C 1 48 ? 50.214 -15.351 19.677 1.00 54.86 2048 ILE C N 1
ATOM 4816 C CA . ILE C 1 48 ? 51.304 -16.032 20.365 1.00 57.62 2048 ILE C CA 1
ATOM 4817 C C . ILE C 1 48 ? 50.781 -17.065 21.373 1.00 55.19 2048 ILE C C 1
ATOM 4818 O O . ILE C 1 48 ? 51.531 -17.923 21.841 1.00 59.02 2048 ILE C O 1
ATOM 4823 N N . MET C 1 49 ? 49.476 -17.046 21.627 1.00 45.47 2049 MET C N 1
ATOM 4824 C CA . MET C 1 49 ? 48.846 -18.075 22.451 1.00 44.03 2049 MET C CA 1
ATOM 4825 C C . MET C 1 49 ? 47.329 -18.189 22.233 1.00 43.39 2049 MET C C 1
ATOM 4826 O O . MET C 1 49 ? 46.679 -19.095 22.765 1.00 42.66 2049 MET C O 1
ATOM 4831 N N . CYS C 1 50 ? 46.771 -17.255 21.465 1.00 35.97 2050 CYS C N 1
ATOM 4832 C CA . CYS C 1 50 ? 45.378 -17.324 21.032 1.00 37.28 2050 CYS C CA 1
ATOM 4833 C C . CYS C 1 50 ? 45.325 -17.846 19.595 1.00 35.64 2050 CYS C C 1
ATOM 4834 O O . CYS C 1 50 ? 46.284 -17.677 18.838 1.00 32.27 2050 CYS C O 1
ATOM 4837 N N . PRO C 1 51 ? 44.184 -18.441 19.187 1.00 29.43 2051 PRO C N 1
ATOM 4838 C CA . PRO C 1 51 ? 44.006 -18.944 17.818 1.00 29.46 2051 PRO C CA 1
ATOM 4839 C C . PRO C 1 51 ? 44.154 -17.846 16.770 1.00 33.72 2051 PRO C C 1
ATOM 4840 O O . PRO C 1 51 ? 44.497 -18.113 15.614 1.00 32.29 2051 PRO C O 1
ATOM 4844 N N . ALA C 1 52 ? 43.884 -16.610 17.178 1.00 23.82 2052 ALA C N 1
ATOM 4845 C CA . ALA C 1 52 ? 44.096 -15.465 16.307 1.00 24.66 2052 ALA C CA 1
ATOM 4846 C C . ALA C 1 52 ? 44.277 -14.181 17.108 1.00 25.08 2052 ALA C C 1
ATOM 4847 O O . ALA C 1 52 ? 44.246 -14.193 18.334 1.00 23.89 2052 ALA C O 1
ATOM 4849 N N . GLU C 1 53 ? 44.644 -13.123 16.393 1.00 22.22 2053 GLU C N 1
ATOM 4850 C CA . GLU C 1 53 ? 44.503 -11.756 16.862 1.00 23.33 2053 GLU C CA 1
ATOM 4851 C C . GLU C 1 53 ? 43.365 -11.141 16.066 1.00 27.78 2053 GLU C C 1
ATOM 4852 O O . GLU C 1 53 ? 43.402 -11.126 14.833 1.00 25.36 2053 GLU C O 1
ATOM 4858 N N . ALA C 1 54 ? 42.364 -10.619 16.764 1.00 25.15 2054 ALA C N 1
ATOM 4859 C CA . ALA C 1 54 ? 41.183 -10.111 16.093 1.00 20.03 2054 ALA C CA 1
ATOM 4860 C C . ALA C 1 54 ? 40.576 -8.970 16.873 1.00 21.01 2054 ALA C C 1
ATOM 4861 O O . ALA C 1 54 ? 40.793 -8.846 18.077 1.00 19.23 2054 ALA C O 1
ATOM 4863 N N . GLY C 1 55 ? 39.809 -8.140 16.177 1.00 21.74 2055 GLY C N 1
ATOM 4864 C CA . GLY C 1 55 ? 39.109 -7.061 16.842 1.00 20.11 2055 GLY C CA 1
ATOM 4865 C C . GLY C 1 55 ? 38.157 -6.314 15.939 1.00 27.42 2055 GLY C C 1
ATOM 4866 O O . GLY C 1 55 ? 38.038 -6.601 14.743 1.00 18.04 2055 GLY C O 1
ATOM 4867 N N . ILE C 1 56 ? 37.473 -5.345 16.532 1.00 17.57 2056 ILE C N 1
ATOM 4868 C CA . ILE C 1 56 ? 36.570 -4.463 15.813 1.00 12.53 2056 ILE C CA 1
ATOM 4869 C C . ILE C 1 56 ? 37.402 -3.318 15.251 1.00 15.55 2056 ILE C C 1
ATOM 4870 O O . ILE C 1 56 ? 38.194 -2.710 15.970 1.00 17.69 2056 ILE C O 1
ATOM 4875 N N . GLU C 1 57 ? 37.310 -3.113 13.942 1.00 17.67 2057 GLU C N 1
ATOM 4876 C CA . GLU C 1 57 ? 38.012 -2.013 13.284 1.00 22.49 2057 GLU C CA 1
ATOM 4877 C C . GLU C 1 57 ? 37.253 -0.706 13.435 1.00 17.38 2057 GLU C C 1
ATOM 4878 O O . GLU C 1 57 ? 37.812 0.306 13.836 1.00 21.42 2057 GLU C O 1
ATOM 4884 N N . ARG C 1 58 ? 35.959 -0.759 13.181 1.00 18.75 2058 ARG C N 1
ATOM 4885 C CA . ARG C 1 58 ? 35.073 0.409 13.276 1.00 23.64 2058 ARG C CA 1
ATOM 4886 C C . ARG C 1 58 ? 33.647 0.034 12.873 1.00 21.16 2058 ARG C C 1
ATOM 4887 O O . ARG C 1 58 ? 33.421 -0.974 12.187 1.00 21.23 2058 ARG C O 1
ATOM 4895 N N . LEU C 1 59 ? 32.687 0.799 13.369 1.00 17.51 2059 LEU C N 1
ATOM 4896 C CA . LEU C 1 59 ? 31.286 0.591 13.031 1.00 24.16 2059 LEU C CA 1
ATOM 4897 C C . LEU C 1 59 ? 31.032 0.976 11.580 1.00 26.72 2059 LEU C C 1
ATOM 4898 O O . LEU C 1 59 ? 31.641 1.913 11.074 1.00 23.50 2059 LEU C O 1
ATOM 4903 N N . ALA C 1 60 ? 30.115 0.269 10.927 1.00 19.36 2060 ALA C N 1
ATOM 4904 C CA . ALA C 1 60 ? 29.709 0.618 9.568 1.00 22.20 2060 ALA C CA 1
ATOM 4905 C C . ALA C 1 60 ? 28.338 1.284 9.529 1.00 22.82 2060 ALA C C 1
ATOM 4906 O O . ALA C 1 60 ? 27.367 0.744 10.040 1.00 18.91 2060 ALA C O 1
ATOM 4908 N N . SER C 1 61 ? 28.279 2.479 8.952 1.00 18.65 2061 SER C N 1
ATOM 4909 C CA . SER C 1 61 ? 27.018 3.171 8.688 1.00 21.25 2061 SER C CA 1
ATOM 4910 C C . SER C 1 61 ? 26.117 2.381 7.726 1.00 23.63 2061 SER C C 1
ATOM 4911 O O . SER C 1 61 ? 26.599 1.747 6.780 1.00 24.39 2061 SER C O 1
ATOM 4914 N N . PRO C 1 62 ? 24.787 2.444 7.936 1.00 21.18 2062 PRO C N 1
ATOM 4915 C CA . PRO C 1 62 ? 23.824 1.934 6.950 1.00 21.68 2062 PRO C CA 1
ATOM 4916 C C . PRO C 1 62 ? 24.027 2.532 5.555 1.00 24.58 2062 PRO C C 1
ATOM 4917 O O . PRO C 1 62 ? 23.767 1.875 4.548 1.00 28.19 2062 PRO C O 1
ATOM 4921 N N . SER C 1 63 ? 24.628 3.716 5.507 1.00 25.45 2063 SER C N 1
ATOM 4922 C CA . SER C 1 63 ? 24.852 4.417 4.248 1.00 29.18 2063 SER C CA 1
ATOM 4923 C C . SER C 1 63 ? 26.017 3.851 3.425 1.00 30.08 2063 SER C C 1
ATOM 4924 O O . SER C 1 63 ? 26.179 4.208 2.259 1.00 34.11 2063 SER C O 1
ATOM 4927 N N . GLU C 1 64 ? 26.780 2.922 3.997 1.00 20.81 2064 GLU C N 1
ATOM 4928 C CA . GLU C 1 64 ? 27.958 2.392 3.313 1.00 24.29 2064 GLU C CA 1
ATOM 4929 C C . GLU C 1 64 ? 27.996 0.869 3.129 1.00 25.04 2064 GLU C C 1
ATOM 4930 O O . GLU C 1 64 ? 28.867 0.358 2.434 1.00 28.71 2064 GLU C O 1
ATOM 4936 N N . THR C 1 65 ? 27.064 0.146 3.745 1.00 23.16 2065 THR C N 1
ATOM 4937 C CA . THR C 1 65 ? 27.040 -1.315 3.646 1.00 20.37 2065 THR C CA 1
ATOM 4938 C C . THR C 1 65 ? 26.280 -1.802 2.395 1.00 16.47 2065 THR C C 1
ATOM 4939 O O . THR C 1 65 ? 25.343 -1.146 1.927 1.00 20.70 2065 THR C O 1
ATOM 4943 N N . PRO C 1 66 ? 26.632 -2.995 1.877 1.00 25.52 2066 PRO C N 1
ATOM 4944 C CA . PRO C 1 66 ? 25.953 -3.530 0.693 1.00 33.27 2066 PRO C CA 1
ATOM 4945 C C . PRO C 1 66 ? 24.437 -3.643 0.864 1.00 29.22 2066 PRO C C 1
ATOM 4946 O O . PRO C 1 66 ? 23.690 -3.347 -0.066 1.00 24.64 2066 PRO C O 1
ATOM 4950 N N . ASP C 1 67 ? 23.986 -4.027 2.061 1.00 23.34 2067 ASP C N 1
ATOM 4951 C CA . ASP C 1 67 ? 22.557 -4.222 2.312 1.00 18.15 2067 ASP C CA 1
ATOM 4952 C C . ASP C 1 67 ? 21.838 -3.026 2.946 1.00 23.66 2067 ASP C C 1
ATOM 4953 O O . ASP C 1 67 ? 20.630 -3.089 3.182 1.00 23.91 2067 ASP C O 1
ATOM 4958 N N . GLY C 1 68 ? 22.573 -1.949 3.221 1.00 20.68 2068 GLY C N 1
ATOM 4959 C CA . GLY C 1 68 ? 21.974 -0.768 3.821 1.00 17.53 2068 GLY C CA 1
ATOM 4960 C C . GLY C 1 68 ? 21.671 -0.920 5.304 1.00 20.14 2068 GLY C C 1
ATOM 4961 O O . GLY C 1 68 ? 20.978 -0.086 5.895 1.00 19.24 2068 GLY C O 1
ATOM 4962 N N . ARG C 1 69 ? 22.192 -1.985 5.910 1.00 22.78 2069 ARG C N 1
ATOM 4963 C CA . ARG C 1 69 ? 22.012 -2.215 7.341 1.00 22.56 2069 ARG C CA 1
ATOM 4964 C C . ARG C 1 69 ? 23.239 -1.756 8.122 1.00 21.39 2069 ARG C C 1
ATOM 4965 O O . ARG C 1 69 ? 24.345 -1.694 7.571 1.00 18.52 2069 ARG C O 1
ATOM 4973 N N . PRO C 1 70 ? 23.062 -1.417 9.415 1.00 20.98 2070 PRO C N 1
ATOM 4974 C CA . PRO C 1 70 ? 24.226 -1.160 10.275 1.00 19.05 2070 PRO C CA 1
ATOM 4975 C C . PRO C 1 70 ? 25.157 -2.370 10.336 1.00 14.90 2070 PRO C C 1
ATOM 4976 O O . PRO C 1 70 ? 24.707 -3.514 10.259 1.00 18.40 2070 PRO C O 1
ATOM 4980 N N . GLY C 1 71 ? 26.455 -2.109 10.449 1.00 14.83 2071 GLY C N 1
ATOM 4981 C CA . GLY C 1 71 ? 27.428 -3.183 10.436 1.00 18.58 2071 GLY C CA 1
ATOM 4982 C C . GLY C 1 71 ? 28.658 -2.883 11.269 1.00 21.64 2071 GLY C C 1
ATOM 4983 O O . GLY C 1 71 ? 28.749 -1.836 11.913 1.00 17.80 2071 GLY C O 1
ATOM 4984 N N . VAL C 1 72 ? 29.554 -3.862 11.344 1.00 15.71 2072 VAL C N 1
ATOM 4985 C CA . VAL C 1 72 ? 30.820 -3.705 12.045 1.00 17.71 2072 VAL C CA 1
ATOM 4986 C C . VAL C 1 72 ? 31.908 -4.368 11.203 1.00 18.13 2072 VAL C C 1
ATOM 4987 O O . VAL C 1 72 ? 31.745 -5.504 10.751 1.00 17.61 2072 VAL C O 1
ATOM 4991 N N . TYR C 1 73 ? 32.976 -3.625 10.929 1.00 18.65 2073 TYR C N 1
ATOM 4992 C CA . TYR C 1 73 ? 34.151 -4.191 10.274 1.00 23.17 2073 TYR C CA 1
ATOM 4993 C C . TYR C 1 73 ? 35.061 -4.800 11.329 1.00 20.28 2073 TYR C C 1
ATOM 4994 O O . TYR C 1 73 ? 35.346 -4.178 12.346 1.00 15.51 2073 TYR C O 1
ATOM 5003 N N . VAL C 1 74 ? 35.408 -6.065 11.149 1.00 15.61 2074 VAL C N 1
ATOM 5004 C CA . VAL C 1 74 ? 36.386 -6.696 12.019 1.00 21.53 2074 VAL C CA 1
ATOM 5005 C C . VAL C 1 74 ? 37.592 -7.163 11.208 1.00 20.80 2074 VAL C C 1
ATOM 5006 O O . VAL C 1 74 ? 37.533 -7.264 9.975 1.00 24.30 2074 VAL C O 1
ATOM 5010 N N . GLN C 1 75 ? 38.718 -7.296 11.898 1.00 19.40 2075 GLN C N 1
ATOM 5011 C CA . GLN C 1 75 ? 39.920 -7.864 11.313 1.00 23.24 2075 GLN C CA 1
ATOM 5012 C C . GLN C 1 75 ? 40.295 -9.110 12.091 1.00 29.21 2075 GLN C C 1
ATOM 5013 O O . GLN C 1 75 ? 40.167 -9.139 13.319 1.00 28.76 2075 GLN C O 1
ATOM 5019 N N . ILE C 1 76 ? 40.577 -10.184 11.357 1.00 21.11 2076 ILE C N 1
ATOM 5020 C CA . ILE C 1 76 ? 41.085 -11.419 11.941 1.00 19.14 2076 ILE C CA 1
ATOM 5021 C C . ILE C 1 76 ? 42.479 -11.683 11.358 1.00 29.23 2076 ILE C C 1
ATOM 5022 O O . ILE C 1 76 ? 42.697 -11.483 10.160 1.00 22.37 2076 ILE C O 1
ATOM 5027 N N . CYS C 1 77 ? 43.445 -11.949 12.242 1.00 27.06 2077 CYS C N 1
ATOM 5028 C CA . CYS C 1 77 ? 44.870 -11.925 11.890 1.00 28.47 2077 CYS C CA 1
ATOM 5029 C C . CYS C 1 77 ? 45.602 -13.201 12.313 1.00 25.53 2077 CYS C C 1
ATOM 5030 O O . CYS C 1 77 ? 45.517 -13.623 13.471 1.00 28.36 2077 CYS C O 1
ATOM 5033 N N . THR C 1 78 ? 46.360 -13.783 11.385 1.00 30.31 2078 THR C N 1
ATOM 5034 C CA . THR C 1 78 ? 47.314 -14.848 11.712 1.00 28.61 2078 THR C CA 1
ATOM 5035 C C . THR C 1 78 ? 48.600 -14.658 10.904 1.00 18.73 2078 THR C C 1
ATOM 5036 O O . THR C 1 78 ? 48.643 -13.847 9.974 1.00 29.64 2078 THR C O 1
ATOM 5040 N N . PHE C 1 79 ? 49.643 -15.405 11.261 1.00 29.61 2079 PHE C N 1
ATOM 5041 C CA . PHE C 1 79 ? 50.910 -15.337 10.533 1.00 35.86 2079 PHE C CA 1
ATOM 5042 C C . PHE C 1 79 ? 50.815 -15.977 9.148 1.00 38.30 2079 PHE C C 1
ATOM 5043 O O . PHE C 1 79 ? 51.259 -15.388 8.159 1.00 42.37 2079 PHE C O 1
ATOM 5051 N N . LYS C 1 80 ? 50.197 -17.156 9.082 1.00 38.00 2080 LYS C N 1
ATOM 5052 C CA . LYS C 1 80 ? 50.010 -17.881 7.823 1.00 40.89 2080 LYS C CA 1
ATOM 5053 C C . LYS C 1 80 ? 48.588 -17.714 7.288 1.00 42.76 2080 LYS C C 1
ATOM 5054 O O . LYS C 1 80 ? 47.615 -17.837 8.039 1.00 36.33 2080 LYS C O 1
ATOM 5060 N N . TYR C 1 81 ? 48.476 -17.575 5.968 1.00 41.32 2081 TYR C N 1
ATOM 5061 C CA . TYR C 1 81 ? 47.188 -17.493 5.296 1.00 42.04 2081 TYR C CA 1
ATOM 5062 C C . TYR C 1 81 ? 46.313 -18.709 5.568 1.00 46.07 2081 TYR C C 1
ATOM 5063 O O . TYR C 1 81 ? 45.089 -18.593 5.639 1.00 43.03 2081 TYR C O 1
ATOM 5072 N N . GLU C 1 82 ? 46.935 -19.875 5.716 1.00 40.87 2082 GLU C N 1
ATOM 5073 C CA . GLU C 1 82 ? 46.187 -21.116 5.879 1.00 45.02 2082 GLU C CA 1
ATOM 5074 C C . GLU C 1 82 ? 45.468 -21.165 7.220 1.00 42.79 2082 GLU C C 1
ATOM 5075 O O . GLU C 1 82 ? 44.362 -21.704 7.324 1.00 38.87 2082 GLU C O 1
ATOM 5081 N N . ALA C 1 83 ? 46.109 -20.609 8.243 1.00 40.71 2083 ALA C N 1
ATOM 5082 C CA . ALA C 1 83 ? 45.510 -20.532 9.572 1.00 40.84 2083 ALA C CA 1
ATOM 5083 C C . ALA C 1 83 ? 44.425 -19.466 9.584 1.00 28.45 2083 ALA C C 1
ATOM 5084 O O . ALA C 1 83 ? 43.418 -19.600 10.277 1.00 31.66 2083 ALA C O 1
ATOM 5086 N N . LEU C 1 84 ? 44.620 -18.435 8.767 1.00 27.27 2084 LEU C N 1
ATOM 5087 C CA . LEU C 1 84 ? 43.650 -17.367 8.633 1.00 30.58 2084 LEU C CA 1
ATOM 5088 C C . LEU C 1 84 ? 42.335 -17.901 8.075 1.00 35.25 2084 LEU C C 1
ATOM 5089 O O . LEU C 1 84 ? 41.263 -17.514 8.537 1.00 23.50 2084 LEU C O 1
ATOM 5094 N N . GLU C 1 85 ? 42.416 -18.839 7.133 1.00 33.15 2085 GLU C N 1
ATOM 5095 C CA . GLU C 1 85 ? 41.219 -19.389 6.502 1.00 33.28 2085 GLU C CA 1
ATOM 5096 C C . GLU C 1 85 ? 40.423 -20.270 7.459 1.00 22.16 2085 GLU C C 1
ATOM 5097 O O . GLU C 1 85 ? 39.193 -20.236 7.449 1.00 29.92 2085 GLU C O 1
ATOM 5103 N N . GLU C 1 86 ? 41.124 -21.052 8.281 1.00 23.85 2086 GLU C N 1
ATOM 5104 C CA . GLU C 1 86 ? 40.479 -21.866 9.318 1.00 23.45 2086 GLU C CA 1
ATOM 5105 C C . GLU C 1 86 ? 39.805 -20.972 10.364 1.00 27.17 2086 GLU C C 1
ATOM 5106 O O . GLU C 1 86 ? 38.713 -21.274 10.836 1.00 30.08 2086 GLU C O 1
ATOM 5112 N N . GLN C 1 87 ? 40.527 -19.952 10.816 1.00 29.50 2087 GLN C N 1
ATOM 5113 C CA . GLN C 1 87 ? 39.985 -19.004 11.777 1.00 26.81 2087 GLN C CA 1
ATOM 5114 C C . GLN C 1 87 ? 38.743 -18.293 11.233 1.00 28.38 2087 GLN C C 1
ATOM 5115 O O . GLN C 1 87 ? 37.705 -18.289 11.893 1.00 32.91 2087 GLN C O 1
ATOM 5121 N N . LEU C 1 88 ? 38.805 -17.830 9.983 1.00 25.80 2088 LEU C N 1
ATOM 5122 C CA . LEU C 1 88 ? 37.640 -17.249 9.314 1.00 29.32 2088 LEU C CA 1
ATOM 5123 C C . LEU C 1 88 ? 36.458 -18.222 9.290 1.00 31.73 2088 LEU C C 1
ATOM 5124 O O . LEU C 1 88 ? 35.346 -17.870 9.676 1.00 28.31 2088 LEU C O 1
ATOM 5129 N N . LEU C 1 89 ? 36.730 -19.477 8.949 1.00 28.26 2089 LEU C N 1
ATOM 5130 C CA . LEU C 1 89 ? 35.683 -20.484 8.878 1.00 29.62 2089 LEU C CA 1
ATOM 5131 C C . LEU C 1 89 ? 35.096 -20.796 10.245 1.00 29.11 2089 LEU C C 1
ATOM 5132 O O . LEU C 1 89 ? 33.884 -20.914 10.380 1.00 26.66 2089 LEU C O 1
ATOM 5137 N N . GLU C 1 90 ? 35.952 -20.936 11.254 1.00 27.15 2090 GLU C N 1
ATOM 5138 C CA . GLU C 1 90 ? 35.504 -21.309 12.600 1.00 25.33 2090 GLU C CA 1
ATOM 5139 C C . GLU C 1 90 ? 34.811 -20.136 13.304 1.00 27.22 2090 GLU C C 1
ATOM 5140 O O . GLU C 1 90 ? 33.782 -20.300 13.963 1.00 30.02 2090 GLU C O 1
ATOM 5146 N N . ARG C 1 91 ? 35.417 -18.966 13.178 1.00 23.21 2091 ARG C N 1
ATOM 5147 C CA . ARG C 1 91 ? 34.940 -17.741 13.846 1.00 26.70 2091 ARG C CA 1
ATOM 5148 C C . ARG C 1 91 ? 33.629 -17.220 13.235 1.00 25.37 2091 ARG C C 1
ATOM 5149 O O . ARG C 1 91 ? 32.738 -16.737 13.949 1.00 28.60 2091 ARG C O 1
ATOM 5157 N N . ILE C 1 92 ? 33.536 -17.266 11.906 1.00 20.81 2092 ILE C N 1
ATOM 5158 C CA . ILE C 1 92 ? 32.330 -16.842 11.194 1.00 23.82 2092 ILE C CA 1
ATOM 5159 C C . ILE C 1 92 ? 31.230 -17.908 11.227 1.00 29.82 2092 ILE C C 1
ATOM 5160 O O . ILE C 1 92 ? 30.073 -17.617 11.536 1.00 21.22 2092 ILE C O 1
ATOM 5165 N N . GLY C 1 93 ? 31.597 -19.152 10.942 1.00 24.07 2093 GLY C N 1
ATOM 5166 C CA . GLY C 1 93 ? 30.628 -20.233 10.966 1.00 25.14 2093 GLY C CA 1
ATOM 5167 C C . GLY C 1 93 ? 30.007 -20.455 12.330 1.00 27.59 2093 GLY C C 1
ATOM 5168 O O . GLY C 1 93 ? 28.809 -20.709 12.425 1.00 27.51 2093 GLY C O 1
ATOM 5169 N N . GLN C 1 94 ? 30.796 -20.285 13.389 1.00 23.32 2094 GLN C N 1
ATOM 5170 C CA . GLN C 1 94 ? 30.333 -20.591 14.741 1.00 21.43 2094 GLN C CA 1
ATOM 5171 C C . GLN C 1 94 ? 29.895 -19.377 15.555 1.00 21.80 2094 GLN C C 1
ATOM 5172 O O . GLN C 1 94 ? 29.232 -19.537 16.572 1.00 22.28 2094 GLN C O 1
ATOM 5178 N N . CYS C 1 95 ? 30.244 -18.173 15.116 1.00 21.87 2095 CYS C N 1
ATOM 5179 C CA . CYS C 1 95 ? 29.935 -16.973 15.900 1.00 22.33 2095 CYS C CA 1
ATOM 5180 C C . CYS C 1 95 ? 29.181 -15.903 15.133 1.00 22.18 2095 CYS C C 1
ATOM 5181 O O . CYS C 1 95 ? 28.759 -14.908 15.710 1.00 23.95 2095 CYS C O 1
ATOM 5184 N N . VAL C 1 96 ? 29.063 -16.069 13.822 1.00 15.36 2096 VAL C N 1
ATOM 5185 C CA . VAL C 1 96 ? 28.310 -15.110 13.027 1.00 13.29 2096 VAL C CA 1
ATOM 5186 C C . VAL C 1 96 ? 27.106 -15.747 12.345 1.00 20.14 2096 VAL C C 1
ATOM 5187 O O . VAL C 1 96 ? 26.006 -15.214 12.420 1.00 19.27 2096 VAL C O 1
ATOM 5191 N N . LEU C 1 97 ? 27.303 -16.912 11.734 1.00 18.46 2097 LEU C N 1
ATOM 5192 C CA . LEU C 1 97 ? 26.196 -17.678 11.171 1.00 20.35 2097 LEU C CA 1
ATOM 5193 C C . LEU C 1 97 ? 25.172 -18.051 12.247 1.00 19.74 2097 LEU C C 1
ATOM 5194 O O . LEU C 1 97 ? 23.974 -18.135 11.975 1.00 23.50 2097 LEU C O 1
ATOM 5199 N N . THR C 1 98 ? 25.643 -18.219 13.478 1.00 18.72 2098 THR C N 1
ATOM 5200 C CA . THR C 1 98 ? 24.786 -18.610 14.597 1.00 22.70 2098 THR C CA 1
ATOM 5201 C C . THR C 1 98 ? 24.167 -17.400 15.314 1.00 19.36 2098 THR C C 1
ATOM 5202 O O . THR C 1 98 ? 23.327 -17.558 16.208 1.00 20.12 2098 THR C O 1
ATOM 5206 N N . ALA C 1 99 ? 24.658 -16.205 14.985 1.00 15.37 2099 ALA C N 1
ATOM 5207 C CA . ALA C 1 99 ? 24.277 -14.990 15.696 1.00 12.93 2099 ALA C CA 1
ATOM 5208 C C . ALA C 1 99 ? 23.070 -14.355 15.022 1.00 21.46 2099 ALA C C 1
ATOM 5209 O O . ALA C 1 99 ? 22.952 -14.379 13.791 1.00 20.28 2099 ALA C O 1
ATOM 5211 N N . PRO C 1 100 ? 22.171 -13.748 15.818 1.00 15.38 2100 PRO C N 1
ATOM 5212 C CA . PRO C 1 100 ? 20.909 -13.185 15.335 1.00 16.12 2100 PRO C CA 1
ATOM 5213 C C . PRO C 1 100 ? 21.077 -12.082 14.288 1.00 12.24 2100 PRO C C 1
ATOM 5214 O O . PRO C 1 100 ? 21.813 -11.117 14.502 1.00 19.25 2100 PRO C O 1
ATOM 5218 N N . THR C 1 101 ? 20.357 -12.241 13.176 1.00 11.37 2101 THR C N 1
ATOM 5219 C CA . THR C 1 101 ? 20.185 -11.239 12.114 1.00 15.41 2101 THR C CA 1
ATOM 5220 C C . THR C 1 101 ? 21.399 -10.893 11.252 1.00 14.83 2101 THR C C 1
ATOM 5221 O O . THR C 1 101 ? 21.315 -10.009 10.400 1.00 17.93 2101 THR C O 1
ATOM 5225 N N . THR C 1 102 ? 22.508 -11.603 11.427 1.00 17.01 2102 THR C N 1
ATOM 5226 C CA . THR C 1 102 ? 23.746 -11.210 10.758 1.00 16.06 2102 THR C CA 1
ATOM 5227 C C . THR C 1 102 ? 23.751 -11.523 9.266 1.00 20.16 2102 THR C C 1
ATOM 5228 O O . THR C 1 102 ? 23.060 -12.429 8.811 1.00 17.75 2102 THR C O 1
ATOM 5232 N N . ALA C 1 103 ? 24.489 -10.713 8.515 1.00 20.18 2103 ALA C N 1
ATOM 5233 C CA . ALA C 1 103 ? 24.972 -11.077 7.181 1.00 19.58 2103 ALA C CA 1
ATOM 5234 C C . ALA C 1 103 ? 26.481 -10.793 7.138 1.00 23.98 2103 ALA C C 1
ATOM 5235 O O . ALA C 1 103 ? 26.957 -9.900 7.837 1.00 18.45 2103 ALA C O 1
ATOM 5237 N N . VAL C 1 104 ? 27.244 -11.608 6.408 1.00 18.91 2104 VAL C N 1
ATOM 5238 C CA . VAL C 1 104 ? 28.663 -11.312 6.212 1.00 20.66 2104 VAL C CA 1
ATOM 5239 C C . VAL C 1 104 ? 28.992 -10.889 4.787 1.00 30.38 2104 VAL C C 1
ATOM 5240 O O . VAL C 1 104 ? 28.483 -11.462 3.821 1.00 24.50 2104 VAL C O 1
ATOM 5244 N N . PHE C 1 105 ? 29.786 -9.828 4.682 1.00 25.92 2105 PHE C N 1
ATOM 5245 C CA . PHE C 1 105 ? 30.273 -9.319 3.409 1.00 26.43 2105 PHE C CA 1
ATOM 5246 C C . PHE C 1 105 ? 31.800 -9.257 3.437 1.00 30.95 2105 PHE C C 1
ATOM 5247 O O . PHE C 1 105 ? 32.425 -9.400 4.491 1.00 25.35 2105 PHE C O 1
ATOM 5255 N N . ASN C 1 106 ? 32.386 -9.085 2.258 1.00 27.20 2106 ASN C N 1
ATOM 5256 C CA . ASN C 1 106 ? 33.831 -9.052 2.080 1.00 25.42 2106 ASN C CA 1
ATOM 5257 C C . ASN C 1 106 ? 34.341 -7.651 2.393 1.00 19.99 2106 ASN C C 1
ATOM 5258 O O . ASN C 1 106 ? 33.920 -6.682 1.763 1.00 24.88 2106 ASN C O 1
ATOM 5263 N N . GLY C 1 107 ? 35.255 -7.546 3.356 1.00 24.21 2107 GLY C N 1
ATOM 5264 C CA . GLY C 1 107 ? 35.822 -6.251 3.703 1.00 27.90 2107 GLY C CA 1
ATOM 5265 C C . GLY C 1 107 ? 36.989 -5.833 2.819 1.00 27.22 2107 GLY C C 1
ATOM 5266 O O . GLY C 1 107 ? 37.321 -4.642 2.722 1.00 26.09 2107 GLY C O 1
ATOM 5267 N N . LEU C 1 108 ? 37.625 -6.820 2.190 1.00 28.98 2108 LEU C N 1
ATOM 5268 C CA . LEU C 1 108 ? 38.720 -6.574 1.253 1.00 31.55 2108 LEU C CA 1
ATOM 5269 C C . LEU C 1 108 ? 38.385 -7.150 -0.123 1.00 30.88 2108 LEU C C 1
ATOM 5270 O O . LEU C 1 108 ? 38.897 -8.196 -0.514 1.00 32.16 2108 LEU C O 1
ATOM 5275 N N . PRO C 1 109 ? 37.455 -6.505 -0.845 1.00 29.89 2109 PRO C N 1
ATOM 5276 C CA . PRO C 1 109 ? 36.907 -7.083 -2.075 1.00 36.64 2109 PRO C CA 1
ATOM 5277 C C . PRO C 1 109 ? 37.897 -6.999 -3.235 1.00 40.10 2109 PRO C C 1
ATOM 5278 O O . PRO C 1 109 ? 37.853 -7.814 -4.157 1.00 35.29 2109 PRO C O 1
ATOM 5282 N N . GLU C 1 110 ? 38.788 -6.012 -3.175 1.00 39.13 2110 GLU C N 1
ATOM 5283 C CA . GLU C 1 110 ? 39.771 -5.785 -4.230 1.00 46.52 2110 GLU C CA 1
ATOM 5284 C C . GLU C 1 110 ? 41.124 -6.426 -3.922 1.00 47.19 2110 GLU C C 1
ATOM 5285 O O . GLU C 1 110 ? 42.133 -6.070 -4.531 1.00 53.36 2110 GLU C O 1
ATOM 5291 N N . ALA C 1 111 ? 41.133 -7.394 -3.007 1.00 48.01 2111 ALA C N 1
ATOM 5292 C CA . ALA C 1 111 ? 42.365 -8.073 -2.600 1.00 48.03 2111 ALA C CA 1
ATOM 5293 C C . ALA C 1 111 ? 42.698 -9.236 -3.528 1.00 48.50 2111 ALA C C 1
ATOM 5294 O O . ALA C 1 111 ? 41.797 -9.854 -4.102 1.00 53.03 2111 ALA C O 1
ATOM 5296 N N . GLU C 1 112 ? 43.989 -9.562 -3.624 1.00 48.58 2112 GLU C N 1
ATOM 5297 C CA . GLU C 1 112 ? 44.464 -10.683 -4.439 1.00 46.82 2112 GLU C CA 1
ATOM 5298 C C . GLU C 1 112 ? 44.171 -12.040 -3.792 1.00 43.20 2112 GLU C C 1
ATOM 5299 O O . GLU C 1 112 ? 43.749 -12.975 -4.476 1.00 39.42 2112 GLU C O 1
ATOM 5305 N N . LYS C 1 113 ? 44.447 -12.159 -2.492 1.00 34.91 2113 LYS C N 1
ATOM 5306 C CA . LYS C 1 113 ? 44.077 -13.353 -1.730 1.00 36.78 2113 LYS C CA 1
ATOM 5307 C C . LYS C 1 113 ? 42.597 -13.296 -1.341 1.00 39.59 2113 LYS C C 1
ATOM 5308 O O . LYS C 1 113 ? 42.133 -12.293 -0.795 1.00 36.93 2113 LYS C O 1
ATOM 5314 N N . GLN C 1 114 ? 41.863 -14.364 -1.652 1.00 37.15 2114 GLN C N 1
ATOM 5315 C CA . GLN C 1 114 ? 40.426 -14.431 -1.398 1.00 35.12 2114 GLN C CA 1
ATOM 5316 C C . GLN C 1 114 ? 40.052 -15.812 -0.890 1.00 41.95 2114 GLN C C 1
ATOM 5317 O O . GLN C 1 114 ? 40.126 -16.794 -1.630 1.00 46.32 2114 GLN C O 1
ATOM 5323 N N . ASP C 1 115 ? 39.725 -15.892 0.397 1.00 42.39 2115 ASP C N 1
ATOM 5324 C CA . ASP C 1 115 ? 39.278 -17.143 1.006 1.00 38.59 2115 ASP C CA 1
ATOM 5325 C C . ASP C 1 115 ? 37.760 -17.250 0.797 1.00 43.71 2115 ASP C C 1
ATOM 5326 O O . ASP C 1 115 ? 37.018 -16.317 1.109 1.00 40.18 2115 ASP C O 1
ATOM 5331 N N . ASN C 1 116 ? 37.321 -18.314 0.126 1.00 35.11 2116 ASN C N 1
ATOM 5332 C CA . ASN C 1 116 ? 35.909 -18.448 -0.237 1.00 34.62 2116 ASN C CA 1
ATOM 5333 C C . ASN C 1 116 ? 35.042 -19.009 0.905 1.00 34.41 2116 ASN C C 1
ATOM 5334 O O . ASN C 1 116 ? 34.421 -20.076 0.792 1.00 29.52 2116 ASN C O 1
ATOM 5339 N N . VAL C 1 117 ? 34.969 -18.246 1.991 1.00 30.33 2117 VAL C N 1
ATOM 5340 C CA . VAL C 1 117 ? 34.262 -18.687 3.184 1.00 24.81 2117 VAL C CA 1
ATOM 5341 C C . VAL C 1 117 ? 32.755 -18.743 2.935 1.00 16.83 2117 VAL C C 1
ATOM 5342 O O . VAL C 1 117 ? 32.077 -19.644 3.432 1.00 28.02 2117 VAL C O 1
ATOM 5346 N N . GLY C 1 118 ? 32.252 -17.819 2.118 1.00 22.88 2118 GLY C N 1
ATOM 5347 C CA . GLY C 1 118 ? 30.834 -17.795 1.804 1.00 27.93 2118 GLY C CA 1
ATOM 5348 C C . GLY C 1 118 ? 30.378 -19.074 1.132 1.00 36.85 2118 GLY C C 1
ATOM 5349 O O . GLY C 1 118 ? 29.361 -19.662 1.509 1.00 32.30 2118 GLY C O 1
ATOM 5350 N N . PHE C 1 119 ? 31.178 -19.542 0.179 1.00 33.77 2119 PHE C N 1
ATOM 5351 C CA . PHE C 1 119 ? 30.911 -20.786 -0.533 1.00 27.63 2119 PHE C CA 1
ATOM 5352 C C . PHE C 1 119 ? 30.906 -21.962 0.436 1.00 22.65 2119 PHE C C 1
ATOM 5353 O O . PHE C 1 119 ? 29.994 -22.788 0.424 1.00 30.44 2119 PHE C O 1
ATOM 5361 N N . LYS C 1 120 ? 31.924 -22.021 1.287 1.00 26.73 2120 LYS C N 1
ATOM 5362 C CA . LYS C 1 120 ? 32.106 -23.133 2.214 1.00 27.07 2120 LYS C CA 1
ATOM 5363 C C . LYS C 1 120 ? 30.972 -23.211 3.246 1.00 30.36 2120 LYS C C 1
ATOM 5364 O O . LYS C 1 120 ? 30.515 -24.301 3.603 1.00 28.99 2120 LYS C O 1
ATOM 5370 N N . LEU C 1 121 ? 30.494 -22.046 3.684 1.00 31.06 2121 LEU C N 1
ATOM 5371 C CA . LEU C 1 121 ? 29.423 -21.961 4.678 1.00 32.17 2121 LEU C CA 1
ATOM 5372 C C . LEU C 1 121 ? 28.057 -22.374 4.128 1.00 30.49 2121 LEU C C 1
ATOM 5373 O O . LEU C 1 121 ? 27.222 -22.900 4.873 1.00 31.08 2121 LEU C O 1
ATOM 5378 N N . LYS C 1 122 ? 27.853 -22.190 2.824 1.00 33.58 2122 LYS C N 1
ATOM 5379 C CA . LYS C 1 122 ? 26.567 -22.494 2.196 1.00 35.64 2122 LYS C CA 1
ATOM 5380 C C . LYS C 1 122 ? 26.147 -23.955 2.383 1.00 35.35 2122 LYS C C 1
ATOM 5381 O O . LYS C 1 122 ? 24.957 -24.247 2.515 1.00 35.39 2122 LYS C O 1
ATOM 5387 N N . PHE C 1 123 ? 27.131 -24.835 2.562 1.00 36.92 2123 PHE C N 1
ATOM 5388 C CA . PHE C 1 123 ? 26.875 -26.266 2.725 1.00 33.24 2123 PHE C CA 1
ATOM 5389 C C . PHE C 1 123 ? 26.177 -26.641 4.030 1.00 38.86 2123 PHE C C 1
ATOM 5390 O O . PHE C 1 123 ? 25.700 -27.768 4.177 1.00 33.14 2123 PHE C O 1
ATOM 5398 N N . PHE C 1 124 ? 26.093 -25.697 4.966 1.00 34.92 2124 PHE C N 1
ATOM 5399 C CA . PHE C 1 124 ? 25.339 -25.920 6.199 1.00 26.99 2124 PHE C CA 1
ATOM 5400 C C . PHE C 1 124 ? 23.852 -26.107 5.880 1.00 24.13 2124 PHE C C 1
ATOM 5401 O O . PHE C 1 124 ? 23.149 -26.855 6.569 1.00 31.18 2124 PHE C O 1
ATOM 5409 N N . ALA C 1 125 ? 23.406 -25.477 4.794 1.00 24.86 2125 ALA C N 1
ATOM 5410 C CA . ALA C 1 125 ? 22.007 -25.526 4.374 1.00 31.24 2125 ALA C CA 1
ATOM 5411 C C . ALA C 1 125 ? 21.590 -26.889 3.800 1.00 34.20 2125 ALA C C 1
ATOM 5412 O O . ALA C 1 125 ? 20.396 -27.185 3.697 1.00 25.93 2125 ALA C O 1
ATOM 5414 N N . ASP C 1 126 ? 22.569 -27.694 3.386 1.00 30.17 2126 ASP C N 1
ATOM 5415 C CA . ASP C 1 126 ? 22.328 -29.102 3.072 1.00 35.60 2126 ASP C CA 1
ATOM 5416 C C . ASP C 1 126 ? 21.327 -29.287 1.922 1.00 37.56 2126 ASP C C 1
ATOM 5417 O O . ASP C 1 126 ? 20.371 -30.066 2.028 1.00 35.59 2126 ASP C O 1
ATOM 5422 N N . GLY C 1 127 ? 21.540 -28.544 0.839 1.00 33.35 2127 GLY C N 1
ATOM 5423 C CA . GLY C 1 127 ? 20.671 -28.649 -0.320 1.00 41.48 2127 GLY C CA 1
ATOM 5424 C C . GLY C 1 127 ? 19.736 -27.469 -0.496 1.00 40.68 2127 GLY C C 1
ATOM 5425 O O . GLY C 1 127 ? 19.332 -27.162 -1.618 1.00 34.84 2127 GLY C O 1
ATOM 5426 N N . MET C 1 128 ? 19.430 -26.779 0.601 1.00 37.32 2128 MET C N 1
ATOM 5427 C CA . MET C 1 128 ? 18.444 -25.701 0.584 1.00 38.23 2128 MET C CA 1
ATOM 5428 C C . MET C 1 128 ? 19.045 -24.318 0.325 1.00 33.89 2128 MET C C 1
ATOM 5429 O O . MET C 1 128 ? 18.318 -23.330 0.251 1.00 32.52 2128 MET C O 1
ATOM 5434 N N . GLU C 1 129 ? 20.352 -24.276 0.073 1.00 34.85 2129 GLU C N 1
ATOM 5435 C CA . GLU C 1 129 ? 21.057 -23.023 -0.195 1.00 32.00 2129 GLU C CA 1
ATOM 5436 C C . GLU C 1 129 ? 20.755 -22.455 -1.579 1.00 35.25 2129 GLU C C 1
ATOM 5437 O O . GLU C 1 129 ? 20.376 -23.189 -2.491 1.00 28.75 2129 GLU C O 1
ATOM 5443 N N . SER C 1 130 ? 21.031 -21.163 -1.745 1.00 34.27 2130 SER C N 1
ATOM 5444 C CA . SER C 1 130 ? 20.739 -20.434 -2.976 1.00 32.49 2130 SER C CA 1
ATOM 5445 C C . SER C 1 130 ? 21.832 -19.413 -3.230 1.00 35.22 2130 SER C C 1
ATOM 5446 O O . SER C 1 130 ? 22.709 -19.215 -2.393 1.00 31.66 2130 SER C O 1
ATOM 5449 N N . GLU C 1 131 ? 21.683 -18.675 -4.324 1.00 37.26 2131 GLU C N 1
ATOM 5450 C CA . GLU C 1 131 ? 22.613 -17.616 -4.687 1.00 34.67 2131 GLU C CA 1
ATOM 5451 C C . GLU C 1 131 ? 21.833 -16.339 -5.013 1.00 39.52 2131 GLU C C 1
ATOM 5452 O O . GLU C 1 131 ? 20.686 -16.406 -5.456 1.00 42.06 2131 GLU C O 1
ATOM 5458 N N . THR C 1 132 ? 22.417 -15.187 -4.685 1.00 29.60 2132 THR C N 1
ATOM 5459 C CA . THR C 1 132 ? 21.826 -13.884 -4.998 1.00 35.11 2132 THR C CA 1
ATOM 5460 C C . THR C 1 132 ? 22.934 -12.899 -5.323 1.00 28.60 2132 THR C C 1
ATOM 5461 O O . THR C 1 132 ? 24.115 -13.252 -5.327 1.00 37.44 2132 THR C O 1
ATOM 5465 N N . GLN C 1 133 ? 22.536 -11.661 -5.590 1.00 32.63 2133 GLN C N 1
ATOM 5466 C CA . GLN C 1 133 ? 23.464 -10.551 -5.680 1.00 38.46 2133 GLN C CA 1
ATOM 5467 C C . GLN C 1 133 ? 22.948 -9.442 -4.782 1.00 36.88 2133 GLN C C 1
ATOM 5468 O O . GLN C 1 133 ? 21.771 -9.084 -4.841 1.00 38.14 2133 GLN C O 1
ATOM 5474 N N . ILE C 1 134 ? 23.783 -9.030 -3.835 1.00 39.11 2134 ILE C N 1
ATOM 5475 C CA . ILE C 1 134 ? 23.534 -7.809 -3.078 1.00 32.09 2134 ILE C CA 1
ATOM 5476 C C . ILE C 1 134 ? 24.548 -6.751 -3.496 1.00 27.90 2134 ILE C C 1
ATOM 5477 O O . ILE C 1 134 ? 25.749 -6.913 -3.268 1.00 34.55 2134 ILE C O 1
ATOM 5482 N N . ALA C 1 135 ? 24.060 -5.680 -4.116 1.00 30.26 2135 ALA C N 1
ATOM 5483 C CA . ALA C 1 135 ? 24.909 -4.562 -4.508 1.00 37.45 2135 ALA C CA 1
ATOM 5484 C C . ALA C 1 135 ? 26.080 -5.027 -5.392 1.00 34.87 2135 ALA C C 1
ATOM 5485 O O . ALA C 1 135 ? 27.255 -4.854 -5.048 1.00 35.20 2135 ALA C O 1
ATOM 5487 N N . GLY C 1 136 ? 25.739 -5.729 -6.474 1.00 42.66 2136 GLY C N 1
ATOM 5488 C CA . GLY C 1 136 ? 26.745 -6.221 -7.405 1.00 43.76 2136 GLY C CA 1
ATOM 5489 C C . GLY C 1 136 ? 27.657 -7.301 -6.840 1.00 47.80 2136 GLY C C 1
ATOM 5490 O O . GLY C 1 136 ? 28.600 -7.731 -7.501 1.00 47.63 2136 GLY C O 1
ATOM 5491 N N . ARG C 1 137 ? 27.366 -7.735 -5.618 1.00 41.14 2137 ARG C N 1
ATOM 5492 C CA . ARG C 1 137 ? 28.184 -8.747 -4.922 1.00 37.41 2137 ARG C CA 1
ATOM 5493 C C . ARG C 1 137 ? 27.447 -10.100 -4.908 1.00 34.90 2137 ARG C C 1
ATOM 5494 O O . ARG C 1 137 ? 26.223 -10.155 -4.720 1.00 40.23 2137 ARG C O 1
ATOM 5502 N N . LYS C 1 138 ? 28.221 -11.174 -5.008 1.00 30.19 2138 LYS C N 1
ATOM 5503 C CA . LYS C 1 138 ? 27.692 -12.534 -5.076 1.00 34.99 2138 LYS C CA 1
ATOM 5504 C C . LYS C 1 138 ? 27.545 -13.129 -3.681 1.00 33.64 2138 LYS C C 1
ATOM 5505 O O . LYS C 1 138 ? 28.533 -13.359 -2.982 1.00 29.65 2138 LYS C O 1
ATOM 5511 N N . VAL C 1 139 ? 26.317 -13.504 -3.347 1.00 35.13 2139 VAL C N 1
ATOM 5512 C CA . VAL C 1 139 ? 25.972 -13.858 -1.982 1.00 29.44 2139 VAL C CA 1
ATOM 5513 C C . VAL C 1 139 ? 25.205 -15.176 -1.961 1.00 28.66 2139 VAL C C 1
ATOM 5514 O O . VAL C 1 139 ? 24.346 -15.408 -2.809 1.00 33.54 2139 VAL C O 1
ATOM 5518 N N . TYR C 1 140 ? 25.570 -16.065 -1.038 1.00 26.94 2140 TYR C N 1
ATOM 5519 C CA . TYR C 1 140 ? 24.816 -17.293 -0.805 1.00 28.60 2140 TYR C CA 1
ATOM 5520 C C . TYR C 1 140 ? 23.795 -17.120 0.304 1.00 34.57 2140 TYR C C 1
ATOM 5521 O O . TYR C 1 140 ? 24.090 -16.517 1.340 1.00 27.71 2140 TYR C O 1
ATOM 5530 N N . LYS C 1 141 ? 22.591 -17.633 0.071 1.00 26.55 2141 LYS C N 1
ATOM 5531 C CA . LYS C 1 141 ? 21.545 -17.671 1.090 1.00 25.05 2141 LYS C CA 1
ATOM 5532 C C . LYS C 1 141 ? 21.537 -19.030 1.759 1.00 29.77 2141 LYS C C 1
ATOM 5533 O O . LYS C 1 141 ? 21.400 -20.055 1.090 1.00 30.52 2141 LYS C O 1
ATOM 5539 N N . VAL C 1 142 ? 21.635 -19.028 3.083 1.00 25.89 2142 VAL C N 1
ATOM 5540 C CA . VAL C 1 142 ? 21.623 -20.254 3.870 1.00 21.28 2142 VAL C CA 1
ATOM 5541 C C . VAL C 1 142 ? 20.400 -20.223 4.794 1.00 32.38 2142 VAL C C 1
ATOM 5542 O O . VAL C 1 142 ? 20.375 -19.473 5.770 1.00 34.58 2142 VAL C O 1
ATOM 5546 N N . PRO C 1 143 ? 19.342 -20.982 4.456 1.00 30.20 2143 PRO C N 1
ATOM 5547 C CA . PRO C 1 1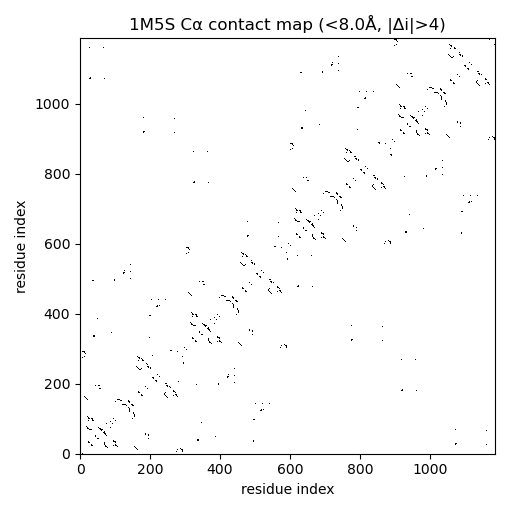43 ? 18.173 -21.073 5.333 1.00 30.41 2143 PRO C CA 1
ATOM 5548 C C . PRO C 1 143 ? 18.510 -21.641 6.707 1.00 27.25 2143 PRO C C 1
ATOM 5549 O O . PRO C 1 143 ? 19.192 -22.661 6.819 1.00 25.34 2143 PRO C O 1
ATOM 5553 N N . ILE C 1 144 ? 18.120 -20.904 7.747 1.00 27.17 2144 ILE C N 1
ATOM 5554 C CA . ILE C 1 144 ? 18.331 -21.308 9.136 1.00 23.34 2144 ILE C CA 1
ATOM 5555 C C . ILE C 1 144 ? 17.069 -20.967 9.933 1.00 21.54 2144 ILE C C 1
ATOM 5556 O O . ILE C 1 144 ? 16.113 -20.434 9.375 1.00 22.01 2144 ILE C O 1
ATOM 5561 N N . MET C 1 145 ? 17.048 -21.292 11.221 1.00 23.26 2145 MET C N 1
ATOM 5562 C CA . MET C 1 145 ? 15.826 -21.146 12.014 1.00 23.18 2145 MET C CA 1
ATOM 5563 C C . MET C 1 145 ? 15.279 -19.718 12.042 1.00 22.60 2145 MET C C 1
ATOM 5564 O O . MET C 1 145 ? 14.069 -19.517 12.190 1.00 21.06 2145 MET C O 1
ATOM 5569 N N . GLU C 1 146 ? 16.166 -18.732 11.897 1.00 23.13 2146 GLU C N 1
ATOM 5570 C CA . GLU C 1 146 ? 15.784 -17.325 12.044 1.00 23.05 2146 GLU C CA 1
ATOM 5571 C C . GLU C 1 146 ? 15.262 -16.724 10.744 1.00 23.87 2146 GLU C C 1
ATOM 5572 O O . GLU C 1 146 ? 14.558 -15.712 10.755 1.00 20.13 2146 GLU C O 1
ATOM 5578 N N . GLY C 1 147 ? 15.597 -17.374 9.634 1.00 23.28 2147 GLY C N 1
ATOM 5579 C CA . GLY C 1 147 ? 15.390 -16.790 8.320 1.00 19.46 2147 GLY C CA 1
ATOM 5580 C C . GLY C 1 147 ? 16.518 -17.224 7.403 1.00 27.17 2147 GLY C C 1
ATOM 5581 O O . GLY C 1 147 ? 17.002 -18.351 7.513 1.00 27.58 2147 GLY C O 1
ATOM 5582 N N . ASP C 1 148 ? 16.956 -16.326 6.525 1.00 21.86 2148 ASP C N 1
ATO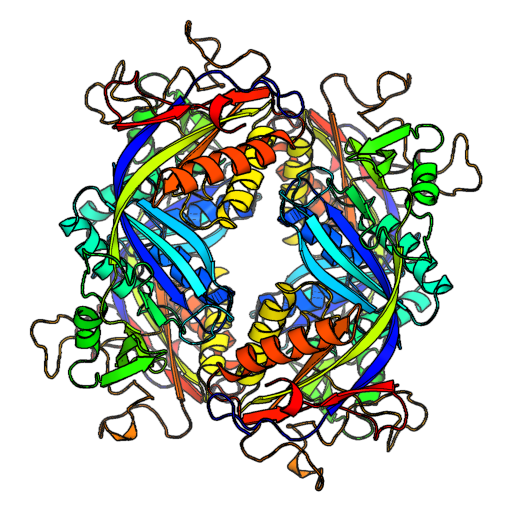M 5583 C CA . ASP C 1 148 ? 18.068 -16.602 5.618 1.00 28.72 2148 ASP C CA 1
ATOM 5584 C C . ASP C 1 148 ? 19.342 -15.945 6.116 1.00 30.34 2148 ASP C C 1
ATOM 5585 O O . ASP C 1 148 ? 19.393 -14.726 6.274 1.00 30.11 2148 ASP C O 1
ATOM 5590 N N . PHE C 1 149 ? 20.371 -16.749 6.359 1.00 26.02 2149 PHE C N 1
ATOM 5591 C CA . PHE C 1 149 ? 21.704 -16.210 6.590 1.00 27.83 2149 PHE C CA 1
ATOM 5592 C C . PHE C 1 149 ? 22.379 -15.912 5.246 1.00 32.94 2149 PHE C C 1
ATOM 5593 O O . PHE C 1 149 ? 22.430 -16.769 4.361 1.00 28.89 2149 PHE C O 1
ATOM 5601 N N . LEU C 1 150 ? 22.813 -14.666 5.072 1.00 22.44 2150 LEU C N 1
ATOM 5602 C CA . LEU C 1 150 ? 23.493 -14.241 3.850 1.00 29.14 2150 LEU C CA 1
ATOM 5603 C C . LEU C 1 150 ? 25.001 -14.142 4.057 1.00 32.40 2150 LEU C C 1
ATOM 5604 O O . LEU C 1 150 ? 25.474 -13.504 4.994 1.00 25.59 2150 LEU C O 1
ATOM 5609 N N . ALA C 1 151 ? 25.754 -14.760 3.156 1.00 25.42 2151 ALA C N 1
ATOM 5610 C CA . ALA C 1 151 ? 27.211 -14.743 3.228 1.00 18.55 2151 ALA C CA 1
ATOM 5611 C C . ALA C 1 151 ? 27.787 -14.550 1.832 1.00 29.62 2151 ALA C C 1
ATOM 5612 O O . ALA C 1 151 ? 27.578 -15.382 0.941 1.00 24.86 2151 ALA C O 1
ATOM 5614 N N . GLU C 1 152 ? 28.458 -13.420 1.630 1.00 27.00 2152 GLU C N 1
ATOM 5615 C CA . GLU C 1 152 ? 29.148 -13.158 0.375 1.00 32.92 2152 GLU C CA 1
ATOM 5616 C C . GLU C 1 152 ? 30.157 -14.262 0.126 1.00 33.39 2152 GLU C C 1
ATOM 5617 O O . GLU C 1 152 ? 30.627 -14.910 1.063 1.00 30.64 2152 GLU C O 1
ATOM 5623 N N . GLU C 1 153 ? 30.432 -14.518 -1.146 1.00 32.43 2153 GLU C N 1
ATOM 5624 C CA . GLU C 1 153 ? 31.215 -15.675 -1.559 1.00 29.37 2153 GLU C CA 1
ATOM 5625 C C . GLU C 1 153 ? 32.607 -15.727 -0.910 1.00 24.96 2153 GLU C C 1
ATOM 5626 O O . GLU C 1 153 ? 32.974 -16.729 -0.283 1.00 25.37 2153 GLU C O 1
ATOM 5632 N N . ASN C 1 154 ? 33.340 -14.617 -1.002 1.00 24.59 2154 ASN C N 1
ATOM 5633 C CA . ASN C 1 154 ? 34.735 -14.574 -0.577 1.00 29.72 2154 ASN C CA 1
ATOM 5634 C C . ASN C 1 154 ? 34.989 -13.589 0.554 1.00 29.07 2154 ASN C C 1
ATOM 5635 O O . ASN C 1 154 ? 34.211 -12.665 0.786 1.00 31.75 2154 ASN C O 1
ATOM 5640 N N . ILE C 1 155 ? 36.148 -13.749 1.182 1.00 29.52 2155 ILE C N 1
ATOM 5641 C CA . ILE C 1 155 ? 36.650 -12.816 2.180 1.00 30.63 2155 ILE C CA 1
ATOM 5642 C C . ILE C 1 155 ? 38.111 -12.507 1.860 1.00 27.11 2155 ILE C C 1
ATOM 5643 O O . ILE C 1 155 ? 38.953 -13.405 1.815 1.00 30.80 2155 ILE C O 1
ATOM 5648 N N . GLY C 1 156 ? 38.386 -11.231 1.605 1.00 23.37 2156 GLY C N 1
ATOM 5649 C CA . GLY C 1 156 ? 39.701 -10.827 1.151 1.00 32.63 2156 GLY C CA 1
ATOM 5650 C C . GLY C 1 156 ? 40.693 -10.700 2.283 1.00 38.97 2156 GLY C C 1
ATOM 5651 O O . GLY C 1 156 ? 40.360 -10.209 3.363 1.00 31.49 2156 GLY C O 1
ATOM 5652 N N . ALA C 1 157 ? 41.908 -11.176 2.036 1.00 34.52 2157 ALA C N 1
ATOM 5653 C CA . ALA C 1 157 ? 43.000 -11.079 3.002 1.00 33.70 2157 ALA C CA 1
ATOM 5654 C C . ALA C 1 157 ? 44.221 -10.396 2.374 1.00 42.67 2157 ALA C C 1
ATOM 5655 O O . ALA C 1 157 ? 44.385 -10.394 1.152 1.00 40.74 2157 ALA C O 1
ATOM 5657 N N . ILE C 1 158 ? 44.998 -9.703 3.200 1.00 36.18 2158 ILE C N 1
ATOM 5658 C CA . ILE C 1 158 ? 46.252 -9.107 2.745 1.00 38.48 2158 ILE C CA 1
ATOM 5659 C C . ILE C 1 158 ? 47.380 -9.351 3.747 1.00 37.09 2158 ILE C C 1
ATOM 5660 O O . ILE C 1 158 ? 47.147 -9.830 4.860 1.00 32.90 2158 ILE C O 1
ATOM 5665 N N . ALA C 1 159 ? 48.608 -9.055 3.330 1.00 34.37 2159 ALA C N 1
ATOM 5666 C CA . ALA C 1 159 ? 49.725 -8.967 4.267 1.00 37.73 2159 ALA C CA 1
ATOM 5667 C C . ALA C 1 159 ? 49.694 -7.595 4.947 1.00 32.78 2159 ALA C C 1
ATOM 5668 O O . ALA C 1 159 ? 49.902 -6.558 4.296 1.00 34.39 2159 ALA C O 1
ATOM 5670 N N . GLY C 1 160 ? 49.269 -7.589 6.209 1.00 37.10 2160 GLY C N 1
ATOM 5671 C CA . GLY C 1 160 ? 49.202 -6.353 6.965 1.00 38.85 2160 GLY C CA 1
ATOM 5672 C C . GLY C 1 160 ? 50.255 -6.317 8.053 1.00 43.26 2160 GLY C C 1
ATOM 5673 O O . GLY C 1 160 ? 51.187 -7.127 8.054 1.00 37.39 2160 GLY C O 1
ATOM 5674 N N . ILE C 1 161 ? 50.042 -5.446 9.036 1.00 35.74 2161 ILE C N 1
ATOM 5675 C CA . ILE C 1 161 ? 51.018 -5.211 10.099 1.00 37.50 2161 ILE C CA 1
ATOM 5676 C C . ILE C 1 161 ? 50.416 -5.440 11.498 1.00 31.84 2161 ILE C C 1
ATOM 5677 O O . ILE C 1 161 ? 49.281 -5.044 11.769 1.00 28.94 2161 ILE C O 1
ATOM 5682 N N . ALA C 1 162 ? 51.163 -6.131 12.356 1.00 27.96 2162 ALA C N 1
ATOM 5683 C CA . ALA C 1 162 ? 50.760 -6.354 13.744 1.00 31.01 2162 ALA C CA 1
ATOM 5684 C C . ALA C 1 162 ? 51.766 -5.770 14.749 1.00 35.49 2162 ALA C C 1
ATOM 5685 O O . ALA C 1 162 ? 52.963 -6.062 14.690 1.00 33.98 2162 ALA C O 1
ATOM 5687 N N . GLY C 1 163 ? 51.279 -4.955 15.679 1.00 27.71 2163 GLY C N 1
ATOM 5688 C CA . GLY C 1 163 ? 52.107 -4.575 16.813 1.00 24.51 2163 GLY C CA 1
ATOM 5689 C C . GLY C 1 163 ? 52.632 -3.153 16.823 1.00 20.95 2163 GLY C C 1
ATOM 5690 O O . GLY C 1 163 ? 53.648 -2.872 17.462 1.00 31.96 2163 GLY C O 1
ATOM 5691 N N . GLY C 1 164 ? 51.967 -2.261 16.094 1.00 21.63 2164 GLY C N 1
ATOM 5692 C CA . GLY C 1 164 ? 52.116 -0.8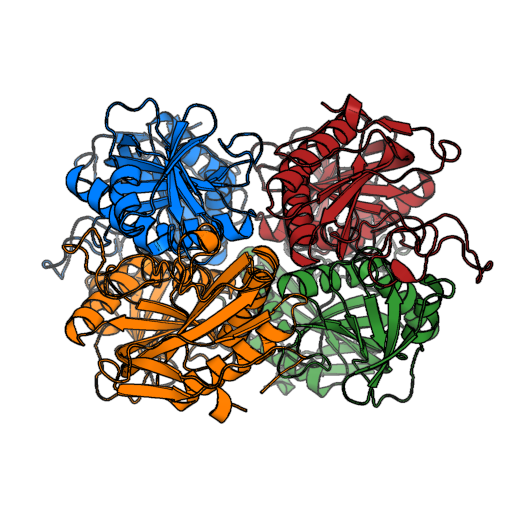43 16.365 1.00 23.72 2164 GLY C CA 1
ATOM 5693 C C . GLY C 1 164 ? 51.592 -0.608 17.770 1.00 25.99 2164 GLY C C 1
ATOM 5694 O O . GLY C 1 164 ? 50.744 -1.364 18.238 1.00 23.71 2164 GLY C O 1
ATOM 5695 N N . ASN C 1 165 ? 52.184 0.335 18.495 1.00 26.18 2165 ASN C N 1
ATOM 5696 C CA . ASN C 1 165 ? 51.864 0.499 19.909 1.00 26.42 2165 ASN C CA 1
ATOM 5697 C C . ASN C 1 165 ? 52.403 1.797 20.500 1.00 28.98 2165 ASN C C 1
ATOM 5698 O O . ASN C 1 165 ? 53.285 2.442 19.930 1.00 28.71 2165 ASN C O 1
ATOM 5703 N N . PHE C 1 166 ? 51.805 2.210 21.611 1.00 25.92 2166 PHE C N 1
ATOM 5704 C CA . PHE C 1 166 ? 52.408 3.202 22.481 1.00 21.73 2166 PHE C CA 1
ATOM 5705 C C . PHE C 1 166 ? 52.051 2.886 23.927 1.00 23.82 2166 PHE C C 1
ATOM 5706 O O . PHE C 1 166 ? 51.145 2.089 24.179 1.00 21.39 2166 PHE C O 1
ATOM 5714 N N . PHE C 1 167 ? 52.922 3.311 24.840 1.00 26.23 2167 PHE C N 1
ATOM 5715 C CA . PHE C 1 167 ? 52.732 3.126 26.277 1.00 26.06 2167 PHE C CA 1
ATOM 5716 C C . PHE C 1 167 ? 52.275 4.442 26.909 1.00 27.32 2167 PHE C C 1
ATOM 5717 O O . PHE C 1 167 ? 52.747 5.518 26.540 1.00 22.04 2167 PHE C O 1
ATOM 5725 N N . ILE C 1 168 ? 51.357 4.348 27.866 1.00 22.31 2168 ILE C N 1
ATOM 5726 C CA . ILE C 1 168 ? 50.893 5.515 28.615 1.00 20.61 2168 ILE C CA 1
ATOM 5727 C C . ILE C 1 168 ? 51.311 5.376 30.073 1.00 18.11 2168 ILE C C 1
ATOM 5728 O O . ILE C 1 168 ? 51.016 4.362 30.715 1.00 22.15 2168 ILE C O 1
ATOM 5733 N N . PHE C 1 169 ? 52.141 6.321 30.524 1.00 19.94 2169 PHE C N 1
ATOM 5734 C CA . PHE C 1 169 ? 52.610 6.391 31.911 1.00 17.71 2169 PHE C CA 1
ATOM 5735 C C . PHE C 1 169 ? 51.725 7.372 32.669 1.00 20.89 2169 PHE C C 1
ATOM 5736 O O . PHE C 1 169 ? 51.642 8.546 32.291 1.00 19.63 2169 PHE C O 1
ATOM 5744 N N . GLY C 1 170 ? 51.107 6.902 33.754 1.00 20.04 2170 GLY C N 1
ATOM 5745 C CA . GLY C 1 170 ? 50.184 7.738 34.508 1.00 17.01 2170 GLY C CA 1
ATOM 5746 C C . GLY C 1 170 ? 50.547 7.840 35.976 1.00 18.19 2170 GLY C C 1
ATOM 5747 O O . GLY C 1 170 ? 51.287 7.007 36.496 1.00 18.24 2170 GLY C O 1
ATOM 5748 N N . ASP C 1 171 ? 50.047 8.876 36.644 1.00 20.04 2171 ASP C N 1
ATOM 5749 C CA . ASP C 1 171 ? 50.314 9.049 38.068 1.00 17.70 2171 ASP C CA 1
ATOM 5750 C C . ASP C 1 171 ? 49.544 8.059 38.944 1.00 19.29 2171 ASP C C 1
ATOM 5751 O O . ASP C 1 171 ? 49.921 7.820 40.086 1.00 23.29 2171 ASP C O 1
ATOM 5756 N N . SER C 1 172 ? 48.495 7.458 38.387 1.00 18.39 2172 SER C N 1
ATOM 5757 C CA . SER C 1 172 ? 47.714 6.436 39.084 1.00 20.90 2172 SER C CA 1
ATOM 5758 C C . SER C 1 172 ? 47.211 5.440 38.049 1.00 18.54 2172 SER C C 1
ATOM 5759 O O . SER C 1 172 ? 47.230 5.733 36.849 1.00 17.90 2172 SER C O 1
ATOM 5762 N N . GLN C 1 173 ? 46.700 4.299 38.509 1.00 17.14 2173 GLN C N 1
ATOM 5763 C CA . GLN C 1 173 ? 46.170 3.282 37.602 1.00 17.23 2173 GLN C CA 1
ATOM 5764 C C . GLN C 1 173 ? 44.993 3.795 36.780 1.00 17.81 2173 GLN C C 1
ATOM 5765 O O . GLN C 1 173 ? 44.948 3.593 35.572 1.00 14.15 2173 GLN C O 1
ATOM 5771 N N . MET C 1 174 ? 44.096 4.543 37.415 1.00 16.52 2174 MET C N 1
ATOM 5772 C CA . MET C 1 174 ? 42.892 5.004 36.732 1.00 17.01 2174 MET C CA 1
ATOM 5773 C C . MET C 1 174 ? 43.156 6.194 35.814 1.00 15.85 2174 MET C C 1
ATOM 5774 O O . MET C 1 174 ? 42.437 6.393 34.831 1.00 13.04 2174 MET C O 1
ATOM 5779 N N . THR C 1 175 ? 44.212 6.954 36.095 1.00 13.37 2175 THR C N 1
ATOM 5780 C CA . THR C 1 175 ? 44.667 7.978 35.162 1.00 14.61 2175 THR C CA 1
ATOM 5781 C C . THR C 1 175 ? 45.149 7.324 33.863 1.00 17.18 2175 THR C C 1
ATOM 5782 O O . THR C 1 175 ? 44.704 7.685 32.771 1.00 14.28 2175 THR C O 1
ATOM 5786 N N . ALA C 1 176 ? 46.026 6.333 33.993 1.00 13.38 2176 ALA C N 1
ATOM 5787 C CA . ALA C 1 176 ? 46.602 5.672 32.827 1.00 20.29 2176 ALA C CA 1
ATOM 5788 C C . ALA C 1 176 ? 45.538 4.890 32.056 1.00 14.33 2176 ALA C C 1
ATOM 5789 O O . ALA C 1 176 ? 45.512 4.923 30.831 1.00 18.16 2176 ALA C O 1
ATOM 5791 N N . LEU C 1 177 ? 44.623 4.247 32.777 1.00 17.56 2177 LEU C N 1
ATOM 5792 C CA . LEU C 1 177 ? 43.552 3.482 32.143 1.00 15.45 2177 LEU C CA 1
ATOM 5793 C C . LEU C 1 177 ? 42.568 4.367 31.378 1.00 14.61 2177 LEU C C 1
ATOM 5794 O O . LEU C 1 177 ? 42.184 4.054 30.255 1.00 17.22 2177 LEU C O 1
ATOM 5799 N N . THR C 1 178 ? 42.173 5.481 31.982 1.00 12.75 2178 THR C N 1
ATOM 5800 C CA . THR C 1 178 ? 41.260 6.409 31.327 1.00 10.15 2178 THR C CA 1
ATOM 5801 C C . THR C 1 178 ? 41.877 6.969 30.057 1.00 16.34 2178 THR C C 1
ATOM 5802 O O . THR C 1 178 ? 41.198 7.100 29.032 1.00 17.06 2178 THR C O 1
ATOM 5806 N N . ALA C 1 179 ? 43.171 7.265 30.119 1.00 17.24 2179 ALA C N 1
ATOM 5807 C CA . ALA C 1 179 ? 43.908 7.705 28.948 1.00 12.88 2179 ALA C CA 1
ATOM 5808 C C . ALA C 1 179 ? 43.870 6.626 27.850 1.00 15.88 2179 ALA C C 1
ATOM 5809 O O . ALA C 1 179 ? 43.625 6.927 26.678 1.00 18.84 2179 ALA C O 1
ATOM 5811 N N . ALA C 1 180 ? 44.084 5.371 28.248 1.00 18.39 2180 ALA C N 1
ATOM 5812 C CA . ALA C 1 180 ? 44.028 4.225 27.339 1.00 21.54 2180 ALA C CA 1
ATOM 5813 C C . ALA C 1 180 ? 42.634 4.035 26.732 1.00 21.27 2180 ALA C C 1
ATOM 5814 O O . ALA C 1 180 ? 42.493 3.812 25.527 1.00 20.02 2180 ALA C O 1
ATOM 5816 N N . GLU C 1 181 ? 41.611 4.137 27.577 1.00 16.86 2181 GLU C N 1
ATOM 5817 C CA . GLU C 1 181 ? 40.212 4.042 27.155 1.00 17.59 2181 GLU C CA 1
ATOM 5818 C C . GLU C 1 181 ? 39.858 5.094 26.100 1.00 16.08 2181 GLU C C 1
ATOM 5819 O O . GLU C 1 181 ? 39.259 4.776 25.068 1.00 16.78 2181 GLU C O 1
ATOM 5825 N N . ALA C 1 182 ? 40.303 6.327 26.331 1.00 14.97 2182 ALA C N 1
ATOM 5826 C CA . ALA C 1 182 ? 40.055 7.430 25.412 1.00 16.05 2182 ALA C CA 1
ATOM 5827 C C . ALA C 1 182 ? 40.752 7.161 24.081 1.00 16.10 2182 ALA C C 1
ATOM 5828 O O . ALA C 1 182 ? 40.200 7.422 23.013 1.00 18.87 2182 ALA C O 1
ATOM 5830 N N . ALA C 1 183 ? 41.922 6.540 24.156 1.00 16.49 2183 ALA C N 1
ATOM 5831 C CA . ALA C 1 183 ? 42.705 6.240 22.968 1.00 23.33 2183 ALA C CA 1
ATOM 5832 C C . ALA C 1 183 ? 42.071 5.114 22.150 1.00 21.17 2183 ALA C C 1
ATOM 5833 O O . ALA C 1 183 ? 41.978 5.211 20.926 1.00 23.06 2183 ALA C O 1
ATOM 5835 N N . VAL C 1 184 ? 41.590 4.076 22.836 1.00 18.19 2184 VAL C N 1
ATOM 5836 C CA . VAL C 1 184 ? 40.910 2.959 22.178 1.00 19.32 2184 VAL C CA 1
ATOM 5837 C C . VAL C 1 184 ? 39.617 3.403 21.487 1.00 19.70 2184 VAL C C 1
ATOM 5838 O O . VAL C 1 184 ? 39.334 2.977 20.363 1.00 17.85 2184 VAL C O 1
ATOM 5842 N N . ASP C 1 185 ? 38.857 4.280 22.145 1.00 18.93 2185 ASP C N 1
ATOM 5843 C CA . ASP C 1 185 ? 37.626 4.832 21.575 1.00 16.89 2185 ASP C CA 1
ATOM 5844 C C . ASP C 1 185 ? 37.924 5.657 20.320 1.00 18.60 2185 ASP C C 1
ATOM 5845 O O . ASP C 1 185 ? 37.134 5.656 19.369 1.00 17.35 2185 ASP C O 1
ATOM 5850 N N . THR C 1 186 ? 39.018 6.415 20.360 1.00 19.47 2186 THR C N 1
ATOM 5851 C CA . THR C 1 186 ? 39.425 7.245 19.227 1.00 16.97 2186 THR C CA 1
ATOM 5852 C C . THR C 1 186 ? 39.852 6.372 18.055 1.00 22.97 2186 THR C C 1
ATOM 5853 O O . THR C 1 186 ? 39.424 6.592 16.915 1.00 24.49 2186 THR C O 1
ATOM 5857 N N . ILE C 1 187 ? 40.625 5.332 18.363 1.00 16.81 2187 ILE C N 1
ATOM 5858 C CA . ILE C 1 187 ? 41.119 4.406 17.349 1.00 22.57 2187 ILE C CA 1
ATOM 5859 C C . ILE C 1 187 ? 39.986 3.558 16.763 1.00 27.56 2187 ILE C C 1
ATOM 5860 O O . ILE C 1 187 ? 40.029 3.202 15.587 1.00 24.96 2187 ILE C O 1
ATOM 5865 N N . ALA C 1 188 ? 38.938 3.318 17.550 1.00 18.15 2188 ALA C N 1
ATOM 5866 C CA . ALA C 1 188 ? 37.782 2.552 17.078 1.00 16.56 2188 ALA C CA 1
ATOM 5867 C C . ALA C 1 188 ? 36.936 3.349 16.083 1.00 22.74 2188 ALA C C 1
ATOM 5868 O O . ALA C 1 188 ? 36.054 2.787 15.434 1.00 24.16 2188 ALA C O 1
ATOM 5870 N N . GLU C 1 189 ? 37.210 4.652 15.974 1.00 22.10 2189 GLU C N 1
ATOM 5871 C CA . GLU C 1 189 ? 36.596 5.521 14.967 1.00 21.97 2189 GLU C CA 1
ATOM 5872 C C . GLU C 1 189 ? 37.321 5.426 13.623 1.00 28.24 2189 GLU C C 1
ATOM 5873 O O . GLU C 1 189 ? 36.841 5.949 12.622 1.00 29.61 2189 GLU C O 1
ATOM 5879 N N . LEU C 1 190 ? 38.515 4.844 13.625 1.00 22.87 2190 LEU C N 1
ATOM 5880 C CA . LEU C 1 190 ? 39.424 4.966 12.491 1.00 27.57 2190 LEU C CA 1
ATOM 5881 C C . LEU C 1 190 ? 39.444 3.742 11.589 1.00 25.44 2190 LEU C C 1
ATOM 5882 O O . LEU C 1 190 ? 39.611 2.625 12.060 1.00 22.47 2190 LEU C O 1
ATOM 5887 N N . GLU C 1 191 ? 39.470 3.988 10.282 1.00 28.15 2191 GLU C N 1
ATOM 5888 C CA . GLU C 1 191 ? 39.564 2.922 9.299 1.00 25.28 2191 GLU C CA 1
ATOM 5889 C C . GLU C 1 191 ? 40.955 2.286 9.261 1.00 29.40 2191 GLU C C 1
ATOM 5890 O O . GLU C 1 191 ? 41.966 2.962 9.472 1.00 25.96 2191 GLU C O 1
ATOM 5896 N N . GLY C 1 192 ? 40.982 0.966 9.092 1.00 23.60 2192 GLY C N 1
ATOM 5897 C CA . GLY C 1 192 ? 42.224 0.269 8.807 1.00 30.72 2192 GLY C CA 1
ATOM 5898 C C . GLY C 1 192 ? 42.892 -0.439 9.967 1.00 24.74 2192 GLY C C 1
ATOM 5899 O O . GLY C 1 192 ? 43.769 -1.266 9.747 1.00 30.28 2192 GLY C O 1
ATOM 5900 N N . THR C 1 193 ? 42.474 -0.137 11.195 1.00 19.45 2193 THR C N 1
ATOM 5901 C CA . THR C 1 193 ? 43.178 -0.597 12.399 1.00 19.74 2193 THR C CA 1
ATOM 5902 C C . THR C 1 193 ? 42.254 -1.304 13.395 1.00 23.73 2193 THR C C 1
ATOM 5903 O O . THR C 1 193 ? 41.089 -0.926 13.548 1.00 21.06 2193 THR C O 1
ATOM 5907 N N . ILE C 1 194 ? 42.791 -2.293 14.103 1.00 26.05 2194 ILE C N 1
ATOM 5908 C CA . ILE C 1 194 ? 42.130 -2.831 15.288 1.00 20.08 2194 ILE C CA 1
ATOM 5909 C C . ILE C 1 194 ? 43.041 -2.727 16.509 1.00 21.94 2194 ILE C C 1
ATOM 5910 O O . ILE C 1 194 ? 44.218 -2.390 16.392 1.00 21.90 2194 ILE C O 1
ATOM 5915 N N . THR C 1 195 ? 42.465 -2.936 17.687 1.00 18.30 2195 THR C N 1
ATOM 5916 C CA . THR C 1 195 ? 43.234 -2.988 18.923 1.00 16.24 2195 THR C CA 1
ATOM 5917 C C . THR C 1 195 ? 42.832 -4.249 19.679 1.00 15.77 2195 THR C C 1
ATOM 5918 O O . THR C 1 195 ? 41.808 -4.260 20.358 1.00 18.45 2195 THR C O 1
ATOM 5922 N N . PRO C 1 196 ? 43.577 -5.358 19.478 1.00 18.57 2196 PRO C N 1
ATOM 5923 C CA . PRO C 1 196 ? 43.149 -6.734 19.777 1.00 18.74 2196 PRO C CA 1
ATOM 5924 C C . PRO C 1 196 ? 43.052 -7.140 21.252 1.00 16.67 2196 PRO C C 1
ATOM 5925 O O . PRO C 1 196 ? 42.437 -8.163 21.572 1.00 17.59 2196 PRO C O 1
ATOM 5929 N N . PHE C 1 197 ? 43.699 -6.390 22.142 1.00 19.01 2197 PHE C N 1
ATOM 5930 C CA . PHE C 1 197 ? 43.689 -6.732 23.568 1.00 18.81 2197 PHE C CA 1
ATOM 5931 C C . PHE C 1 197 ? 42.352 -6.407 24.243 1.00 18.22 2197 PHE C C 1
ATOM 5932 O O . PHE C 1 197 ? 41.474 -5.807 23.622 1.00 16.61 2197 PHE C O 1
ATOM 5940 N N . PRO C 1 198 ? 42.126 -6.920 25.468 1.00 18.17 2198 PRO C N 1
ATOM 5941 C CA . PRO C 1 198 ? 40.791 -6.775 26.064 1.00 17.09 2198 PRO C CA 1
ATOM 5942 C C . PRO C 1 198 ? 40.415 -5.309 26.293 1.00 14.95 2198 PRO C C 1
ATOM 5943 O O . PRO C 1 198 ? 41.168 -4.554 26.903 1.00 17.21 2198 PRO C O 1
ATOM 5947 N N . GLY C 1 199 ? 39.318 -4.887 25.671 1.00 16.77 2199 GLY C N 1
ATOM 5948 C CA . GLY C 1 199 ? 38.950 -3.484 25.687 1.00 15.83 2199 GLY C CA 1
ATOM 5949 C C . GLY C 1 199 ? 39.922 -2.644 24.883 1.00 16.88 2199 GLY C C 1
ATOM 5950 O O . GLY C 1 199 ? 39.970 -1.420 25.041 1.00 17.66 2199 GLY C O 1
ATOM 5951 N N . GLY C 1 200 ? 40.715 -3.316 24.047 1.00 17.50 2200 GLY C N 1
ATOM 5952 C CA . GLY C 1 200 ? 41.743 -2.656 23.257 1.00 23.78 2200 GLY C CA 1
ATOM 5953 C C . GLY C 1 200 ? 43.037 -2.393 24.009 1.00 19.95 2200 GLY C C 1
ATOM 5954 O O . GLY C 1 200 ? 43.969 -1.823 23.440 1.00 17.73 2200 GLY C O 1
ATOM 5955 N N . ILE C 1 201 ? 43.108 -2.829 25.271 1.00 16.17 2201 ILE C N 1
ATOM 5956 C CA . ILE C 1 201 ? 44.138 -2.363 26.201 1.00 21.02 2201 ILE C CA 1
ATOM 5957 C C . ILE C 1 201 ? 44.970 -3.483 26.817 1.00 18.71 2201 ILE C C 1
ATOM 5958 O O . ILE C 1 201 ? 44.439 -4.475 27.304 1.00 18.02 2201 ILE C O 1
ATOM 5963 N N . VAL C 1 202 ? 46.286 -3.295 26.797 1.00 18.01 2202 VAL C N 1
ATOM 5964 C CA . VAL C 1 202 ? 47.237 -4.243 27.376 1.00 18.50 2202 VAL C CA 1
ATOM 5965 C C . VAL C 1 202 ? 47.551 -3.825 28.813 1.00 17.17 2202 VAL C C 1
ATOM 5966 O O . VAL C 1 202 ? 48.167 -2.780 29.034 1.00 17.19 2202 VAL C O 1
ATOM 5970 N N . ALA C 1 203 ? 47.141 -4.640 29.783 1.00 15.70 2203 ALA C N 1
ATOM 5971 C CA . ALA C 1 203 ? 47.466 -4.382 31.188 1.00 23.67 2203 ALA C CA 1
ATOM 5972 C C . ALA C 1 203 ? 48.753 -5.079 31.621 1.00 25.23 2203 ALA C C 1
ATOM 5973 O O . ALA C 1 203 ? 49.346 -4.725 32.639 1.00 20.27 2203 ALA C O 1
ATOM 5975 N N . SER C 1 204 ? 49.162 -6.084 30.849 1.00 24.36 2204 SER C N 1
ATOM 5976 C CA . SER C 1 204 ? 50.268 -6.968 31.219 1.00 21.23 2204 SER C CA 1
ATOM 5977 C C . SER C 1 204 ? 51.628 -6.449 30.753 1.00 21.23 2204 SER C C 1
ATOM 5978 O O . SER C 1 204 ? 52.490 -6.102 31.573 1.00 22.65 2204 SER C O 1
ATOM 5981 N N . GLY C 1 205 ? 51.795 -6.380 29.433 1.00 22.75 2205 GLY C N 1
ATOM 5982 C CA . GLY C 1 205 ? 53.097 -6.114 28.841 1.00 23.25 2205 GLY C CA 1
ATOM 5983 C C . GLY C 1 205 ? 53.969 -7.353 28.879 1.00 31.09 2205 GLY C C 1
ATOM 5984 O O . GLY C 1 205 ? 53.733 -8.258 29.682 1.00 27.60 2205 GLY C O 1
ATOM 5985 N N . SER C 1 206 ? 54.954 -7.424 27.994 1.00 27.49 2206 SER C N 1
ATOM 5986 C CA . SER C 1 206 ? 55.827 -8.585 27.974 1.00 30.28 2206 SER C CA 1
ATOM 5987 C C . SER C 1 206 ? 57.226 -8.249 27.495 1.00 32.15 2206 SER C C 1
ATOM 5988 O O . SER C 1 206 ? 57.461 -7.188 26.914 1.00 29.29 2206 SER C O 1
ATOM 5991 N N . LYS C 1 207 ? 58.169 -9.106 27.870 1.00 34.10 2207 LYS C N 1
ATOM 5992 C CA . LYS C 1 207 ? 59.467 -9.154 27.215 1.00 33.06 2207 LYS C CA 1
ATOM 5993 C C . LYS C 1 207 ? 59.667 -10.528 26.579 1.00 32.69 2207 LYS C C 1
ATOM 5994 O O . LYS C 1 207 ? 58.980 -11.495 26.925 1.00 28.05 2207 LYS C O 1
ATOM 6000 N N . SER C 1 208 ? 60.558 -10.583 25.594 1.00 34.69 2208 SER C N 1
ATOM 6001 C CA . SER C 1 208 ? 60.895 -11.828 24.916 1.00 37.91 2208 SER C CA 1
ATOM 6002 C C . SER C 1 208 ? 61.751 -12.703 25.822 1.00 31.33 2208 SER C C 1
ATOM 6003 O O . SER C 1 208 ? 62.770 -12.259 26.350 1.00 39.90 2208 SER C O 1
ATOM 6006 N N . GLY C 1 209 ? 61.278 -13.917 26.073 1.00 41.60 2209 GLY C N 1
ATOM 6007 C CA . GLY C 1 209 ? 62.019 -14.841 26.913 1.00 42.04 2209 GLY C CA 1
ATOM 6008 C C . GLY C 1 209 ? 61.898 -14.530 28.391 1.00 47.69 2209 GLY C C 1
ATOM 6009 O O . GLY C 1 209 ? 60.846 -14.070 28.844 1.00 44.90 2209 GLY C O 1
ATOM 6010 N N . ALA C 1 210 ? 62.994 -14.715 29.127 1.00 42.56 2210 ALA C N 1
ATOM 6011 C CA . ALA C 1 210 ? 62.968 -14.641 30.585 1.00 44.32 2210 ALA C CA 1
ATOM 6012 C C . ALA C 1 210 ? 64.353 -14.466 31.206 1.00 45.73 2210 ALA C C 1
ATOM 6013 O O . ALA C 1 210 ? 65.369 -14.634 30.540 1.00 52.07 2210 ALA C O 1
ATOM 6015 N N . ASN C 1 211 ? 64.376 -14.083 32.479 1.00 45.25 2211 ASN C N 1
ATOM 6016 C CA . ASN C 1 211 ? 65.605 -14.018 33.263 1.00 44.41 2211 ASN C CA 1
ATOM 6017 C C . ASN C 1 211 ? 65.767 -15.308 34.052 1.00 48.49 2211 ASN C C 1
ATOM 6018 O O . ASN C 1 211 ? 66.887 -15.750 34.314 1.00 47.40 2211 ASN C O 1
ATOM 6023 N N . LYS C 1 212 ? 64.637 -15.878 34.462 1.00 44.77 2212 LYS C N 1
ATOM 6024 C CA . LYS C 1 212 ? 64.624 -17.042 35.335 1.00 42.79 2212 LYS C CA 1
ATOM 6025 C C . LYS C 1 212 ? 64.021 -18.260 34.636 1.00 48.35 2212 LYS C C 1
ATOM 6026 O O . LYS C 1 212 ? 64.704 -19.266 34.429 1.00 44.18 2212 LYS C O 1
ATOM 6032 N N . TYR C 1 213 ? 62.747 -18.160 34.265 1.00 46.04 2213 TYR C N 1
ATOM 6033 C CA . TYR C 1 213 ? 62.025 -19.269 33.646 1.00 42.80 2213 TYR C CA 1
ATOM 6034 C C . TYR C 1 213 ? 62.231 -19.247 32.136 1.00 41.81 2213 TYR C C 1
ATOM 6035 O O . TYR C 1 213 ? 61.335 -18.867 31.377 1.00 32.79 2213 TYR C O 1
ATOM 6044 N N . LYS C 1 214 ? 63.396 -19.726 31.707 1.00 40.46 2214 LYS C N 1
ATOM 6045 C CA . LYS C 1 214 ? 63.840 -19.572 30.328 1.00 43.76 2214 LYS C CA 1
ATOM 6046 C C . LYS C 1 214 ? 63.038 -20.439 29.353 1.00 42.63 2214 LYS C C 1
ATOM 6047 O O . LYS C 1 214 ? 63.084 -20.215 28.140 1.00 47.31 2214 LYS C O 1
ATOM 6053 N N . PHE C 1 215 ? 62.165 -21.285 29.908 1.00 36.27 2215 PHE C N 1
ATOM 6054 C CA . PHE C 1 215 ? 61.308 -22.179 29.124 1.00 42.03 2215 PHE C CA 1
ATOM 6055 C C . PHE C 1 215 ? 60.019 -21.517 28.640 1.00 43.77 2215 PHE C C 1
ATOM 6056 O O . PHE C 1 215 ? 59.181 -22.163 28.005 1.00 43.22 2215 PHE C O 1
ATOM 6064 N N . LEU C 1 216 ? 59.831 -20.255 29.019 1.00 38.36 2216 LEU C N 1
ATOM 6065 C CA . LEU C 1 216 ? 58.646 -19.489 28.656 1.00 34.92 2216 LEU C CA 1
ATOM 6066 C C . LEU C 1 216 ? 58.888 -18.654 27.399 1.00 24.42 2216 LEU C C 1
ATOM 6067 O O . LEU C 1 216 ? 59.961 -18.070 27.220 1.00 36.10 2216 LEU C O 1
ATOM 6072 N N . LYS C 1 217 ? 57.855 -18.569 26.562 1.00 32.96 2217 LYS C N 1
ATOM 6073 C CA . LYS C 1 217 ? 57.873 -17.777 25.329 1.00 35.85 2217 LYS C CA 1
ATOM 6074 C C . LYS C 1 217 ? 57.913 -16.254 25.589 1.00 39.93 2217 LYS C C 1
ATOM 6075 O O . LYS C 1 217 ? 58.590 -15.506 24.872 1.00 36.55 2217 LYS C O 1
ATOM 6081 N N . ALA C 1 218 ? 57.164 -15.809 26.599 1.00 36.99 2218 ALA C N 1
ATOM 6082 C CA . ALA C 1 218 ? 57.166 -14.410 27.029 1.00 33.20 2218 ALA C CA 1
ATOM 6083 C C . ALA C 1 218 ? 56.882 -14.299 28.528 1.00 29.79 2218 ALA C C 1
ATOM 6084 O O . ALA C 1 218 ? 56.213 -15.153 29.116 1.00 29.18 2218 ALA C O 1
ATOM 6086 N N . THR C 1 219 ? 57.475 -13.290 29.157 1.00 29.25 2219 THR C N 1
ATOM 6087 C CA . THR C 1 219 ? 57.193 -12.979 30.554 1.00 25.18 2219 THR C CA 1
ATOM 6088 C C . THR C 1 219 ? 56.978 -11.473 30.720 1.00 20.80 2219 THR C C 1
ATOM 6089 O O . THR C 1 219 ? 57.233 -10.688 29.796 1.00 21.90 2219 THR C O 1
ATOM 6093 N N . ALA C 1 220 ? 56.494 -11.082 31.896 1.00 28.52 2220 ALA C N 1
ATOM 6094 C CA . ALA C 1 220 ? 56.329 -9.675 32.239 1.00 26.26 2220 ALA C CA 1
ATOM 6095 C C . ALA C 1 220 ? 57.667 -8.946 32.134 1.00 25.62 2220 ALA C C 1
ATOM 6096 O O . ALA C 1 220 ? 58.705 -9.491 32.507 1.00 32.03 2220 ALA C O 1
ATOM 6098 N N . ASN C 1 221 ? 57.654 -7.775 31.505 1.00 27.70 2221 ASN C N 1
ATOM 6099 C CA . ASN C 1 221 ? 58.829 -6.923 31.492 1.00 24.98 2221 ASN C CA 1
ATOM 6100 C C . ASN C 1 221 ? 58.919 -6.197 32.824 1.00 30.47 2221 ASN C C 1
ATOM 6101 O O . ASN C 1 221 ? 58.242 -5.190 33.034 1.00 29.62 2221 ASN C O 1
ATOM 6106 N N . GLU C 1 222 ? 59.781 -6.703 33.705 1.00 24.83 2222 GLU C N 1
ATOM 6107 C CA . GLU C 1 222 ? 59.950 -6.175 35.058 1.00 26.05 2222 GLU C CA 1
ATOM 6108 C C . GLU C 1 222 ? 60.326 -4.695 35.081 1.00 25.82 2222 GLU C C 1
ATOM 6109 O O . GLU C 1 222 ? 60.075 -3.998 36.068 1.00 26.97 2222 GLU C O 1
ATOM 6115 N N . ARG C 1 223 ? 60.849 -4.210 33.957 1.00 27.02 2223 ARG C N 1
ATOM 6116 C CA . ARG C 1 223 ? 61.271 -2.818 33.810 1.00 29.67 2223 ARG C CA 1
ATOM 6117 C C . ARG C 1 223 ? 60.096 -1.842 33.766 1.00 28.87 2223 ARG C C 1
ATOM 6118 O O . ARG C 1 223 ? 60.257 -0.659 34.079 1.00 26.10 2223 ARG C O 1
ATOM 6126 N N . PHE C 1 224 ? 58.934 -2.328 33.335 1.00 28.35 2224 PHE C N 1
ATOM 6127 C CA . PHE C 1 224 ? 57.750 -1.485 33.198 1.00 26.65 2224 PHE C CA 1
ATOM 6128 C C . PHE C 1 224 ? 56.675 -1.864 34.209 1.00 21.63 2224 PHE C C 1
ATOM 6129 O O . PHE C 1 224 ? 55.508 -1.490 34.054 1.00 28.35 2224 PHE C O 1
ATOM 6137 N N . CYS C 1 225 ? 57.098 -2.564 35.262 1.00 21.32 2225 CYS C N 1
ATOM 6138 C CA . CYS C 1 225 ? 56.220 -2.971 36.353 1.00 21.54 2225 CYS C CA 1
ATOM 6139 C C . CYS C 1 225 ? 56.332 -2.032 37.560 1.00 23.94 2225 CYS C C 1
ATOM 6140 O O . CYS C 1 225 ? 57.252 -2.157 38.380 1.00 26.35 2225 CYS C O 1
ATOM 6143 N N . PRO C 1 226 ? 55.364 -1.113 37.713 1.00 25.31 2226 PRO C N 1
ATOM 6144 C CA . PRO C 1 226 ? 55.474 -0.048 38.710 1.00 22.01 2226 PRO C CA 1
ATOM 6145 C C . PRO C 1 226 ? 55.558 -0.559 40.144 1.00 24.28 2226 PRO C C 1
ATOM 6146 O O . PRO C 1 226 ? 56.312 -0.016 40.948 1.00 26.09 2226 PRO C O 1
ATOM 6150 N N . SER C 1 227 ? 54.857 -1.650 40.440 1.00 20.48 2227 SER C N 1
ATOM 6151 C CA . SER C 1 227 ? 54.766 -2.137 41.819 1.00 25.20 2227 SER C CA 1
ATOM 6152 C C . SER C 1 227 ? 56.070 -2.732 42.347 1.00 27.08 2227 SER C C 1
ATOM 6153 O O . SER C 1 227 ? 56.178 -3.027 43.535 1.00 35.08 2227 SER C O 1
ATOM 6156 N N . ILE C 1 228 ? 57.048 -2.919 41.466 1.00 25.88 2228 ILE C N 1
ATOM 6157 C CA . ILE C 1 228 ? 58.342 -3.465 41.867 1.00 26.53 2228 ILE C CA 1
ATOM 6158 C C . ILE C 1 228 ? 59.499 -2.581 41.373 1.00 28.89 2228 ILE C C 1
ATOM 6159 O O . ILE C 1 228 ? 60.640 -3.035 41.280 1.00 28.92 2228 ILE C O 1
ATOM 6164 N N . LYS C 1 229 ? 59.212 -1.311 41.089 1.00 28.89 2229 LYS C N 1
ATOM 6165 C CA . LYS C 1 229 ? 60.206 -0.423 40.489 1.00 31.39 2229 LYS C CA 1
ATOM 6166 C C . LYS C 1 229 ? 61.374 -0.103 41.417 1.00 36.58 2229 LYS C C 1
ATOM 6167 O O . LYS C 1 229 ? 62.461 0.248 40.956 1.00 39.00 2229 LYS C O 1
ATOM 6173 N N . ASP C 1 230 ? 61.162 -0.283 42.717 1.00 35.06 2230 ASP C N 1
ATOM 6174 C CA . ASP C 1 230 ? 62.194 -0.008 43.710 1.00 43.14 2230 ASP C CA 1
ATOM 6175 C C . ASP C 1 230 ? 63.099 -1.204 43.954 1.00 48.82 2230 ASP C C 1
ATOM 6176 O O . ASP C 1 230 ? 64.158 -1.061 44.564 1.00 57.05 2230 ASP C O 1
ATOM 6181 N N . LYS C 1 231 ? 62.691 -2.378 43.478 1.00 49.11 2231 LYS C N 1
ATOM 6182 C CA . LYS C 1 231 ? 63.546 -3.555 43.562 1.00 48.70 2231 LYS C CA 1
ATOM 6183 C C . LYS C 1 231 ? 64.060 -4.004 42.198 1.00 49.71 2231 LYS C C 1
ATOM 6184 O O . LYS C 1 231 ? 64.472 -5.145 42.023 1.00 54.61 2231 LYS C O 1
ATOM 6190 N N . ILE C 1 232 ? 64.147 -3.059 41.269 1.00 44.74 2232 ILE C N 1
ATOM 6191 C CA . ILE C 1 232 ? 64.623 -3.340 39.920 1.00 44.77 2232 ILE C CA 1
ATOM 6192 C C . ILE C 1 232 ? 65.565 -2.207 39.497 1.00 47.12 2232 ILE C C 1
ATOM 6193 O O . ILE C 1 232 ? 65.110 -1.088 39.266 1.00 43.85 2232 ILE C O 1
ATOM 6198 N N . GLU C 1 233 ? 66.867 -2.482 39.401 1.00 48.64 2233 GLU C N 1
ATOM 6199 C CA . GLU C 1 233 ? 67.845 -1.405 39.208 1.00 53.60 2233 GLU C CA 1
ATOM 6200 C C . GLU C 1 233 ? 67.636 -0.674 37.891 1.00 54.05 2233 GLU C C 1
ATOM 6201 O O . GLU C 1 233 ? 67.722 0.556 37.844 1.00 56.35 2233 GLU C O 1
ATOM 6207 N N . ASN C 1 234 ? 67.267 -1.412 36.848 1.00 49.45 2234 ASN C N 1
ATOM 6208 C CA . ASN C 1 234 ? 67.065 -0.801 35.540 1.00 47.72 2234 ASN C CA 1
ATOM 6209 C C . ASN C 1 234 ? 65.603 -0.439 35.233 1.00 42.25 2234 ASN C C 1
ATOM 6210 O O . ASN C 1 234 ? 65.185 -0.450 34.075 1.00 32.78 2234 ASN C O 1
ATOM 6215 N N . THR C 1 235 ? 64.859 -0.009 36.251 1.00 35.76 2235 THR C N 1
ATOM 6216 C CA . THR C 1 235 ? 63.451 0.321 36.057 1.00 31.63 2235 THR C CA 1
ATOM 6217 C C . THR C 1 235 ? 63.264 1.487 35.086 1.00 33.91 2235 THR C C 1
ATOM 6218 O O . THR C 1 235 ? 64.103 2.385 34.991 1.00 27.84 2235 THR C O 1
ATOM 6222 N N . GLU C 1 236 ? 62.226 1.375 34.267 1.00 25.61 2236 GLU C N 1
ATOM 6223 C CA . GLU C 1 236 ? 61.840 2.439 33.354 1.00 25.45 2236 GLU C CA 1
ATOM 6224 C C . GLU C 1 236 ? 60.694 3.266 33.942 1.00 23.48 2236 GLU C C 1
ATOM 6225 O O . GLU C 1 236 ? 60.224 4.218 33.309 1.00 30.93 2236 GLU C O 1
ATOM 6231 N N . ILE C 1 237 ? 60.248 2.915 35.148 1.00 25.11 2237 ILE C N 1
ATOM 6232 C CA . ILE C 1 237 ? 59.131 3.621 35.772 1.00 29.29 2237 ILE C CA 1
ATOM 6233 C C . ILE C 1 237 ? 59.647 4.755 36.658 1.00 26.28 2237 ILE C C 1
ATOM 6234 O O . ILE C 1 237 ? 60.354 4.514 37.634 1.00 28.67 2237 ILE C O 1
ATOM 6239 N N . PRO C 1 238 ? 59.328 6.015 36.303 1.00 28.04 2238 PRO C N 1
ATOM 6240 C CA . PRO C 1 238 ? 59.682 7.166 37.144 1.00 31.32 2238 PRO C CA 1
ATOM 6241 C C . PRO C 1 238 ? 59.041 7.065 38.522 1.00 32.15 2238 PRO C C 1
ATOM 6242 O O . PRO C 1 238 ? 58.077 6.323 38.708 1.00 30.90 2238 PRO C O 1
ATOM 6246 N N . ALA C 1 239 ? 59.553 7.832 39.477 1.00 33.62 2239 ALA C N 1
ATOM 6247 C CA . ALA C 1 239 ? 59.013 7.812 40.837 1.00 33.39 2239 ALA C CA 1
ATOM 6248 C C . ALA C 1 239 ? 57.571 8.318 40.900 1.00 25.64 2239 ALA C C 1
ATOM 6249 O O . ALA C 1 239 ? 56.782 7.862 41.732 1.00 28.99 2239 ALA C O 1
ATOM 6251 N N . ASP C 1 240 ? 57.219 9.216 39.983 1.00 21.77 2240 ASP C N 1
ATOM 6252 C CA . ASP C 1 240 ? 55.886 9.819 39.973 1.00 27.81 2240 ASP C CA 1
ATOM 6253 C C . ASP C 1 240 ? 54.869 9.064 39.112 1.00 30.30 2240 ASP C C 1
ATOM 6254 O O . ASP C 1 240 ? 53.734 9.510 38.951 1.00 23.99 2240 ASP C O 1
ATOM 6259 N N . VAL C 1 241 ? 55.258 7.884 38.633 1.00 23.55 2241 VAL C N 1
ATOM 6260 C CA . VAL C 1 241 ? 54.365 7.030 37.859 1.00 18.76 2241 VAL C CA 1
ATOM 6261 C C . VAL C 1 241 ? 53.997 5.756 38.627 1.00 15.23 2241 VAL C C 1
ATOM 6262 O O . VAL C 1 241 ? 54.865 5.064 39.163 1.00 23.60 2241 VAL C O 1
ATOM 6266 N N . ASN C 1 242 ? 52.702 5.459 38.681 1.00 15.13 2242 ASN C N 1
ATOM 6267 C CA . ASN C 1 242 ? 52.215 4.284 39.397 1.00 20.50 2242 ASN C CA 1
ATOM 6268 C C . ASN C 1 242 ? 51.531 3.251 38.512 1.00 18.35 2242 ASN C C 1
ATOM 6269 O O . ASN C 1 242 ? 51.185 2.168 38.977 1.00 20.02 2242 ASN C O 1
ATOM 6274 N N . ALA C 1 243 ? 51.389 3.557 37.227 1.00 20.23 2243 ALA C N 1
ATOM 6275 C CA . ALA C 1 243 ? 50.782 2.612 36.297 1.00 23.20 2243 ALA C CA 1
ATOM 6276 C C . ALA C 1 243 ? 51.119 2.913 34.845 1.00 20.03 2243 ALA C C 1
ATOM 6277 O O . ALA C 1 243 ? 51.242 4.072 34.445 1.00 19.47 2243 ALA C O 1
ATOM 6279 N N . VAL C 1 244 ? 51.246 1.843 34.065 1.00 19.81 2244 VAL C N 1
ATOM 6280 C CA . VAL C 1 244 ? 51.429 1.929 32.621 1.00 19.34 2244 VAL C CA 1
ATOM 6281 C C . VAL C 1 244 ? 50.380 1.049 31.936 1.00 17.75 2244 VAL C C 1
ATOM 6282 O O . VAL C 1 244 ? 50.051 -0.035 32.422 1.00 15.99 2244 VAL C O 1
ATOM 6286 N N . TYR C 1 245 ? 49.819 1.552 30.841 1.00 17.83 2245 TYR C N 1
ATOM 6287 C CA . TYR C 1 245 ? 49.014 0.731 29.941 1.00 19.43 2245 TYR C CA 1
ATOM 6288 C C . TYR C 1 245 ? 49.560 0.835 28.535 1.00 21.94 2245 TYR C C 1
ATOM 6289 O O . TYR C 1 245 ? 50.080 1.880 28.140 1.00 17.08 2245 TYR C O 1
ATOM 6298 N N . GLU C 1 246 ? 49.486 -0.271 27.802 1.00 21.13 2246 GLU C N 1
ATOM 6299 C CA . GLU C 1 246 ? 49.906 -0.284 26.410 1.00 21.34 2246 GLU C CA 1
ATOM 6300 C C . GLU C 1 246 ? 48.703 -0.476 25.512 1.00 16.57 2246 GLU C C 1
ATOM 6301 O O . GLU C 1 246 ? 47.756 -1.179 25.856 1.00 24.72 2246 GLU C O 1
ATOM 6307 N N . ILE C 1 247 ? 48.739 0.177 24.364 1.00 16.61 2247 ILE C N 1
ATOM 6308 C CA . ILE C 1 247 ? 47.750 -0.056 23.330 1.00 15.50 2247 ILE C CA 1
ATOM 6309 C C . ILE C 1 247 ? 48.426 -0.664 22.101 1.00 23.81 2247 ILE C C 1
ATOM 6310 O O . ILE C 1 247 ? 49.379 -0.092 21.570 1.00 23.94 2247 ILE C O 1
ATOM 6315 N N . VAL C 1 248 ? 48.059 -1.908 21.796 1.00 22.23 2248 VAL C N 1
ATOM 6316 C CA . VAL C 1 248 ? 48.516 -2.588 20.578 1.00 29.28 2248 VAL C CA 1
ATOM 6317 C C . VAL C 1 248 ? 47.555 -2.357 19.397 1.00 27.32 2248 VAL C C 1
ATOM 6318 O O . VAL C 1 248 ? 46.330 -2.370 19.548 1.00 18.20 2248 VAL C O 1
ATOM 6322 N N . ILE C 1 249 ? 48.139 -2.064 18.241 1.00 20.39 2249 ILE C N 1
ATOM 6323 C CA . ILE C 1 249 ? 47.404 -1.709 17.037 1.00 18.03 2249 ILE C CA 1
ATOM 6324 C C . ILE C 1 249 ? 47.873 -2.627 15.908 1.00 24.43 2249 ILE C C 1
ATOM 6325 O O . ILE C 1 249 ? 49.073 -2.776 15.691 1.00 23.85 2249 ILE C O 1
ATOM 6330 N N . ASN C 1 250 ? 46.936 -3.372 15.331 1.00 21.34 2250 ASN C N 1
ATOM 6331 C CA . ASN C 1 250 ? 47.160 -4.089 14.079 1.00 28.64 2250 ASN C CA 1
ATOM 6332 C C . ASN C 1 250 ? 46.452 -3.299 13.001 1.00 26.41 2250 ASN C C 1
ATOM 6333 O O . ASN C 1 250 ? 45.485 -2.592 13.282 1.00 24.86 2250 ASN C O 1
ATOM 6338 N N . GLY C 1 251 ? 46.930 -3.406 11.768 1.00 24.33 2251 GLY C N 1
ATOM 6339 C CA . GLY C 1 251 ? 46.379 -2.577 10.716 1.00 28.65 2251 GLY C CA 1
ATOM 6340 C C . GLY C 1 251 ? 46.724 -3.025 9.316 1.00 29.78 2251 GLY C C 1
ATOM 6341 O O . GLY C 1 251 ? 47.613 -3.847 9.111 1.00 26.50 2251 GLY C O 1
ATOM 6342 N N . LEU C 1 252 ? 46.057 -2.416 8.345 1.00 24.51 2252 LEU C N 1
ATOM 6343 C CA . LEU C 1 252 ? 46.129 -2.859 6.961 1.00 31.09 2252 LEU C CA 1
ATOM 6344 C C . LEU C 1 252 ? 47.404 -2.351 6.290 1.00 36.23 2252 LEU C C 1
ATOM 6345 O O . LEU C 1 252 ? 48.046 -3.071 5.524 1.00 42.63 2252 LEU C O 1
ATOM 6350 N N . ASP C 1 253 ? 47.788 -1.125 6.631 1.00 37.94 2253 ASP C N 1
ATOM 6351 C CA . ASP C 1 253 ? 48.977 -0.490 6.074 1.00 40.40 2253 ASP C CA 1
ATOM 6352 C C . ASP C 1 253 ? 49.639 0.429 7.101 1.00 43.16 2253 ASP C C 1
ATOM 6353 O O . ASP C 1 253 ? 49.115 0.632 8.198 1.00 34.00 2253 ASP C O 1
ATOM 6358 N N . GLU C 1 254 ? 50.781 0.999 6.732 1.00 41.97 2254 GLU C N 1
ATOM 6359 C CA . GLU C 1 254 ? 51.509 1.903 7.611 1.00 37.04 2254 GLU C CA 1
ATOM 6360 C C . GLU C 1 254 ? 50.758 3.202 7.879 1.00 36.02 2254 GLU C C 1
ATOM 6361 O O . GLU C 1 254 ? 50.772 3.709 8.997 1.00 37.60 2254 GLU C O 1
ATOM 6367 N N . GLU C 1 255 ? 50.083 3.726 6.862 1.00 37.99 2255 GLU C N 1
ATOM 6368 C CA . GLU C 1 255 ? 49.347 4.983 6.989 1.00 35.76 2255 GLU C CA 1
ATOM 6369 C C . GLU C 1 255 ? 48.314 4.903 8.114 1.00 35.85 2255 GLU C C 1
ATOM 6370 O O . GLU C 1 255 ? 48.153 5.848 8.891 1.00 30.25 2255 GLU C O 1
ATOM 6376 N N . SER C 1 256 ? 47.622 3.767 8.199 1.00 35.95 2256 SER C N 1
ATOM 6377 C CA . SER C 1 256 ? 46.521 3.622 9.147 1.00 37.70 2256 SER C CA 1
ATOM 6378 C C . SER C 1 256 ? 47.010 3.309 10.561 1.00 31.47 2256 SER C C 1
ATOM 6379 O O . SER C 1 256 ? 46.458 3.830 11.523 1.00 32.85 2256 SER C O 1
ATOM 6382 N N . ILE C 1 257 ? 48.125 2.590 10.675 1.00 30.24 2257 ILE C N 1
ATOM 6383 C CA . ILE C 1 257 ? 48.763 2.388 11.973 1.00 35.12 2257 ILE C CA 1
ATOM 6384 C C . ILE C 1 257 ? 49.344 3.689 12.542 1.00 42.39 2257 ILE C C 1
ATOM 6385 O O . ILE C 1 257 ? 49.179 3.975 13.732 1.00 38.62 2257 ILE C O 1
ATOM 6390 N N . LYS C 1 258 ? 49.925 4.519 11.676 1.00 32.59 2258 LYS C N 1
ATOM 6391 C CA . LYS C 1 258 ? 50.459 5.819 12.091 1.00 34.41 2258 LYS C CA 1
ATOM 6392 C C . LYS C 1 258 ? 49.343 6.748 12.545 1.00 34.78 2258 LYS C C 1
ATOM 6393 O O . LYS C 1 258 ? 49.470 7.440 13.552 1.00 34.43 2258 LYS C O 1
ATOM 6399 N N . ALA C 1 259 ? 48.239 6.737 11.803 1.00 27.97 2259 ALA C N 1
ATOM 6400 C CA . ALA C 1 259 ? 47.080 7.561 12.117 1.00 24.90 2259 ALA C CA 1
ATOM 6401 C C . ALA C 1 259 ? 46.452 7.178 13.466 1.00 26.78 2259 ALA C C 1
ATOM 6402 O O . ALA C 1 259 ? 46.004 8.046 14.223 1.00 27.70 2259 ALA C O 1
ATOM 6404 N N . ALA C 1 260 ? 46.431 5.876 13.746 1.00 29.97 2260 ALA C N 1
ATOM 6405 C CA . ALA C 1 260 ? 45.868 5.335 14.978 1.00 27.72 2260 ALA C CA 1
ATOM 6406 C C . ALA C 1 260 ? 46.739 5.716 16.167 1.00 27.68 2260 ALA C C 1
ATOM 6407 O O . ALA C 1 260 ? 46.238 6.171 17.198 1.00 27.15 2260 ALA C O 1
ATOM 6409 N N . MET C 1 261 ? 48.046 5.517 16.011 1.00 30.08 2261 MET C N 1
ATOM 6410 C CA . MET C 1 261 ? 49.025 5.913 17.015 1.00 32.34 2261 MET C CA 1
ATOM 6411 C C . MET C 1 261 ? 49.003 7.411 17.289 1.00 32.72 2261 MET C C 1
ATOM 6412 O O . MET C 1 261 ? 49.009 7.832 18.442 1.00 28.90 2261 MET C O 1
ATOM 6417 N N . LYS C 1 262 ? 48.965 8.217 16.234 1.00 28.54 2262 LYS C N 1
ATOM 6418 C CA . LYS C 1 262 ? 48.920 9.656 16.410 1.00 30.76 2262 LYS C CA 1
ATOM 6419 C C . LYS C 1 262 ? 47.638 10.052 17.123 1.00 27.49 2262 LYS C C 1
ATOM 6420 O O . LYS C 1 262 ? 47.682 10.749 18.132 1.00 28.70 2262 LYS C O 1
ATOM 6426 N N . ALA C 1 263 ? 46.508 9.524 16.656 1.00 26.42 2263 ALA C N 1
ATOM 6427 C CA . ALA C 1 263 ? 45.203 9.890 17.206 1.00 19.89 2263 ALA C CA 1
ATOM 6428 C C . ALA C 1 263 ? 45.032 9.402 18.646 1.00 26.47 2263 ALA C C 1
ATOM 6429 O O . ALA C 1 263 ? 44.501 10.121 19.493 1.00 20.22 2263 ALA C O 1
ATOM 6431 N N . GLY C 1 264 ? 45.464 8.166 18.897 1.00 23.49 2264 GLY C N 1
ATOM 6432 C CA . GLY C 1 264 ? 45.385 7.585 20.224 1.00 27.93 2264 GLY C CA 1
ATOM 6433 C C . GLY C 1 264 ? 46.248 8.308 21.234 1.00 27.79 2264 GLY C C 1
ATOM 6434 O O . GLY C 1 264 ? 45.831 8.502 22.370 1.00 19.61 2264 GLY C O 1
ATOM 6435 N N . ILE C 1 265 ? 47.440 8.723 20.813 1.00 23.89 2265 ILE C N 1
ATOM 6436 C CA . ILE C 1 265 ? 48.337 9.498 21.665 1.00 23.03 2265 ILE C CA 1
ATOM 6437 C C . ILE C 1 265 ? 47.764 10.880 21.984 1.00 24.41 2265 ILE C C 1
ATOM 6438 O O . ILE C 1 265 ? 47.726 11.279 23.144 1.00 21.86 2265 ILE C O 1
ATOM 6443 N N . LYS C 1 266 ? 47.243 11.567 20.973 1.00 23.08 2266 LYS C N 1
ATOM 6444 C CA . LYS C 1 266 ? 46.656 12.889 21.169 1.00 26.18 2266 LYS C CA 1
ATOM 6445 C C . LYS C 1 266 ? 45.436 12.852 22.101 1.00 30.74 2266 LYS C C 1
ATOM 6446 O O . LYS C 1 266 ? 45.160 13.823 22.804 1.00 24.04 2266 LYS C O 1
ATOM 6452 N N . ALA C 1 267 ? 44.734 11.720 22.132 1.00 24.78 2267 ALA C N 1
ATOM 6453 C CA . ALA C 1 267 ? 43.593 11.536 23.037 1.00 23.25 2267 ALA C CA 1
ATOM 6454 C C . ALA C 1 267 ? 44.042 11.180 24.458 1.00 19.32 2267 ALA C C 1
ATOM 6455 O O . ALA C 1 267 ? 43.491 11.691 25.435 1.00 21.64 2267 ALA C O 1
ATOM 6457 N N . ALA C 1 268 ? 45.048 10.313 24.561 1.00 16.78 2268 ALA C N 1
ATOM 6458 C CA . ALA C 1 268 ? 45.568 9.875 25.853 1.00 15.19 2268 ALA C CA 1
ATOM 6459 C C . ALA C 1 268 ? 46.101 11.025 26.698 1.00 21.14 2268 ALA C C 1
ATOM 6460 O O . ALA C 1 268 ? 45.822 11.093 27.893 1.00 21.82 2268 ALA C O 1
ATOM 6462 N N . VAL C 1 269 ? 46.785 11.975 26.057 1.00 24.74 2269 VAL C N 1
ATOM 6463 C CA . VAL C 1 269 ? 47.445 13.075 26.767 1.00 21.79 2269 VAL C CA 1
ATOM 6464 C C . VAL C 1 269 ? 46.489 14.175 27.230 1.00 23.41 2269 VAL C C 1
ATOM 6465 O O . VAL C 1 269 ? 46.915 15.132 27.866 1.00 24.26 2269 VAL C O 1
ATOM 6469 N N . THR C 1 270 ? 45.199 14.030 26.931 1.00 19.58 2270 THR C N 1
ATOM 6470 C CA . THR C 1 270 ? 44.194 14.982 27.418 1.00 24.33 2270 THR C CA 1
ATOM 6471 C C . THR C 1 270 ? 43.722 14.665 28.841 1.00 20.52 2270 THR C C 1
ATOM 6472 O O . THR C 1 270 ? 42.960 15.434 29.435 1.00 23.54 2270 THR C O 1
ATOM 6476 N N . VAL C 1 271 ? 44.097 13.488 29.339 1.00 21.04 2271 VAL C N 1
ATOM 6477 C CA . VAL C 1 271 ? 43.740 13.077 30.691 1.00 21.41 2271 VAL C CA 1
ATOM 6478 C C . VAL C 1 271 ? 44.771 13.624 31.682 1.00 19.46 2271 VAL C C 1
ATOM 6479 O O . VAL C 1 271 ? 45.967 13.321 31.588 1.00 19.99 2271 VAL C O 1
ATOM 6483 N N . PRO C 1 272 ? 44.314 14.432 32.651 1.00 23.44 2272 PRO C N 1
ATOM 6484 C CA . PRO C 1 272 ? 45.201 14.995 33.673 1.00 23.91 2272 PRO C CA 1
ATOM 6485 C C . PRO C 1 272 ? 45.858 13.899 34.521 1.00 21.33 2272 PRO C C 1
ATOM 6486 O O . PRO C 1 272 ? 45.196 12.954 34.954 1.00 22.23 2272 PRO C O 1
ATOM 6490 N N . GLY C 1 273 ? 47.180 13.968 34.635 1.00 18.96 2273 GLY C N 1
ATOM 6491 C CA . GLY C 1 273 ? 47.921 12.963 35.375 1.00 17.36 2273 GLY C CA 1
ATOM 6492 C C . GLY C 1 273 ? 48.830 12.109 34.511 1.00 19.93 2273 GLY C C 1
ATOM 6493 O O . GLY C 1 273 ? 49.662 11.370 35.030 1.00 21.27 2273 GLY C O 1
ATOM 6494 N N . VAL C 1 274 ? 48.676 12.198 33.194 1.00 20.68 2274 VAL C N 1
ATOM 6495 C CA . VAL C 1 274 ? 49.541 11.450 32.291 1.00 22.98 2274 VAL C CA 1
ATOM 6496 C C . VAL C 1 274 ? 50.932 12.089 32.257 1.00 24.02 2274 VAL C C 1
ATOM 6497 O O . VAL C 1 274 ? 51.061 13.309 32.145 1.00 25.61 2274 VAL C O 1
ATOM 6501 N N . LYS C 1 275 ? 51.960 11.262 32.447 1.00 18.21 2275 LYS C N 1
ATOM 6502 C CA . LYS C 1 275 ? 53.316 11.745 32.699 1.00 23.91 2275 LYS C CA 1
ATOM 6503 C C . LYS C 1 275 ? 54.225 11.565 31.498 1.00 24.83 2275 LYS C C 1
ATOM 6504 O O . LYS C 1 275 ? 55.175 12.319 31.314 1.00 24.41 2275 LYS C O 1
ATOM 6510 N N . LYS C 1 276 ? 53.974 10.519 30.720 1.00 26.81 2276 LYS C N 1
ATOM 6511 C CA . LYS C 1 276 ? 54.855 10.161 29.619 1.00 23.31 2276 LYS C CA 1
ATOM 6512 C C . LYS C 1 276 ? 54.133 9.268 28.625 1.00 29.22 2276 LYS C C 1
ATOM 6513 O O . LYS C 1 276 ? 53.243 8.502 28.999 1.00 19.83 2276 LYS C O 1
ATOM 6519 N N . ILE C 1 277 ? 54.442 9.472 27.348 1.00 22.73 2277 ILE C N 1
ATOM 6520 C CA . ILE C 1 277 ? 54.084 8.542 26.283 1.00 20.14 2277 ILE C CA 1
ATOM 6521 C C . ILE C 1 277 ? 55.375 7.913 25.765 1.00 27.47 2277 ILE C C 1
ATOM 6522 O O . ILE C 1 277 ? 56.390 8.601 25.603 1.00 30.33 2277 ILE C O 1
ATOM 6527 N N . SER C 1 278 ? 55.324 6.612 25.496 1.00 27.83 2278 SER C N 1
ATOM 6528 C CA . SER C 1 278 ? 56.455 5.887 24.926 1.00 30.99 2278 SER C CA 1
ATOM 6529 C C . SER C 1 278 ? 55.936 4.819 23.964 1.00 32.17 2278 SER C C 1
ATOM 6530 O O . SER C 1 278 ? 54.791 4.888 23.524 1.00 26.17 2278 SER C O 1
ATOM 6533 N N . ALA C 1 279 ? 56.810 3.895 23.571 1.00 30.48 2279 ALA C N 1
ATOM 6534 C CA . ALA C 1 279 ? 56.434 2.768 22.719 1.00 28.22 2279 ALA C CA 1
ATOM 6535 C C . ALA C 1 279 ? 57.415 1.636 22.944 1.00 31.01 2279 ALA C C 1
ATOM 6536 O O . ALA C 1 279 ? 58.527 1.862 23.414 1.00 32.79 2279 ALA C O 1
ATOM 6538 N N . GLY C 1 280 ? 56.997 0.418 22.621 1.00 36.99 2280 GLY C N 1
ATOM 6539 C CA . GLY C 1 280 ? 57.834 -0.743 22.864 1.00 41.23 2280 GLY C CA 1
ATOM 6540 C C . GLY C 1 280 ? 58.385 -1.335 21.586 1.00 46.69 2280 GLY C C 1
ATOM 6541 O O . GLY C 1 280 ? 57.641 -1.562 20.634 1.00 44.87 2280 GLY C O 1
ATOM 6542 N N . ASN C 1 281 ? 59.706 -1.501 21.529 1.00 45.87 2281 ASN C N 1
ATOM 6543 C CA . ASN C 1 281 ? 60.346 -2.181 20.403 1.00 50.15 2281 ASN C CA 1
ATOM 6544 C C . ASN C 1 281 ? 61.279 -3.288 20.890 1.00 53.14 2281 ASN C C 1
ATOM 6545 O O . ASN C 1 281 ? 61.356 -3.570 22.089 1.00 54.96 2281 ASN C O 1
ATOM 6550 N N . TYR C 1 282 ? 61.952 -3.945 19.950 1.00 58.78 2282 TYR C N 1
ATOM 6551 C CA . TYR C 1 282 ? 62.801 -5.088 20.273 1.00 61.03 2282 TYR C CA 1
ATOM 6552 C C . TYR C 1 282 ? 64.258 -4.869 19.858 1.00 66.79 2282 TYR C C 1
ATOM 6553 O O . TYR C 1 282 ? 65.036 -5.821 19.757 1.00 68.45 2282 TYR C O 1
ATOM 6562 N N . GLY C 1 283 ? 64.621 -3.608 19.625 1.00 66.27 2283 GLY C N 1
ATOM 6563 C CA . GLY C 1 283 ? 66.004 -3.270 19.324 1.00 70.00 2283 GLY C CA 1
ATOM 6564 C C . GLY C 1 283 ? 66.305 -3.165 17.838 1.00 72.88 2283 GLY C C 1
ATOM 6565 O O . GLY C 1 283 ? 67.471 -3.137 17.435 1.00 72.69 2283 GLY C O 1
ATOM 6566 N N . GLY C 1 284 ? 65.252 -3.108 17.024 1.00 75.27 2284 GLY C N 1
ATOM 6567 C CA . GLY C 1 284 ? 65.418 -2.944 15.590 0.00 75.73 2284 GLY C CA 1
ATOM 6568 C C . GLY C 1 284 ? 65.684 -4.242 14.844 1.00 75.95 2284 GLY C C 1
ATOM 6569 O O . GLY C 1 284 ? 65.631 -4.284 13.611 1.00 76.01 2284 GLY C O 1
ATOM 6570 N N . LYS C 1 285 ? 65.908 -5.317 15.598 1.00 78.60 2285 LYS C N 1
ATOM 6571 C CA . LYS C 1 285 ? 66.367 -6.578 15.035 1.00 81.73 2285 LYS C CA 1
ATOM 6572 C C . LYS C 1 285 ? 65.374 -7.735 15.248 1.00 80.41 2285 LYS C C 1
ATOM 6573 O O . LYS C 1 285 ? 65.790 -8.883 15.455 1.00 78.70 2285 LYS C O 1
ATOM 6579 N N . LEU C 1 286 ? 64.075 -7.442 15.150 1.00 77.69 2286 LEU C N 1
ATOM 6580 C CA . LEU C 1 286 ? 63.040 -8.474 15.156 1.00 74.21 2286 LEU C CA 1
ATOM 6581 C C . LEU C 1 286 ? 61.812 -8.007 14.390 1.00 72.58 2286 LEU C C 1
ATOM 6582 O O . LEU C 1 286 ? 60.952 -8.813 14.046 1.00 73.48 2286 LEU C O 1
ATOM 6587 N N . GLY C 1 287 ? 61.737 -6.706 14.121 1.00 70.22 2287 GLY C N 1
ATOM 6588 C CA . GLY C 1 287 ? 60.558 -6.149 13.483 1.00 64.45 2287 GLY C CA 1
ATOM 6589 C C . GLY C 1 287 ? 60.836 -5.481 12.150 1.00 63.40 2287 GLY C C 1
ATOM 6590 O O . GLY C 1 287 ? 61.804 -4.739 11.995 1.00 65.58 2287 GLY C O 1
ATOM 6591 N N . LYS C 1 288 ? 59.929 -5.703 11.201 1.00 60.82 2288 LYS C N 1
ATOM 6592 C CA . LYS C 1 288 ? 60.060 -5.183 9.848 1.00 57.30 2288 LYS C CA 1
ATOM 6593 C C . LYS C 1 288 ? 59.646 -3.714 9.754 1.00 56.58 2288 LYS C C 1
ATOM 6594 O O . LYS C 1 288 ? 60.169 -2.967 8.925 1.00 49.18 2288 LYS C O 1
ATOM 6600 N N . TYR C 1 289 ? 58.722 -3.295 10.616 1.00 52.70 2289 TYR C N 1
ATOM 6601 C CA . TYR C 1 289 ? 58.198 -1.934 10.560 1.00 52.26 2289 TYR C CA 1
ATOM 6602 C C . TYR C 1 289 ? 58.527 -1.165 11.833 1.00 51.88 2289 TYR C C 1
ATOM 6603 O O . TYR C 1 289 ? 58.391 -1.689 12.937 1.00 55.12 2289 TYR C O 1
ATOM 6612 N N . GLN C 1 290 ? 59.001 0.065 11.672 1.00 48.69 2290 GLN C N 1
ATOM 6613 C CA . GLN C 1 290 ? 59.352 0.903 12.811 1.00 46.84 2290 GLN C CA 1
ATOM 6614 C C . GLN C 1 290 ? 58.656 2.252 12.721 1.00 46.14 2290 GLN C C 1
ATOM 6615 O O . GLN C 1 290 ? 58.909 3.034 11.804 1.00 50.36 2290 GLN C O 1
ATOM 6621 N N . PHE C 1 291 ? 57.757 2.504 13.667 1.00 40.00 2291 PHE C N 1
ATOM 6622 C CA . PHE C 1 291 ? 56.990 3.742 13.686 1.00 36.18 2291 PHE C CA 1
ATOM 6623 C C . PHE C 1 291 ? 57.509 4.629 14.806 1.00 40.90 2291 PHE C C 1
ATOM 6624 O O . PHE C 1 291 ? 57.319 4.330 15.982 1.00 37.51 2291 PHE C O 1
ATOM 6632 N N . LYS C 1 292 ? 58.238 5.673 14.437 1.00 41.56 2292 LYS C N 1
ATOM 6633 C CA . LYS C 1 292 ? 58.837 6.573 15.412 1.00 40.75 2292 LYS C CA 1
ATOM 6634 C C . LYS C 1 292 ? 57.828 7.626 15.867 1.00 39.43 2292 LYS C C 1
ATOM 6635 O O . LYS C 1 292 ? 57.187 8.280 15.037 1.00 39.29 2292 LYS C O 1
ATOM 6641 N N . LEU C 1 293 ? 57.682 7.780 17.184 1.00 38.17 2293 LEU C N 1
ATOM 6642 C CA . LEU C 1 293 ? 56.651 8.656 17.757 1.00 37.37 2293 LEU C CA 1
ATOM 6643 C C . LEU C 1 293 ? 56.751 10.103 17.280 1.00 37.88 2293 LEU C C 1
ATOM 6644 O O . LEU C 1 293 ? 55.740 10.723 16.945 1.00 37.61 2293 LEU C O 1
ATOM 6649 N N . HIS C 1 294 ? 57.971 10.633 17.227 1.00 35.30 2294 HIS C N 1
ATOM 6650 C CA . HIS C 1 294 ? 58.173 12.039 16.879 1.00 39.77 2294 HIS C CA 1
ATOM 6651 C C . HIS C 1 294 ? 57.766 12.373 15.440 1.00 40.55 2294 HIS C C 1
ATOM 6652 O O . HIS C 1 294 ? 57.303 13.483 15.162 1.00 40.60 2294 HIS C O 1
ATOM 6659 N N . GLU C 1 295 ? 57.848 11.377 14.559 1.00 37.76 2295 GLU C N 1
ATOM 6660 C CA . GLU C 1 295 ? 57.431 11.523 13.167 1.00 47.11 2295 GLU C CA 1
ATOM 6661 C C . GLU C 1 295 ? 55.921 11.691 13.006 1.00 47.53 2295 GLU C C 1
ATOM 6662 O O . GLU C 1 295 ? 55.470 12.364 12.077 1.00 44.98 2295 GLU C O 1
ATOM 6668 N N . LEU C 1 296 ? 55.151 11.105 13.925 1.00 47.97 2296 LEU C N 1
ATOM 6669 C CA . LEU C 1 296 ? 53.686 11.205 13.902 1.00 47.50 2296 LEU C CA 1
ATOM 6670 C C . LEU C 1 296 ? 53.195 12.654 13.892 1.00 44.90 2296 LEU C C 1
ATOM 6671 O O . LEU C 1 296 ? 52.179 12.969 13.266 1.00 46.43 2296 LEU C O 1
ATOM 6676 N N . PHE C 1 297 ? 53.904 13.521 14.612 1.00 46.87 2297 PHE C N 1
ATOM 6677 C CA . PHE C 1 297 ? 53.526 14.928 14.718 1.00 47.24 2297 PHE C CA 1
ATOM 6678 C C . PHE C 1 297 ? 54.512 15.818 13.953 1.00 56.57 2297 PHE C C 1
ATOM 6679 O O . PHE C 1 297 ? 54.045 16.785 13.305 1.00 54.52 2297 PHE C O 1
ATOM 6688 N N . MET D 1 1 ? -1.085 -26.969 27.016 1.00 26.22 3001 MET D N 1
ATOM 6689 C CA . MET D 1 1 ? -0.614 -25.967 28.020 1.00 31.08 3001 MET D CA 1
ATOM 6690 C C . MET D 1 1 ? -0.297 -24.631 27.356 1.00 30.37 3001 MET D C 1
ATOM 6691 O O . MET D 1 1 ? 0.293 -24.584 26.278 1.00 24.86 3001 MET D O 1
ATOM 6696 N N . GLU D 1 2 ? -0.695 -23.546 28.008 1.00 32.21 3002 GLU D N 1
ATOM 6697 C CA . GLU D 1 2 ? -0.388 -22.209 27.525 1.00 30.31 3002 GLU D CA 1
ATOM 6698 C C . GLU D 1 2 ? 0.105 -21.328 28.663 1.00 32.22 3002 GLU D C 1
ATOM 6699 O O . GLU D 1 2 ? -0.356 -21.450 29.798 1.00 29.88 3002 GLU D O 1
ATOM 6705 N N . ILE D 1 3 ? 1.064 -20.460 28.362 1.00 27.86 3003 ILE D N 1
ATOM 6706 C CA . ILE D 1 3 ? 1.460 -19.417 29.297 1.00 31.09 3003 ILE D CA 1
ATOM 6707 C C . ILE D 1 3 ? 1.312 -18.067 28.615 1.00 34.81 3003 ILE D C 1
ATOM 6708 O O . ILE D 1 3 ? 1.790 -17.874 27.493 1.00 27.10 3003 ILE D O 1
ATOM 6713 N N . ASN D 1 4 ? 0.537 -17.184 29.240 1.00 28.81 3004 ASN D N 1
ATOM 6714 C CA . ASN D 1 4 ? 0.237 -15.880 28.665 1.00 35.58 3004 ASN D CA 1
ATOM 6715 C C . ASN D 1 4 ? -0.379 -16.040 27.273 1.00 34.01 3004 ASN D C 1
ATOM 6716 O O . ASN D 1 4 ? -0.159 -15.215 26.384 1.00 29.32 3004 ASN D O 1
ATOM 6721 N N . GLY D 1 5 ? -1.076 -17.156 27.068 1.00 31.84 3005 GLY D N 1
ATOM 6722 C CA . GLY D 1 5 ? -1.741 -17.395 25.801 1.00 31.33 3005 GLY D CA 1
ATOM 6723 C C . GLY D 1 5 ? -0.884 -18.111 24.774 1.00 31.75 3005 GLY D C 1
ATOM 6724 O O . GLY D 1 5 ? -1.360 -18.409 23.680 1.00 30.97 3005 GLY D O 1
ATOM 6725 N N . VAL D 1 6 ? 0.370 -18.393 25.123 1.00 27.22 3006 VAL D N 1
ATOM 6726 C CA . VAL D 1 6 ? 1.308 -19.030 24.197 1.00 28.37 3006 VAL D CA 1
ATOM 6727 C C . VAL D 1 6 ? 1.394 -20.535 24.453 1.00 22.29 3006 VAL D C 1
ATOM 6728 O O . VAL D 1 6 ? 1.724 -20.966 25.551 1.00 27.69 3006 VAL D O 1
ATOM 6732 N N . GLU D 1 7 ? 1.153 -21.328 23.416 1.00 23.12 3007 GLU D N 1
ATOM 6733 C CA . GLU D 1 7 ? 1.202 -22.780 23.545 1.00 30.47 3007 GLU D CA 1
ATOM 6734 C C . GLU D 1 7 ? 2.613 -23.276 23.875 1.00 28.84 3007 GLU D C 1
ATOM 6735 O O . GLU D 1 7 ? 3.594 -22.865 23.252 1.00 24.51 3007 GLU D O 1
ATOM 6741 N N . ILE D 1 8 ? 2.715 -24.078 24.929 1.00 26.87 3008 ILE D N 1
ATOM 6742 C CA . ILE D 1 8 ? 3.971 -24.729 25.270 1.00 26.09 3008 ILE D CA 1
ATOM 6743 C C . ILE D 1 8 ? 3.885 -26.185 24.833 1.00 31.32 3008 ILE D C 1
ATOM 6744 O O . ILE D 1 8 ? 2.973 -26.903 25.238 1.00 27.08 3008 ILE D O 1
ATOM 6749 N N . GLU D 1 9 ? 4.761 -26.573 23.910 1.00 26.70 3009 GLU D N 1
ATOM 6750 C CA . GLU D 1 9 ? 4.780 -27.928 23.371 1.00 31.63 3009 GLU D CA 1
ATOM 6751 C C . GLU D 1 9 ? 5.172 -28.975 24.418 1.00 30.72 3009 GLU D C 1
ATOM 6752 O O . GLU D 1 9 ? 6.130 -28.780 25.178 1.00 24.82 3009 GLU D O 1
ATOM 6758 N N . ASP D 1 10 ? 4.426 -30.082 24.451 1.00 34.48 3010 ASP D N 1
ATOM 6759 C CA . ASP D 1 10 ? 4.772 -31.225 25.293 1.00 35.60 3010 ASP D CA 1
ATOM 6760 C C . ASP D 1 10 ? 5.917 -31.990 24.645 1.00 39.02 3010 ASP D C 1
ATOM 6761 O O . ASP D 1 10 ? 5.717 -33.007 23.969 1.00 30.59 3010 ASP D O 1
ATOM 6766 N N . THR D 1 11 ? 7.111 -31.431 24.792 1.00 34.51 3011 THR D N 1
ATOM 6767 C CA . THR D 1 11 ? 8.326 -32.071 24.328 1.00 28.80 3011 THR D CA 1
ATOM 6768 C C . THR D 1 11 ? 9.436 -31.766 25.329 1.00 28.51 3011 THR D C 1
ATOM 6769 O O . THR D 1 11 ? 9.178 -31.265 26.426 1.00 27.23 3011 THR D O 1
ATOM 6773 N N . TYR D 1 12 ? 10.667 -32.100 24.968 1.00 31.40 3012 TYR D N 1
ATOM 6774 C CA . TYR D 1 12 ? 11.769 -31.988 25.907 1.00 32.97 3012 TYR D CA 1
ATOM 6775 C C . TYR D 1 12 ? 13.026 -31.481 25.220 1.00 28.75 3012 TYR D C 1
ATOM 6776 O O . TYR D 1 12 ? 13.182 -31.614 24.003 1.00 26.97 3012 TYR D O 1
ATOM 6785 N N . ALA D 1 13 ? 13.875 -30.818 25.998 1.00 30.00 3013 ALA D N 1
ATOM 6786 C CA . ALA D 1 13 ? 15.216 -30.476 25.553 1.00 27.76 3013 ALA D CA 1
ATOM 6787 C C . ALA D 1 13 ? 16.126 -31.652 25.882 1.00 28.59 3013 ALA D C 1
ATOM 6788 O O . ALA D 1 13 ? 16.015 -32.243 26.956 1.00 29.06 3013 ALA D O 1
ATOM 6790 N N . GLU D 1 14 ? 16.993 -32.019 24.945 1.00 26.36 3014 GLU D N 1
ATOM 6791 C CA . GLU D 1 14 ? 17.969 -33.071 25.198 1.00 34.41 3014 GLU D CA 1
ATOM 6792 C C . GLU D 1 14 ? 19.355 -32.503 25.477 1.00 32.13 3014 GLU D C 1
ATOM 6793 O O . GLU D 1 14 ? 19.955 -31.869 24.604 1.00 37.84 3014 GLU D O 1
ATOM 6799 N N . ALA D 1 15 ? 19.893 -32.815 26.655 1.00 28.42 3015 ALA D N 1
ATOM 6800 C CA . ALA D 1 15 ? 21.168 -32.252 27.087 1.00 32.75 3015 ALA D CA 1
ATOM 6801 C C . ALA D 1 15 ? 22.240 -33.312 27.360 1.00 43.66 3015 ALA D C 1
ATOM 6802 O O . ALA D 1 15 ? 21.930 -34.419 27.806 1.00 46.99 3015 ALA D O 1
ATOM 6804 N N . PHE D 1 16 ? 23.503 -32.919 27.174 1.00 40.25 3016 PHE D N 1
ATOM 6805 C CA . PHE D 1 16 ? 24.657 -33.817 27.265 1.00 35.58 3016 PHE D CA 1
ATOM 6806 C C . PHE D 1 16 ? 25.547 -33.473 28.462 1.00 38.40 3016 PHE D C 1
ATOM 6807 O O . PHE D 1 16 ? 25.626 -32.313 28.877 1.00 33.53 3016 PHE D O 1
ATOM 6815 N N . PRO D 1 17 ? 26.299 -34.460 28.983 1.00 38.85 3017 PRO D N 1
ATOM 6816 C CA . PRO D 1 17 ? 27.288 -34.148 30.025 1.00 31.93 3017 PRO D CA 1
ATOM 6817 C C . PRO D 1 17 ? 28.482 -33.365 29.469 1.00 29.14 3017 PRO D C 1
ATOM 6818 O O . PRO D 1 17 ? 28.891 -33.565 28.320 1.00 34.28 3017 PRO D O 1
ATOM 6822 N N . ILE D 1 18 ? 29.005 -32.444 30.274 1.00 34.52 3018 ILE D N 1
ATOM 6823 C CA . ILE D 1 18 ? 30.142 -31.621 29.869 1.00 30.06 3018 ILE D CA 1
ATOM 6824 C C . ILE D 1 18 ? 30.900 -31.158 31.110 1.00 28.87 3018 ILE D C 1
ATOM 6825 O O . ILE D 1 18 ? 30.329 -31.085 32.200 1.00 33.77 3018 ILE D O 1
ATOM 6830 N N . LYS D 1 19 ? 32.202 -30.931 30.962 1.00 30.29 3019 LYS D N 1
ATOM 6831 C CA . LYS D 1 19 ? 33.006 -30.410 32.061 1.00 31.17 3019 LYS D CA 1
ATOM 6832 C C . LYS D 1 19 ? 32.862 -28.893 32.107 1.00 26.31 3019 LYS D C 1
ATOM 6833 O O . LYS D 1 19 ? 32.933 -28.230 31.074 1.00 28.39 3019 LYS D O 1
ATOM 6839 N N . ILE D 1 20 ? 32.587 -28.361 33.294 1.00 27.85 3020 ILE D N 1
ATOM 6840 C CA . ILE D 1 20 ? 32.404 -26.923 33.459 1.00 30.48 3020 ILE D CA 1
ATOM 6841 C C . ILE D 1 20 ? 33.318 -26.375 34.557 1.00 33.13 3020 ILE D C 1
ATOM 6842 O O . ILE D 1 20 ? 33.307 -26.867 35.685 1.00 30.01 3020 ILE D O 1
ATOM 6847 N N . ALA D 1 21 ? 34.108 -25.358 34.210 1.00 28.19 3021 ALA D N 1
ATOM 6848 C CA . ALA D 1 21 ? 34.890 -24.612 35.192 1.00 21.85 3021 ALA D CA 1
ATOM 6849 C C . ALA D 1 21 ? 34.255 -23.249 35.463 1.00 26.71 3021 ALA D C 1
ATOM 6850 O O . ALA D 1 21 ? 33.828 -22.571 34.528 1.00 25.17 3021 ALA D O 1
ATOM 6852 N N . ARG D 1 22 ? 34.117 -22.911 36.746 1.00 25.30 3022 ARG D N 1
ATOM 6853 C CA . ARG D 1 22 ? 33.595 -21.617 37.203 1.00 24.34 3022 ARG D CA 1
ATOM 6854 C C . ARG D 1 22 ? 34.743 -20.715 37.653 1.00 27.23 3022 ARG D C 1
ATOM 6855 O O . ARG D 1 22 ? 35.620 -21.135 38.423 1.00 21.32 3022 ARG D O 1
ATOM 6863 N N . VAL D 1 23 ? 34.722 -19.478 37.156 1.00 21.15 3023 VAL D N 1
ATOM 6864 C CA . VAL D 1 23 ? 35.767 -18.484 37.423 1.00 17.68 3023 VAL D CA 1
ATOM 6865 C C . VAL D 1 23 ? 35.111 -17.150 37.814 1.00 19.00 3023 VAL D C 1
ATOM 6866 O O . VAL D 1 23 ? 34.247 -16.663 37.090 1.00 19.32 3023 VAL D O 1
ATOM 6870 N N . LEU D 1 24 ? 35.565 -16.533 38.905 1.00 21.09 3024 LEU D N 1
ATOM 6871 C CA . LEU D 1 24 ? 35.185 -15.156 39.207 1.00 22.86 3024 LEU D CA 1
ATOM 6872 C C . LEU D 1 24 ? 36.236 -14.138 38.734 1.00 19.02 3024 LEU D C 1
ATOM 6873 O O . LEU D 1 24 ? 37.411 -14.222 39.093 1.00 21.57 3024 LEU D O 1
ATOM 6878 N N . ILE D 1 25 ? 35.827 -13.269 37.815 1.00 18.08 3025 ILE D N 1
ATOM 6879 C CA . ILE D 1 25 ? 36.664 -12.158 37.379 1.00 19.40 3025 ILE D CA 1
ATOM 6880 C C . ILE D 1 25 ? 36.159 -10.888 38.046 1.00 16.20 3025 ILE D C 1
ATOM 6881 O O . ILE D 1 25 ? 35.021 -10.469 37.800 1.00 14.69 3025 ILE D O 1
ATOM 6886 N N . THR D 1 26 ? 36.976 -10.302 38.922 1.00 15.12 3026 THR D N 1
ATOM 6887 C CA . THR D 1 26 ? 36.658 -8.982 39.475 1.00 18.49 3026 THR D CA 1
ATOM 6888 C C . THR D 1 26 ? 37.489 -7.912 38.778 1.00 16.66 3026 THR D C 1
ATOM 6889 O O . THR D 1 26 ? 38.460 -8.226 38.088 1.00 20.95 3026 THR D O 1
ATOM 6893 N N . ALA D 1 27 ? 37.053 -6.661 38.892 1.00 17.40 3027 ALA D N 1
ATOM 6894 C CA . ALA D 1 27 ? 37.763 -5.534 38.299 1.00 18.64 3027 ALA D CA 1
ATOM 6895 C C . ALA D 1 27 ? 37.382 -4.245 39.018 1.00 15.81 3027 ALA D C 1
ATOM 6896 O O . ALA D 1 27 ? 36.597 -4.269 39.970 1.00 16.99 3027 ALA D O 1
ATOM 6898 N N . ALA D 1 28 ? 37.932 -3.122 38.557 1.00 13.64 3028 ALA D N 1
ATOM 6899 C CA . ALA D 1 28 ? 37.764 -1.850 39.259 1.00 18.12 3028 ALA D CA 1
ATOM 6900 C C . ALA D 1 28 ? 36.319 -1.363 39.187 1.00 19.54 3028 ALA D C 1
ATOM 6901 O O . ALA D 1 28 ? 35.821 -0.731 40.121 1.00 17.59 3028 ALA D O 1
ATOM 6903 N N . THR D 1 29 ? 35.651 -1.675 38.075 1.00 12.87 3029 THR D N 1
ATOM 6904 C CA . THR D 1 29 ? 34.252 -1.317 37.857 1.00 13.44 3029 THR D CA 1
ATOM 6905 C C . THR D 1 29 ? 33.553 -2.476 37.150 1.00 21.15 3029 THR D C 1
ATOM 6906 O O . THR D 1 29 ? 34.212 -3.368 36.619 1.00 15.47 3029 THR D O 1
ATOM 6910 N N . LYS D 1 30 ? 32.223 -2.440 37.131 1.00 15.17 3030 LYS D N 1
ATOM 6911 C CA . LYS D 1 30 ? 31.409 -3.391 36.370 1.00 15.97 3030 LYS D CA 1
ATOM 6912 C C . LYS D 1 30 ? 31.832 -3.471 34.898 1.00 17.08 3030 LYS D C 1
ATOM 6913 O O . LYS D 1 30 ? 31.872 -4.546 34.299 1.00 16.14 3030 LYS D O 1
ATOM 6919 N N . ARG D 1 31 ? 32.101 -2.314 34.317 1.00 17.34 3031 ARG D N 1
ATOM 6920 C CA . ARG D 1 31 ? 32.427 -2.200 32.887 1.00 18.66 3031 ARG D CA 1
ATOM 6921 C C . ARG D 1 31 ? 33.710 -2.960 32.519 1.00 17.24 3031 ARG D C 1
ATOM 6922 O O . ARG D 1 31 ? 33.783 -3.626 31.476 1.00 22.43 3031 ARG D O 1
ATOM 6930 N N . TRP D 1 32 ? 34.738 -2.807 33.358 1.00 15.43 3032 TRP D N 1
ATOM 6931 C CA . TRP D 1 32 ? 36.005 -3.492 33.132 1.00 20.23 3032 TRP D CA 1
ATOM 6932 C C . TRP D 1 32 ? 35.932 -4.984 33.441 1.00 16.53 3032 TRP D C 1
ATOM 6933 O O . TRP D 1 32 ? 36.549 -5.788 32.742 1.00 17.73 3032 TRP D O 1
ATOM 6944 N N . ALA D 1 33 ? 35.126 -5.363 34.435 1.00 14.89 3033 ALA D N 1
ATOM 6945 C CA . ALA D 1 33 ? 34.855 -6.781 34.688 1.00 20.43 3033 ALA D CA 1
ATOM 6946 C C . ALA D 1 33 ? 34.160 -7.409 33.486 1.00 19.30 3033 ALA D C 1
ATOM 6947 O O . ALA D 1 33 ? 34.576 -8.461 33.002 1.00 19.67 3033 ALA D O 1
ATOM 6949 N N . LEU D 1 34 ? 33.192 -6.693 32.926 1.00 16.21 3034 LEU D N 1
ATOM 6950 C CA . LEU D 1 34 ? 32.438 -7.202 31.787 1.00 19.54 3034 LEU D CA 1
ATOM 6951 C C . LEU D 1 34 ? 33.284 -7.303 30.504 1.00 17.12 3034 LEU D C 1
ATOM 6952 O O . LEU D 1 34 ? 33.189 -8.293 29.778 1.00 14.10 3034 LEU D O 1
ATOM 6957 N N . VAL D 1 35 ? 34.130 -6.302 30.251 1.00 15.31 3035 VAL D N 1
ATOM 6958 C CA . VAL D 1 35 ? 35.095 -6.350 29.146 1.00 21.97 3035 VAL D CA 1
ATOM 6959 C C . VAL D 1 35 ? 35.925 -7.640 29.181 1.00 12.61 3035 VAL D C 1
ATOM 6960 O O . VAL D 1 35 ? 36.044 -8.341 28.165 1.00 16.95 3035 VAL D O 1
ATOM 6964 N N . ALA D 1 36 ? 36.521 -7.926 30.339 1.00 11.78 3036 ALA D N 1
ATOM 6965 C CA . ALA D 1 36 ? 37.401 -9.085 30.495 1.00 13.97 3036 ALA D CA 1
ATOM 6966 C C . ALA D 1 36 ? 36.631 -10.393 30.388 1.00 21.63 3036 ALA D C 1
ATOM 6967 O O . ALA D 1 36 ? 37.032 -11.296 29.646 1.00 18.17 3036 ALA D O 1
ATOM 6969 N N . ALA D 1 37 ? 35.482 -10.452 31.058 1.00 16.22 3037 ALA D N 1
ATOM 6970 C CA . ALA D 1 37 ? 34.628 -11.630 31.021 1.00 16.95 3037 ALA D CA 1
ATOM 6971 C C . ALA D 1 37 ? 34.194 -11.929 29.591 1.00 21.09 3037 ALA D C 1
ATOM 6972 O O . ALA D 1 37 ? 34.196 -13.077 29.159 1.00 22.12 3037 ALA D O 1
ATOM 6974 N N . THR D 1 38 ? 33.885 -10.879 28.844 1.00 19.79 3038 THR D N 1
ATOM 6975 C CA . THR D 1 38 ? 33.450 -11.008 27.462 1.00 19.98 3038 THR D CA 1
ATOM 6976 C C . THR D 1 38 ? 34.558 -11.531 26.525 1.00 19.48 3038 THR D C 1
ATOM 6977 O O . THR D 1 38 ? 34.334 -12.476 25.759 1.00 19.31 3038 THR D O 1
ATOM 6981 N N . GLU D 1 39 ? 35.745 -10.931 26.600 1.00 18.75 3039 GLU D N 1
ATOM 6982 C CA . GLU D 1 39 ? 36.875 -11.369 25.787 1.00 25.02 3039 GLU D CA 1
ATOM 6983 C C . GLU D 1 39 ? 37.222 -12.829 26.067 1.00 23.06 3039 GLU D C 1
ATOM 6984 O O . GLU D 1 39 ? 37.350 -13.626 25.143 1.00 24.25 3039 GLU D O 1
ATOM 6990 N N . ALA D 1 40 ? 37.247 -13.196 27.346 1.00 18.11 3040 ALA D N 1
ATOM 6991 C CA . ALA D 1 40 ? 37.627 -14.542 27.757 1.00 26.26 3040 ALA D CA 1
ATOM 6992 C C . ALA D 1 40 ? 36.623 -15.621 27.351 1.00 26.59 3040 ALA D C 1
ATOM 6993 O O . ALA D 1 40 ? 37.004 -16.773 27.164 1.00 23.17 3040 ALA D O 1
ATOM 6995 N N . THR D 1 41 ? 35.350 -15.259 27.221 1.00 17.63 3041 THR D N 1
ATOM 6996 C CA . THR D 1 41 ? 34.321 -16.236 26.876 1.00 21.33 3041 THR D CA 1
ATOM 6997 C C . THR D 1 41 ? 33.837 -16.146 25.427 1.00 19.74 3041 THR D C 1
ATOM 6998 O O . THR D 1 41 ? 32.901 -16.844 25.031 1.00 22.16 3041 THR D O 1
ATOM 7002 N N . GLY D 1 42 ? 34.529 -15.343 24.623 1.00 19.94 3042 GLY D N 1
ATOM 7003 C CA . GLY D 1 42 ? 34.233 -15.263 23.200 1.00 21.54 3042 GLY D CA 1
ATOM 7004 C C . GLY D 1 42 ? 34.823 -16.409 22.392 1.00 19.65 3042 GLY D C 1
ATOM 7005 O O . GLY D 1 42 ? 35.653 -17.158 22.895 1.00 20.77 3042 GLY D O 1
ATOM 7006 N N . PHE D 1 43 ? 34.403 -16.536 21.137 1.00 23.94 3043 PHE D N 1
ATOM 7007 C CA . PHE D 1 43 ? 34.795 -17.669 20.297 1.00 21.93 3043 PHE D CA 1
ATOM 7008 C C . PHE D 1 43 ? 34.584 -18.981 21.077 1.00 20.09 3043 PHE D C 1
ATOM 7009 O O . PHE D 1 43 ? 35.498 -19.793 21.235 1.00 23.57 3043 PHE D O 1
ATOM 7017 N N . ALA D 1 44 ? 33.379 -19.134 21.622 1.00 19.61 3044 ALA D N 1
ATOM 7018 C CA . ALA D 1 44 ? 33.067 -20.248 22.505 1.00 19.61 3044 ALA D CA 1
ATOM 7019 C C . ALA D 1 44 ? 31.574 -20.539 22.523 1.00 22.18 3044 ALA D C 1
ATOM 7020 O O . ALA D 1 44 ? 30.986 -20.695 23.591 1.00 25.75 3044 ALA D O 1
ATOM 7022 N N . THR D 1 45 ? 30.978 -20.677 21.342 1.00 19.90 3045 THR D N 1
ATOM 7023 C CA . THR D 1 45 ? 29.545 -20.939 21.247 1.00 23.81 3045 THR D CA 1
ATOM 7024 C C . THR D 1 45 ? 29.221 -22.425 21.385 1.00 27.66 3045 THR D C 1
ATOM 7025 O O . THR D 1 45 ? 28.226 -22.791 22.009 1.00 22.03 3045 THR D O 1
ATOM 7029 N N . SER D 1 46 ? 30.083 -23.271 20.826 1.00 25.82 3046 SER D N 1
ATOM 7030 C CA . SER D 1 46 ? 29.873 -24.717 20.813 1.00 31.36 3046 SER D CA 1
ATOM 7031 C C . SER D 1 46 ? 31.217 -25.433 20.773 1.00 35.10 3046 SER D C 1
ATOM 7032 O O . SER D 1 46 ? 32.055 -25.129 19.919 1.00 35.31 3046 SER D O 1
ATOM 7035 N N . VAL D 1 47 ? 31.394 -26.415 21.657 1.00 36.37 3047 VAL D N 1
ATOM 7036 C CA . VAL D 1 47 ? 32.649 -27.162 21.744 1.00 44.46 3047 VAL D CA 1
ATOM 7037 C C . VAL D 1 47 ? 32.920 -27.939 20.466 1.00 48.59 3047 VAL D C 1
ATOM 7038 O O . VAL D 1 47 ? 34.063 -28.298 20.191 1.00 48.38 3047 VAL D O 1
ATOM 7042 N N . ILE D 1 48 ? 31.867 -28.173 19.683 1.00 48.03 3048 ILE D N 1
ATOM 7043 C CA . ILE D 1 48 ? 31.978 -28.851 18.395 1.00 50.65 3048 ILE D CA 1
ATOM 7044 C C . ILE D 1 48 ? 33.068 -28.248 17.503 1.00 51.20 3048 ILE D C 1
ATOM 7045 O O . ILE D 1 48 ? 33.968 -28.966 17.066 1.00 50.22 3048 ILE D O 1
ATOM 7050 N N . MET D 1 49 ? 33.028 -26.936 17.281 1.00 50.22 3049 MET D N 1
ATOM 7051 C CA . MET D 1 49 ? 34.021 -26.296 16.418 1.00 46.58 3049 MET D CA 1
ATOM 7052 C C . MET D 1 49 ? 34.786 -25.155 17.082 1.00 44.25 3049 MET D C 1
ATOM 7053 O O . MET D 1 49 ? 35.794 -24.675 16.550 1.00 38.97 3049 MET D O 1
ATOM 7058 N N . CYS D 1 50 ? 34.316 -24.739 18.254 1.00 35.32 3050 CYS D N 1
ATOM 7059 C CA . CYS D 1 50 ? 35.019 -23.736 19.045 1.00 31.35 3050 CYS D CA 1
ATOM 7060 C C . CYS D 1 50 ? 35.924 -24.403 20.070 1.00 32.19 3050 CYS D C 1
ATOM 7061 O O . CYS D 1 50 ? 35.637 -25.511 20.537 1.00 30.54 3050 CYS D O 1
ATOM 7064 N N . PRO D 1 51 ? 37.032 -23.736 20.440 1.00 25.65 3051 PRO D N 1
ATOM 7065 C CA . PRO D 1 51 ? 37.935 -24.317 21.441 1.00 27.61 3051 PRO D CA 1
ATOM 7066 C C . PRO D 1 51 ? 37.232 -24.596 22.775 1.00 29.73 3051 PRO D C 1
ATOM 7067 O O . PRO D 1 51 ? 37.689 -25.421 23.563 1.00 32.36 3051 PRO D O 1
ATOM 7071 N N . ALA D 1 52 ? 36.073 -23.977 22.981 1.00 27.56 3052 ALA D N 1
ATOM 7072 C CA . ALA D 1 52 ? 35.293 -24.203 24.194 1.00 24.38 3052 ALA D CA 1
ATOM 7073 C C . ALA D 1 52 ? 33.866 -23.707 24.034 1.00 24.82 3052 ALA D C 1
ATOM 7074 O O . ALA D 1 52 ? 33.499 -23.166 22.990 1.00 31.58 3052 ALA D O 1
ATOM 7076 N N . GLU D 1 53 ? 33.044 -24.035 25.027 1.00 22.60 3053 GLU D N 1
ATOM 7077 C CA . GLU D 1 53 ? 31.744 -23.414 25.241 1.00 30.56 3053 GLU D CA 1
ATOM 7078 C C . GLU D 1 53 ? 31.850 -22.586 26.513 1.00 21.28 3053 GLU D C 1
ATOM 7079 O O . GLU D 1 53 ? 32.180 -23.108 27.573 1.00 24.02 3053 GLU D O 1
ATOM 7085 N N . ALA D 1 54 ? 31.586 -21.291 26.407 1.00 24.18 3054 ALA D N 1
ATOM 7086 C CA . ALA D 1 54 ? 31.770 -20.400 27.545 1.00 20.28 3054 ALA D CA 1
ATOM 7087 C C . ALA D 1 54 ? 30.768 -19.263 27.519 1.00 18.09 3054 ALA D C 1
ATOM 7088 O O . ALA D 1 54 ? 30.211 -18.939 26.473 1.00 17.58 3054 ALA D O 1
ATOM 7090 N N . GLY D 1 55 ? 30.540 -18.660 28.679 1.00 19.26 3055 GLY D N 1
ATOM 7091 C CA . GLY D 1 55 ? 29.657 -17.515 28.735 1.00 17.60 3055 GLY D CA 1
ATOM 7092 C C . GLY D 1 55 ? 29.620 -16.891 30.107 1.00 18.32 3055 GLY D C 1
ATOM 7093 O O . GLY D 1 55 ? 30.223 -17.405 31.057 1.00 18.38 3055 GLY D O 1
ATOM 7094 N N . ILE D 1 56 ? 28.899 -15.777 30.198 1.00 19.20 3056 ILE D N 1
ATOM 7095 C CA . ILE D 1 56 ? 28.711 -15.056 31.449 1.00 14.41 3056 ILE D CA 1
ATOM 7096 C C . ILE D 1 56 ? 27.532 -15.675 32.198 1.00 16.30 3056 ILE D C 1
ATOM 7097 O O . ILE D 1 56 ? 26.463 -15.895 31.623 1.00 20.14 3056 ILE D O 1
ATOM 7102 N N . GLU D 1 57 ? 27.798 -16.115 33.424 1.00 17.99 3057 GLU D N 1
ATOM 7103 C CA . GLU D 1 57 ? 26.799 -16.783 34.249 1.00 19.13 3057 GLU D CA 1
ATOM 7104 C C . GLU D 1 57 ? 25.926 -15.742 34.924 1.00 16.65 3057 GLU D C 1
ATOM 7105 O O . GLU D 1 57 ? 24.701 -15.803 34.845 1.00 18.17 3057 GLU D O 1
ATOM 7111 N N . ARG D 1 58 ? 26.572 -14.729 35.487 1.00 24.37 3058 ARG D N 1
ATOM 7112 C CA . ARG D 1 58 ? 25.881 -13.614 36.145 1.00 20.97 3058 ARG D CA 1
ATOM 7113 C C . ARG D 1 58 ? 26.899 -12.661 36.774 1.00 18.88 3058 ARG D C 1
ATOM 7114 O O . ARG D 1 58 ? 28.043 -13.047 37.061 1.00 16.03 3058 ARG D O 1
ATOM 7122 N N . LEU D 1 59 ? 26.476 -11.411 36.923 1.00 17.40 3059 LEU D N 1
ATOM 7123 C CA . LEU D 1 59 ? 27.277 -10.377 37.562 1.00 23.47 3059 LEU D CA 1
ATOM 7124 C C . LEU D 1 59 ? 27.403 -10.655 39.057 1.00 26.44 3059 LEU D C 1
ATOM 7125 O O . LEU D 1 59 ? 26.508 -11.238 39.659 1.00 22.30 3059 LEU D O 1
ATOM 7130 N N . ALA D 1 60 ? 28.564 -10.327 39.616 1.00 17.45 3060 ALA D N 1
ATOM 7131 C CA . ALA D 1 60 ? 28.810 -10.456 41.049 1.00 22.60 3060 ALA D CA 1
ATOM 7132 C C . ALA D 1 60 ? 28.820 -9.082 41.718 1.00 24.17 3060 ALA D C 1
ATOM 7133 O O . ALA D 1 60 ? 29.510 -8.168 41.264 1.00 18.34 3060 ALA D O 1
ATOM 7135 N N . SER D 1 61 ? 28.053 -8.946 42.796 1.00 20.67 3061 SER D N 1
ATOM 7136 C CA . SER D 1 61 ? 28.063 -7.743 43.614 1.00 16.45 3061 SER D CA 1
ATOM 7137 C C . SER D 1 61 ? 29.399 -7.567 44.354 1.00 15.93 3061 SER D C 1
ATOM 7138 O O . SER D 1 61 ? 30.003 -8.543 44.810 1.00 21.64 3061 SER D O 1
ATOM 7141 N N . PRO D 1 62 ? 29.835 -6.308 44.545 1.00 18.17 3062 PRO D N 1
ATOM 7142 C CA . PRO D 1 62 ? 30.950 -5.989 45.447 1.00 24.49 3062 PRO D CA 1
ATOM 7143 C C . PRO D 1 62 ? 30.776 -6.592 46.844 1.00 23.38 3062 PRO D C 1
ATOM 7144 O O . PRO D 1 62 ? 31.755 -6.886 47.524 1.00 22.46 3062 PRO D O 1
ATOM 7148 N N . SER D 1 63 ? 29.531 -6.849 47.235 1.00 25.45 3063 SER D N 1
ATOM 7149 C CA . SER D 1 63 ? 29.249 -7.386 48.560 1.00 29.98 3063 SER D CA 1
ATOM 7150 C C . SER D 1 63 ? 29.460 -8.897 48.678 1.00 33.60 3063 SER D C 1
ATOM 7151 O O . SER D 1 63 ? 29.416 -9.440 49.777 1.00 29.14 3063 SER D O 1
ATOM 7154 N N . GLU D 1 64 ? 29.744 -9.574 47.572 1.00 27.98 3064 GLU D N 1
ATOM 7155 C CA . GLU D 1 64 ? 29.887 -11.022 47.624 1.00 26.53 3064 GLU D CA 1
ATOM 7156 C C . GLU D 1 64 ? 31.237 -11.520 47.125 1.00 26.19 3064 GLU D C 1
ATOM 7157 O O . GLU D 1 64 ? 31.539 -12.702 47.220 1.00 25.45 3064 GLU D O 1
ATOM 7163 N N . THR D 1 65 ? 32.062 -10.614 46.617 1.00 22.45 3065 THR D N 1
ATOM 7164 C CA . THR D 1 65 ? 33.352 -11.003 46.053 1.00 21.99 3065 THR D CA 1
ATOM 7165 C C . THR D 1 65 ? 34.464 -10.976 47.112 1.00 19.45 3065 THR D C 1
ATOM 7166 O O . THR D 1 65 ? 34.386 -10.233 48.093 1.00 24.53 3065 THR D O 1
ATOM 7170 N N . PRO D 1 66 ? 35.510 -11.801 46.934 1.00 21.90 3066 PRO D N 1
ATOM 7171 C CA . PRO D 1 66 ? 36.565 -11.866 47.948 1.00 24.73 3066 PRO D CA 1
ATOM 7172 C C . PRO D 1 66 ? 37.253 -10.519 48.192 1.00 27.40 3066 PRO D C 1
ATOM 7173 O O . PRO D 1 66 ? 37.652 -10.231 49.317 1.00 28.95 3066 PRO D O 1
ATOM 7177 N N . ASP D 1 67 ? 37.313 -9.661 47.173 1.00 22.75 3067 ASP D N 1
ATOM 7178 C CA . ASP D 1 67 ? 38.031 -8.389 47.282 1.00 18.81 3067 ASP D CA 1
ATOM 7179 C C . ASP D 1 67 ? 37.135 -7.150 47.392 1.00 20.10 3067 ASP D C 1
ATOM 7180 O O . ASP D 1 67 ? 37.616 -6.014 47.377 1.00 23.26 3067 ASP D O 1
ATOM 7185 N N . GLY D 1 68 ? 35.831 -7.374 47.499 1.00 22.06 3068 GLY D N 1
ATOM 7186 C CA . GLY D 1 68 ? 34.915 -6.261 47.671 1.00 18.47 3068 GLY D CA 1
ATOM 7187 C C . GLY D 1 68 ? 34.664 -5.489 46.383 1.00 20.01 3068 GLY D C 1
ATOM 7188 O O . GLY D 1 68 ? 34.159 -4.365 46.401 1.00 16.66 3068 GLY D O 1
ATOM 7189 N N . ARG D 1 69 ? 34.940 -6.115 45.252 1.00 18.25 3069 ARG D N 1
ATOM 7190 C CA . ARG D 1 69 ? 34.930 -5.364 43.984 1.00 20.91 3069 ARG D CA 1
ATOM 7191 C C . ARG D 1 69 ? 33.868 -5.932 43.046 1.00 19.96 3069 ARG D C 1
ATOM 7192 O O . ARG D 1 69 ? 33.462 -7.097 43.174 1.00 19.27 3069 ARG D O 1
ATOM 7200 N N . PRO D 1 70 ? 33.340 -5.109 42.144 1.00 18.29 3070 PRO D N 1
ATOM 7201 C CA . PRO D 1 70 ? 32.387 -5.699 41.185 1.00 16.49 3070 PRO D CA 1
ATOM 7202 C C . PRO D 1 70 ? 33.027 -6.829 40.376 1.00 22.96 3070 PRO D C 1
ATOM 7203 O O . PRO D 1 70 ? 34.218 -6.774 40.065 1.00 19.84 3070 PRO D O 1
ATOM 7207 N N . GLY D 1 71 ? 32.261 -7.883 40.102 1.00 19.86 3071 GLY D N 1
ATOM 7208 C CA . GLY D 1 71 ? 32.790 -8.993 39.319 1.00 18.23 3071 GLY D CA 1
ATOM 7209 C C . GLY D 1 71 ? 31.789 -9.639 38.369 1.00 21.33 3071 GLY D C 1
ATOM 7210 O O . GLY D 1 71 ? 30.644 -9.202 38.262 1.00 19.74 3071 GLY D O 1
ATOM 7211 N N . VAL D 1 72 ? 32.246 -10.656 37.638 1.00 18.06 3072 VAL D N 1
ATOM 7212 C CA . VAL D 1 72 ? 31.407 -11.420 36.709 1.00 17.23 3072 VAL D CA 1
ATOM 7213 C C . VAL D 1 72 ? 31.796 -12.888 36.863 1.00 20.71 3072 VAL D C 1
ATOM 7214 O O . VAL D 1 72 ? 32.983 -13.216 36.865 1.00 17.81 3072 VAL D O 1
ATOM 7218 N N . TYR D 1 73 ? 30.808 -13.749 37.092 1.00 16.97 3073 TYR D N 1
ATOM 7219 C CA . TYR D 1 73 ? 31.036 -15.188 37.066 1.00 21.94 3073 TYR D CA 1
ATOM 7220 C C . TYR D 1 73 ? 30.899 -15.709 35.636 1.00 17.34 3073 TYR D C 1
ATOM 7221 O O . TYR D 1 73 ? 29.949 -15.365 34.931 1.00 15.16 3073 TYR D O 1
ATOM 7230 N N . VAL D 1 74 ? 31.909 -16.447 35.182 1.00 16.21 3074 VAL D N 1
ATOM 7231 C CA . VAL D 1 74 ? 31.889 -17.062 33.856 1.00 18.29 3074 VAL D CA 1
ATOM 7232 C C . VAL D 1 74 ? 32.081 -18.570 33.982 1.00 19.22 3074 VAL D C 1
ATOM 7233 O O . VAL D 1 74 ? 32.713 -19.052 34.922 1.00 19.23 3074 VAL D O 1
ATOM 7237 N N . GLN D 1 75 ? 31.484 -19.307 33.054 1.00 18.17 3075 GLN D N 1
ATOM 7238 C CA . GLN D 1 75 ? 31.713 -20.739 32.955 1.00 19.79 3075 GLN D CA 1
ATOM 7239 C C . GLN D 1 75 ? 32.400 -21.019 31.640 1.00 23.65 3075 GLN D C 1
ATOM 7240 O O . GLN D 1 75 ? 32.091 -20.386 30.633 1.00 20.61 3075 GLN D O 1
ATOM 7246 N N . ILE D 1 76 ? 33.400 -21.897 31.685 1.00 19.01 3076 ILE D N 1
ATOM 7247 C CA . ILE D 1 76 ? 34.135 -22.329 30.498 1.00 24.38 3076 ILE D CA 1
ATOM 7248 C C . ILE D 1 76 ? 34.040 -23.849 30.456 1.00 23.67 3076 ILE D C 1
ATOM 7249 O O . ILE D 1 76 ? 34.248 -24.504 31.475 1.00 23.44 3076 ILE D O 1
ATOM 7254 N N . CYS D 1 77 ? 33.619 -24.395 29.318 1.00 28.91 3077 CYS D N 1
ATOM 7255 C CA . CYS D 1 77 ? 33.231 -25.805 29.250 1.00 27.27 3077 CYS D CA 1
ATOM 7256 C C . CYS D 1 77 ? 33.898 -26.562 28.108 1.00 28.57 3077 CYS D C 1
ATOM 7257 O O . CYS D 1 77 ? 33.940 -26.081 26.973 1.00 28.84 3077 CYS D O 1
ATOM 7260 N N . THR D 1 78 ? 34.440 -27.737 28.422 1.00 29.02 3078 THR D N 1
ATOM 7261 C CA . THR D 1 78 ? 34.885 -28.691 27.404 1.00 28.68 3078 THR D CA 1
ATOM 7262 C C . THR D 1 78 ? 34.411 -30.093 27.803 1.00 22.46 3078 THR D C 1
ATOM 7263 O O . THR D 1 78 ? 33.873 -30.289 28.897 1.00 25.96 3078 THR D O 1
ATOM 7267 N N . PHE D 1 79 ? 34.590 -31.063 26.910 1.00 35.50 3079 PHE D N 1
ATOM 7268 C CA . PHE D 1 79 ? 34.135 -32.428 27.177 1.00 43.48 3079 PHE D CA 1
ATOM 7269 C C . PHE D 1 79 ? 35.059 -33.194 28.129 1.00 41.12 3079 PHE D C 1
ATOM 7270 O O . PHE D 1 79 ? 34.588 -33.861 29.052 1.00 41.36 3079 PHE D O 1
ATOM 7278 N N . LYS D 1 80 ? 36.369 -33.049 27.935 1.00 42.49 3080 LYS D N 1
ATOM 7279 C CA . LYS D 1 80 ? 37.367 -33.677 28.805 1.00 42.29 3080 LYS D CA 1
ATOM 7280 C C . LYS D 1 80 ? 38.038 -32.625 29.698 1.00 40.71 3080 LYS D C 1
ATOM 7281 O O . LYS D 1 80 ? 38.333 -31.516 29.243 1.00 37.24 3080 LYS D O 1
ATOM 7287 N N . TYR D 1 81 ? 38.358 -33.004 30.936 1.00 36.97 3081 TYR D N 1
ATOM 7288 C CA . TYR D 1 81 ? 39.114 -32.134 31.842 1.00 39.83 3081 TYR D CA 1
ATOM 7289 C C . TYR D 1 81 ? 40.486 -31.756 31.275 1.00 42.66 3081 TYR D C 1
ATOM 7290 O O . TYR D 1 81 ? 41.049 -30.723 31.647 1.00 46.81 3081 TYR D O 1
ATOM 7299 N N . GLU D 1 82 ? 41.025 -32.606 30.399 1.00 42.79 3082 GLU D N 1
ATOM 7300 C CA . GLU D 1 82 ? 42.303 -32.353 29.721 1.00 48.57 3082 GLU D CA 1
ATOM 7301 C C . GLU D 1 82 ? 42.254 -31.075 28.869 1.00 44.48 3082 GLU D C 1
ATOM 7302 O O . GLU D 1 82 ? 43.116 -30.196 28.997 1.00 43.30 3082 GLU D O 1
ATOM 7308 N N . ALA D 1 83 ? 41.227 -30.964 28.026 1.00 39.49 3083 ALA D N 1
ATOM 7309 C CA . ALA D 1 83 ? 41.030 -29.780 27.186 1.00 38.26 3083 ALA D CA 1
ATOM 7310 C C . ALA D 1 83 ? 40.682 -28.532 28.003 1.00 32.28 3083 ALA D C 1
ATOM 7311 O O . ALA D 1 83 ? 41.007 -27.416 27.600 1.00 34.52 3083 ALA D O 1
ATOM 7313 N N . LEU D 1 84 ? 40.031 -28.733 29.148 1.00 32.76 3084 LEU D N 1
ATOM 7314 C CA . LEU D 1 84 ? 39.555 -27.636 29.990 1.00 35.42 3084 LEU D CA 1
ATOM 7315 C C . LEU D 1 84 ? 40.696 -26.841 30.623 1.00 37.52 3084 LEU D C 1
ATOM 7316 O O . LEU D 1 84 ? 40.713 -25.613 30.547 1.00 29.14 3084 LEU D O 1
ATOM 7321 N N . GLU D 1 85 ? 41.665 -27.536 31.208 1.00 30.64 3085 GLU D N 1
ATOM 7322 C CA . GLU D 1 85 ? 42.800 -26.864 31.825 1.00 33.09 3085 GLU D CA 1
ATOM 7323 C C . GLU D 1 85 ? 43.536 -25.998 30.806 1.00 28.16 3085 GLU D C 1
ATOM 7324 O O . GLU D 1 85 ? 43.917 -24.862 31.104 1.00 29.39 3085 GLU D O 1
ATOM 7330 N N . GLU D 1 86 ? 43.689 -26.521 29.594 1.00 26.90 3086 GLU D N 1
ATOM 7331 C CA . GLU D 1 86 ? 44.319 -25.784 28.502 1.00 31.39 3086 GLU D CA 1
ATOM 7332 C C . GLU D 1 86 ? 43.522 -24.513 28.201 1.00 34.15 3086 GLU D C 1
ATOM 7333 O O . GLU D 1 86 ? 44.099 -23.439 28.052 1.00 29.62 3086 GLU D O 1
ATOM 7339 N N . GLN D 1 87 ? 42.196 -24.631 28.182 1.00 31.07 3087 GLN D N 1
ATOM 7340 C CA . GLN D 1 87 ? 41.331 -23.501 27.865 1.00 28.37 3087 GLN D CA 1
ATOM 7341 C C . GLN D 1 87 ? 41.297 -22.473 28.991 1.00 21.52 3087 GLN D C 1
ATOM 7342 O O . GLN D 1 87 ? 41.256 -21.272 28.730 1.00 28.12 3087 GLN D O 1
ATOM 7348 N N . LEU D 1 88 ? 41.353 -22.935 30.238 1.00 23.58 3088 LEU D N 1
ATOM 7349 C CA . LEU D 1 88 ? 41.446 -22.024 31.378 1.00 25.46 3088 LEU D CA 1
ATOM 7350 C C . LEU D 1 88 ? 42.741 -21.224 31.341 1.00 29.83 3088 LEU D C 1
ATOM 7351 O O . LEU D 1 88 ? 42.712 -19.998 31.390 1.00 22.32 3088 LEU D O 1
ATOM 7356 N N . LEU D 1 89 ? 43.868 -21.916 31.188 1.00 25.94 3089 LEU D N 1
ATOM 7357 C CA . LEU D 1 89 ? 45.174 -21.262 31.086 1.00 29.42 3089 LEU D CA 1
ATOM 7358 C C . LEU D 1 89 ? 45.223 -20.254 29.939 1.00 23.49 3089 LEU D C 1
ATOM 7359 O O . LEU D 1 89 ? 45.751 -19.158 30.093 1.00 24.53 3089 LEU D O 1
ATOM 7364 N N . GLU D 1 90 ? 44.657 -20.634 28.795 1.00 24.23 3090 GLU D N 1
ATOM 7365 C CA . GLU D 1 90 ? 44.757 -19.830 27.583 1.00 24.27 3090 GLU D CA 1
ATOM 7366 C C . GLU D 1 90 ? 43.801 -18.630 27.582 1.00 24.01 3090 GLU D C 1
ATOM 7367 O O . GLU D 1 90 ? 44.151 -17.537 27.147 1.00 25.01 3090 GLU D O 1
ATOM 7373 N N . ARG D 1 91 ? 42.582 -18.857 28.038 1.00 23.23 3091 ARG D N 1
ATOM 7374 C CA . ARG D 1 91 ? 41.538 -17.812 28.047 1.00 19.29 3091 ARG D CA 1
ATOM 7375 C C . ARG D 1 91 ? 41.752 -16.804 29.189 1.00 18.12 3091 ARG D C 1
ATOM 7376 O O . ARG D 1 91 ? 41.543 -15.593 29.021 1.00 23.49 3091 ARG D O 1
ATOM 7384 N N . ILE D 1 92 ? 42.111 -17.317 30.364 1.00 21.42 3092 ILE D N 1
ATOM 7385 C CA . ILE D 1 92 ? 42.405 -16.478 31.517 1.00 18.98 3092 ILE D CA 1
ATOM 7386 C C . ILE D 1 92 ? 43.780 -15.816 31.398 1.00 28.08 3092 ILE D C 1
ATOM 7387 O O . ILE D 1 92 ? 43.930 -14.621 31.661 1.00 24.89 3092 ILE D O 1
ATOM 7392 N N . GLY D 1 93 ? 44.769 -16.575 30.938 1.00 20.09 3093 GLY D N 1
ATOM 7393 C CA . GLY D 1 93 ? 46.099 -16.030 30.761 1.00 20.13 3093 GLY D CA 1
ATOM 7394 C C . GLY D 1 93 ? 46.137 -14.961 29.690 1.00 23.49 3093 GLY D C 1
ATOM 7395 O O . GLY D 1 93 ? 46.792 -13.938 29.861 1.00 29.02 3093 GLY D O 1
ATOM 7396 N N . GLN D 1 94 ? 45.386 -15.151 28.610 1.00 19.73 3094 GLN D N 1
ATOM 7397 C CA . GLN D 1 94 ? 45.507 -14.253 27.463 1.00 24.55 3094 GLN D CA 1
ATOM 7398 C C . GLN D 1 94 ? 44.464 -13.148 27.444 1.00 15.89 3094 GLN D C 1
ATOM 7399 O O . GLN D 1 94 ? 44.628 -12.156 26.735 1.00 22.09 3094 GLN D O 1
ATOM 7405 N N . CYS D 1 95 ? 43.378 -13.337 28.184 1.00 20.53 3095 CYS D N 1
ATOM 7406 C CA . CYS D 1 95 ? 42.228 -12.447 28.070 1.00 24.25 3095 CYS D CA 1
ATOM 7407 C C . CYS D 1 95 ? 41.844 -11.799 29.388 1.00 24.48 3095 CYS D C 1
ATOM 7408 O O . CYS D 1 95 ? 41.041 -10.865 29.404 1.00 27.08 3095 CYS D O 1
ATOM 7411 N N . VAL D 1 96 ? 42.362 -12.334 30.493 1.00 18.49 3096 VAL D N 1
ATOM 7412 C CA . VAL D 1 96 ? 42.061 -11.789 31.817 1.00 20.59 3096 VAL D CA 1
ATOM 7413 C C . VAL D 1 96 ? 43.300 -11.209 32.515 1.00 22.53 3096 VAL D C 1
ATOM 7414 O O . VAL D 1 96 ? 43.256 -10.087 33.019 1.00 16.14 3096 VAL D O 1
ATOM 7418 N N . LEU D 1 97 ? 44.424 -11.923 32.448 1.00 19.29 3097 LEU D N 1
ATOM 7419 C CA . LEU D 1 97 ? 45.696 -11.398 32.933 1.00 18.95 3097 LEU D CA 1
ATOM 7420 C C . LEU D 1 97 ? 46.096 -10.138 32.163 1.00 18.79 3097 LEU D C 1
ATOM 7421 O O . LEU D 1 97 ? 46.653 -9.203 32.733 1.00 25.72 3097 LEU D O 1
ATOM 7426 N N . THR D 1 98 ? 45.716 -10.087 30.892 1.00 19.13 3098 THR D N 1
ATOM 7427 C CA . THR D 1 98 ? 46.035 -8.965 30.007 1.00 15.22 3098 THR D CA 1
ATOM 7428 C C . THR D 1 98 ? 45.036 -7.792 30.105 1.00 17.78 3098 THR D C 1
ATOM 7429 O O . THR D 1 98 ? 45.263 -6.727 29.527 1.00 18.88 3098 THR D O 1
ATOM 7433 N N . ALA D 1 99 ? 43.891 -8.037 30.739 1.00 15.05 3099 ALA D N 1
ATOM 7434 C CA . ALA D 1 99 ? 42.783 -7.084 30.773 1.00 14.28 3099 ALA D CA 1
ATOM 7435 C C . ALA D 1 99 ? 42.902 -6.110 31.943 1.00 15.77 3099 ALA D C 1
ATOM 7436 O O . ALA D 1 99 ? 43.344 -6.486 33.029 1.00 16.25 3099 ALA D O 1
ATOM 7438 N N . PRO D 1 100 ? 42.520 -4.836 31.729 1.00 15.00 3100 PRO D N 1
ATOM 7439 C CA . PRO D 1 100 ? 42.653 -3.791 32.755 1.00 13.29 3100 PRO D CA 1
ATOM 7440 C C . PRO D 1 100 ? 41.967 -4.117 34.080 1.00 18.96 3100 PRO D C 1
ATOM 7441 O O . PRO D 1 100 ? 40.796 -4.488 34.109 1.00 16.92 3100 PRO D O 1
ATOM 7445 N N . THR D 1 101 ? 42.750 -4.056 35.153 1.00 18.25 3101 THR D N 1
ATOM 7446 C CA . THR D 1 101 ? 42.280 -4.067 36.547 1.00 16.40 3101 THR D CA 1
ATOM 7447 C C . THR D 1 101 ? 41.720 -5.378 37.093 1.00 17.16 3101 THR D C 1
ATOM 7448 O O . THR D 1 101 ? 41.348 -5.447 38.259 1.00 18.95 3101 THR D O 1
ATOM 7452 N N . THR D 1 102 ? 41.725 -6.435 36.293 1.00 16.09 3102 THR D N 1
ATOM 7453 C CA . THR D 1 102 ? 41.102 -7.685 36.713 1.00 15.21 3102 THR D CA 1
ATOM 7454 C C . THR D 1 102 ? 41.880 -8.416 37.810 1.00 16.68 3102 THR D C 1
ATOM 7455 O O . THR D 1 102 ? 43.090 -8.234 37.963 1.00 19.59 3102 THR D O 1
ATOM 7459 N N . ALA D 1 103 ? 41.159 -9.219 38.584 1.00 20.59 3103 ALA D N 1
ATOM 7460 C CA . ALA D 1 103 ? 41.747 -10.276 39.399 1.00 19.00 3103 ALA D CA 1
ATOM 7461 C C . ALA D 1 103 ? 40.868 -11.503 39.181 1.00 22.08 3103 ALA D C 1
ATOM 7462 O O . ALA D 1 103 ? 39.698 -11.362 38.792 1.00 16.63 3103 ALA D O 1
ATOM 7464 N N . VAL D 1 104 ? 41.437 -12.700 39.350 1.00 23.22 3104 VAL D N 1
ATOM 7465 C CA . VAL D 1 104 ? 40.641 -13.926 39.245 1.00 23.25 3104 VAL D CA 1
ATOM 7466 C C . VAL D 1 104 ? 40.578 -14.738 40.525 1.00 24.15 3104 VAL D C 1
ATOM 7467 O O . VAL D 1 104 ? 41.564 -14.864 41.258 1.00 25.61 3104 VAL D O 1
ATOM 7471 N N . PHE D 1 105 ? 39.387 -15.267 40.786 1.00 21.08 3105 PHE D N 1
ATOM 7472 C CA . PHE D 1 105 ? 39.133 -16.101 41.950 1.00 20.74 3105 PHE D CA 1
ATOM 7473 C C . PHE D 1 105 ? 38.388 -17.358 41.540 1.00 29.60 3105 PHE D C 1
ATOM 7474 O O . PHE D 1 105 ? 37.780 -17.424 40.466 1.00 22.45 3105 PHE D O 1
ATOM 7482 N N . ASN D 1 106 ? 38.512 -18.384 42.371 1.00 26.35 3106 ASN D N 1
ATOM 7483 C CA . ASN D 1 106 ? 37.907 -19.680 42.103 1.00 25.35 3106 ASN D CA 1
ATOM 7484 C C . ASN D 1 106 ? 36.389 -19.563 42.226 1.00 25.12 3106 ASN D C 1
ATOM 7485 O O . ASN D 1 106 ? 35.877 -19.209 43.291 1.00 28.33 3106 ASN D O 1
ATOM 7490 N N . GLY D 1 107 ? 35.672 -19.900 41.158 1.00 26.84 3107 GLY D N 1
ATOM 7491 C CA . GLY D 1 107 ? 34.218 -19.872 41.215 1.00 26.68 3107 GLY D CA 1
ATOM 7492 C C . GLY D 1 107 ? 33.582 -21.137 41.771 1.00 30.98 3107 GLY D C 1
ATOM 7493 O O . GLY D 1 107 ? 32.388 -21.152 42.065 1.00 30.03 3107 GLY D O 1
ATOM 7494 N N . LEU D 1 108 ? 34.374 -22.204 41.890 1.00 32.36 3108 LEU D N 1
ATOM 7495 C CA . LEU D 1 108 ? 33.913 -23.493 42.427 1.00 32.58 3108 LEU D CA 1
ATOM 7496 C C . LEU D 1 108 ? 34.882 -24.016 43.488 1.00 38.03 3108 LEU D C 1
ATOM 7497 O O . LEU D 1 108 ? 35.579 -25.016 43.265 1.00 30.13 3108 LEU D O 1
ATOM 7502 N N . PRO D 1 109 ? 34.944 -23.341 44.654 1.00 38.86 3109 PRO D N 1
ATOM 7503 C CA . PRO D 1 109 ? 35.989 -23.596 45.653 1.00 42.07 3109 PRO D CA 1
ATOM 7504 C C . PRO D 1 109 ? 35.925 -24.978 46.318 1.00 47.20 3109 PRO D C 1
ATOM 7505 O O . PRO D 1 109 ? 36.930 -25.451 46.847 1.00 48.50 3109 PRO D O 1
ATOM 7509 N N . GLU D 1 110 ? 34.774 -25.645 46.237 1.00 48.71 3110 GLU D N 1
ATOM 7510 C CA . GLU D 1 110 ? 34.589 -26.937 46.903 1.00 50.21 3110 GLU D CA 1
ATOM 7511 C C . GLU D 1 110 ? 34.619 -28.139 45.961 1.00 50.82 3110 GLU D C 1
ATOM 7512 O O . GLU D 1 110 ? 34.598 -29.285 46.411 1.00 50.62 3110 GLU D O 1
ATOM 7518 N N . ALA D 1 111 ? 34.701 -27.878 44.660 1.00 44.17 3111 ALA D N 1
ATOM 7519 C CA . ALA D 1 111 ? 34.767 -28.943 43.664 1.00 45.86 3111 ALA D CA 1
ATOM 7520 C C . ALA D 1 111 ? 35.944 -29.876 43.931 1.00 40.67 3111 ALA D C 1
ATOM 7521 O O . ALA D 1 111 ? 36.945 -29.482 44.533 1.00 41.64 3111 ALA D O 1
ATOM 7523 N N . GLU D 1 112 ? 35.795 -31.129 43.518 1.00 40.97 3112 GLU D N 1
ATOM 7524 C CA . GLU D 1 112 ? 36.855 -32.114 43.665 1.00 39.05 3112 GLU D CA 1
ATOM 7525 C C . GLU D 1 112 ? 37.987 -31.857 42.677 1.00 40.93 3112 GLU D C 1
ATOM 7526 O O . GLU D 1 112 ? 39.158 -31.875 43.056 1.00 38.45 3112 GLU D O 1
ATOM 7532 N N . LYS D 1 113 ? 37.640 -31.659 41.406 1.00 33.19 3113 LYS D N 1
ATOM 7533 C CA . LYS D 1 113 ? 38.636 -31.291 40.406 1.00 35.89 3113 LYS D CA 1
ATOM 7534 C C . LYS D 1 113 ? 39.027 -29.829 40.590 1.00 39.21 3113 LYS D C 1
ATOM 7535 O O . LYS D 1 113 ? 38.169 -28.960 40.742 1.00 32.93 3113 LYS D O 1
ATOM 7541 N N . GLN D 1 114 ? 40.325 -29.606 40.757 1.00 38.71 3114 GLN D N 1
ATOM 7542 C CA . GLN D 1 114 ? 40.876 -28.273 40.946 1.00 36.20 3114 GLN D CA 1
ATOM 7543 C C . GLN D 1 114 ? 42.072 -28.109 40.016 1.00 38.86 3114 GLN D C 1
ATOM 7544 O O . GLN D 1 114 ? 43.046 -28.858 40.108 1.00 43.02 3114 GLN D O 1
ATOM 7550 N N . ASP D 1 115 ? 41.929 -27.227 39.033 1.00 35.49 3115 ASP D N 1
ATOM 7551 C CA . ASP D 1 115 ? 43.019 -26.901 38.117 1.00 34.47 3115 ASP D CA 1
ATOM 7552 C C . ASP D 1 115 ? 43.816 -25.734 38.730 1.00 34.39 3115 ASP D C 1
ATOM 7553 O O . ASP D 1 115 ? 43.231 -24.763 39.230 1.00 31.26 3115 ASP D O 1
ATOM 7558 N N . ASN D 1 116 ? 45.132 -25.909 38.848 1.00 27.23 3116 ASN D N 1
ATOM 7559 C CA . ASN D 1 116 ? 45.960 -24.940 39.564 1.00 31.14 3116 ASN D CA 1
ATOM 7560 C C . ASN D 1 116 ? 46.425 -23.798 38.646 1.00 29.10 3116 ASN D C 1
ATOM 7561 O O . ASN D 1 116 ? 47.612 -23.471 38.580 1.00 28.84 3116 ASN D O 1
ATOM 7566 N N . VAL D 1 117 ? 45.452 -23.125 38.030 1.00 26.12 3117 VAL D N 1
ATOM 7567 C CA . VAL D 1 117 ? 45.718 -22.109 37.014 1.00 29.09 3117 VAL D CA 1
ATOM 7568 C C . VAL D 1 117 ? 46.492 -20.898 37.559 1.00 23.57 3117 VAL D C 1
ATOM 7569 O O . VAL D 1 117 ? 47.387 -20.380 36.888 1.00 30.67 3117 VAL D O 1
ATOM 7573 N N . GLY D 1 118 ? 46.177 -20.484 38.786 1.00 23.42 3118 GLY D N 1
ATOM 7574 C CA . GLY D 1 118 ? 46.899 -19.383 39.414 1.00 27.46 3118 GLY D CA 1
ATOM 7575 C C . GLY D 1 118 ? 48.386 -19.640 39.630 1.00 32.18 3118 GLY D C 1
ATOM 7576 O O . GLY D 1 118 ? 49.224 -18.778 39.346 1.00 29.87 3118 GLY D O 1
ATOM 7577 N N . PHE D 1 119 ? 48.709 -20.823 40.153 1.00 31.27 3119 PHE D N 1
ATOM 7578 C CA . PHE D 1 119 ? 50.091 -21.295 40.252 1.00 26.16 3119 PHE D CA 1
ATOM 7579 C C . PHE D 1 119 ? 50.791 -21.201 38.896 1.00 30.92 3119 PHE D C 1
ATOM 7580 O O . PHE D 1 119 ? 51.883 -20.650 38.797 1.00 32.60 3119 PHE D O 1
ATOM 7588 N N . LYS D 1 120 ? 50.129 -21.686 37.849 1.00 28.99 3120 LYS D N 1
ATOM 7589 C CA . LYS D 1 120 ? 50.719 -21.721 36.518 1.00 27.05 3120 LYS D CA 1
ATOM 7590 C C . LYS D 1 120 ? 50.903 -20.328 35.933 1.00 31.28 3120 LYS D C 1
ATOM 7591 O O . LYS D 1 120 ? 51.922 -20.050 35.295 1.00 26.93 3120 LYS D O 1
ATOM 7597 N N . LEU D 1 121 ? 49.937 -19.446 36.183 1.00 26.94 3121 LEU D N 1
ATOM 7598 C CA . LEU D 1 121 ? 49.967 -18.087 35.640 1.00 26.51 3121 LEU D CA 1
ATOM 7599 C C . LEU D 1 121 ? 51.040 -17.225 36.301 1.00 23.50 3121 LEU D C 1
ATOM 7600 O O . LEU D 1 121 ? 51.528 -16.268 35.700 1.00 28.71 3121 LEU D O 1
ATOM 7605 N N . LYS D 1 122 ? 51.398 -17.562 37.539 1.00 24.13 3122 LYS D N 1
ATOM 7606 C CA . LYS D 1 122 ? 52.353 -16.761 38.305 1.00 28.56 3122 LYS D CA 1
ATOM 7607 C C . LYS D 1 122 ? 53.742 -16.746 37.671 1.00 33.26 3122 LYS D C 1
ATOM 7608 O O . LYS D 1 122 ? 54.472 -15.766 37.799 1.00 26.60 3122 LYS D O 1
ATOM 7614 N N . PHE D 1 123 ? 54.060 -17.785 36.901 1.00 23.90 3123 PHE D N 1
ATOM 7615 C CA . PHE D 1 123 ? 55.358 -17.874 36.242 1.00 23.29 3123 PHE D CA 1
ATOM 7616 C C . PHE D 1 123 ? 55.595 -16.741 35.241 1.00 24.20 3123 PHE D C 1
ATOM 7617 O O . PHE D 1 123 ? 56.741 -16.398 34.950 1.00 24.45 3123 PHE D O 1
ATOM 7625 N N . PHE D 1 124 ? 54.516 -16.093 34.803 1.00 20.91 3124 PHE D N 1
ATOM 7626 C CA . PHE D 1 124 ? 54.610 -14.932 33.915 1.00 20.87 3124 PHE D CA 1
ATOM 7627 C C . PHE D 1 124 ? 55.465 -13.836 34.564 1.00 17.45 3124 PHE D C 1
ATOM 7628 O O . PHE D 1 124 ? 56.123 -13.059 33.877 1.00 20.31 3124 PHE D O 1
ATOM 7636 N N . ALA D 1 125 ? 55.492 -13.819 35.895 1.00 23.82 3125 ALA D N 1
ATOM 7637 C CA . ALA D 1 125 ? 56.197 -12.778 36.640 1.00 24.76 3125 ALA D CA 1
ATOM 7638 C C . ALA D 1 125 ? 57.707 -12.997 36.638 1.00 28.63 3125 ALA D C 1
ATOM 7639 O O . ALA D 1 125 ? 58.455 -12.093 36.996 1.00 32.61 3125 ALA D O 1
ATOM 7641 N N . ASP D 1 126 ? 58.143 -14.209 36.289 1.00 27.70 3126 ASP D N 1
ATOM 7642 C CA . ASP D 1 126 ? 59.556 -14.480 36.000 1.00 21.38 3126 ASP D CA 1
ATOM 7643 C C . ASP D 1 126 ? 60.434 -14.253 37.240 1.00 23.60 3126 ASP D C 1
ATOM 7644 O O . ASP D 1 126 ? 61.458 -13.564 37.175 1.00 31.67 3126 ASP D O 1
ATOM 7649 N N . GLY D 1 127 ? 59.995 -14.784 38.380 1.00 22.51 3127 GLY D N 1
ATOM 7650 C CA . GLY D 1 127 ? 60.731 -14.592 39.620 1.00 26.41 3127 GLY D CA 1
ATOM 7651 C C . GLY D 1 127 ? 60.195 -13.486 40.519 1.00 30.37 3127 GLY D C 1
ATOM 7652 O O . GLY D 1 127 ? 60.429 -13.508 41.725 1.00 30.51 3127 GLY D O 1
ATOM 7653 N N . MET D 1 128 ? 59.459 -12.532 39.948 1.00 26.08 3128 MET D N 1
ATOM 7654 C CA . MET D 1 128 ? 58.951 -11.385 40.707 1.00 27.06 3128 MET D CA 1
ATOM 7655 C C . MET D 1 128 ? 57.618 -11.646 41.409 1.00 32.05 3128 MET D C 1
ATOM 7656 O O . MET D 1 128 ? 57.114 -10.781 42.125 1.00 28.12 3128 MET D O 1
ATOM 7661 N N . GLU D 1 129 ? 57.043 -12.825 41.183 1.00 25.85 3129 GLU D N 1
ATOM 7662 C CA . GLU D 1 129 ? 55.746 -13.185 41.748 1.00 30.09 3129 GLU D CA 1
ATOM 7663 C C . GLU D 1 129 ? 55.811 -13.370 43.255 1.00 34.43 3129 GLU D C 1
ATOM 7664 O O . GLU D 1 129 ? 56.872 -13.614 43.819 1.00 31.87 3129 GLU D O 1
ATOM 7670 N N . SER D 1 130 ? 54.656 -13.320 43.899 1.00 31.92 3130 SER D N 1
ATOM 7671 C CA . SER D 1 130 ? 54.588 -13.575 45.329 1.00 33.29 3130 SER D CA 1
ATOM 7672 C C . SER D 1 130 ? 53.232 -14.155 45.718 1.00 34.59 3130 SER D C 1
ATOM 7673 O O . SER D 1 130 ? 52.391 -14.446 44.867 1.00 31.97 3130 SER D O 1
ATOM 7676 N N . GLU D 1 131 ? 53.077 -14.416 47.005 1.00 37.08 3131 GLU D N 1
ATOM 7677 C CA . GLU D 1 131 ? 51.900 -15.081 47.522 1.00 36.19 3131 GLU D CA 1
ATOM 7678 C C . GLU D 1 131 ? 51.252 -14.186 48.570 1.00 38.58 3131 GLU D C 1
ATOM 7679 O O . GLU D 1 131 ? 51.942 -13.490 49.318 1.00 38.53 3131 GLU D O 1
ATOM 7685 N N . THR D 1 132 ? 49.926 -14.133 48.556 1.00 31.51 3132 THR D N 1
ATOM 7686 C CA . THR D 1 132 ? 49.186 -13.393 49.567 1.00 37.12 3132 THR D CA 1
ATOM 7687 C C . THR D 1 132 ? 47.909 -14.138 49.936 1.00 35.65 3132 THR D C 1
ATOM 7688 O O . THR D 1 132 ? 47.757 -15.314 49.616 1.00 38.56 3132 THR D O 1
ATOM 7692 N N . GLN D 1 133 ? 47.061 -13.487 50.722 1.00 37.49 3133 GLN D N 1
ATOM 7693 C CA . GLN D 1 133 ? 45.802 -14.072 51.150 1.00 40.71 3133 GLN D CA 1
ATOM 7694 C C . GLN D 1 133 ? 44.700 -13.029 51.028 1.00 36.69 3133 GLN D C 1
ATOM 7695 O O . GLN D 1 133 ? 44.820 -11.923 51.571 1.00 38.93 3133 GLN D O 1
ATOM 7701 N N . ILE D 1 134 ? 43.691 -13.342 50.213 1.00 35.99 3134 ILE D N 1
ATOM 7702 C CA . ILE D 1 134 ? 42.487 -12.516 50.117 1.00 35.56 3134 ILE D CA 1
ATOM 7703 C C . ILE D 1 134 ? 41.302 -13.316 50.659 1.00 34.21 3134 ILE D C 1
ATOM 7704 O O . ILE D 1 134 ? 40.985 -14.392 50.139 1.00 34.93 3134 ILE D O 1
ATOM 7709 N N . ALA D 1 135 ? 40.674 -12.798 51.717 1.00 39.23 3135 ALA D N 1
ATOM 7710 C CA . ALA D 1 135 ? 39.506 -13.425 52.342 1.00 37.52 3135 ALA D CA 1
ATOM 7711 C C . ALA D 1 135 ? 39.665 -14.938 52.502 1.00 35.02 3135 ALA D C 1
ATOM 7712 O O . ALA D 1 135 ? 38.806 -15.715 52.087 1.00 36.69 3135 ALA D O 1
ATOM 7714 N N . GLY D 1 136 ? 40.824 -15.348 53.012 1.00 40.00 3136 GLY D N 1
ATOM 7715 C CA . GLY D 1 136 ? 41.057 -16.751 53.296 1.00 38.11 3136 GLY D CA 1
ATOM 7716 C C . GLY D 1 136 ? 41.565 -17.577 52.126 1.00 42.56 3136 GLY D C 1
ATOM 7717 O O . GLY D 1 136 ? 41.852 -18.764 52.295 1.00 41.69 3136 GLY D O 1
ATOM 7718 N N . ARG D 1 137 ? 41.714 -16.957 50.955 1.00 32.81 3137 ARG D N 1
ATOM 7719 C CA . ARG D 1 137 ? 42.119 -17.676 49.741 1.00 32.34 3137 ARG D CA 1
ATOM 7720 C C . ARG D 1 137 ? 43.598 -17.491 49.416 1.00 25.58 3137 ARG D C 1
ATOM 7721 O O . ARG D 1 137 ? 44.141 -16.394 49.549 1.00 29.64 3137 ARG D O 1
ATOM 7729 N N . LYS D 1 138 ? 44.220 -18.549 48.905 1.00 29.61 3138 LYS D N 1
ATOM 7730 C CA . LYS D 1 138 ? 45.616 -18.485 48.483 1.00 30.77 3138 LYS D CA 1
ATOM 7731 C C . LYS D 1 138 ? 45.699 -17.853 47.099 1.00 30.37 3138 LYS D C 1
ATOM 7732 O O . LYS D 1 138 ? 45.188 -18.408 46.123 1.00 26.02 3138 LYS D O 1
ATOM 7738 N N . VAL D 1 139 ? 46.325 -16.678 47.038 1.00 26.79 3139 VAL D N 1
ATOM 7739 C CA . VAL D 1 139 ? 46.361 -15.846 45.829 1.00 26.64 3139 VAL D CA 1
ATOM 7740 C C . VAL D 1 139 ? 47.799 -15.478 45.448 1.00 24.95 3139 VAL D C 1
ATOM 7741 O O . VAL D 1 139 ? 48.602 -15.099 46.303 1.00 30.52 3139 VAL D O 1
ATOM 7745 N N . TYR D 1 140 ? 48.120 -15.583 44.163 1.00 26.44 3140 TYR D N 1
ATOM 7746 C CA . TYR D 1 140 ? 49.430 -15.168 43.664 1.00 25.69 3140 TYR D CA 1
ATOM 7747 C C . TYR D 1 140 ? 49.400 -13.756 43.086 1.00 34.24 3140 TYR D C 1
ATOM 7748 O O . TYR D 1 140 ? 48.428 -13.362 42.443 1.00 26.77 3140 TYR D O 1
ATOM 7757 N N . LYS D 1 141 ? 50.415 -12.961 43.412 1.00 27.38 3141 LYS D N 1
ATOM 7758 C CA . LYS D 1 141 ? 50.558 -11.625 42.835 1.00 29.75 3141 LYS D CA 1
ATOM 7759 C C . LYS D 1 141 ? 51.541 -11.671 41.674 1.00 24.69 3141 LYS D C 1
ATOM 7760 O O . LYS D 1 141 ? 52.693 -12.084 41.834 1.00 28.68 3141 LYS D O 1
ATOM 7766 N N . VAL D 1 142 ? 51.079 -11.253 40.503 1.00 23.90 3142 VAL D N 1
ATOM 7767 C CA . VAL D 1 142 ? 51.929 -11.194 39.323 1.00 25.93 3142 VAL D CA 1
ATOM 7768 C C . VAL D 1 142 ? 52.120 -9.727 38.927 1.00 24.12 3142 VAL D C 1
ATOM 7769 O O . VAL D 1 142 ? 51.195 -9.093 38.418 1.00 17.39 3142 VAL D O 1
ATOM 7773 N N . PRO D 1 143 ? 53.312 -9.158 39.194 1.00 20.34 3143 PRO D N 1
ATOM 7774 C CA . PRO D 1 143 ? 53.560 -7.761 38.822 1.00 20.23 3143 PRO D CA 1
ATOM 7775 C C . PRO D 1 143 ? 53.501 -7.585 37.320 1.00 24.57 3143 PRO D C 1
ATOM 7776 O O . PRO D 1 143 ? 54.089 -8.375 36.580 1.00 23.59 3143 PRO D O 1
ATOM 7780 N N . ILE D 1 144 ? 52.680 -6.634 36.880 1.00 21.11 3144 ILE D N 1
ATOM 7781 C CA . ILE D 1 144 ? 52.576 -6.277 35.467 1.00 17.97 3144 ILE D CA 1
ATOM 7782 C C . ILE D 1 144 ? 52.530 -4.756 35.324 1.00 21.89 3144 ILE D C 1
ATOM 7783 O O . ILE D 1 144 ? 52.644 -4.033 36.316 1.00 23.45 3144 ILE D O 1
ATOM 7788 N N . MET D 1 145 ? 52.415 -4.277 34.087 1.00 16.66 3145 MET D N 1
ATOM 7789 C CA . MET D 1 145 ? 52.469 -2.842 33.799 1.00 23.31 3145 MET D CA 1
ATOM 7790 C C . MET D 1 145 ? 51.461 -1.996 34.576 1.00 21.89 3145 MET D C 1
ATOM 7791 O O . MET D 1 145 ? 51.777 -0.880 34.997 1.00 19.25 3145 MET D O 1
ATOM 7796 N N . GLU D 1 146 ? 50.247 -2.518 34.739 1.00 18.31 3146 GLU D N 1
ATOM 7797 C CA . GLU D 1 146 ? 49.172 -1.779 35.398 1.00 19.71 3146 GLU D CA 1
ATOM 7798 C C . GLU D 1 146 ? 49.337 -1.747 36.913 1.00 25.99 3146 GLU D C 1
ATOM 7799 O O . GLU D 1 146 ? 48.779 -0.879 37.575 1.00 23.25 3146 GLU D O 1
ATOM 7805 N N . GLY D 1 147 ? 50.095 -2.701 37.448 1.00 18.27 3147 GLY D N 1
ATOM 7806 C CA . GLY D 1 147 ? 50.108 -2.951 38.880 1.00 24.85 3147 GLY D CA 1
ATOM 7807 C C . GLY D 1 147 ? 50.292 -4.437 39.143 1.00 24.88 3147 GLY D C 1
ATOM 7808 O O . GLY D 1 147 ? 51.061 -5.097 38.454 1.00 27.99 3147 GLY D O 1
ATOM 7809 N N . ASP D 1 148 ? 49.543 -4.977 40.101 1.00 24.93 3148 ASP D N 1
ATOM 7810 C CA . ASP D 1 148 ? 49.631 -6.394 40.448 1.00 25.72 3148 ASP D CA 1
ATOM 7811 C C . ASP D 1 148 ? 48.391 -7.149 39.986 1.00 36.05 3148 ASP D C 1
ATOM 7812 O O . ASP D 1 148 ? 47.268 -6.779 40.334 1.00 33.07 3148 ASP D O 1
ATOM 7817 N N . PHE D 1 149 ? 48.590 -8.173 39.160 1.00 25.28 3149 PHE D N 1
ATOM 7818 C CA . PHE D 1 149 ? 47.515 -9.102 38.833 1.00 24.89 3149 PHE D CA 1
ATOM 7819 C C . PHE D 1 149 ? 47.409 -10.183 39.911 1.00 27.71 3149 PHE D C 1
ATOM 7820 O O . PHE D 1 149 ? 48.387 -10.869 40.224 1.00 23.27 3149 PHE D O 1
ATOM 7828 N N . LEU D 1 150 ? 46.222 -10.299 40.500 1.00 23.16 3150 LEU D N 1
ATOM 7829 C CA . LEU D 1 150 ? 45.966 -11.253 41.570 1.00 22.53 3150 LEU D CA 1
ATOM 7830 C C . LEU D 1 150 ? 45.202 -12.454 41.025 1.00 25.68 3150 LEU D C 1
ATOM 7831 O O . LEU D 1 150 ? 44.169 -12.289 40.391 1.00 19.46 3150 LEU D O 1
ATOM 7836 N N . ALA D 1 151 ? 45.725 -13.657 41.238 1.00 18.51 3151 ALA D N 1
ATOM 7837 C CA . ALA D 1 151 ? 45.071 -14.880 40.753 1.00 22.46 3151 ALA D CA 1
ATOM 7838 C C . ALA D 1 151 ? 45.057 -15.972 41.817 1.00 24.76 3151 ALA D C 1
ATOM 7839 O O . ALA D 1 151 ? 46.115 -16.411 42.278 1.00 25.67 3151 ALA D O 1
ATOM 7841 N N . GLU D 1 152 ? 43.865 -16.414 42.207 1.00 21.66 3152 GLU D N 1
ATOM 7842 C CA . GLU D 1 152 ? 43.758 -17.491 43.181 1.00 25.05 3152 GLU D CA 1
ATOM 7843 C C . GLU D 1 152 ? 44.387 -18.759 42.613 1.00 27.82 3152 GLU D C 1
ATOM 7844 O O . GLU D 1 152 ? 44.425 -18.944 41.399 1.00 25.37 3152 GLU D O 1
ATOM 7850 N N . GLU D 1 153 ? 44.881 -19.621 43.496 1.00 35.09 3153 GLU D N 1
ATOM 7851 C CA . GLU D 1 153 ? 45.656 -20.795 43.096 1.00 30.40 3153 GLU D CA 1
ATOM 7852 C C . GLU D 1 153 ? 44.905 -21.750 42.172 1.00 17.77 3153 GLU D C 1
ATOM 7853 O O . GLU D 1 153 ? 45.449 -22.219 41.169 1.00 28.64 3153 GLU D O 1
ATOM 7859 N N . ASN D 1 154 ? 43.684 -22.098 42.561 1.00 28.14 3154 ASN D N 1
ATOM 7860 C CA . ASN D 1 154 ? 42.913 -23.098 41.834 1.00 26.78 3154 ASN D CA 1
ATOM 7861 C C . ASN D 1 154 ? 41.650 -22.534 41.207 1.00 28.60 3154 ASN D C 1
ATOM 7862 O O . ASN D 1 154 ? 41.094 -21.533 41.672 1.00 30.24 3154 ASN D O 1
ATOM 7867 N N . ILE D 1 155 ? 41.207 -23.192 40.141 1.00 28.30 3155 ILE D N 1
ATOM 7868 C CA . ILE D 1 155 ? 39.883 -22.962 39.588 1.00 26.12 3155 ILE D CA 1
ATOM 7869 C C . ILE D 1 155 ? 39.155 -24.299 39.541 1.00 23.72 3155 ILE D C 1
ATOM 7870 O O . ILE D 1 155 ? 39.644 -25.261 38.948 1.00 30.61 3155 ILE D O 1
ATOM 7875 N N . GLY D 1 156 ? 38.048 -24.377 40.273 1.00 27.09 3156 GLY D N 1
ATOM 7876 C CA . GLY D 1 156 ? 37.273 -25.602 40.344 1.00 31.69 3156 GLY D CA 1
ATOM 7877 C C . GLY D 1 156 ? 36.543 -25.949 39.060 1.00 38.37 3156 GLY D C 1
ATOM 7878 O O . GLY D 1 156 ? 36.340 -25.092 38.196 1.00 27.52 3156 GLY D O 1
ATOM 7879 N N . ALA D 1 157 ? 36.153 -27.216 38.938 1.00 28.56 3157 ALA D N 1
ATOM 7880 C CA . ALA D 1 157 ? 35.392 -27.699 37.790 1.00 29.47 3157 ALA D CA 1
ATOM 7881 C C . ALA D 1 157 ? 34.545 -28.886 38.221 1.00 33.02 3157 ALA D C 1
ATOM 7882 O O . ALA D 1 157 ? 34.836 -29.529 39.229 1.00 36.43 3157 ALA D O 1
ATOM 7884 N N . ILE D 1 158 ? 33.449 -29.114 37.507 1.00 32.44 3158 ILE D N 1
ATOM 7885 C CA . ILE D 1 158 ? 32.598 -30.278 37.741 1.00 34.75 3158 ILE D CA 1
ATOM 7886 C C . ILE D 1 158 ? 32.119 -30.875 36.419 1.00 35.39 3158 ILE D C 1
ATOM 7887 O O . ILE D 1 158 ? 32.382 -30.325 35.344 1.00 30.29 3158 ILE D O 1
ATOM 7892 N N . ALA D 1 159 ? 31.509 -32.055 36.504 1.00 34.40 3159 ALA D N 1
ATOM 7893 C CA . ALA D 1 159 ? 30.712 -32.588 35.409 1.00 33.45 3159 ALA D CA 1
ATOM 7894 C C . ALA D 1 159 ? 29.335 -31.918 35.446 1.00 36.22 3159 ALA D C 1
ATOM 7895 O O . ALA D 1 159 ? 28.555 -32.104 36.389 1.00 28.61 3159 ALA D O 1
ATOM 7897 N N . GLY D 1 160 ? 29.117 -31.011 34.502 1.00 34.47 3160 GLY D N 1
ATOM 7898 C CA . GLY D 1 160 ? 27.844 -30.330 34.427 1.00 33.41 3160 GLY D CA 1
ATOM 7899 C C . GLY D 1 160 ? 27.117 -30.771 33.183 1.00 33.52 3160 GLY D C 1
ATOM 7900 O O . GLY D 1 160 ? 27.375 -31.853 32.655 1.00 33.15 3160 GLY D O 1
ATOM 7901 N N . ILE D 1 161 ? 26.292 -29.877 32.650 1.00 28.99 3161 ILE D N 1
ATOM 7902 C CA . ILE D 1 161 ? 25.326 -30.235 31.620 1.00 29.09 3161 ILE D CA 1
ATOM 7903 C C . ILE D 1 161 ? 25.299 -29.162 30.539 1.00 32.03 3161 ILE D C 1
ATOM 7904 O O . ILE D 1 161 ? 25.191 -27.976 30.834 1.00 27.16 3161 ILE D O 1
ATOM 7909 N N . ALA D 1 162 ? 25.446 -29.586 29.290 1.00 25.99 3162 ALA D N 1
ATOM 7910 C CA . ALA D 1 162 ? 25.333 -28.684 28.149 1.00 30.77 3162 ALA D CA 1
ATOM 7911 C C . ALA D 1 162 ? 24.149 -29.052 27.260 1.00 38.20 3162 ALA D C 1
ATOM 7912 O O . ALA D 1 162 ? 23.955 -30.223 26.921 1.00 28.34 3162 ALA D O 1
ATOM 7914 N N . GLY D 1 163 ? 23.394 -28.043 26.836 1.00 33.22 3163 GLY D N 1
ATOM 7915 C CA . GLY D 1 163 ? 22.435 -28.259 25.770 1.00 30.75 3163 GLY D CA 1
ATOM 7916 C C . GLY D 1 163 ? 20.984 -28.277 26.199 1.00 26.03 3163 GLY D C 1
ATOM 7917 O O . GLY D 1 163 ? 20.121 -28.665 25.408 1.00 31.76 3163 GLY D O 1
ATOM 7918 N N . GLY D 1 164 ? 20.707 -27.892 27.445 1.00 21.13 3164 GLY D N 1
ATOM 7919 C CA . GLY D 1 164 ? 19.351 -27.500 27.804 1.00 27.04 3164 GLY D CA 1
ATOM 7920 C C . GLY D 1 164 ? 18.895 -26.339 26.925 1.00 29.33 3164 GLY D C 1
ATOM 7921 O O . GLY D 1 164 ? 19.704 -25.497 26.532 1.00 22.34 3164 GLY D O 1
ATOM 7922 N N . ASN D 1 165 ? 17.625 -26.316 26.543 1.00 24.28 3165 ASN D N 1
ATOM 7923 C CA . ASN D 1 165 ? 17.190 -25.351 25.542 1.00 21.32 3165 ASN D CA 1
ATOM 7924 C C . ASN D 1 165 ? 15.677 -25.184 25.434 1.00 26.22 3165 ASN D C 1
ATOM 7925 O O . ASN D 1 165 ? 14.903 -25.934 26.041 1.00 23.78 3165 ASN D O 1
ATOM 7930 N N . PHE D 1 166 ? 15.273 -24.114 24.760 1.00 19.85 3166 PHE D N 1
ATOM 7931 C CA . PHE D 1 166 ? 13.922 -24.005 24.244 1.00 23.13 3166 PHE D CA 1
ATOM 7932 C C . PHE D 1 166 ? 13.900 -23.157 22.981 1.00 21.92 3166 PHE D C 1
ATOM 7933 O O . PHE D 1 166 ? 14.857 -22.435 22.690 1.00 24.09 3166 PHE D O 1
ATOM 7941 N N . PHE D 1 167 ? 12.888 -23.403 22.156 1.00 17.92 3167 PHE D N 1
ATOM 7942 C CA . PHE D 1 167 ? 12.694 -22.703 20.891 1.00 23.44 3167 PHE D CA 1
ATOM 7943 C C . PHE D 1 167 ? 11.625 -21.637 21.094 1.00 22.71 3167 PHE D C 1
ATOM 7944 O O . PHE D 1 167 ? 10.654 -21.856 21.810 1.00 23.22 3167 PHE D O 1
ATOM 7952 N N . ILE D 1 168 ? 11.757 -20.530 20.376 1.00 17.30 3168 ILE D N 1
ATOM 7953 C CA . ILE D 1 168 ? 10.757 -19.471 20.388 1.00 17.37 3168 ILE D CA 1
ATOM 7954 C C . ILE D 1 168 ? 10.262 -19.260 18.958 1.00 18.75 3168 ILE D C 1
ATOM 7955 O O . ILE D 1 168 ? 11.049 -18.940 18.070 1.00 21.63 3168 ILE D O 1
ATOM 7960 N N . PHE D 1 169 ? 8.982 -19.556 18.731 1.00 16.17 3169 PHE D N 1
ATOM 7961 C CA . PHE D 1 169 ? 8.330 -19.355 17.438 1.00 21.39 3169 PHE D CA 1
ATOM 7962 C C . PHE D 1 169 ? 7.643 -17.993 17.441 1.00 22.27 3169 PHE D C 1
ATOM 7963 O O . PHE D 1 169 ? 6.709 -17.767 18.217 1.00 23.67 3169 PHE D O 1
ATOM 7971 N N . GLY D 1 170 ? 8.079 -17.098 16.560 1.00 18.75 3170 GLY D N 1
ATOM 7972 C CA . GLY D 1 170 ? 7.452 -15.789 16.492 1.00 20.10 3170 GLY D CA 1
ATOM 7973 C C . GLY D 1 170 ? 6.770 -15.533 15.166 1.00 16.91 3170 GLY D C 1
ATOM 7974 O O . GLY D 1 170 ? 7.136 -16.120 14.146 1.00 19.25 3170 GLY D O 1
ATOM 7975 N N . ASP D 1 171 ? 5.821 -14.601 15.157 1.00 17.54 3171 ASP D N 1
ATOM 7976 C CA . ASP D 1 171 ? 5.176 -14.193 13.915 1.00 20.05 3171 ASP D CA 1
ATOM 7977 C C . ASP D 1 171 ? 6.121 -13.438 12.990 1.00 22.95 3171 ASP D C 1
ATOM 7978 O O . ASP D 1 171 ? 5.954 -13.473 11.773 1.00 32.06 3171 ASP D O 1
ATOM 7983 N N . SER D 1 172 ? 7.124 -12.784 13.572 1.00 20.09 3172 SER D N 1
ATOM 7984 C CA . SER D 1 172 ? 8.165 -12.112 12.796 1.00 20.28 3172 SER D CA 1
ATOM 7985 C C . SER D 1 172 ? 9.518 -12.358 13.434 1.00 16.72 3172 SER D C 1
ATOM 7986 O O . SER D 1 172 ? 9.607 -12.817 14.577 1.00 14.45 3172 SER D O 1
ATOM 7989 N N . GLN D 1 173 ? 10.572 -12.054 12.686 1.00 14.80 3173 GLN D N 1
ATOM 7990 C CA . GLN D 1 173 ? 11.927 -12.249 13.177 1.00 15.93 3173 GLN D CA 1
ATOM 7991 C C . GLN D 1 173 ? 12.186 -11.438 14.438 1.00 14.15 3173 GLN D C 1
ATOM 7992 O O . GLN D 1 173 ? 12.701 -11.962 15.424 1.00 11.86 3173 GLN D O 1
ATOM 7998 N N . MET D 1 174 ? 11.767 -10.178 14.429 1.00 14.96 3174 MET D N 1
ATOM 7999 C CA . MET D 1 174 ? 12.065 -9.296 15.552 1.00 16.61 3174 MET D CA 1
ATOM 8000 C C . MET D 1 174 ? 11.206 -9.573 16.794 1.00 15.38 3174 MET D C 1
ATOM 8001 O O . MET D 1 174 ? 11.656 -9.369 17.923 1.00 15.20 3174 MET D O 1
ATOM 8006 N N . THR D 1 175 ? 10.016 -10.130 16.581 1.00 13.14 3175 THR D N 1
ATOM 8007 C CA . THR D 1 175 ? 9.212 -10.666 17.674 1.00 17.14 3175 THR D CA 1
ATOM 8008 C C . THR D 1 175 ? 9.953 -11.813 18.370 1.00 15.45 3175 THR D C 1
ATOM 8009 O O . THR D 1 175 ? 10.207 -11.756 19.579 1.00 10.97 3175 THR D O 1
ATOM 8013 N N . ALA D 1 176 ? 10.386 -12.801 17.590 1.00 16.56 3176 ALA D N 1
ATOM 8014 C CA . ALA D 1 176 ? 11.110 -13.945 18.137 1.00 15.16 3176 ALA D CA 1
ATOM 8015 C C . ALA D 1 176 ? 12.428 -13.523 18.786 1.00 16.21 3176 ALA D C 1
ATOM 8016 O O . ALA D 1 176 ? 12.812 -14.051 19.832 1.00 14.12 3176 ALA D O 1
ATOM 8018 N N . LEU D 1 177 ? 13.125 -12.574 18.168 1.00 13.72 3177 LEU D N 1
ATOM 8019 C CA . LEU D 1 177 ? 14.423 -12.147 18.683 1.00 14.26 3177 LEU D CA 1
ATOM 8020 C C . LEU D 1 177 ? 14.295 -11.336 19.972 1.00 15.17 3177 LEU D C 1
ATOM 8021 O O . LEU D 1 177 ? 15.129 -11.462 20.869 1.00 14.62 3177 LEU D O 1
ATOM 8026 N N . THR D 1 178 ? 13.237 -10.536 20.079 1.00 16.69 3178 THR D N 1
ATOM 8027 C CA . THR D 1 178 ? 13.009 -9.740 21.283 1.00 13.07 3178 THR D CA 1
ATOM 8028 C C . THR D 1 178 ? 12.638 -10.630 22.462 1.00 13.51 3178 THR D C 1
ATOM 8029 O O . THR D 1 178 ? 13.140 -10.433 23.576 1.00 13.97 3178 THR D O 1
ATOM 8033 N N . ALA D 1 179 ? 11.833 -11.657 22.192 1.00 11.47 3179 ALA D N 1
ATOM 8034 C CA . ALA D 1 179 ? 11.528 -12.682 23.190 1.00 12.07 3179 ALA D CA 1
ATOM 8035 C C . ALA D 1 179 ? 12.794 -13.404 23.645 1.00 13.81 3179 ALA D C 1
ATOM 8036 O O . ALA D 1 179 ? 12.956 -13.690 24.829 1.00 16.98 3179 ALA D O 1
ATOM 8038 N N . ALA D 1 180 ? 13.689 -13.703 22.705 1.00 15.13 3180 ALA D N 1
ATOM 8039 C CA . ALA D 1 180 ? 14.960 -14.345 23.037 1.00 12.34 3180 ALA D CA 1
ATOM 8040 C C . ALA D 1 180 ? 15.879 -13.423 23.843 1.00 15.17 3180 ALA D C 1
ATOM 8041 O O . ALA D 1 180 ? 16.557 -13.859 24.778 1.00 17.14 3180 ALA D O 1
ATOM 8043 N N . GLU D 1 181 ? 15.880 -12.143 23.489 1.00 14.41 3181 GLU D N 1
ATOM 8044 C CA . GLU D 1 181 ? 16.651 -11.144 24.222 1.00 13.95 3181 GLU D CA 1
ATOM 8045 C C . GLU D 1 181 ? 16.171 -11.043 25.672 1.00 14.97 3181 GLU D C 1
ATOM 8046 O O . GLU D 1 181 ? 16.982 -11.094 26.610 1.00 14.69 3181 GLU D O 1
ATOM 8052 N N . ALA D 1 182 ? 14.853 -10.927 25.841 1.00 18.20 3182 ALA D N 1
ATOM 8053 C CA . ALA D 1 182 ? 14.237 -10.889 27.163 1.00 16.31 3182 ALA D CA 1
ATOM 8054 C C . ALA D 1 182 ? 14.566 -12.152 27.959 1.00 18.50 3182 ALA D C 1
ATOM 8055 O O . ALA D 1 182 ? 14.946 -12.074 29.126 1.00 19.90 3182 ALA D O 1
ATOM 8057 N N . ALA D 1 183 ? 14.484 -13.307 27.303 1.00 20.78 3183 ALA D N 1
ATOM 8058 C CA . ALA D 1 183 ? 14.862 -14.577 27.919 1.00 19.58 3183 ALA D CA 1
ATOM 8059 C C . ALA D 1 183 ? 16.316 -14.580 28.399 1.00 17.77 3183 ALA D C 1
ATOM 8060 O O . ALA D 1 183 ? 16.593 -14.980 29.526 1.00 18.90 3183 ALA D O 1
ATOM 8062 N N . VAL D 1 184 ? 17.237 -14.117 27.554 1.00 12.29 3184 VAL D N 1
ATOM 8063 C CA . VAL D 1 184 ? 18.668 -14.182 27.863 1.00 11.40 3184 VAL D CA 1
ATOM 8064 C C . VAL D 1 184 ? 19.075 -13.239 29.002 1.00 17.71 3184 VAL D C 1
ATOM 8065 O O . VAL D 1 184 ? 19.885 -13.608 29.863 1.00 18.71 3184 VAL D O 1
ATOM 8069 N N . ASP D 1 185 ? 18.444 -12.069 29.068 1.00 18.93 3185 ASP D N 1
ATOM 8070 C CA . ASP D 1 185 ? 18.699 -11.124 30.155 1.00 15.39 3185 ASP D CA 1
ATOM 8071 C C . ASP D 1 185 ? 18.253 -11.711 31.491 1.00 16.84 3185 ASP D C 1
ATOM 8072 O O . ASP D 1 185 ? 18.879 -11.478 32.519 1.00 21.67 3185 ASP D O 1
ATOM 8077 N N . THR D 1 186 ? 17.145 -12.446 31.458 1.00 19.54 3186 THR D N 1
ATOM 8078 C CA . THR D 1 186 ? 16.598 -13.118 32.635 1.00 20.31 3186 THR D CA 1
ATOM 8079 C C . THR D 1 186 ? 17.527 -14.231 33.134 1.00 17.58 3186 THR D C 1
ATOM 8080 O O . THR D 1 186 ? 17.830 -14.320 34.323 1.00 19.28 3186 THR D O 1
ATOM 8084 N N . ILE D 1 187 ? 17.999 -15.059 32.210 1.00 18.91 3187 ILE D N 1
ATOM 8085 C CA . ILE D 1 187 ? 18.901 -16.150 32.541 1.00 19.89 3187 ILE D CA 1
ATOM 8086 C C . ILE D 1 187 ? 20.258 -15.631 33.032 1.00 22.11 3187 ILE D C 1
ATOM 8087 O O . ILE D 1 187 ? 20.823 -16.185 33.974 1.00 19.80 3187 ILE D O 1
ATOM 8092 N N . ALA D 1 188 ? 20.675 -14.470 32.523 1.00 20.63 3188 ALA D N 1
ATOM 8093 C CA . ALA D 1 188 ? 21.889 -13.796 33.000 1.00 18.60 3188 ALA D CA 1
ATOM 8094 C C . ALA D 1 188 ? 21.780 -13.298 34.456 1.00 15.09 3188 ALA D C 1
ATOM 8095 O O . ALA D 1 188 ? 22.774 -12.860 35.048 1.00 19.71 3188 ALA D O 1
ATOM 8097 N N . GLU D 1 189 ? 20.570 -13.357 35.016 1.00 20.82 3189 GLU D N 1
ATOM 8098 C CA . GLU D 1 189 ? 20.333 -13.007 36.410 1.00 18.74 3189 GLU D CA 1
ATOM 8099 C C . GLU D 1 189 ? 20.570 -14.210 37.296 1.00 21.19 3189 GLU D C 1
ATOM 8100 O O . GLU D 1 189 ? 20.748 -14.070 38.506 1.00 25.61 3189 GLU D O 1
ATOM 8106 N N . LEU D 1 190 ? 20.500 -15.395 36.703 1.00 22.55 3190 LEU D N 1
ATOM 8107 C CA . LEU D 1 190 ? 20.444 -16.632 37.476 1.00 23.95 3190 LEU D CA 1
ATOM 8108 C C . LEU D 1 190 ? 21.791 -17.310 37.677 1.00 21.92 3190 LEU D C 1
ATOM 8109 O O . LEU D 1 190 ? 22.590 -17.427 36.753 1.00 20.48 3190 LEU D O 1
ATOM 8114 N N . GLU D 1 191 ? 21.986 -17.843 38.877 1.00 18.78 3191 GLU D N 1
ATOM 8115 C CA . GLU D 1 191 ? 23.202 -18.564 39.226 1.00 24.58 3191 GLU D CA 1
ATOM 8116 C C . GLU D 1 191 ? 23.231 -19.950 38.600 1.00 24.34 3191 GLU D C 1
ATOM 8117 O O . GLU D 1 191 ? 22.186 -20.578 38.425 1.00 25.19 3191 GLU D O 1
ATOM 8123 N N . GLY D 1 192 ? 24.420 -20.366 38.166 1.00 24.90 3192 GLY D N 1
ATOM 8124 C CA . GLY D 1 192 ? 24.639 -21.741 37.751 1.00 25.82 3192 GLY D CA 1
ATOM 8125 C C . GLY D 1 192 ? 24.412 -22.046 36.280 1.00 28.26 3192 GLY D C 1
ATOM 8126 O O . GLY D 1 192 ? 24.607 -23.190 35.857 1.00 25.56 3192 GLY D O 1
ATOM 8127 N N . THR D 1 193 ? 23.993 -21.047 35.502 1.00 26.52 3193 THR D N 1
ATOM 8128 C CA . THR D 1 193 ? 23.740 -21.244 34.073 1.00 21.20 3193 THR D CA 1
ATOM 8129 C C . THR D 1 193 ? 24.402 -20.195 33.182 1.00 23.42 3193 THR D C 1
ATOM 8130 O O . THR D 1 193 ? 24.593 -19.044 33.583 1.00 21.00 3193 THR D O 1
ATOM 8134 N N . ILE D 1 194 ? 24.797 -20.620 31.988 1.00 19.78 3194 ILE D N 1
ATOM 8135 C CA . ILE D 1 194 ? 25.271 -19.708 30.949 1.00 18.81 3194 ILE D CA 1
ATOM 8136 C C . ILE D 1 194 ? 24.493 -19.980 29.663 1.00 22.40 3194 ILE D C 1
ATOM 8137 O O . ILE D 1 194 ? 23.829 -21.016 29.525 1.00 20.26 3194 ILE D O 1
ATOM 8142 N N . THR D 1 195 ? 24.546 -19.025 28.739 1.00 18.86 3195 THR D N 1
ATOM 8143 C CA . THR D 1 195 ? 23.973 -19.192 27.409 1.00 17.32 3195 THR D CA 1
ATOM 8144 C C . THR D 1 195 ? 25.042 -18.865 26.367 1.00 17.81 3195 THR D C 1
ATOM 8145 O O . THR D 1 195 ? 25.324 -17.694 26.100 1.00 19.11 3195 THR D O 1
ATOM 8149 N N . PRO D 1 196 ? 25.749 -19.900 25.870 1.00 21.84 3196 PRO D N 1
ATOM 8150 C CA . PRO D 1 196 ? 27.059 -19.714 25.235 1.00 20.00 3196 PRO D CA 1
ATOM 8151 C C . PRO D 1 196 ? 27.017 -19.135 23.818 1.00 22.40 3196 PRO D C 1
ATOM 8152 O O . PRO D 1 196 ? 28.029 -18.646 23.314 1.00 20.54 3196 PRO D O 1
ATOM 8156 N N . PHE D 1 197 ? 25.857 -19.193 23.170 1.00 20.66 3197 PHE D N 1
ATOM 8157 C CA . PHE D 1 197 ? 25.743 -18.702 21.795 1.00 20.70 3197 PHE D CA 1
ATOM 8158 C C . PHE D 1 197 ? 25.802 -17.175 21.737 1.00 20.29 3197 PHE D C 1
ATOM 8159 O O . PHE D 1 197 ? 25.873 -16.524 22.778 1.00 19.83 3197 PHE D O 1
ATOM 8167 N N . PRO D 1 198 ? 25.950 -16.596 20.532 1.00 17.75 3198 PRO D N 1
ATOM 8168 C CA . PRO D 1 198 ? 26.184 -15.148 20.428 1.00 17.25 3198 PRO D CA 1
ATOM 8169 C C . PRO D 1 198 ? 25.042 -14.311 20.999 1.00 16.11 3198 PRO D C 1
ATOM 8170 O O . PRO D 1 198 ? 23.906 -14.392 20.526 1.00 23.51 3198 PRO D O 1
ATOM 8174 N N . GLY D 1 199 ? 25.346 -13.546 22.050 1.00 16.85 3199 GLY D N 1
ATOM 8175 C CA . GLY D 1 199 ? 24.311 -12.838 22.786 1.00 16.93 3199 GLY D CA 1
ATOM 8176 C C . GLY D 1 199 ? 23.347 -13.785 23.469 1.00 18.82 3199 GLY D C 1
ATOM 8177 O O . GLY D 1 199 ? 22.217 -13.408 23.759 1.00 15.93 3199 GLY D O 1
ATOM 8178 N N . GLY D 1 200 ? 23.782 -15.026 23.688 1.00 20.66 3200 GLY D N 1
ATOM 8179 C CA . GLY D 1 200 ? 22.952 -16.024 24.348 1.00 22.92 3200 GLY D CA 1
ATOM 8180 C C . GLY D 1 200 ? 22.000 -16.786 23.434 1.00 18.92 3200 GLY D C 1
ATOM 8181 O O . GLY D 1 200 ? 21.353 -17.749 23.855 1.00 18.72 3200 GLY D O 1
ATOM 8182 N N . ILE D 1 201 ? 21.981 -16.415 22.158 1.00 15.98 3201 ILE D N 1
ATOM 8183 C CA . ILE D 1 201 ? 20.882 -16.781 21.263 1.00 18.14 3201 ILE D CA 1
ATOM 8184 C C . ILE D 1 201 ? 21.350 -17.589 20.052 1.00 19.54 3201 ILE D C 1
ATOM 8185 O O . ILE D 1 201 ? 22.323 -17.211 19.394 1.00 19.60 3201 ILE D O 1
ATOM 8190 N N . VAL D 1 202 ? 20.616 -18.660 19.732 1.00 18.33 3202 VAL D N 1
ATOM 8191 C CA . VAL D 1 202 ? 20.892 -19.496 18.547 1.00 18.60 3202 VAL D CA 1
ATOM 8192 C C . VAL D 1 202 ? 20.010 -19.082 17.365 1.00 16.68 3202 VAL D C 1
ATOM 8193 O O . VAL D 1 202 ? 18.783 -19.228 17.409 1.00 17.83 3202 VAL D O 1
ATOM 8197 N N . ALA D 1 203 ? 20.635 -18.588 16.301 1.00 12.30 3203 ALA D N 1
ATOM 8198 C CA . ALA D 1 203 ? 19.899 -18.149 15.121 1.00 20.15 3203 ALA D CA 1
ATOM 8199 C C . ALA D 1 203 ? 19.837 -19.252 14.067 1.00 25.91 3203 ALA D C 1
ATOM 8200 O O . ALA D 1 203 ? 18.972 -19.239 13.186 1.00 23.69 3203 ALA D O 1
ATOM 8202 N N . SER D 1 204 ? 20.730 -20.229 14.198 1.00 23.02 3204 SER D N 1
ATOM 8203 C CA . SER D 1 204 ? 20.917 -21.263 13.181 1.00 26.87 3204 SER D CA 1
ATOM 8204 C C . SER D 1 204 ? 20.135 -22.532 13.491 1.00 23.52 3204 SER D C 1
ATOM 8205 O O . SER D 1 204 ? 19.245 -22.909 12.738 1.00 28.61 3204 SER D O 1
ATOM 8208 N N . GLY D 1 205 ? 20.485 -23.190 14.593 1.00 25.63 3205 GLY D N 1
ATOM 8209 C CA . GLY D 1 205 ? 19.906 -24.489 14.907 1.00 31.90 3205 GLY D CA 1
ATOM 8210 C C . GLY D 1 205 ? 20.523 -25.581 14.056 1.00 35.26 3205 GLY D C 1
ATOM 8211 O O . GLY D 1 205 ? 21.153 -25.293 13.037 1.00 27.71 3205 GLY D O 1
ATOM 8212 N N . SER D 1 206 ? 20.342 -26.836 14.453 1.00 35.29 3206 SER D N 1
ATOM 8213 C CA . SER D 1 206 ? 20.939 -27.940 13.703 1.00 33.03 3206 SER D CA 1
ATOM 8214 C C . SER D 1 206 ? 20.273 -29.300 13.913 1.00 34.70 3206 SER D C 1
ATOM 8215 O O . SER D 1 206 ? 19.666 -29.569 14.956 1.00 32.25 3206 SER D O 1
ATOM 8218 N N . LYS D 1 207 ? 20.410 -30.158 12.905 1.00 34.27 3207 LYS D N 1
ATOM 8219 C CA . LYS D 1 207 ? 20.133 -31.581 13.054 1.00 31.13 3207 LYS D CA 1
ATOM 8220 C C . LYS D 1 207 ? 21.445 -32.377 12.990 1.00 30.74 3207 LYS D C 1
ATOM 8221 O O . LYS D 1 207 ? 22.440 -31.904 12.426 1.00 34.58 3207 LYS D O 1
ATOM 8227 N N . SER D 1 208 ? 21.459 -33.551 13.622 1.00 32.98 3208 SER D N 1
ATOM 8228 C CA . SER D 1 208 ? 22.580 -34.486 13.479 1.00 44.30 3208 SER D CA 1
ATOM 8229 C C . SER D 1 208 ? 22.603 -35.026 12.057 1.00 46.29 3208 SER D C 1
ATOM 8230 O O . SER D 1 208 ? 21.587 -35.508 11.551 1.00 53.28 3208 SER D O 1
ATOM 8233 N N . GLY D 1 209 ? 23.754 -34.915 11.404 1.00 48.40 3209 GLY D N 1
ATOM 8234 C CA . GLY D 1 209 ? 23.908 -35.489 10.081 1.00 46.82 3209 GLY D CA 1
ATOM 8235 C C . GLY D 1 209 ? 23.431 -34.581 8.964 1.00 46.99 3209 GLY D C 1
ATOM 8236 O O . GLY D 1 209 ? 23.237 -33.375 9.157 1.00 39.54 3209 GLY D O 1
ATOM 8237 N N . ALA D 1 210 ? 23.205 -35.183 7.801 1.00 39.67 3210 ALA D N 1
ATOM 8238 C CA . ALA D 1 210 ? 22.861 -34.448 6.600 1.00 36.11 3210 ALA D CA 1
ATOM 8239 C C . ALA D 1 210 ? 22.017 -35.310 5.665 1.00 47.26 3210 ALA D C 1
ATOM 8240 O O . ALA D 1 210 ? 22.083 -36.542 5.705 1.00 45.34 3210 ALA D O 1
ATOM 8242 N N . ASN D 1 211 ? 21.168 -34.655 4.879 1.00 45.78 3211 ASN D N 1
ATOM 8243 C CA . ASN D 1 211 ? 20.389 -35.329 3.849 1.00 45.34 3211 ASN D CA 1
ATOM 8244 C C . ASN D 1 211 ? 21.214 -35.434 2.576 1.00 47.50 3211 ASN D C 1
ATOM 8245 O O . ASN D 1 211 ? 21.064 -36.391 1.815 1.00 43.44 3211 ASN D O 1
ATOM 8250 N N . LYS D 1 212 ? 22.086 -34.451 2.353 1.00 44.68 3212 LYS D N 1
ATOM 8251 C CA . LYS D 1 212 ? 22.826 -34.348 1.099 1.00 48.81 3212 LYS D CA 1
ATOM 8252 C C . LYS D 1 212 ? 24.339 -34.346 1.300 1.00 50.65 3212 LYS D C 1
ATOM 8253 O O . LYS D 1 212 ? 25.043 -35.199 0.756 1.00 46.61 3212 LYS D O 1
ATOM 8259 N N . TYR D 1 213 ? 24.839 -33.385 2.068 1.00 45.53 3213 TYR D N 1
ATOM 8260 C CA . TYR D 1 213 ? 26.275 -33.266 2.290 1.00 45.52 3213 TYR D CA 1
ATOM 8261 C C . TYR D 1 213 ? 26.704 -34.110 3.488 1.00 48.92 3213 TYR D C 1
ATOM 8262 O O . TYR D 1 213 ? 26.799 -33.607 4.606 1.00 45.79 3213 TYR D O 1
ATOM 8271 N N . LYS D 1 214 ? 26.943 -35.399 3.248 1.00 45.95 3214 LYS D N 1
ATOM 8272 C CA . LYS D 1 214 ? 27.200 -36.359 4.321 1.00 48.71 3214 LYS D CA 1
ATOM 8273 C C . LYS D 1 214 ? 28.585 -36.239 4.951 1.00 50.92 3214 LYS D C 1
ATOM 8274 O O . LYS D 1 214 ? 28.841 -36.823 6.010 1.00 54.82 3214 LYS D O 1
ATOM 8280 N N . PHE D 1 215 ? 29.469 -35.471 4.316 1.00 49.92 3215 PHE D N 1
ATOM 8281 C CA . PHE D 1 215 ? 30.761 -35.148 4.912 1.00 51.77 3215 PHE D CA 1
ATOM 8282 C C . PHE D 1 215 ? 30.619 -34.216 6.115 1.00 50.68 3215 PHE D C 1
ATOM 8283 O O . PHE D 1 215 ? 31.607 -33.886 6.777 1.00 50.06 3215 PHE D O 1
ATOM 8291 N N . LEU D 1 216 ? 29.374 -33.847 6.418 1.00 47.42 3216 LEU D N 1
ATOM 8292 C CA . LEU D 1 216 ? 29.057 -32.938 7.516 1.00 45.01 3216 LEU D CA 1
ATOM 8293 C C . LEU D 1 216 ? 28.450 -33.647 8.727 1.00 40.36 3216 LEU D C 1
ATOM 8294 O O . LEU D 1 216 ? 27.538 -34.471 8.601 1.00 41.56 3216 LEU D O 1
ATOM 8299 N N . LYS D 1 217 ? 28.951 -33.275 9.900 1.00 33.75 3217 LYS D N 1
ATOM 8300 C CA . LYS D 1 217 ? 28.536 -33.839 11.179 1.00 42.61 3217 LYS D CA 1
ATOM 8301 C C . LYS D 1 217 ? 27.124 -33.349 11.532 1.00 39.23 3217 LYS D C 1
ATOM 8302 O O . LYS D 1 217 ? 26.322 -34.081 12.113 1.00 40.71 3217 LYS D O 1
ATOM 8308 N N . ALA D 1 218 ? 26.836 -32.100 11.176 1.00 37.85 3218 ALA D N 1
ATOM 8309 C CA . ALA D 1 218 ? 25.565 -31.463 11.509 1.00 35.86 3218 ALA D CA 1
ATOM 8310 C C . ALA D 1 218 ? 25.211 -30.424 10.446 1.00 29.60 3218 ALA D C 1
ATOM 8311 O O . ALA D 1 218 ? 26.099 -29.818 9.841 1.00 25.91 3218 ALA D O 1
ATOM 8313 N N . THR D 1 219 ? 23.917 -30.283 10.165 1.00 28.99 3219 THR D N 1
ATOM 8314 C CA . THR D 1 219 ? 23.447 -29.309 9.185 1.00 29.83 3219 THR D CA 1
ATOM 8315 C C . THR D 1 219 ? 22.191 -28.605 9.697 1.00 28.10 3219 THR D C 1
ATOM 8316 O O . THR D 1 219 ? 21.573 -29.045 10.669 1.00 28.09 3219 THR D O 1
ATOM 8320 N N . ALA D 1 220 ? 21.799 -27.532 9.022 1.00 28.12 3220 ALA D N 1
ATOM 8321 C CA . ALA D 1 220 ? 20.570 -26.829 9.369 1.00 26.60 3220 ALA D CA 1
ATOM 8322 C C . ALA D 1 220 ? 19.386 -27.787 9.329 1.00 33.55 3220 ALA D C 1
ATOM 8323 O O . ALA D 1 220 ? 19.261 -28.593 8.402 1.00 37.57 3220 ALA D O 1
ATOM 8325 N N . ASN D 1 221 ? 18.573 -27.759 10.380 1.00 28.03 3221 ASN D N 1
ATOM 8326 C CA . ASN D 1 221 ? 17.324 -28.512 10.399 1.00 28.50 3221 ASN D CA 1
ATOM 8327 C C . ASN D 1 221 ? 16.274 -27.818 9.535 1.00 31.85 3221 ASN D C 1
ATOM 8328 O O . ASN D 1 221 ? 15.648 -26.848 9.966 1.00 33.72 3221 ASN D O 1
ATOM 8333 N N . GLU D 1 222 ? 16.059 -28.350 8.333 1.00 31.78 3222 GLU D N 1
ATOM 8334 C CA . GLU D 1 222 ? 15.177 -27.726 7.346 1.00 31.48 3222 GLU D CA 1
ATOM 8335 C C . GLU D 1 222 ? 13.703 -27.714 7.766 1.00 28.81 3222 GLU D C 1
ATOM 8336 O O . GLU D 1 222 ? 12.916 -26.913 7.260 1.00 37.97 3222 GLU D O 1
ATOM 8342 N N . ARG D 1 223 ? 13.362 -28.541 8.752 1.00 27.47 3223 ARG D N 1
ATOM 8343 C CA . ARG D 1 223 ? 12.013 -28.578 9.309 1.00 29.15 3223 ARG D CA 1
ATOM 8344 C C . ARG D 1 223 ? 11.729 -27.369 10.198 1.00 30.61 3223 ARG D C 1
ATOM 8345 O O . ARG D 1 223 ? 10.583 -27.134 10.579 1.00 30.90 3223 ARG D O 1
ATOM 8353 N N . PHE D 1 224 ? 12.778 -26.659 10.600 1.00 27.99 3224 PHE D N 1
ATOM 8354 C CA . PHE D 1 224 ? 12.613 -25.494 11.457 1.00 29.16 3224 PHE D CA 1
ATOM 8355 C C . PHE D 1 224 ? 13.080 -24.216 10.781 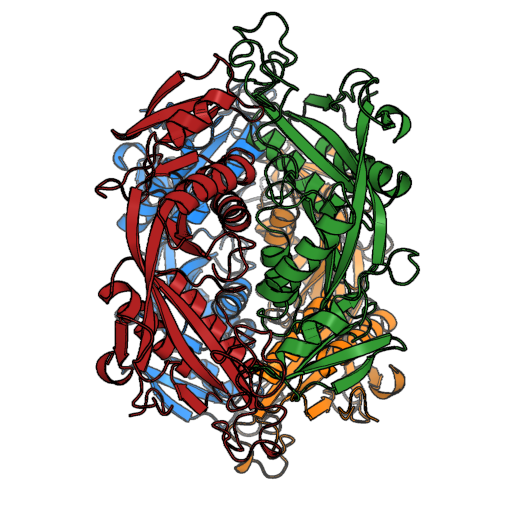1.00 29.36 3224 PHE D C 1
ATOM 8356 O O . PHE D 1 224 ? 13.236 -23.188 11.438 1.00 32.19 3224 PHE D O 1
ATOM 8364 N N . CYS D 1 225 ? 13.254 -24.277 9.462 1.00 25.41 3225 CYS D N 1
ATOM 8365 C CA . CYS D 1 225 ? 13.610 -23.104 8.669 1.00 27.09 3225 CYS D CA 1
ATOM 8366 C C . CYS D 1 225 ? 12.376 -22.484 8.013 1.00 30.62 3225 CYS D C 1
ATOM 8367 O O . CYS D 1 225 ? 11.884 -22.984 7.000 1.00 28.35 3225 CYS D O 1
ATOM 8370 N N . PRO D 1 226 ? 11.903 -21.342 8.543 1.00 27.99 3226 PRO D N 1
ATOM 8371 C CA . PRO D 1 226 ? 10.668 -20.699 8.077 1.00 27.72 3226 PRO D CA 1
ATOM 8372 C C . PRO D 1 226 ? 10.764 -20.222 6.628 1.00 23.47 3226 PRO D C 1
ATOM 8373 O O . PRO D 1 226 ? 9.768 -20.194 5.904 1.00 29.14 3226 PRO D O 1
ATOM 8377 N N . SER D 1 227 ? 11.977 -19.857 6.225 1.00 18.00 3227 SER D N 1
ATOM 8378 C CA . SER D 1 227 ? 12.283 -19.383 4.874 1.00 24.30 3227 SER D CA 1
ATOM 8379 C C . SER D 1 227 ? 11.854 -20.366 3.775 1.00 24.67 3227 SER D C 1
ATOM 8380 O O . SER D 1 227 ? 11.521 -19.964 2.659 1.00 27.99 3227 SER D O 1
ATOM 8383 N N . ILE D 1 228 ? 11.910 -21.655 4.087 1.00 26.94 3228 ILE D N 1
ATOM 8384 C CA . ILE D 1 228 ? 11.657 -22.690 3.090 1.00 31.46 3228 ILE D CA 1
ATOM 8385 C C . ILE D 1 228 ? 10.579 -23.678 3.545 1.00 37.82 3228 ILE D C 1
ATOM 8386 O O . ILE D 1 228 ? 10.535 -24.812 3.064 1.00 39.17 3228 ILE D O 1
ATOM 8391 N N . LYS D 1 229 ? 9.689 -23.237 4.435 1.00 27.41 3229 LYS D N 1
ATOM 8392 C CA . LYS D 1 229 ? 8.680 -24.125 5.011 1.00 34.01 3229 LYS D CA 1
ATOM 8393 C C . LYS D 1 229 ? 7.706 -24.699 3.978 1.00 36.38 3229 LYS D C 1
ATOM 8394 O O . LYS D 1 229 ? 7.176 -25.801 4.166 1.00 34.13 3229 LYS D O 1
ATOM 8400 N N . ASP D 1 230 ? 7.508 -23.973 2.876 1.00 27.79 3230 ASP D N 1
ATOM 8401 C CA . ASP D 1 230 ? 6.639 -24.426 1.792 1.00 37.58 3230 ASP D CA 1
ATOM 8402 C C . ASP D 1 230 ? 7.341 -25.425 0.858 1.00 40.66 3230 ASP D C 1
ATOM 8403 O O . ASP D 1 230 ? 6.698 -26.022 -0.003 1.00 44.47 3230 ASP D O 1
ATOM 8408 N N . LYS D 1 231 ? 8.660 -25.562 1.000 1.00 40.78 3231 LYS D N 1
ATOM 8409 C CA . LYS D 1 231 ? 9.445 -26.529 0.224 1.00 41.99 3231 LYS D CA 1
ATOM 8410 C C . LYS D 1 231 ? 9.685 -27.827 1.000 1.00 43.34 3231 LYS D C 1
ATOM 8411 O O . LYS D 1 231 ? 10.319 -28.755 0.497 1.00 46.40 3231 LYS D O 1
ATOM 8417 N N . ILE D 1 232 ? 9.304 -27.833 2.271 1.00 41.47 3232 ILE D N 1
ATOM 8418 C CA . ILE D 1 232 ? 9.599 -28.956 3.151 1.00 42.21 3232 ILE D CA 1
ATOM 8419 C C . ILE D 1 232 ? 8.288 -29.559 3.652 1.00 49.82 3232 ILE D C 1
ATOM 8420 O O . ILE D 1 232 ? 7.587 -28.966 4.480 1.00 45.17 3232 ILE D O 1
ATOM 8425 N N . GLU D 1 233 ? 7.925 -30.704 3.078 1.00 47.94 3233 GLU D N 1
ATOM 8426 C CA . GLU D 1 233 ? 6.680 -31.390 3.417 1.00 53.55 3233 GLU D CA 1
ATOM 8427 C C . GLU D 1 233 ? 6.614 -31.696 4.914 1.00 50.15 3233 GLU D C 1
ATOM 8428 O O . GLU D 1 233 ? 5.532 -31.775 5.499 1.00 53.07 3233 GLU D O 1
ATOM 8434 N N . ASN D 1 234 ? 7.786 -31.682 5.539 1.00 49.18 3234 ASN D N 1
ATOM 8435 C CA . ASN D 1 234 ? 7.995 -32.181 6.892 1.00 46.19 3234 ASN D CA 1
ATOM 8436 C C . ASN D 1 234 ? 7.976 -31.057 7.950 1.00 40.46 3234 ASN D C 1
ATOM 8437 O O . ASN D 1 234 ? 8.191 -31.312 9.141 1.00 33.40 3234 ASN D O 1
ATOM 8442 N N . THR D 1 235 ? 7.662 -29.833 7.521 1.00 37.80 3235 THR D N 1
ATOM 8443 C CA . THR D 1 235 ? 7.939 -28.634 8.315 1.00 35.44 3235 THR D CA 1
ATOM 8444 C C . THR D 1 235 ? 7.244 -28.559 9.674 1.00 38.02 3235 THR D C 1
ATOM 8445 O O . THR D 1 235 ? 6.081 -28.937 9.817 1.00 35.62 3235 THR D O 1
ATOM 8449 N N . GLU D 1 236 ? 7.990 -28.101 10.675 1.00 32.74 3236 GLU D N 1
ATOM 8450 C CA . GLU D 1 236 ? 7.444 -27.826 11.999 1.00 34.97 3236 GLU D CA 1
ATOM 8451 C C . GLU D 1 236 ? 7.034 -26.354 12.148 1.00 29.33 3236 GLU D C 1
ATOM 8452 O O . GLU D 1 236 ? 6.623 -25.916 13.226 1.00 35.61 3236 GLU D O 1
ATOM 8458 N N . ILE D 1 237 ? 7.169 -25.593 11.065 1.00 35.05 3237 ILE D N 1
ATOM 8459 C CA . ILE D 1 237 ? 6.863 -24.166 11.077 1.00 35.92 3237 ILE D CA 1
ATOM 8460 C C . ILE D 1 237 ? 5.429 -23.908 10.592 1.00 34.36 3237 ILE D C 1
ATOM 8461 O O . ILE D 1 237 ? 5.110 -24.125 9.422 1.00 37.89 3237 ILE D O 1
ATOM 8466 N N . PRO D 1 238 ? 4.554 -23.418 11.485 1.00 35.65 3238 PRO D N 1
ATOM 8467 C CA . PRO D 1 238 ? 3.190 -23.025 11.107 1.00 37.04 3238 PRO D CA 1
ATOM 8468 C C . PRO D 1 238 ? 3.188 -21.896 10.085 1.00 35.07 3238 PRO D C 1
ATOM 8469 O O . PRO D 1 238 ? 4.198 -21.223 9.895 1.00 36.32 3238 PRO D O 1
ATOM 8473 N N . ALA D 1 239 ? 2.041 -21.657 9.465 1.00 33.35 3239 ALA D N 1
ATOM 8474 C CA . ALA D 1 239 ? 1.929 -20.605 8.456 1.00 34.75 3239 ALA D CA 1
ATOM 8475 C C . ALA D 1 239 ? 2.071 -19.206 9.057 1.00 30.17 3239 ALA D C 1
ATOM 8476 O O . ALA D 1 239 ? 2.519 -18.281 8.380 1.00 27.21 3239 ALA D O 1
ATOM 8478 N N . ASP D 1 240 ? 1.708 -19.071 10.334 1.00 29.45 3240 ASP D N 1
ATOM 8479 C CA . ASP D 1 240 ? 1.721 -17.780 11.024 1.00 29.78 3240 ASP D CA 1
ATOM 8480 C C . ASP D 1 240 ? 3.030 -17.489 11.766 1.00 28.61 3240 ASP D C 1
ATOM 8481 O O . ASP D 1 240 ? 3.164 -16.450 12.405 1.00 28.47 3240 ASP D O 1
ATOM 8486 N N . VAL D 1 241 ? 3.997 -18.394 11.650 1.00 25.03 3241 VAL D N 1
ATOM 8487 C CA . VAL D 1 241 ? 5.325 -18.204 12.235 1.00 19.44 3241 VAL D CA 1
ATOM 8488 C C . VAL D 1 241 ? 6.330 -17.906 11.131 1.00 26.94 3241 VAL D C 1
ATOM 8489 O O . VAL D 1 241 ? 6.350 -18.580 10.102 1.00 23.48 3241 VAL D O 1
ATOM 8493 N N . ASN D 1 242 ? 7.166 -16.895 11.347 1.00 25.88 3242 ASN D N 1
ATOM 8494 C CA . ASN D 1 242 ? 8.159 -16.495 10.348 1.00 20.95 3242 ASN D CA 1
ATOM 8495 C C . ASN D 1 242 ? 9.610 -16.610 10.797 1.00 20.55 3242 ASN D C 1
ATOM 8496 O O . ASN D 1 242 ? 10.519 -16.497 9.981 1.00 22.58 3242 ASN D O 1
ATOM 8501 N N . ALA D 1 243 ? 9.826 -16.826 12.089 1.00 20.54 3243 ALA D N 1
ATOM 8502 C CA . ALA D 1 243 ? 11.175 -16.957 12.628 1.00 19.49 3243 ALA D CA 1
ATOM 8503 C C . ALA D 1 243 ? 11.181 -17.813 13.886 1.00 19.85 3243 ALA D C 1
ATOM 8504 O O . ALA D 1 243 ? 10.208 -17.823 14.648 1.00 20.04 3243 ALA D O 1
ATOM 8506 N N . VAL D 1 244 ? 12.263 -18.566 14.066 1.00 15.70 3244 VAL D N 1
ATOM 8507 C CA . VAL D 1 244 ? 12.470 -19.356 15.270 1.00 14.46 3244 VAL D CA 1
ATOM 8508 C C . VAL D 1 244 ? 13.824 -18.989 15.855 1.00 18.31 3244 VAL D C 1
ATOM 8509 O O . VAL D 1 244 ? 14.795 -18.812 15.117 1.00 23.89 3244 VAL D O 1
ATOM 8513 N N . TYR D 1 245 ? 13.875 -18.826 17.174 1.00 15.77 3245 TYR D N 1
ATOM 8514 C CA . TYR D 1 245 ? 15.147 -18.686 17.870 1.00 15.27 3245 TYR D CA 1
ATOM 8515 C C . TYR D 1 245 ? 15.269 -19.707 18.984 1.00 18.94 3245 TYR D C 1
ATOM 8516 O O . TYR D 1 245 ? 14.273 -20.087 19.594 1.00 19.33 3245 TYR D O 1
ATOM 8525 N N . GLU D 1 246 ? 16.484 -20.213 19.184 1.00 17.29 3246 GLU D N 1
ATOM 8526 C CA . GLU D 1 246 ? 16.748 -21.143 20.270 1.00 21.87 3246 GLU D CA 1
ATOM 8527 C C . GLU D 1 246 ? 17.644 -20.494 21.317 1.00 15.57 3246 GLU D C 1
ATOM 8528 O O . GLU D 1 246 ? 18.499 -19.672 20.986 1.00 21.92 3246 GLU D O 1
ATOM 8534 N N . ILE D 1 247 ? 17.324 -20.740 22.585 1.00 17.42 3247 ILE D N 1
ATOM 8535 C CA . ILE D 1 247 ? 18.236 -20.432 23.687 1.00 16.49 3247 ILE D CA 1
ATOM 8536 C C . ILE D 1 247 ? 18.864 -21.752 24.120 1.00 23.53 3247 ILE D C 1
ATOM 8537 O O . ILE D 1 247 ? 18.137 -22.691 24.448 1.00 23.33 3247 ILE D O 1
ATOM 8542 N N . VAL D 1 248 ? 20.189 -21.858 24.004 1.00 15.67 3248 VAL D N 1
ATOM 8543 C CA . VAL D 1 248 ? 20.929 -22.984 24.577 1.00 20.02 3248 VAL D CA 1
ATOM 8544 C C . VAL D 1 248 ? 21.530 -22.589 25.925 1.00 24.94 3248 VAL D C 1
ATOM 8545 O O . VAL D 1 248 ? 22.101 -21.513 26.073 1.00 18.68 3248 VAL D O 1
ATOM 8549 N N . ILE D 1 249 ? 21.357 -23.466 26.910 1.00 21.45 3249 ILE D N 1
ATOM 8550 C CA . ILE D 1 249 ? 21.702 -23.199 28.301 1.00 21.05 3249 ILE D CA 1
ATOM 8551 C C . ILE D 1 249 ? 22.615 -24.315 28.809 1.00 27.11 3249 ILE D C 1
ATOM 8552 O O . ILE D 1 249 ? 22.246 -25.493 28.763 1.00 26.30 3249 ILE D O 1
ATOM 8557 N N . ASN D 1 250 ? 23.824 -23.955 29.234 1.00 22.47 3250 ASN D N 1
ATOM 8558 C CA . ASN D 1 250 ? 24.682 -24.890 29.967 1.00 24.73 3250 ASN D CA 1
ATOM 8559 C C . ASN D 1 250 ? 24.583 -24.559 31.448 1.00 25.99 3250 ASN D C 1
ATOM 8560 O O . ASN D 1 250 ? 24.261 -23.429 31.813 1.00 27.78 3250 ASN D O 1
ATOM 8565 N N . GLY D 1 251 ? 24.908 -25.525 32.300 1.00 26.32 3251 GLY D N 1
ATOM 8566 C CA . GLY D 1 251 ? 24.718 -25.317 33.723 1.00 25.90 3251 GLY D CA 1
ATOM 8567 C C . GLY D 1 251 ? 25.367 -26.351 34.620 1.00 24.83 3251 GLY D C 1
ATOM 8568 O O . GLY D 1 251 ? 25.707 -27.454 34.176 1.00 24.33 3251 GLY D O 1
ATOM 8569 N N . LEU D 1 252 ? 25.443 -26.016 35.907 1.00 25.09 3252 LEU D N 1
ATOM 8570 C CA . LEU D 1 252 ? 26.147 -26.825 36.899 1.00 28.66 3252 LEU D CA 1
ATOM 8571 C C . LEU D 1 252 ? 25.385 -28.087 37.302 1.00 38.20 3252 LEU D C 1
ATOM 8572 O O . LEU D 1 252 ? 25.991 -29.123 37.585 1.00 36.23 3252 LEU D O 1
ATOM 8577 N N . ASP D 1 253 ? 24.058 -27.987 37.344 1.00 35.80 3253 ASP D N 1
ATOM 8578 C CA . ASP D 1 253 ? 23.195 -29.126 37.641 1.00 36.12 3253 ASP D CA 1
ATOM 8579 C C . ASP D 1 253 ? 21.861 -29.016 36.913 1.00 34.81 3253 ASP D C 1
ATOM 8580 O O . ASP D 1 253 ? 21.587 -28.022 36.236 1.00 26.33 3253 ASP D O 1
ATOM 8585 N N . GLU D 1 254 ? 21.029 -30.040 37.067 1.00 30.21 3254 GLU D N 1
ATOM 8586 C CA . GLU D 1 254 ? 19.717 -30.069 36.444 1.00 31.59 3254 GLU D CA 1
ATOM 8587 C C . GLU D 1 254 ? 18.824 -28.942 36.929 1.00 27.63 3254 GLU D C 1
ATOM 8588 O O . GLU D 1 254 ? 18.155 -28.295 36.126 1.00 28.63 3254 GLU D O 1
ATOM 8594 N N . GLU D 1 255 ? 18.813 -28.717 38.241 1.00 26.65 3255 GLU D N 1
ATOM 8595 C CA . GLU D 1 255 ? 17.923 -27.737 38.856 1.00 30.40 3255 GLU D CA 1
ATOM 8596 C C . GLU D 1 255 ? 18.153 -26.325 38.320 1.00 34.72 3255 GLU D C 1
ATOM 8597 O O . GLU D 1 255 ? 17.201 -25.584 38.065 1.00 27.81 3255 GLU D O 1
ATOM 8603 N N . SER D 1 256 ? 19.420 -25.955 38.152 1.00 23.85 3256 SER D N 1
ATOM 8604 C CA . SER D 1 256 ? 19.761 -24.615 37.694 1.00 31.45 3256 SER D CA 1
ATOM 8605 C C . SER D 1 256 ? 19.430 -24.445 36.207 1.00 25.02 3256 SER D C 1
ATOM 8606 O O . SER D 1 256 ? 18.887 -23.414 35.810 1.00 29.76 3256 SER D O 1
ATOM 8609 N N . ILE D 1 257 ? 19.565 -25.521 35.434 1.00 24.14 3257 ILE D N 1
ATOM 8610 C CA . ILE D 1 257 ? 19.132 -25.508 34.038 1.00 28.63 3257 ILE D CA 1
ATOM 8611 C C . ILE D 1 257 ? 17.607 -25.421 33.904 1.00 30.35 3257 ILE D C 1
ATOM 8612 O O . ILE D 1 257 ? 17.091 -24.621 33.120 1.00 21.39 3257 ILE D O 1
ATOM 8617 N N . LYS D 1 258 ? 16.888 -26.168 34.737 1.00 23.43 3258 LYS D N 1
ATOM 8618 C CA . LYS D 1 258 ? 15.428 -26.089 34.773 1.00 30.27 3258 LYS D CA 1
ATOM 8619 C C . LYS D 1 258 ? 14.946 -24.679 35.105 1.00 26.70 3258 LYS D C 1
ATOM 8620 O O . LYS D 1 258 ? 14.032 -24.163 34.455 1.00 25.69 3258 LYS D O 1
ATOM 8626 N N . ALA D 1 259 ? 15.576 -24.053 36.097 1.00 23.84 3259 ALA D N 1
ATOM 8627 C CA . ALA D 1 259 ? 15.198 -22.705 36.511 1.00 21.56 3259 ALA D CA 1
ATOM 8628 C C . ALA D 1 259 ? 15.408 -21.692 35.381 1.00 19.45 3259 ALA D C 1
ATOM 8629 O O . ALA D 1 259 ? 14.568 -20.822 35.155 1.00 23.94 3259 ALA D O 1
ATOM 8631 N N . ALA D 1 260 ? 16.492 -21.856 34.631 1.00 24.64 3260 ALA D N 1
ATOM 8632 C CA . ALA D 1 260 ? 16.791 -20.963 33.516 1.00 24.45 3260 ALA D CA 1
ATOM 8633 C C . ALA D 1 260 ? 15.814 -21.186 32.361 1.00 26.71 3260 ALA D C 1
ATOM 8634 O O . ALA D 1 260 ? 15.330 -20.226 31.757 1.00 23.76 3260 ALA D O 1
ATOM 8636 N N . MET D 1 261 ? 15.544 -22.454 32.053 1.00 23.13 3261 MET D N 1
ATOM 8637 C CA . MET D 1 261 ? 14.533 -22.818 31.062 1.00 22.56 3261 MET D CA 1
ATOM 8638 C C . MET D 1 261 ? 13.173 -22.261 31.439 1.00 24.61 3261 MET D C 1
ATOM 8639 O O . MET D 1 261 ? 12.487 -21.685 30.598 1.00 22.02 3261 MET D O 1
ATOM 8644 N N . LYS D 1 262 ? 12.816 -22.367 32.718 1.00 21.26 3262 LYS D N 1
ATOM 8645 C CA . LYS D 1 262 ? 11.526 -21.875 33.179 1.00 24.78 3262 LYS D CA 1
ATOM 8646 C C . LYS D 1 262 ? 11.431 -20.347 33.105 1.00 22.81 3262 LYS D C 1
ATOM 8647 O O . LYS D 1 262 ? 10.497 -19.809 32.504 1.00 25.85 3262 LYS D O 1
ATOM 8653 N N . ALA D 1 263 ? 12.404 -19.656 33.700 1.00 25.43 3263 ALA D N 1
ATOM 8654 C CA . ALA D 1 263 ? 12.442 -18.191 33.686 1.00 21.24 3263 ALA D CA 1
ATOM 8655 C C . ALA D 1 263 ? 12.580 -17.637 32.266 1.00 22.59 3263 ALA D C 1
ATOM 8656 O O . ALA D 1 263 ? 11.955 -16.632 31.922 1.00 18.34 3263 ALA D O 1
ATOM 8658 N N . GLY D 1 264 ? 13.372 -18.316 31.443 1.00 22.25 3264 GLY D N 1
ATOM 8659 C CA . GLY D 1 264 ? 13.532 -17.920 30.055 1.00 24.11 3264 GLY D CA 1
ATOM 8660 C C . GLY D 1 264 ? 12.240 -17.987 29.261 1.00 29.31 3264 GLY D C 1
ATOM 8661 O O . GLY D 1 264 ? 11.900 -17.040 28.544 1.00 21.31 3264 GLY D O 1
ATOM 8662 N N . ILE D 1 265 ? 11.493 -19.081 29.409 1.00 20.15 3265 ILE D N 1
ATOM 8663 C CA . ILE D 1 265 ? 10.201 -19.217 28.734 1.00 20.71 3265 ILE D CA 1
ATOM 8664 C C . ILE D 1 265 ? 9.180 -18.181 29.236 1.00 14.27 3265 ILE D C 1
ATOM 8665 O O . ILE D 1 265 ? 8.488 -17.543 28.436 1.00 16.13 3265 ILE D O 1
ATOM 8670 N N . LYS D 1 266 ? 9.146 -17.950 30.544 1.00 17.96 3266 LYS D N 1
ATOM 8671 C CA . LYS D 1 266 ? 8.171 -17.021 31.105 1.00 14.00 3266 LYS D CA 1
ATOM 8672 C C . LYS D 1 266 ? 8.419 -15.578 30.679 1.00 22.21 3266 LYS D C 1
ATOM 8673 O O . LYS D 1 266 ? 7.478 -14.788 30.587 1.00 23.07 3266 LYS D O 1
ATOM 8679 N N . ALA D 1 267 ? 9.679 -15.247 30.394 1.00 22.83 3267 ALA D N 1
ATOM 8680 C CA . ALA D 1 267 ? 10.029 -13.935 29.843 1.00 21.80 3267 ALA D CA 1
ATOM 8681 C C . ALA D 1 267 ? 9.703 -13.859 28.350 1.00 20.26 3267 ALA D C 1
ATOM 8682 O O . ALA D 1 267 ? 9.143 -12.865 27.876 1.00 16.97 3267 ALA D O 1
ATOM 8684 N N . ALA D 1 268 ? 10.030 -14.931 27.627 1.00 18.83 3268 ALA D N 1
ATOM 8685 C CA . ALA D 1 268 ? 9.795 -15.011 26.192 1.00 17.53 3268 ALA D CA 1
ATOM 8686 C C . ALA D 1 268 ? 8.329 -14.772 25.836 1.00 19.73 3268 ALA D C 1
ATOM 8687 O O . ALA D 1 268 ? 8.022 -14.024 24.904 1.00 17.17 3268 ALA D O 1
ATOM 8689 N N . VAL D 1 269 ? 7.427 -15.359 26.612 1.00 20.67 3269 VAL D N 1
ATOM 8690 C CA . VAL D 1 269 ? 6.013 -15.317 26.273 1.00 20.12 3269 VAL D CA 1
ATOM 8691 C C . VAL D 1 269 ? 5.325 -13.989 26.633 1.00 21.97 3269 VAL D C 1
ATOM 8692 O O . VAL D 1 269 ? 4.124 -13.844 26.399 1.00 25.25 3269 VAL D O 1
ATOM 8696 N N . THR D 1 270 ? 6.089 -13.010 27.136 1.00 18.44 3270 THR D N 1
ATOM 8697 C CA . THR D 1 270 ? 5.564 -11.658 27.382 1.00 20.60 3270 THR D CA 1
ATOM 8698 C C . THR D 1 270 ? 5.605 -10.761 26.135 1.00 22.22 3270 THR D C 1
ATOM 8699 O O . THR D 1 270 ? 5.040 -9.663 26.126 1.00 21.21 3270 THR D O 1
ATOM 8703 N N . VAL D 1 271 ? 6.295 -11.221 25.094 1.00 20.81 3271 VAL D N 1
ATOM 8704 C CA . VAL D 1 271 ? 6.424 -10.446 23.866 1.00 13.59 3271 VAL D CA 1
ATOM 8705 C C . VAL D 1 271 ? 5.263 -10.775 22.925 1.00 18.63 3271 VAL D C 1
ATOM 8706 O O . VAL D 1 271 ? 5.054 -11.935 22.569 1.00 20.39 3271 VAL D O 1
ATOM 8710 N N . PRO D 1 272 ? 4.460 -9.762 22.555 1.00 19.67 3272 PRO D N 1
ATOM 8711 C CA . PRO D 1 272 ? 3.336 -9.944 21.625 1.00 23.10 3272 PRO D CA 1
ATOM 8712 C C . PRO D 1 272 ? 3.758 -10.539 20.280 1.00 21.20 3272 PRO D C 1
ATOM 8713 O O . PRO D 1 272 ? 4.780 -10.154 19.716 1.00 19.10 3272 PRO D O 1
ATOM 8717 N N . GLY D 1 273 ? 2.992 -11.508 19.795 1.00 18.46 3273 GLY D N 1
ATOM 8718 C CA . GLY D 1 273 ? 3.309 -12.136 18.522 1.00 21.80 3273 GLY D CA 1
ATOM 8719 C C . GLY D 1 273 ? 4.067 -13.451 18.613 1.00 18.97 3273 GLY D C 1
ATOM 8720 O O . GLY D 1 273 ? 4.322 -14.082 17.588 1.00 23.17 3273 GLY D O 1
ATOM 8721 N N . VAL D 1 274 ? 4.543 -13.801 19.808 1.00 20.54 3274 VAL D N 1
ATOM 8722 C CA . VAL D 1 274 ? 5.139 -15.119 20.031 1.00 16.20 3274 VAL D CA 1
ATOM 8723 C C . VAL D 1 274 ? 4.031 -16.176 19.891 1.00 23.59 3274 VAL D C 1
ATOM 8724 O O . VAL D 1 274 ? 2.933 -16.016 20.440 1.00 18.76 3274 VAL D O 1
ATOM 8728 N N . LYS D 1 275 ? 4.292 -17.197 19.079 1.00 19.57 3275 LYS D N 1
ATOM 8729 C CA . LYS D 1 275 ? 3.264 -18.161 18.705 1.00 21.67 3275 LYS D CA 1
ATOM 8730 C C . LYS D 1 275 ? 3.323 -19.459 19.500 1.00 25.70 3275 LYS D C 1
ATOM 8731 O O . LYS D 1 275 ? 2.289 -20.034 19.844 1.00 24.58 3275 LYS D O 1
ATOM 8737 N N . LYS D 1 276 ? 4.531 -19.912 19.810 1.00 23.66 3276 LYS D N 1
ATOM 8738 C CA . LYS D 1 276 ? 4.717 -21.222 20.425 1.00 19.46 3276 LYS D CA 1
ATOM 8739 C C . LYS D 1 276 ? 6.119 -21.333 21.017 1.00 23.14 3276 LYS D C 1
ATOM 8740 O O . LYS D 1 276 ? 7.072 -20.706 20.528 1.00 21.95 3276 LYS D O 1
ATOM 8746 N N . ILE D 1 277 ? 6.216 -22.088 22.109 1.00 17.64 3277 ILE D N 1
ATOM 8747 C CA . ILE D 1 277 ? 7.492 -22.460 22.700 1.00 19.95 3277 ILE D CA 1
ATOM 8748 C C . ILE D 1 277 ? 7.680 -23.957 22.481 1.00 26.46 3277 ILE D C 1
ATOM 8749 O O . ILE D 1 277 ? 6.727 -24.733 22.585 1.00 20.13 3277 ILE D O 1
ATOM 8754 N N . SER D 1 278 ? 8.904 -24.349 22.147 1.00 26.50 3278 SER D N 1
ATOM 8755 C CA . SER D 1 278 ? 9.253 -25.756 22.030 1.00 20.37 3278 SER D CA 1
ATOM 8756 C C . SER D 1 278 ? 10.658 -26.002 22.590 1.00 19.93 3278 SER D C 1
ATOM 8757 O O . SER D 1 278 ? 11.142 -25.244 23.438 1.00 24.46 3278 SER D O 1
ATOM 8760 N N . ALA D 1 279 ? 11.274 -27.100 22.155 1.00 27.82 3279 ALA D N 1
ATOM 8761 C CA . ALA D 1 279 ? 12.621 -27.466 22.572 1.00 20.69 3279 ALA D CA 1
ATOM 8762 C C . ALA D 1 279 ? 13.219 -28.440 21.565 1.00 23.68 3279 ALA D C 1
ATOM 8763 O O . ALA D 1 279 ? 12.506 -29.021 20.743 1.00 28.21 3279 ALA D O 1
ATOM 8765 N N . GLY D 1 280 ? 14.543 -28.519 21.551 1.00 26.51 3280 GLY D N 1
ATOM 8766 C CA . GLY D 1 280 ? 15.214 -29.415 20.629 1.00 32.26 3280 GLY D CA 1
ATOM 8767 C C . GLY D 1 280 ? 15.694 -30.655 21.339 1.00 34.76 3280 GLY D C 1
ATOM 8768 O O . GLY D 1 280 ? 16.206 -30.583 22.449 1.00 32.64 3280 GLY D O 1
ATOM 8769 N N . ASN D 1 281 ? 15.458 -31.811 20.733 1.00 43.76 3281 ASN D N 1
ATOM 8770 C CA . ASN D 1 281 ? 15.963 -33.057 21.294 1.00 43.55 3281 ASN D CA 1
ATOM 8771 C C . ASN D 1 281 ? 16.424 -34.001 20.201 1.00 47.11 3281 ASN D C 1
ATOM 8772 O O . ASN D 1 281 ? 16.277 -33.711 18.999 1.00 44.35 3281 ASN D O 1
ATOM 8777 N N . TYR D 1 282 ? 17.010 -35.117 20.614 1.00 51.91 3282 TYR D N 1
ATOM 8778 C CA . TYR D 1 282 ? 17.560 -36.041 19.618 1.00 56.79 3282 TYR D CA 1
ATOM 8779 C C . TYR D 1 282 ? 16.949 -37.443 19.753 1.00 59.18 3282 TYR D C 1
ATOM 8780 O O . TYR D 1 282 ? 17.666 -38.455 19.746 1.00 61.58 3282 TYR D O 1
ATOM 8789 N N . GLY D 1 283 ? 15.616 -37.490 19.765 1.00 59.04 3283 GLY D N 1
ATOM 8790 C CA . GLY D 1 283 ? 14.897 -38.742 19.931 1.00 61.97 3283 GLY D CA 1
ATOM 8791 C C . GLY D 1 283 ? 15.034 -39.403 21.296 1.00 64.07 3283 GLY D C 1
ATOM 8792 O O . GLY D 1 283 ? 14.313 -40.356 21.611 1.00 65.84 3283 GLY D O 1
ATOM 8793 N N . GLY D 1 284 ? 15.912 -38.855 22.135 1.00 62.68 3284 GLY D N 1
ATOM 8794 C CA . GLY D 1 284 ? 16.247 -39.491 23.399 1.00 61.92 3284 GLY D CA 1
ATOM 8795 C C . GLY D 1 284 ? 17.450 -40.413 23.269 1.00 62.55 3284 GLY D C 1
ATOM 8796 O O . GLY D 1 284 ? 17.856 -41.068 24.234 1.00 60.55 3284 GLY D O 1
ATOM 8797 N N . LYS D 1 285 ? 18.070 -40.390 22.089 1.00 59.64 3285 LYS D N 1
ATOM 8798 C CA . LYS D 1 285 ? 19.070 -41.377 21.719 1.00 67.97 3285 LYS D CA 1
ATOM 8799 C C . LYS D 1 285 ? 20.474 -40.780 21.565 1.00 70.95 3285 LYS D C 1
ATOM 8800 O O . LYS D 1 285 ? 21.319 -41.366 20.887 1.00 71.97 3285 LYS D O 1
ATOM 8806 N N . LEU D 1 286 ? 20.757 -39.701 22.299 1.00 70.64 3286 LEU D N 1
ATOM 8807 C CA . LEU D 1 286 ? 22.056 -39.023 22.228 1.00 65.00 3286 LEU D CA 1
ATOM 8808 C C . LEU D 1 286 ? 22.521 -38.406 23.555 1.00 63.16 3286 LEU D C 1
ATOM 8809 O O . LEU D 1 286 ? 23.709 -38.148 23.732 1.00 61.87 3286 LEU D O 1
ATOM 8814 N N . GLY D 1 287 ? 21.590 -38.106 24.458 1.00 60.75 3287 GLY D N 1
ATOM 8815 C CA . GLY D 1 287 ? 21.955 -37.358 25.648 1.00 58.45 3287 GLY D CA 1
ATOM 8816 C C . GLY D 1 287 ? 21.383 -37.906 26.940 1.00 59.65 3287 GLY D C 1
ATOM 8817 O O . GLY D 1 287 ? 20.201 -38.234 27.017 1.00 65.34 3287 GLY D O 1
ATOM 8818 N N . LYS D 1 288 ? 22.219 -37.928 27.974 1.00 58.92 3288 LYS D N 1
ATOM 8819 C CA . LYS D 1 288 ? 21.839 -38.436 29.287 1.00 58.07 3288 LYS D CA 1
ATOM 8820 C C . LYS D 1 288 ? 20.630 -37.703 29.867 1.00 55.02 3288 LYS D C 1
ATOM 8821 O O . LYS D 1 288 ? 19.814 -38.306 30.561 1.00 50.06 3288 LYS D O 1
ATOM 8827 N N . TYR D 1 289 ? 20.455 -36.447 29.458 1.00 45.23 3289 TYR D N 1
ATOM 8828 C CA . TYR D 1 289 ? 19.481 -35.558 30.082 1.00 44.44 3289 TYR D CA 1
ATOM 8829 C C . TYR D 1 289 ? 18.299 -35.199 29.171 1.00 46.02 3289 TYR D C 1
ATOM 8830 O O . TYR D 1 289 ? 18.460 -34.966 27.965 1.00 46.64 3289 TYR D O 1
ATOM 8839 N N . GLN D 1 290 ? 17.114 -35.127 29.773 1.00 42.38 3290 GLN D N 1
ATOM 8840 C CA . GLN D 1 290 ? 15.900 -34.751 29.060 1.00 42.98 3290 GLN D CA 1
ATOM 8841 C C . GLN D 1 290 ? 15.030 -33.866 29.937 1.00 43.64 3290 GLN D C 1
ATOM 8842 O O . GLN D 1 290 ? 14.486 -34.317 30.948 1.00 43.79 3290 GLN D O 1
ATOM 8848 N N . PHE D 1 291 ? 14.967 -32.586 29.583 1.00 31.06 3291 PHE D N 1
ATOM 8849 C CA . PHE D 1 291 ? 14.195 -31.616 30.343 1.00 31.42 3291 PHE D CA 1
ATOM 8850 C C . PHE D 1 291 ? 12.845 -31.429 29.675 1.00 32.96 3291 PHE D C 1
ATOM 8851 O O . PHE D 1 291 ? 12.760 -30.915 28.559 1.00 29.01 3291 PHE D O 1
ATOM 8859 N N . LYS D 1 292 ? 11.821 -32.008 30.291 1.00 32.37 3292 LYS D N 1
ATOM 8860 C CA . LYS D 1 292 ? 10.454 -31.908 29.792 1.00 38.57 3292 LYS D CA 1
ATOM 8861 C C . LYS D 1 292 ? 9.890 -30.519 30.076 1.00 29.89 3292 LYS D C 1
ATOM 8862 O O . LYS D 1 292 ? 9.865 -30.074 31.225 1.00 29.25 3292 LYS D O 1
ATOM 8868 N N . LEU D 1 293 ? 9.454 -29.837 29.017 1.00 30.44 3293 LEU D N 1
ATOM 8869 C CA . LEU D 1 293 ? 8.919 -28.481 29.118 1.00 28.40 3293 LEU D CA 1
ATOM 8870 C C . LEU D 1 293 ? 7.744 -28.370 30.087 1.00 28.65 3293 LEU D C 1
ATOM 8871 O O . LEU D 1 293 ? 7.748 -27.514 30.971 1.00 31.01 3293 LEU D O 1
ATOM 8876 N N . HIS D 1 294 ? 6.762 -29.259 29.940 1.00 35.83 3294 HIS D N 1
ATOM 8877 C CA . HIS D 1 294 ? 5.560 -29.247 30.781 1.00 35.32 3294 HIS D CA 1
ATOM 8878 C C . HIS D 1 294 ? 5.870 -29.488 32.246 1.00 34.19 3294 HIS D C 1
ATOM 8879 O O . HIS D 1 294 ? 5.152 -29.010 33.123 1.00 37.52 3294 HIS D O 1
ATOM 8886 N N . GLU D 1 295 ? 6.977 -30.176 32.501 1.00 27.44 3295 GLU D N 1
ATOM 8887 C CA . GLU D 1 295 ? 7.382 -30.501 33.858 1.00 35.76 3295 GLU D CA 1
ATOM 8888 C C . GLU D 1 295 ? 8.100 -29.355 34.568 1.00 37.24 3295 GLU D C 1
ATOM 8889 O O . GLU D 1 295 ? 8.401 -29.458 35.759 1.00 34.34 3295 GLU D O 1
ATOM 8895 N N . LEU D 1 296 ? 8.396 -28.281 33.836 1.00 28.03 3296 LEU D N 1
ATOM 8896 C CA . LEU D 1 296 ? 9.000 -27.079 34.419 1.00 34.42 3296 LEU D CA 1
ATOM 8897 C C . LEU D 1 296 ? 7.994 -26.278 35.230 1.00 33.21 3296 LEU D C 1
ATOM 8898 O O . LEU D 1 296 ? 8.363 -25.551 36.151 1.00 38.11 3296 LEU D O 1
ATOM 8903 N N . PHE D 1 297 ? 6.729 -26.362 34.840 1.00 41.56 3297 PHE D N 1
ATOM 8904 C CA . PHE D 1 297 ? 5.697 -25.529 35.446 1.00 46.58 3297 PHE D CA 1
ATOM 8905 C C . PHE D 1 297 ? 4.858 -26.315 36.447 1.00 58.61 3297 PHE D C 1
ATOM 8906 O O . PHE D 1 297 ? 4.533 -27.488 36.158 1.00 60.89 3297 PHE D O 1
#

Secondary structure (DSSP, 8-state):
-EETTEEE-S-EEEEEEEEEEEEEEE-SSHHHHHHHHHHHH-S-S-TTTSS-EEEEEEEEPTTTSTTSS-EEEEEEEESSHHHHHHHHHHHHHHHTTTSTT-EEEES-TT-SEEE-HHHHHHGGGTT--EEEEETTEEEEEEEETTEEEEEES-EEEEEEEEEEEEEEEESSHHHHHHHHHHHHHHHTTSTTEE--SGGG-BSS--BSS-SS-TT-S-B--GGG-GGGGGG-TT----TT--EEEEEEEEESSHHHHHHHHHHHHHHHTTSTTEEEEE----TTSS-SEEEEGGGG-/-EETTEEE-S-EEEEEEEEEEEEEEE-SSHHHHHHHHHHHT-S-S-TTTSS-EEEEEEEEPTTTSTTSS-EEEEEEEESSHHHHHHHHHHHHHHHTTTSTT-EEEES-TT-SEEE-HHHHHHGGGTT--EEEEETTEEEEEEEETTEEEEEES-EEEEEEEEEEEEEEEESSHHHHHHHHHHHHHHHTTSTTEE--SGGG-BSS--EES-SS-TT-SEE--GGG-GGGTTS-TT-S--TT--EEEEEEEEESSHHHHHHHHHHHHHHHTTSTTEEEEE----TTSS-SEEEEGGGG-/-EETTEEE-S-EEEEEEEEEEEEEEE-SSHHHHHHHHHHHT-S-S-TTTSS-EEEEEEEE-TTTSTTSS-EEEEEEEESSHHHHHHHHHHHHHHHTTTSTT-EEEES-TT-SEEE-HHHHHHGGGTT--EEEEETTEEEEEEEETTEEEEEES-EEEEEEEEEEEEEEEESSHHHHHHHHHHHHHHHTTSTTEE--SGGG-BSS--EES-SS-TT-SEE--GGG-GGGGGG-TT----TT--EEEEEEEEESSHHHHHHHHHHHHHHHTTSTTEEEEE----SSSS-SEEEEHHHH-/-EETTEEEPS-EEEEEEEEEEEEEEE-SSHHHHHHHHHHHH-S-S-TTTSS-EEEEEEEE-TTTSTTSS-EEEEEEEESSHHHHHHHHHHHHHHHTTTSTT-EEEES-TT-SEEE-HHHHHHGGGTT--EEEEETTEEEEEEEETTEEEEEES-EEEEEEEEEEEEEEEESSHHHHHHHHHHHHHHHTTSTTEE--SGGGEESS--EES-SS-TT-SEE--GGG-GGGGGG-TT----TT--EEEEEEEEESSHHHHHHHHHHHHHHHTTSTTEEEEE----TTSS-SEEEESGGG-

Radius of gyration: 28.85 Å; Cα contacts (8 Å, |Δi|>4): 3675; chains: 4; bounding box: 82×79×70 Å

Organism: Methanosarcina barkeri (strain Fusaro / DSM 804) (NCBI:txid269797)

Solvent-accessible surface area: 39798 Å² total; per-residue (Å²): 98,118,36,109,58,8,84,3,48,108,24,51,0,4,0,52,72,4,52,0,0,22,0,3,1,0,0,3,2,84,76,10,0,84,34,0,0,41,22,1,9,2,0,0,1,18,28,86,98,9,39,0,17,1,8,46,0,34,89,5,22,15,100,74,14,25,35,24,34,5,3,2,19,1,0,1,0,6,92,147,62,146,35,0,50,92,13,0,36,42,0,2,7,22,0,0,7,8,0,0,5,3,1,1,0,6,6,26,76,182,18,182,72,57,5,51,0,0,76,90,14,25,43,36,2,8,34,49,38,49,110,44,128,31,75,62,62,83,0,14,69,0,3,0,2,4,11,52,0,39,1,17,43,39,1,0,1,41,69,1,6,8,16,0,6,0,14,0,0,0,31,4,28,6,0,0,0,4,0,0,16,1,0,20,31,5,2,43,75,49,102,2,0,1,19,4,27,0,22,5,0,5,0,6,7,50,34,65,30,13,107,123,28,160,144,47,150,33,0,3,26,25,83,29,1,10,57,13,32,133,148,12,183,76,45,56,8,50,95,80,0,83,0,0,0,19,0,22,0,0,0,36,57,56,124,22,0,84,47,0,0,76,22,0,0,100,0,0,4,22,3,72,21,10,80,28,0,2,9,18,50,74,52,35,171,96,16,144,37,92,0,76,0,45,121,18,90,97,123,36,106,63,9,74,1,57,110,28,47,0,2,0,59,71,4,53,0,0,22,0,2,1,0,0,2,1,76,90,9,0,79,26,0,0,40,22,1,8,2,0,0,1,15,24,78,87,8,41,0,15,2,8,50,0,35,89,4,23,14,106,77,13,27,38,22,32,2,3,2,21,1,0,1,0,3,111,140,62,135,30,0,54,92,10,0,35,33,0,2,9,26,0,0,6,9,0,0,5,4,2,2,0,7,4,25,72,165,16,184,81,54,4,48,0,0,77,86,12,36,41,39,3,10,35,55,30,46,112,53,132,27,76,64,58,90,0,8,64,0,3,0,3,4,10,48,0,44,0,18,42,38,1,0,1,46,61,1,3,8,15,0,10,0,17,0,1,0,35,4,28,5,0,0,0,4,0,0,15,1,0,20,37,4,2,43,69,52,104,3,0,1,19,3,28,0,32,4,0,4,0,6,4,57,30,76,25,18,92,127,28,156,153,46,128,21,0,3,15,26,74,31,1,12,55,12,31,130,144,19,165,92,46,63,4,58,98,79,0,77,0,0,0,18,0,23,0,0,0,31,64,70,118,18,0,76,50,0,0,72,22,0,0,97,0,0,4,21,4,72,22,12,84,24,0,7,13,17,54,84,52,40,179,105,5,148,32,78,2,98,0,46,116,20,86,87,124,33,107,59,8,85,3,51,112,23,47,0,2,0,53,50,3,54,0,0,25,1,3,1,0,0,3,1,70,70,9,0,79,33,0,0,43,23,1,8,2,0,0,1,14,31,94,84,6,41,0,17,2,6,47,0,37,82,4,24,15,100,75,12,23,36,21,32,2,2,1,20,1,0,0,0,3,102,146,57,130,32,0,53,91,12,0,36,56,0,2,8,30,0,0,7,7,0,0,5,4,3,3,1,8,4,27,75,177,19,183,82,54,8,48,0,1,78,89,16,28,38,38,2,7,37,48,28,53,104,50,110,38,71,71,68,67,0,13,70,0,5,0,2,4,12,56,0,38,0,18,44,39,3,0,1,48,66,1,6,9,16,0,9,0,18,0,2,0,36,4,27,6,0,0,0,4,0,0,17,1,0,19,35,6,2,42,78,51,102,3,0,0,19,3,27,0,31,4,0,3,0,6,5,55,31,79,23,13,98,125,25,152,148,49,148,31,0,3,26,25,79,36,1,10,59,12,33,139,134,21,186,76,45,67,7,44,97,74,0,90,0,0,0,18,0,22,0,0,0,33,58,62,118,15,0,86,46,0,0,75,25,0,0,97,0,0,4,22,4,72,24,11,86,32,0,5,11,20,51,93,54,20,179,116,13,146,50,82,3,91,0,50,116,20,90,95,117,34,109,60,9,85,2,49,115,26,44,0,2,0,52,62,3,51,0,0,23,0,4,0,0,0,2,1,85,79,8,0,79,34,0,0,44,22,0,10,2,0,0,1,16,25,89,94,5,43,0,15,1,7,46,0,38,88,4,23,14,104,74,13,26,35,23,28,3,3,2,20,1,0,0,0,5,97,136,59,150,37,0,56,101,11,0,25,33,0,1,7,29,0,0,6,8,1,0,5,3,3,1,0,7,4,28,68,158,16,178,79,55,5,46,0,0,76,90,13,22,46,39,2,8,34,39,32,54,108,48,130,36,78,63,59,86,0,13,68,0,6,0,3,5,12,50,0,34,0,19,40,40,2,0,1,45,63,0,5,7,13,0,5,0,14,0,0,0,34,4,28,6,0,0,0,5,0,0,14,2,0,19,36,4,2,44,76,52,100,3,0,1,18,3,28,0,32,4,0,4,0,5,5,52,33,63,26,24,91,123,33,152,153,49,154,38,0,2,29,27,69,25,1,8,50,12,31,141,155,18,187,84,48,65,7,50,96,80,0,84,0,0,0,18,0,20,0,0,0,30,58,68,119,18,0,82,48,0,0,76,22,0,0,105,2,0,5,22,5,70,23,11,80,27,0,3,8,17,50,68,51,19,168,105,12,162,36,80,3,104,0,49,118,18,91

InterPro domains:
  IPR002770 Formylmethanofuran: tetrahydromethanopterin formyltransferase Ftr, C-terminal [PF02741] (147-296)
  IPR014053 Formylmethanofuran: tetrahydromethanopterin formyltransferase Ftr [MF_00579] (1-297)
  IPR014053 Formylmethanofuran: tetrahydromethanopterin formyltransferase Ftr [NF002554] (1-297)
  IPR014053 Formylmethanofuran: tetrahydromethanopterin formyltransferase Ftr [PIRSF006414] (1-297)
  IPR014053 Formylmethanofuran: tetrahydromethanopterin formyltransferase Ftr [TIGR03119] (8-296)
  IPR022667 Formylmethanofuran: tetrahydromethanopterin formyltransferase Ftr, N-terminal [PF01913] (1-144)
  IPR023447 Formylmethanofuran: tetrahydromethanopterin formyltransferase Ftr, ferredoxin-like superfamily [G3DSA:3.30.70.520] (3-296)
  IPR023447 Formylmethanofuran: tetrahydromethanopterin formyltransferase Ftr, ferredoxin-like superfamily [G3DSA:3.30.70.520] (17-162)
  IPR023447 Formylmethanofuran: tetrahydromethanopterin formyltransferase Ftr, ferredoxin-like superfamily [SSF55112] (1-145)
  IPR023447 Formylmethanofuran: tetrahydromethanopterin formyltransferase Ftr, ferredoxin-like superfamily [SSF55112] (146-297)

B-factor: mean 32.86, std 13.33, range [10.07, 91.86]